Protein AF-A0A9P7GVY6-F1 (afdb_monomer_lite)

Organism: NCBI:txid117069

Radius of gyration: 42.49 Å; chains: 1; bounding box: 105×83×130 Å

pLDDT: mean 76.65, std 16.2, range [25.83, 96.94]

Foldseek 3Di:
DDWAFQFFQDDLPDLDAAGEDDVVQLDDDPPDPQWEWEWEDARGTTTIHIDGAFDFQLCVVDPRHQKYKYFCLHHDDPPDDPVSVVVSVVSCQVNAHHYPNFGWHFQAAAPVCVVRVMGMTGGDPDVVVSVVVLVQFFPLVPVPQPLLSRNVSNNRRAHFDAKDQDDLQQEAEDEFDDDPPDGPQQQEKEFEPVVQLVRQVRRVDDDPNDRDRFQKFWKKFWAWDDDDDDPDDDDDTWIWIFGHMYGYDHVCVVVVRHRIYHYPNRTRGTTHDDGIITTNDGDDPLADDDDDPVNVQVCVLVPDDLVVVVVVLVVVLCLLVCLLPALLSVLQLCLNVPNNVLNLCCLVVNSLPVVSSVVSLVSSLVVLVVLPDDDDCLVVLLQLQLQQDPSRCPDPLNVVSVVQVVVVNVSDDDDRPPVSNDGDDDPPDDDDSVVVSSVSSVVSSVVSVPDDDPDPPDDDDALVNLVVSLLVLLQDPRHSDQLLVSVVSNVVSCVVSVHQCVVNVVSGDLLSDDPVSLVVSCVSNVPDCAVCLVSAQVVPVDPPDDPVNCVVLVVSHRFHKHWQDKCVPPNPLCVLVSVVVCQAPAFWKWKWFDFPPPDIDIDIGGGRQDAQDFDPWAQTWYGYSFKTFGAGPDSVRTAKIKGQDPVVVVARIFIFHPCVVVPPVRCVVPPGRDRGHIPIMIMMGHDPPTPPVVVSVPPPPPDDDIDDDDDPDDPQWDADAQFAPVPDPCVPPVNVVLVCLWFVDDDDDDDDDDDDDDDDDDDDDDDDPPPPPDPDDDDDDDDPDPDDDDDDDPDDDDPPGTDTDDLVRNLVVCVVDDPVVLVVSLVVCQQNVVVVSNLSSLLSQCPDPPRPVVSNLVSCQQPLVCLVVNCVVFPADPLLATDPSCLVVLLSSLLSLLLCCLPPPVVSLVNLLSNLVSLQPDDLVSLLVSLQLLLQRQQAPVRSVSSLVSSLCSNPPSDPDDDDLLRVLLSVLSSVLSNVSSVLLNVQWQAHNNRHGPDDPDFFFKWAWDADPVCRQKIKTFGDLPDDDPDAAQWWKKKWFSHHHPPDHDRIDIWIWTFHADARRMTITGTSHNQRSCRRVTMIGMGTRDRCLQSVVSNVLSSCCSPVPCNSPVCSCVSSVPDPPPDDPDPPDPPPPDDDPPPVPDDPLLSVLLVQLPDPDDDDDDRPPNCPLVSVLVNVVVQLVPDDPVDFAAAEAEAAALVSLLSSVVVNVVVCVVVVSDDLLQQAEEEPDLVRHDPVCSCRYLQVVLVHDLSHDVVSVVVSVVSSVSHRYYGYYPRD

Sequence (1280 aa):
MKPYVLREKPSKNDDSWKFFVPSQVLQLPPNRPNHGKLISFSEERISLQIAKFPENRVLRSDDPSKFILLSFGTLRFPDSTIREGSEYIARLFKAGLFLNGVQYRFYHHSNSQLRGRSCFVREAKSDAELDARIYALGDYGKIMNIAKRAKRIGLLFSEAQLDWQLDPQYIADIPDIKSGDEIFSDGCGLMSRHFAVQLSRAKKIIFRGARYTPCVFQIRYPNLFHVIYDLSNCGSYRYLGYKGVLMLHPDLDVEKKHLVQFRKSMKKFATTADLTFSLVNFSKPYSFGRLNNDVMVLLSSLGVTNEKLIAKQREYFDWIAGATVDPVKAVDFLCAIGQYELAERVLMDGFDNPDVSKQIRRCQLSETAKFRNEKARVASLHAKWVRASPLGALSPECQELNALHSQCVDGARIKIPDRLTDPPERADLEPYILDLLEEDRTKFADEFSKDAPLRDVVTTADAEEGKNLVVALLQSQQSAVSEYELFNLASLVARRNKIDMTPFLNHLDMSALSAQEKHALSATLELSRERHPYVWNSLIRSDILTPRDLFQRALNHPFSMQRLYSSKVHGLTTFFEYLRVATQEYTRKLLILKTEERFAIGIFMRGDIPWDEDPDVCYRLHISDSHFQLYKKHTGDTFIFINRPPRALGAEVAASIALQKISATVQRQIGRIRSTPVVGIELHVVSNRDRVAHQFFDLWFEHVPTEGFLPRFQRRATPYQYNELRDVDWEDERNRRLMPSFFPKAWTTLPRVDSDPPTGKDPKIPASPSQWRRSAVNPNPQSNDAFGPLPGSAVASDEARFERHTAKSMSAHLSMKMAPEINEIMDFAYQHHAEEEMFFIFNHTIAQQPLPREAVTKWMEMFPPLAIALLKHFPPKDDSSLMDEVADMAHDICRNLIRSANSLGIVVLVALEKIAKAIADMDVAQYLDLLMLTALSVRSKQLVQEVLLVLNDCRINIDDGVLTPSMRYGCKFALSIAFDCAEEAADECPCDDSGKPKRQRTPPTQVKLSFIHDDPAHIRAVVRVDAATPVRLHSHIRLQASSKAANRWTETLVLDGLVVVAAKGELKISLFHPAPPEMEQMDWNMYNAGIIATSRAMMDAVQRLLKEGAACCRFHDIITGETPQDDTIENIPVTNAGSLPTSDRLNESQIMAVQSCSAPLSLIWGPPGTGKTTVVVDILRDILKKSTKDEPPKILMTASTHNAVDNVLERFVALNAKEDLLPEQQILRVATDQSKVNDDLKHYTIDARVGGDTNENNRLAKKAQERVKAAVLVFTTCAG

Structure (mmCIF, N/CA/C/O backbone):
data_AF-A0A9P7GVY6-F1
#
_entry.id   AF-A0A9P7GVY6-F1
#
loop_
_atom_site.group_PDB
_atom_site.id
_atom_site.type_symbol
_atom_site.label_atom_id
_atom_site.label_alt_id
_atom_site.label_comp_id
_atom_site.label_asym_id
_atom_site.label_entity_id
_atom_site.label_seq_id
_atom_site.pdbx_PDB_ins_code
_atom_site.Cartn_x
_atom_site.Cartn_y
_atom_site.Cartn_z
_atom_site.occupancy
_atom_site.B_iso_or_equiv
_atom_site.auth_seq_id
_atom_site.auth_comp_id
_atom_site.auth_asym_id
_atom_site.auth_atom_id
_atom_site.pdbx_PDB_model_num
ATOM 1 N N . MET A 1 1 ? -15.440 34.785 36.875 1.00 54.44 1 MET A N 1
ATOM 2 C CA . MET A 1 1 ? -16.073 35.374 38.076 1.00 54.44 1 MET A CA 1
ATOM 3 C C . MET A 1 1 ? -15.236 35.003 39.284 1.00 54.44 1 MET A C 1
ATOM 5 O O . MET A 1 1 ? -14.620 33.943 39.254 1.00 54.44 1 MET A O 1
ATOM 9 N N . LYS A 1 2 ? -15.167 35.865 40.305 1.00 69.06 2 LYS A N 1
ATOM 10 C CA . LYS A 1 2 ? -14.515 35.505 41.572 1.00 69.06 2 LYS A CA 1
ATOM 11 C C . LYS A 1 2 ? -15.312 34.372 42.251 1.00 69.06 2 LYS A C 1
ATOM 13 O O . LYS A 1 2 ? -16.539 34.402 42.156 1.00 69.06 2 LYS A O 1
ATOM 18 N N . PRO A 1 3 ? -14.657 33.391 42.898 1.00 81.19 3 PRO A N 1
ATOM 19 C CA . PRO A 1 3 ? -15.353 32.334 43.629 1.00 81.19 3 PRO A CA 1
ATOM 20 C C . PRO A 1 3 ? -16.156 32.930 44.790 1.00 81.19 3 PRO A C 1
ATOM 22 O O . PRO A 1 3 ? -15.632 33.760 45.534 1.00 81.19 3 PRO A O 1
ATOM 25 N N . TYR A 1 4 ? -17.404 32.502 44.958 1.00 89.81 4 TYR A N 1
ATOM 26 C CA . TYR A 1 4 ? -18.225 32.837 46.118 1.00 89.81 4 TYR A CA 1
ATOM 27 C C . TYR A 1 4 ? -17.847 31.923 47.282 1.00 89.81 4 TYR A C 1
ATOM 29 O O . TYR A 1 4 ? -17.812 30.703 47.130 1.00 89.81 4 TYR A O 1
ATOM 37 N N . VAL A 1 5 ? -17.535 32.488 48.443 1.00 91.62 5 VAL A N 1
ATOM 38 C CA . VAL A 1 5 ? -17.121 31.704 49.610 1.00 91.62 5 VAL A CA 1
ATOM 39 C C . VAL A 1 5 ? -18.364 31.181 50.327 1.00 91.62 5 VAL A C 1
ATOM 41 O O . VAL A 1 5 ? -19.188 31.959 50.788 1.00 91.62 5 VAL A O 1
ATOM 44 N N . LEU A 1 6 ? -18.507 29.858 50.397 1.00 90.69 6 LEU A N 1
ATOM 45 C CA . LEU A 1 6 ? -19.597 29.184 51.107 1.00 90.69 6 LEU A CA 1
ATOM 46 C C . LEU A 1 6 ? -19.301 29.041 52.605 1.00 90.69 6 LEU A C 1
ATOM 48 O O . LEU A 1 6 ? -20.214 29.091 53.424 1.00 90.69 6 LEU A O 1
ATOM 52 N N . ARG A 1 7 ? -18.029 28.826 52.956 1.00 91.56 7 ARG A N 1
ATOM 53 C CA . ARG A 1 7 ? -17.540 28.719 54.337 1.00 91.56 7 ARG A CA 1
ATOM 54 C C . ARG A 1 7 ? -16.052 29.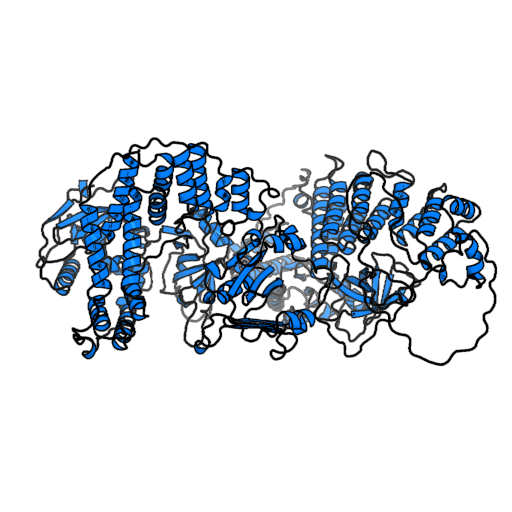039 54.370 1.00 91.56 7 ARG A C 1
ATOM 56 O O . ARG A 1 7 ? -15.314 28.545 53.523 1.00 91.56 7 ARG A O 1
ATOM 63 N N . GLU A 1 8 ? -15.610 29.816 55.345 1.00 89.94 8 GLU A N 1
ATOM 64 C CA . GLU A 1 8 ? -14.185 30.007 55.630 1.00 89.94 8 GLU A CA 1
ATOM 65 C C . GLU A 1 8 ? -13.707 28.970 56.648 1.00 89.94 8 GLU A C 1
ATOM 67 O O . GLU A 1 8 ? -14.469 28.587 57.533 1.00 89.94 8 GLU A O 1
ATOM 72 N N . LYS A 1 9 ? -12.459 28.514 56.503 1.00 85.38 9 LYS A N 1
ATOM 73 C CA . LYS A 1 9 ? -11.755 27.593 57.410 1.00 85.38 9 LYS A CA 1
ATOM 74 C C . LYS A 1 9 ? -12.602 26.380 57.837 1.00 85.38 9 LYS A C 1
ATOM 76 O O . LYS A 1 9 ? -12.964 26.271 59.010 1.00 85.38 9 LYS A O 1
ATOM 81 N N . PRO A 1 10 ? -12.965 25.478 56.904 1.00 85.25 10 PRO A N 1
ATOM 82 C CA . PRO A 1 10 ? -13.673 24.246 57.252 1.00 85.25 10 PRO A CA 1
ATOM 83 C C . PRO A 1 10 ? -12.940 23.469 58.354 1.00 85.25 10 PRO A C 1
ATOM 85 O O . PRO A 1 10 ? -11.719 23.324 58.315 1.00 85.25 10 PRO A O 1
ATOM 88 N N . SER A 1 11 ? -13.686 22.951 59.333 1.00 83.75 11 SER A N 1
ATOM 89 C CA . SER A 1 11 ? -13.123 22.184 60.447 1.00 83.75 11 SER A CA 1
ATOM 90 C C . SER A 1 11 ? -13.236 20.693 60.175 1.00 83.75 11 SER A C 1
ATOM 92 O O . SER A 1 11 ? -14.245 20.223 59.653 1.00 83.75 11 SER A O 1
ATOM 94 N N . LYS A 1 12 ? -12.250 19.902 60.611 1.00 81.44 12 LYS A N 1
ATOM 95 C CA . LYS A 1 12 ? -12.333 18.438 60.512 1.00 81.44 12 LYS A CA 1
ATOM 96 C C . LYS A 1 12 ? -13.558 17.861 61.226 1.00 81.44 12 LYS A C 1
ATOM 98 O O . LYS A 1 12 ? -14.004 16.784 60.852 1.00 81.44 12 LYS A O 1
ATOM 103 N N . ASN A 1 13 ? -14.129 18.575 62.195 1.00 84.19 13 ASN A N 1
ATOM 104 C CA . ASN A 1 13 ? -15.303 18.145 62.954 1.00 84.19 13 ASN A CA 1
ATOM 105 C C . ASN A 1 13 ? -16.643 18.581 62.339 1.00 84.19 13 ASN A C 1
ATOM 107 O O . ASN A 1 13 ? -17.671 18.335 62.963 1.00 84.19 13 ASN A O 1
ATOM 111 N N . ASP A 1 14 ? -16.666 19.198 61.149 1.00 85.69 14 ASP A N 1
ATOM 112 C CA . ASP A 1 14 ? -17.944 19.563 60.528 1.00 85.69 14 ASP A CA 1
ATOM 113 C C . ASP A 1 14 ? -18.823 18.316 60.304 1.00 85.69 14 ASP A C 1
ATOM 115 O O . ASP A 1 14 ? -18.363 17.260 59.842 1.00 85.69 14 ASP A O 1
ATOM 119 N N . ASP A 1 15 ? -20.110 18.475 60.602 1.00 87.12 15 ASP A N 1
ATOM 120 C CA . ASP A 1 15 ? -21.156 17.459 60.485 1.00 87.12 15 ASP A CA 1
ATOM 121 C C . ASP A 1 15 ? -22.293 17.868 59.525 1.00 87.12 15 ASP A C 1
ATOM 123 O O . ASP A 1 15 ? -23.140 17.043 59.176 1.00 87.12 15 ASP A O 1
ATOM 127 N N . SER A 1 16 ? -22.303 19.124 59.058 1.00 89.25 16 SER A N 1
ATOM 128 C CA . SER A 1 16 ? -23.340 19.670 58.181 1.00 89.25 16 SER A CA 1
ATOM 129 C C . SER A 1 16 ? -22.800 20.608 57.088 1.00 89.25 16 SER A C 1
ATOM 131 O O . SER A 1 16 ? -21.948 21.477 57.312 1.00 89.25 16 SER A O 1
ATOM 133 N N . TRP A 1 17 ? -23.356 20.456 55.878 1.00 94.00 17 TRP A N 1
ATOM 134 C CA . TRP A 1 17 ? -22.986 21.199 54.662 1.00 94.00 17 TRP A CA 1
ATOM 135 C C . TRP A 1 17 ? -24.224 21.789 53.987 1.00 94.00 17 TRP A C 1
ATOM 137 O O . TRP A 1 17 ? -24.621 21.392 52.890 1.00 94.00 17 TRP A O 1
ATOM 147 N N . LYS A 1 18 ? -24.869 22.722 54.691 1.00 92.88 18 LYS A N 1
ATOM 148 C CA . LYS A 1 18 ? -26.028 23.474 54.205 1.00 92.88 18 LYS A CA 1
ATOM 149 C C . LYS A 1 18 ? -25.605 24.908 53.923 1.00 92.88 18 LYS A C 1
ATOM 151 O O . LYS A 1 18 ? -25.124 25.583 54.829 1.00 92.88 18 LYS A O 1
ATOM 156 N N . PHE A 1 19 ? -25.789 25.364 52.689 1.00 92.50 19 PHE A N 1
ATOM 157 C CA . PHE A 1 19 ? -25.401 26.708 52.274 1.00 92.50 19 PHE A CA 1
ATOM 158 C C . PHE A 1 19 ? -26.561 27.443 51.604 1.00 92.50 19 PHE A C 1
ATOM 160 O O . PHE A 1 19 ? -27.346 26.857 50.852 1.00 92.50 19 PHE A O 1
ATOM 167 N N . PHE A 1 20 ? -26.631 28.746 51.860 1.00 89.88 20 PHE A N 1
ATOM 168 C CA . PHE A 1 20 ? -27.555 29.664 51.208 1.00 89.88 20 PHE A CA 1
ATOM 169 C C . PHE A 1 20 ? -26.755 30.613 50.325 1.00 89.88 20 PHE A C 1
ATOM 171 O O . PHE A 1 20 ? -25.795 31.230 50.778 1.00 89.88 20 PHE A O 1
ATOM 178 N N . VAL A 1 21 ? -27.123 30.685 49.051 1.00 88.19 21 VAL A N 1
ATOM 179 C CA . VAL A 1 21 ? -26.385 31.405 48.016 1.00 88.19 21 VAL A CA 1
ATOM 180 C C . VAL A 1 21 ? -27.356 32.312 47.254 1.00 88.19 21 VAL A C 1
ATOM 182 O O . VAL A 1 21 ? -28.399 31.825 46.802 1.00 88.19 21 VAL A O 1
ATOM 185 N N . PRO A 1 22 ? -27.031 33.605 47.057 1.00 85.06 22 PRO A N 1
ATOM 186 C CA . PRO A 1 22 ? -27.860 34.513 46.270 1.00 85.06 22 PRO A CA 1
ATOM 187 C C . PRO A 1 22 ? -28.090 34.000 44.843 1.00 85.06 22 PRO A C 1
ATOM 189 O O . PRO A 1 22 ? -27.159 33.531 44.185 1.00 85.06 22 PRO A O 1
ATOM 192 N N . SER A 1 23 ? -29.312 34.151 44.325 1.00 77.56 23 SER A N 1
ATOM 193 C CA . SER A 1 23 ? -29.715 33.647 43.000 1.00 77.56 23 SER A CA 1
ATOM 194 C C . SER A 1 23 ? -28.820 34.146 41.858 1.00 77.56 23 SER A C 1
ATOM 196 O O . SER A 1 23 ? -28.596 33.425 40.893 1.00 77.56 23 SER A O 1
ATOM 198 N N . GLN A 1 24 ? -28.245 35.345 41.997 1.00 78.44 24 GLN A N 1
ATOM 199 C CA . GLN A 1 24 ? -27.314 35.958 41.038 1.00 78.44 24 GLN A CA 1
ATOM 200 C C . GLN A 1 24 ? -26.011 35.157 40.864 1.00 78.44 24 GLN A C 1
ATOM 202 O O . GLN A 1 24 ? -25.447 35.127 39.776 1.00 78.44 24 GLN A O 1
ATOM 207 N N . VAL A 1 25 ? -25.538 34.476 41.914 1.00 79.50 25 VAL A N 1
ATOM 208 C CA . VAL A 1 25 ? -24.313 33.650 41.882 1.00 79.50 25 VAL A CA 1
ATOM 209 C C . VAL A 1 25 ? -24.576 32.291 41.221 1.00 79.50 25 VAL A C 1
ATOM 211 O O . VAL A 1 25 ? -23.660 31.661 40.693 1.00 79.50 25 VAL A O 1
ATOM 214 N N . LEU A 1 26 ? -25.833 31.836 41.242 1.00 76.94 26 LEU A N 1
ATOM 215 C CA . LEU A 1 26 ? -26.273 30.564 40.665 1.00 76.94 26 LEU A CA 1
ATOM 216 C C . LEU A 1 26 ? -26.723 30.686 39.201 1.00 76.94 26 LEU A C 1
ATOM 218 O O . LEU A 1 26 ? -26.938 29.658 38.557 1.00 76.94 26 LEU A O 1
ATOM 222 N N . GLN A 1 27 ? -26.868 31.908 38.675 1.00 69.94 27 GLN A N 1
ATOM 223 C CA . GLN A 1 27 ? -27.241 32.142 37.282 1.00 69.94 27 GLN A CA 1
ATOM 224 C C . GLN A 1 27 ? -26.124 31.696 36.334 1.00 69.94 27 GLN A C 1
ATOM 226 O O . GLN A 1 27 ? -24.981 32.151 36.407 1.00 69.94 27 GLN A O 1
ATOM 231 N N . LEU A 1 28 ? -26.476 30.795 35.418 1.00 67.50 28 LEU A N 1
ATOM 232 C CA . LEU A 1 28 ? -25.593 30.368 34.341 1.00 67.50 28 LEU A CA 1
ATOM 233 C C . LEU A 1 28 ? -25.484 31.487 33.289 1.00 67.50 28 LEU A C 1
ATOM 235 O O . LEU A 1 28 ? -26.493 32.121 32.975 1.00 67.50 28 LEU A O 1
ATOM 239 N N . PRO A 1 29 ? -24.292 31.747 32.721 1.00 64.12 29 PRO A N 1
ATOM 240 C CA . PRO A 1 29 ? -24.145 32.753 31.678 1.00 64.12 29 PRO A CA 1
ATOM 241 C C . PRO A 1 29 ? -24.978 32.369 30.437 1.00 64.12 29 PRO A C 1
ATOM 243 O O . PRO A 1 29 ? -24.757 31.282 29.898 1.00 64.12 29 PRO A O 1
ATOM 246 N N . PRO A 1 30 ? -25.866 33.246 29.925 1.00 56.44 30 PRO A N 1
ATOM 247 C CA . PRO A 1 30 ? -26.791 32.913 28.832 1.00 56.44 30 PRO A CA 1
ATOM 248 C C . PRO A 1 30 ? -26.090 32.563 27.506 1.00 56.44 30 PRO A C 1
ATOM 250 O O . PRO A 1 30 ? -26.646 31.834 26.695 1.00 56.44 30 PRO A O 1
ATOM 253 N N . ASN A 1 31 ? -24.842 33.012 27.313 1.00 56.41 31 ASN A N 1
ATOM 254 C CA . ASN A 1 31 ? -24.052 32.813 26.087 1.00 56.41 31 ASN A CA 1
ATOM 255 C C . ASN A 1 31 ? -22.933 31.759 26.203 1.00 56.41 31 ASN A C 1
ATOM 257 O O . ASN A 1 31 ? -22.030 31.729 25.366 1.00 56.41 31 ASN A O 1
ATOM 261 N N . ARG A 1 32 ? -22.917 30.915 27.246 1.00 60.56 32 ARG A N 1
ATOM 262 C CA . ARG A 1 32 ? -21.867 29.891 27.413 1.00 60.56 32 ARG A CA 1
ATOM 263 C C . ARG A 1 32 ? -22.455 28.503 27.691 1.00 60.56 32 ARG A C 1
ATOM 265 O O . ARG A 1 32 ? -22.557 28.126 28.861 1.00 60.56 32 ARG A O 1
ATOM 272 N N . PRO A 1 33 ? -22.786 27.715 26.649 1.00 59.25 33 PRO A N 1
ATOM 273 C CA . PRO A 1 33 ? -23.156 26.311 26.834 1.00 59.25 33 PRO A CA 1
ATOM 274 C C . PRO A 1 33 ? -22.047 25.542 27.590 1.00 59.25 33 PRO A C 1
ATOM 276 O O . PRO A 1 33 ? -20.875 25.931 27.566 1.00 59.25 33 PRO A O 1
ATOM 279 N N . ASN A 1 34 ? -22.412 24.473 28.307 1.00 73.38 34 ASN A N 1
ATOM 280 C CA . ASN A 1 34 ? -21.514 23.616 29.109 1.00 73.38 34 ASN A CA 1
ATOM 281 C C . ASN A 1 34 ? -20.869 24.216 30.374 1.00 73.38 34 ASN A C 1
ATOM 283 O O . ASN A 1 34 ? -19.879 23.677 30.866 1.00 73.38 34 ASN A O 1
ATOM 287 N N . HIS A 1 35 ? -21.401 25.293 30.954 1.00 82.31 35 HIS A N 1
ATOM 288 C CA . HIS A 1 35 ? -20.965 25.752 32.282 1.00 82.31 35 HIS A CA 1
ATOM 289 C C . HIS A 1 35 ? -21.901 25.248 33.387 1.00 82.31 35 HIS A C 1
ATOM 291 O O . HIS A 1 35 ? -23.102 25.114 33.175 1.00 82.31 35 HIS A O 1
ATOM 297 N N . GLY A 1 36 ? -21.348 24.970 34.568 1.00 87.19 36 GLY A N 1
ATOM 298 C CA . GLY A 1 36 ? -22.076 24.432 35.713 1.00 87.19 36 GLY A CA 1
ATOM 299 C C . GLY A 1 36 ? -21.429 24.779 37.055 1.00 87.19 36 GLY A C 1
ATOM 300 O O . GLY A 1 36 ? -20.403 25.461 37.122 1.00 87.19 36 GLY A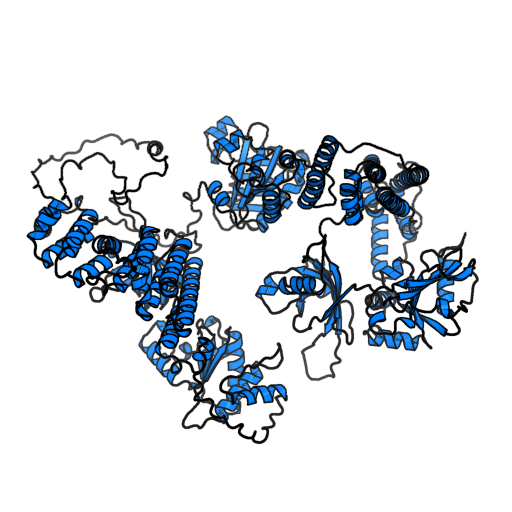 O 1
ATOM 301 N N . LYS A 1 37 ? -22.060 24.334 38.145 1.00 91.50 37 LYS A N 1
ATOM 302 C CA . LYS A 1 37 ? -21.660 24.639 39.528 1.00 91.50 37 LYS A CA 1
ATOM 303 C C . LYS A 1 37 ? -20.452 23.781 39.934 1.00 91.50 37 LYS A C 1
ATOM 305 O O . LYS A 1 37 ? -20.549 22.555 39.953 1.00 91.50 37 LYS A O 1
ATOM 310 N N . LEU A 1 38 ? -19.332 24.402 40.296 1.00 91.94 38 LEU A N 1
ATOM 311 C CA . LEU A 1 38 ? -18.169 23.745 40.901 1.00 91.94 38 LEU A CA 1
ATOM 312 C C . LEU A 1 38 ? -18.023 24.206 42.351 1.00 91.94 38 LEU A C 1
ATOM 314 O O . LEU A 1 38 ? -17.912 25.407 42.599 1.00 91.94 38 LEU A O 1
ATOM 318 N N . ILE A 1 39 ? -17.955 23.257 43.283 1.00 94.00 39 ILE A N 1
ATOM 319 C CA . ILE A 1 39 ? -17.585 23.525 44.673 1.00 94.00 39 ILE A CA 1
ATOM 320 C C . ILE A 1 39 ? -16.207 22.938 44.955 1.00 94.00 39 ILE A C 1
ATOM 322 O O . ILE A 1 39 ? -15.989 21.734 44.817 1.00 94.00 39 ILE A O 1
ATOM 326 N N . SER A 1 40 ? -15.291 23.798 45.383 1.00 91.62 40 SER A N 1
ATOM 327 C CA . SER A 1 40 ? -13.926 23.430 45.747 1.00 91.62 40 SER A CA 1
ATOM 328 C C . SER A 1 40 ? -13.743 23.514 47.256 1.00 91.62 40 SER A C 1
ATOM 330 O O . SER A 1 40 ? -14.041 24.548 47.859 1.00 91.62 40 SER A O 1
ATOM 332 N N . PHE A 1 41 ? -13.231 22.435 47.841 1.00 91.75 41 PHE A N 1
ATOM 333 C CA . PHE A 1 41 ? -12.874 22.321 49.249 1.00 91.75 41 PHE A CA 1
ATOM 334 C C . PHE A 1 41 ? -11.361 22.485 49.395 1.00 91.75 41 PHE A C 1
ATOM 336 O O . PHE A 1 41 ? -10.599 21.688 48.845 1.00 91.75 41 PHE A O 1
ATOM 343 N N . SER A 1 42 ? -10.939 23.494 50.151 1.00 86.44 42 SER A N 1
ATOM 344 C CA . SER A 1 42 ? -9.558 23.673 50.598 1.00 86.44 42 SER A CA 1
ATOM 345 C C . SER A 1 42 ? -9.503 23.845 52.114 1.00 86.44 42 SER A C 1
ATOM 347 O O . SER A 1 42 ? -10.538 23.978 52.763 1.00 86.44 42 SER A O 1
ATOM 349 N N . GLU A 1 43 ? -8.294 23.855 52.672 1.00 81.81 43 GLU A N 1
ATOM 350 C CA . GLU A 1 43 ? -8.060 24.191 54.083 1.00 81.81 43 GLU A CA 1
ATOM 351 C C . GLU A 1 43 ? -8.600 25.585 54.446 1.00 81.81 43 GLU A C 1
ATOM 353 O O . GLU A 1 43 ? -9.215 25.784 55.489 1.00 81.81 43 GLU A O 1
ATOM 358 N N . GLU A 1 44 ? -8.403 26.556 53.555 1.00 84.56 44 GLU A N 1
ATOM 359 C CA . GLU A 1 44 ? -8.756 27.952 53.811 1.00 84.56 44 GLU A CA 1
ATOM 360 C C . GLU A 1 44 ? -10.256 28.229 53.675 1.00 84.56 44 GLU A C 1
ATOM 362 O O . GLU A 1 44 ? -10.785 29.101 54.363 1.00 84.56 44 GLU A O 1
ATOM 367 N N . ARG A 1 45 ? -10.948 27.546 52.751 1.00 89.69 45 ARG A N 1
ATOM 368 C CA . ARG A 1 45 ? -12.356 27.825 52.431 1.00 89.69 45 ARG A CA 1
ATOM 369 C C . ARG A 1 45 ? -13.028 26.731 51.604 1.00 89.69 45 ARG A C 1
ATOM 371 O O . ARG A 1 45 ? -12.406 26.015 50.824 1.00 89.69 45 ARG A O 1
ATOM 378 N N . ILE A 1 46 ? -14.352 26.704 51.681 1.00 92.62 46 ILE A N 1
ATOM 379 C CA . ILE A 1 46 ? -15.234 26.053 50.714 1.00 92.62 46 ILE A CA 1
ATOM 380 C C . ILE A 1 46 ? -15.764 27.148 49.792 1.00 92.62 46 ILE A C 1
ATOM 382 O O . ILE A 1 46 ? -16.335 28.132 50.261 1.00 92.62 46 ILE A O 1
ATOM 386 N N . SER A 1 47 ? -15.576 27.001 48.484 1.00 92.88 47 SER A N 1
ATOM 387 C CA . SER A 1 47 ? -15.967 28.026 47.509 1.00 92.88 47 SER A CA 1
ATOM 388 C C . SER A 1 47 ? -16.796 27.452 46.370 1.00 92.88 47 SER A C 1
ATOM 390 O O . SER A 1 47 ? -16.538 26.344 45.911 1.00 92.88 47 SER A O 1
ATOM 392 N N . LEU A 1 48 ? -17.784 28.221 45.919 1.00 92.44 48 LEU A N 1
ATOM 393 C CA . LEU A 1 48 ? -18.627 27.957 44.764 1.00 92.44 48 LEU A CA 1
ATOM 394 C C . LEU A 1 48 ? -18.203 28.859 43.606 1.00 92.44 48 LEU A C 1
ATOM 396 O O . LEU A 1 48 ? -18.103 30.077 43.749 1.00 92.44 48 LEU A O 1
ATOM 400 N N . GLN A 1 49 ? -18.022 28.274 42.430 1.00 90.69 49 GLN A N 1
ATOM 401 C CA . GLN A 1 49 ? -17.815 29.021 41.197 1.00 90.69 49 GLN A CA 1
ATOM 402 C C . GLN A 1 49 ? -18.530 28.360 40.024 1.00 90.69 49 GLN A C 1
ATOM 404 O O . GLN A 1 49 ? -18.742 27.149 40.010 1.00 90.69 49 GLN A O 1
ATOM 409 N N . ILE A 1 50 ? -18.870 29.156 39.012 1.00 87.56 50 ILE A N 1
ATOM 410 C CA . ILE A 1 50 ? -19.354 28.632 37.736 1.00 87.56 50 ILE A CA 1
ATOM 411 C C . ILE A 1 50 ? -18.145 28.303 36.861 1.00 87.56 50 ILE A C 1
ATOM 413 O O . ILE A 1 50 ? -17.354 29.186 36.523 1.00 87.56 50 ILE A O 1
ATOM 417 N N . ALA A 1 51 ? -17.997 27.028 36.512 1.00 85.06 51 ALA A N 1
ATOM 418 C CA . ALA A 1 51 ? -16.891 26.510 35.714 1.00 85.06 51 ALA A CA 1
ATOM 419 C C . ALA A 1 51 ? -17.417 25.688 34.535 1.00 85.06 51 ALA A C 1
ATOM 421 O O . ALA A 1 51 ? -18.538 25.184 34.568 1.00 85.06 51 ALA A O 1
ATOM 422 N N . LYS A 1 52 ? -16.607 25.540 33.485 1.00 84.19 52 LYS A N 1
ATOM 423 C CA . LYS A 1 52 ? -16.940 24.655 32.366 1.00 84.19 52 LYS A CA 1
ATOM 424 C C . LYS A 1 52 ? -16.954 23.204 32.859 1.00 84.19 52 LYS A C 1
ATOM 426 O O . LYS A 1 52 ? -15.969 22.741 33.433 1.00 84.19 52 LYS A O 1
ATOM 431 N N . PHE A 1 53 ? -18.059 22.499 32.650 1.00 85.94 53 PHE A N 1
ATOM 432 C CA . PHE A 1 53 ? -18.143 21.068 32.911 1.00 85.94 53 PHE A CA 1
ATOM 433 C C . PHE A 1 53 ? -17.431 20.265 31.811 1.00 85.94 53 PHE A C 1
ATOM 435 O O . PHE A 1 53 ? -17.433 20.680 30.650 1.00 85.94 53 PHE A O 1
ATOM 442 N N . PRO A 1 54 ? -16.822 19.115 32.155 1.00 78.75 54 PRO A N 1
ATOM 443 C CA . PRO A 1 54 ? -16.277 18.195 31.164 1.00 78.75 54 PRO A CA 1
ATOM 444 C C . PRO A 1 54 ? -17.409 17.562 30.353 1.00 78.75 54 PRO A C 1
ATOM 446 O O . PRO A 1 54 ? -18.367 17.043 30.925 1.00 78.75 54 PRO A O 1
ATOM 449 N N . GLU A 1 55 ? -17.282 17.547 29.030 1.00 75.81 55 GLU A N 1
ATOM 450 C CA . GLU A 1 55 ? -18.262 16.919 28.141 1.00 75.81 55 GLU A CA 1
ATOM 451 C C . GLU A 1 55 ? -18.243 15.403 28.311 1.00 75.81 55 GLU A C 1
ATOM 453 O O . GLU A 1 55 ? -17.249 14.738 28.028 1.00 75.81 55 GLU A O 1
ATOM 458 N N . ASN A 1 56 ? -19.343 14.839 28.803 1.00 78.50 56 ASN A N 1
ATOM 459 C CA . ASN A 1 56 ? -19.458 13.408 29.053 1.00 78.50 56 ASN A CA 1
ATOM 460 C C . ASN A 1 56 ? -20.885 12.919 28.780 1.00 78.50 56 ASN A C 1
ATOM 462 O O . ASN A 1 56 ? -21.808 13.719 28.622 1.00 78.50 56 ASN A O 1
ATOM 466 N N . ARG A 1 57 ? -21.056 11.597 28.699 1.00 74.19 57 ARG A N 1
ATOM 467 C CA . ARG A 1 57 ? -22.327 10.976 28.300 1.00 74.19 57 ARG A CA 1
ATOM 468 C C . ARG A 1 57 ? -23.452 11.273 29.290 1.00 74.19 57 ARG A C 1
ATOM 470 O O . ARG A 1 57 ? -24.580 11.498 28.874 1.00 74.19 57 ARG A O 1
ATOM 477 N N . VAL A 1 58 ? -23.134 11.328 30.582 1.00 80.88 58 VAL A N 1
ATOM 478 C CA . VAL A 1 58 ? -24.118 11.551 31.648 1.00 80.88 58 VAL A CA 1
ATOM 479 C C . VAL A 1 58 ? -24.712 12.953 31.582 1.00 80.88 58 VAL A C 1
ATOM 481 O O . VAL A 1 58 ? -25.930 13.098 31.618 1.00 80.88 58 VAL A O 1
ATOM 484 N N . LEU A 1 59 ? -23.865 13.974 31.424 1.00 81.44 59 LEU A N 1
ATOM 485 C CA . LEU A 1 59 ? -24.315 15.364 31.283 1.00 81.44 59 LEU A CA 1
ATOM 486 C C . LEU A 1 59 ? -25.053 15.628 29.962 1.00 81.44 59 LEU A C 1
ATOM 488 O O . LEU A 1 59 ? -25.719 16.645 29.842 1.00 81.44 59 LEU A O 1
ATOM 492 N N . ARG A 1 60 ? -24.927 14.742 28.967 1.00 75.81 60 ARG A N 1
ATOM 493 C CA . ARG A 1 60 ? -25.706 14.807 27.720 1.00 75.81 60 ARG A CA 1
ATOM 494 C C . ARG A 1 60 ? -27.080 14.158 27.853 1.00 75.81 60 ARG A C 1
ATOM 496 O O . ARG A 1 60 ? -28.034 14.633 27.252 1.00 75.81 60 ARG A O 1
ATOM 503 N N . SER A 1 61 ? -27.170 13.066 28.612 1.00 73.50 61 SER A N 1
ATOM 504 C CA . SER A 1 61 ? -28.416 12.319 28.823 1.00 73.50 61 SER A CA 1
ATOM 505 C C . SER A 1 61 ? -29.333 12.907 29.902 1.00 73.50 61 SER A C 1
ATOM 507 O O . SER A 1 61 ? -30.463 12.453 30.051 1.00 73.50 61 SER A O 1
ATOM 509 N N . ASP A 1 62 ? -28.848 13.864 30.694 1.00 81.94 62 ASP A N 1
ATOM 510 C CA . ASP A 1 62 ? -29.567 14.461 31.824 1.00 81.94 62 ASP A CA 1
ATOM 511 C C . ASP A 1 62 ? -29.343 15.980 31.850 1.00 81.94 62 ASP A C 1
ATOM 513 O O . ASP A 1 62 ? -28.475 16.498 31.155 1.00 81.94 62 ASP A O 1
ATOM 517 N N . ASP A 1 63 ? -30.118 16.697 32.657 1.00 82.94 63 ASP A N 1
ATOM 518 C CA . ASP A 1 63 ? -30.078 18.156 32.761 1.00 82.94 63 ASP A CA 1
ATOM 519 C C . ASP A 1 63 ? -28.823 18.632 33.526 1.00 82.94 63 ASP A C 1
ATOM 521 O O . ASP A 1 63 ? -28.743 18.424 34.744 1.00 82.94 63 ASP A O 1
ATOM 525 N N . PRO A 1 64 ? -27.857 19.318 32.874 1.00 82.81 64 PRO A N 1
ATOM 526 C CA . PRO A 1 64 ? -26.615 19.764 33.511 1.00 82.81 64 PRO A CA 1
ATOM 527 C C . PRO A 1 64 ? -26.822 20.719 34.693 1.00 82.81 64 PRO A C 1
ATOM 529 O O . PRO A 1 64 ? -25.959 20.804 35.570 1.00 82.81 64 PRO A O 1
ATOM 532 N N . SER A 1 65 ? -27.952 21.433 34.752 1.00 83.69 65 SER A N 1
ATOM 533 C CA . SER A 1 65 ? -28.235 22.413 35.812 1.00 83.69 65 SER A CA 1
ATOM 534 C C . SER A 1 65 ? -28.411 21.771 37.200 1.00 83.69 65 SER A C 1
ATOM 536 O O . SER A 1 65 ? -28.182 22.425 38.232 1.00 83.69 65 SER A O 1
ATOM 538 N N . LYS A 1 66 ? -28.742 20.471 37.216 1.00 89.38 66 LYS A N 1
ATOM 539 C CA . LYS A 1 66 ? -28.947 19.634 38.409 1.00 89.38 66 LYS A CA 1
ATOM 540 C C . LYS A 1 66 ? -27.661 19.048 38.982 1.00 89.38 66 LYS A C 1
ATOM 542 O O . LYS A 1 66 ? -27.702 18.376 40.013 1.00 89.38 66 LYS A O 1
ATOM 547 N N . PHE A 1 67 ? -26.522 19.282 38.333 1.00 91.50 67 PHE A N 1
ATOM 548 C CA . PHE A 1 67 ? -25.234 18.737 38.746 1.00 91.50 67 PHE A CA 1
ATOM 549 C C . PHE A 1 67 ? -24.382 19.778 39.469 1.00 91.50 67 PHE A C 1
ATOM 551 O O . PHE A 1 67 ? -24.403 20.973 39.165 1.00 91.50 67 PHE A O 1
ATOM 558 N N . ILE A 1 68 ? -23.572 19.289 40.406 1.00 92.88 68 ILE A N 1
ATOM 559 C CA . ILE A 1 68 ? -22.455 20.026 40.987 1.00 92.88 68 ILE A CA 1
ATOM 560 C C . ILE A 1 68 ? -21.214 19.144 40.878 1.00 92.88 68 ILE A C 1
ATOM 562 O O . ILE A 1 68 ? -21.236 17.960 41.222 1.00 92.88 68 ILE A O 1
ATOM 566 N N . LEU A 1 69 ? -20.115 19.723 40.409 1.00 92.81 69 LEU A N 1
ATOM 567 C CA . LEU A 1 69 ? -18.805 19.093 40.481 1.00 92.81 69 LEU A CA 1
ATOM 568 C C . LEU A 1 69 ? -18.174 19.449 41.833 1.00 92.81 69 LEU A C 1
ATOM 570 O O . LEU A 1 69 ? -18.031 20.626 42.156 1.00 92.81 69 LEU A O 1
ATOM 574 N N . LEU A 1 70 ? -17.814 18.449 42.632 1.00 94.06 70 LEU A N 1
ATOM 575 C CA . LEU A 1 70 ? -17.079 18.643 43.882 1.00 94.06 70 LEU A CA 1
ATOM 576 C C . LEU A 1 70 ? -15.597 18.367 43.655 1.00 94.06 70 LEU A C 1
ATOM 578 O O . LEU A 1 70 ? -15.243 17.370 43.023 1.00 94.06 70 LEU A O 1
ATOM 582 N N . SER A 1 71 ? -14.737 19.227 44.196 1.00 92.75 71 SER A N 1
ATOM 583 C CA . SER A 1 71 ? -13.283 19.076 44.163 1.00 92.75 71 SER A CA 1
ATOM 584 C C . SER A 1 71 ? -12.703 19.108 45.574 1.00 92.75 71 SER A C 1
ATOM 586 O O . SER A 1 71 ? -12.887 20.080 46.301 1.00 92.75 71 SER A O 1
ATOM 588 N N . PHE A 1 72 ? -11.973 18.055 45.939 1.00 89.00 72 PHE A N 1
ATOM 589 C CA . PHE A 1 72 ? -11.277 17.879 47.221 1.00 89.00 72 PHE A CA 1
ATOM 590 C C . PHE A 1 72 ? -9.755 17.791 47.040 1.00 89.00 72 PHE A C 1
ATOM 592 O O . PHE A 1 72 ? -9.049 17.291 47.922 1.00 89.00 72 PHE A O 1
ATOM 599 N N . GLY A 1 73 ? -9.245 18.194 45.870 1.00 78.12 73 GLY A N 1
ATOM 600 C CA . GLY A 1 73 ? -7.827 18.085 45.518 1.00 78.12 73 GLY A CA 1
ATOM 601 C C . GLY A 1 73 ? -6.911 18.832 46.486 1.00 78.12 73 GLY A C 1
ATOM 602 O O . GLY A 1 73 ? -5.850 18.326 46.833 1.00 78.12 73 GLY A O 1
ATOM 603 N N . THR A 1 74 ? -7.363 19.988 46.971 1.00 79.31 74 THR A N 1
ATOM 604 C CA . THR A 1 74 ? -6.620 20.887 47.866 1.00 79.31 74 THR A CA 1
ATOM 605 C C . THR A 1 74 ? -7.085 20.810 49.321 1.00 79.31 74 THR A C 1
ATOM 607 O O . THR A 1 74 ? -6.653 21.608 50.150 1.00 79.31 74 THR A O 1
ATOM 610 N N . LEU A 1 75 ? -7.967 19.863 49.659 1.00 81.19 75 LEU A N 1
ATOM 611 C CA . LEU A 1 75 ? -8.448 19.690 51.026 1.00 81.19 75 LEU A CA 1
ATOM 612 C C . LEU A 1 75 ? -7.397 18.948 51.862 1.00 81.19 75 LEU A C 1
ATOM 614 O O . LEU A 1 75 ? -7.206 17.733 51.719 1.00 81.19 75 LEU A O 1
ATOM 618 N N . ARG A 1 76 ? -6.749 19.693 52.755 1.00 75.12 76 ARG A N 1
ATOM 619 C CA . ARG A 1 76 ? -5.843 19.214 53.801 1.00 75.12 76 ARG A CA 1
ATOM 620 C C . ARG A 1 76 ? -6.302 19.820 55.126 1.00 75.12 76 ARG A C 1
ATOM 622 O O . ARG A 1 76 ? -6.746 20.961 55.140 1.00 75.12 76 ARG A O 1
ATOM 629 N N . PHE A 1 77 ? -6.221 19.056 56.212 1.00 79.25 77 PHE A N 1
ATOM 630 C CA . PHE A 1 77 ? -6.316 19.623 57.555 1.00 79.25 77 PHE A CA 1
ATOM 631 C C . PHE A 1 77 ? -4.924 19.522 58.198 1.00 79.25 77 PHE A C 1
ATOM 633 O O . PHE A 1 77 ? -4.324 18.440 58.112 1.00 79.25 77 PHE A O 1
ATOM 640 N N . PRO A 1 78 ? -4.406 20.597 58.814 1.00 67.62 78 PRO A N 1
ATOM 641 C CA . PRO A 1 78 ? -3.124 20.581 59.517 1.00 67.62 78 PRO A CA 1
ATOM 642 C C . PRO A 1 78 ? -3.062 19.452 60.547 1.00 67.62 78 PRO A C 1
ATOM 644 O O . PRO A 1 78 ? -4.069 19.154 61.194 1.00 67.62 78 PRO A O 1
ATOM 647 N N . ASP A 1 79 ? -1.903 18.798 60.654 1.00 62.81 79 ASP A N 1
ATOM 648 C CA . ASP A 1 79 ? -1.603 17.755 61.650 1.00 62.81 79 ASP A CA 1
ATOM 649 C C . ASP A 1 79 ? -2.589 16.571 61.696 1.00 62.81 79 ASP A C 1
ATOM 651 O O . ASP A 1 79 ? -2.670 15.837 62.681 1.00 62.81 79 ASP A O 1
ATOM 655 N N . SER A 1 80 ? -3.350 16.360 60.618 1.00 60.84 80 SER A N 1
ATOM 656 C CA . SER A 1 80 ? -4.361 15.306 60.529 1.00 60.84 80 SER A CA 1
ATOM 657 C C . SER A 1 80 ? -3.885 14.118 59.703 1.00 60.84 80 SER A C 1
ATOM 659 O O . SER A 1 80 ? -3.171 14.235 58.699 1.00 60.84 80 SER A O 1
ATOM 661 N N . THR A 1 81 ? -4.325 12.925 60.094 1.00 59.25 81 THR A N 1
ATOM 662 C CA . THR A 1 81 ? -4.088 11.733 59.282 1.00 59.25 81 THR A CA 1
ATOM 663 C C . THR A 1 81 ? -4.935 11.775 58.000 1.00 59.25 81 THR A C 1
ATOM 665 O O . THR A 1 81 ? -6.055 12.280 57.980 1.00 59.25 81 THR A O 1
ATOM 668 N N . ILE A 1 82 ? -4.462 11.165 56.902 1.00 59.91 82 ILE A N 1
ATOM 669 C CA . ILE A 1 82 ? -5.239 11.031 55.640 1.00 59.91 82 ILE A CA 1
ATOM 670 C C . ILE A 1 82 ? -6.619 10.382 55.887 1.00 59.91 82 ILE A C 1
ATOM 672 O O . ILE A 1 82 ? -7.586 10.624 55.154 1.00 59.91 82 ILE A O 1
ATOM 676 N N . ARG A 1 83 ? -6.707 9.562 56.939 1.00 67.25 83 ARG A N 1
ATOM 677 C CA . ARG A 1 83 ? -7.931 8.917 57.402 1.00 67.25 83 ARG A CA 1
ATOM 678 C C . ARG A 1 83 ? -8.977 9.937 57.855 1.00 67.25 83 ARG A C 1
ATOM 680 O O . ARG A 1 83 ? -10.116 9.822 57.420 1.00 67.25 83 ARG A O 1
ATOM 687 N N . GLU A 1 84 ? -8.592 10.970 58.601 1.00 72.94 84 GLU A N 1
ATOM 688 C CA . GLU A 1 84 ? -9.506 12.030 59.058 1.00 72.94 84 GLU A CA 1
ATOM 689 C C . GLU A 1 84 ? -10.114 12.814 57.886 1.00 72.94 84 GLU A C 1
ATOM 691 O O . GLU A 1 84 ? -11.319 13.060 57.862 1.00 72.94 8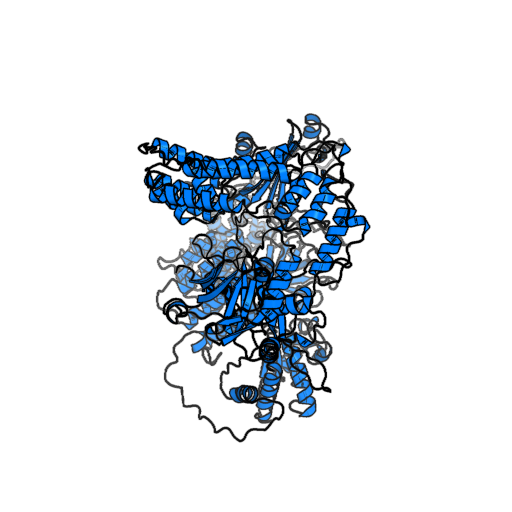4 GLU A O 1
ATOM 696 N N . GLY A 1 85 ? -9.321 13.133 56.857 1.00 76.06 85 GLY A N 1
ATOM 697 C CA . GLY A 1 85 ? -9.840 13.765 55.637 1.00 76.06 85 GLY A CA 1
ATOM 698 C C . GLY A 1 85 ? -10.793 12.857 54.846 1.00 76.06 85 GLY A C 1
ATOM 699 O O . GLY A 1 85 ? -11.769 13.325 54.262 1.00 76.06 85 GLY A O 1
ATOM 700 N N . SER A 1 86 ? -10.547 11.544 54.848 1.00 78.50 86 SER A N 1
ATOM 701 C CA . SER A 1 86 ? -11.439 10.560 54.215 1.00 78.50 86 SER A CA 1
ATOM 702 C C . SER A 1 86 ? -12.747 10.400 54.997 1.00 78.50 86 SER A C 1
ATOM 704 O O . SER A 1 86 ? -13.817 10.303 54.399 1.00 78.50 86 SER A O 1
ATOM 706 N N . GLU A 1 87 ? -12.677 10.429 56.329 1.00 84.00 87 GLU A N 1
ATOM 707 C CA . GLU A 1 87 ? -13.838 10.414 57.220 1.00 84.00 87 GLU A CA 1
ATOM 708 C C . GLU A 1 87 ? -14.681 11.689 57.083 1.00 84.00 87 GLU A C 1
ATOM 710 O O . GLU A 1 87 ? -15.907 11.592 57.056 1.00 84.00 87 GLU A O 1
ATOM 715 N N . TYR A 1 88 ? -14.056 12.860 56.904 1.00 87.75 88 TYR A N 1
ATOM 716 C CA . TYR A 1 88 ? -14.753 14.115 56.595 1.00 87.75 88 TYR A CA 1
ATOM 717 C C . TYR A 1 88 ? -15.579 14.007 55.305 1.00 87.75 88 TYR A C 1
ATOM 719 O O . TYR A 1 88 ? -16.776 14.289 55.300 1.00 87.75 88 TYR A O 1
ATOM 727 N N . ILE A 1 89 ? -14.966 13.526 54.218 1.00 88.50 89 ILE A N 1
ATOM 728 C CA . ILE A 1 89 ? -15.649 13.330 52.928 1.00 88.50 89 ILE A CA 1
ATOM 729 C C . ILE A 1 89 ? -16.761 12.273 53.055 1.00 88.50 89 ILE A C 1
ATOM 731 O O . ILE A 1 89 ? -17.847 12.435 52.497 1.00 88.50 89 ILE A O 1
ATOM 735 N N . ALA A 1 90 ? -16.533 11.202 53.821 1.00 86.50 90 ALA A N 1
ATOM 736 C CA . ALA A 1 90 ? -17.554 10.192 54.080 1.00 86.50 90 ALA A CA 1
ATOM 737 C C . ALA A 1 90 ? -18.745 10.759 54.873 1.00 86.50 90 ALA A C 1
ATOM 739 O O . ALA A 1 90 ? -19.889 10.417 54.567 1.00 86.50 90 ALA A O 1
ATOM 740 N N . ARG A 1 91 ? -18.505 11.639 55.858 1.00 90.88 91 ARG A N 1
ATOM 741 C CA . ARG A 1 91 ? -19.575 12.361 56.567 1.00 90.88 91 ARG A CA 1
ATOM 742 C C . ARG A 1 91 ? -20.344 13.283 55.624 1.00 90.88 91 ARG A C 1
ATOM 744 O O . ARG A 1 91 ? -21.569 13.231 55.643 1.00 90.88 91 ARG A O 1
ATOM 751 N N . LEU A 1 92 ? -19.657 14.025 54.751 1.00 91.81 92 LEU A N 1
ATOM 752 C CA . LEU A 1 92 ? -20.288 14.865 53.725 1.00 91.81 92 LEU A CA 1
ATOM 753 C C . LEU A 1 92 ? -21.257 14.062 52.852 1.00 91.81 92 LEU A C 1
ATOM 755 O O . LEU A 1 92 ? -22.401 14.474 52.675 1.00 91.81 92 LEU A O 1
ATOM 759 N N . PHE A 1 93 ? -20.838 12.906 52.330 1.00 90.12 93 PHE A N 1
ATOM 760 C CA . PHE A 1 93 ? -21.720 12.093 51.487 1.00 90.12 93 PHE A CA 1
ATOM 761 C C . PHE A 1 93 ? -22.854 11.413 52.262 1.00 90.12 93 PHE A C 1
ATOM 763 O O . PHE A 1 93 ? -23.927 11.230 51.694 1.00 90.12 93 PHE A O 1
ATOM 770 N N . LYS A 1 94 ? -22.660 11.084 53.547 1.00 86.25 94 LYS A N 1
ATOM 771 C CA . LYS A 1 94 ? -23.729 10.547 54.410 1.00 86.25 94 LYS A CA 1
ATOM 772 C C . LYS A 1 94 ? -24.766 11.606 54.795 1.00 86.25 94 LYS A C 1
ATOM 774 O O . LYS A 1 94 ? -25.956 11.312 54.784 1.00 86.25 94 LYS A O 1
ATOM 779 N N . ALA A 1 95 ? -24.326 12.816 55.140 1.00 85.69 95 ALA A N 1
ATOM 780 C CA . ALA A 1 95 ? -25.204 13.923 55.524 1.00 85.69 95 ALA A CA 1
ATOM 781 C C . ALA A 1 95 ? -25.887 14.576 54.306 1.00 85.69 95 ALA A C 1
ATOM 783 O O . ALA A 1 95 ? -27.029 15.029 54.389 1.00 85.69 95 ALA A O 1
ATOM 784 N N . GLY A 1 96 ? -25.200 14.590 53.161 1.00 85.06 96 GLY A N 1
ATOM 785 C CA . GLY A 1 96 ? -25.624 15.252 51.933 1.00 85.06 96 GLY A CA 1
ATOM 786 C C . GLY A 1 96 ? -25.238 16.733 51.888 1.00 85.06 96 GLY A C 1
ATOM 787 O O . GLY A 1 96 ? -25.047 17.392 52.911 1.00 85.06 96 GLY A O 1
ATOM 788 N N . LEU A 1 97 ? -25.135 17.262 50.670 1.00 92.94 97 LEU A N 1
ATOM 789 C CA . LEU A 1 97 ? -24.817 18.662 50.403 1.00 92.94 97 LEU A CA 1
ATOM 790 C C . LEU A 1 97 ? -26.101 19.424 50.066 1.00 92.94 97 LEU A C 1
ATOM 792 O O . LEU A 1 97 ? -26.810 19.025 49.145 1.00 92.94 97 LEU A O 1
ATOM 796 N N . PHE A 1 98 ? -26.385 20.532 50.752 1.00 93.62 98 PHE A N 1
ATOM 797 C CA . PHE A 1 98 ? -27.578 21.340 50.489 1.00 93.62 98 PHE A CA 1
ATOM 798 C C . PHE A 1 98 ? -27.211 22.737 49.988 1.00 93.62 98 PHE A C 1
ATOM 800 O O . PHE A 1 98 ? -26.462 23.455 50.651 1.00 93.62 98 PHE A O 1
ATOM 807 N N . LEU A 1 99 ? -27.790 23.144 48.856 1.00 91.69 99 LEU A N 1
ATOM 808 C CA . LEU A 1 99 ? -27.759 24.527 48.366 1.00 91.69 99 LEU A CA 1
ATOM 809 C C . LEU A 1 99 ? -29.186 25.055 48.253 1.00 91.69 99 LEU A C 1
ATOM 811 O O . LEU A 1 99 ? -29.992 24.469 47.533 1.00 91.69 99 LEU A O 1
ATOM 815 N N . ASN A 1 100 ? -29.496 26.161 48.934 1.00 91.12 100 ASN A N 1
ATOM 816 C CA . ASN A 1 100 ? -30.827 26.789 48.924 1.00 91.12 100 ASN A CA 1
ATOM 817 C C . ASN A 1 100 ? -31.968 25.790 49.208 1.00 91.12 100 ASN A C 1
ATOM 819 O O . ASN A 1 100 ? -33.011 25.818 48.563 1.00 91.12 100 ASN A O 1
ATOM 823 N N . GLY A 1 101 ? -31.746 24.864 50.148 1.00 87.31 101 GLY A N 1
ATOM 824 C CA . GLY A 1 101 ? -32.713 23.822 50.518 1.00 87.31 101 GLY A CA 1
ATOM 825 C C . GLY A 1 101 ? -32.756 22.595 49.594 1.00 87.31 101 GLY A C 1
ATOM 826 O O . GLY A 1 101 ? -33.364 21.596 49.966 1.00 87.31 101 GLY A O 1
ATOM 827 N N . VAL A 1 102 ? -32.075 22.613 48.444 1.00 90.94 102 VAL A N 1
ATOM 828 C CA . VAL A 1 102 ? -32.001 21.477 47.508 1.00 90.94 102 VAL A CA 1
ATOM 829 C C . VAL A 1 102 ? -30.858 20.542 47.899 1.00 90.94 102 VAL A C 1
ATOM 831 O O . VAL A 1 102 ? -29.720 20.995 48.040 1.00 90.94 102 VAL A O 1
ATOM 834 N N . GLN A 1 103 ? -31.145 19.245 48.054 1.00 93.00 103 GLN A N 1
ATOM 835 C CA . GLN A 1 103 ? -30.144 18.225 48.383 1.00 93.00 103 GLN A CA 1
ATOM 836 C C . GLN A 1 103 ? -29.469 17.668 47.124 1.00 93.00 103 GLN A C 1
ATOM 838 O O . GLN A 1 103 ? -30.132 17.214 46.194 1.00 93.00 103 GLN A O 1
ATOM 843 N N . TYR A 1 104 ? -28.140 17.624 47.143 1.00 93.19 104 TYR A N 1
ATOM 844 C CA . TYR A 1 104 ? -27.300 16.997 46.131 1.00 93.19 104 TYR A CA 1
ATOM 845 C C . TYR A 1 104 ? -26.606 15.779 46.740 1.00 93.19 104 TYR A C 1
ATOM 847 O O . TYR A 1 104 ? -25.957 15.871 47.788 1.00 93.19 104 TYR A O 1
ATOM 855 N N . ARG A 1 105 ? -26.754 14.629 46.081 1.00 92.06 105 ARG A N 1
ATOM 856 C CA . ARG A 1 105 ? -26.261 13.327 46.552 1.00 92.06 105 ARG A CA 1
ATOM 857 C C . ARG A 1 105 ? -25.157 12.815 45.633 1.00 92.06 105 ARG A C 1
ATOM 859 O O . ARG A 1 105 ? -25.067 13.227 44.473 1.00 92.06 105 ARG A O 1
ATOM 866 N N . PHE A 1 106 ? -24.285 11.958 46.165 1.00 91.69 106 PHE A N 1
ATOM 867 C CA . PHE A 1 106 ? -23.189 11.374 45.390 1.00 91.69 106 PHE A CA 1
ATOM 868 C C . PHE A 1 106 ? -23.735 10.625 44.184 1.00 91.69 106 PHE A C 1
ATOM 870 O O . PHE A 1 106 ? -24.597 9.766 44.336 1.00 91.69 106 PHE A O 1
ATOM 877 N N . TYR A 1 107 ? -23.215 10.950 43.001 1.00 90.38 107 TYR A N 1
ATOM 878 C CA . TYR A 1 107 ? -23.622 10.275 41.784 1.00 90.38 107 TYR A CA 1
ATOM 879 C C . TYR A 1 107 ? -22.521 9.353 41.276 1.00 90.38 107 TYR A C 1
ATOM 881 O O . TYR A 1 107 ? -22.637 8.135 41.386 1.00 90.38 107 TYR A O 1
ATOM 889 N N . HIS A 1 108 ? -21.424 9.916 40.762 1.00 90.81 108 HIS A N 1
ATOM 890 C CA . HIS A 1 108 ? -20.239 9.134 40.421 1.00 90.81 108 HIS A CA 1
ATOM 891 C C . HIS A 1 108 ? -19.025 10.022 40.097 1.00 90.81 108 HIS A C 1
ATOM 893 O O . HIS A 1 108 ? -19.089 11.250 40.084 1.00 90.81 108 HIS A O 1
ATOM 899 N N . HIS A 1 109 ? -17.901 9.382 39.784 1.00 89.19 109 HIS A N 1
ATOM 900 C CA . HIS A 1 109 ? -16.690 9.996 39.241 1.00 89.19 109 HIS A CA 1
ATOM 901 C C . HIS A 1 109 ? -16.116 9.180 38.069 1.00 89.19 109 HIS A C 1
ATOM 903 O O . HIS A 1 109 ? -16.332 7.971 37.963 1.00 89.19 109 HIS A O 1
ATOM 909 N N . SER A 1 110 ? -15.308 9.808 37.221 1.00 83.25 110 SER A N 1
ATOM 910 C CA . SER A 1 110 ? -14.404 9.126 36.292 1.00 83.25 110 SER A CA 1
ATOM 911 C C . SER A 1 110 ? -13.076 8.752 36.967 1.00 83.25 110 SER A C 1
ATOM 913 O O . SER A 1 110 ? -12.804 9.140 38.104 1.00 83.25 110 SER A O 1
ATOM 915 N N . ASN A 1 111 ? -12.210 7.998 36.282 1.00 76.88 111 ASN A N 1
ATOM 916 C CA . ASN A 1 111 ? -10.884 7.664 36.826 1.00 76.88 111 ASN A CA 1
ATOM 917 C C . ASN A 1 111 ? -9.962 8.888 36.937 1.00 76.88 111 ASN A C 1
ATOM 919 O O . ASN A 1 111 ? -9.144 8.951 37.852 1.00 76.88 111 ASN A O 1
ATOM 923 N N . SER A 1 112 ? -10.059 9.846 36.007 1.00 71.12 112 SER A N 1
ATOM 924 C CA . SER A 1 112 ? -9.292 11.095 36.098 1.00 71.12 112 SER A CA 1
ATOM 925 C C . SER A 1 112 ? -9.792 11.949 37.256 1.00 71.12 112 SER A C 1
ATOM 927 O O . SER A 1 112 ? -8.982 12.461 38.022 1.00 71.12 112 SER A O 1
ATOM 929 N N . GLN A 1 113 ? -11.112 12.018 37.436 1.00 81.56 113 GLN A N 1
ATOM 930 C CA . GLN A 1 113 ? -11.724 12.721 38.556 1.00 81.56 113 GLN A CA 1
ATOM 931 C C . GLN A 1 113 ? -11.323 12.110 39.899 1.00 81.56 113 GLN A C 1
ATOM 933 O O . GLN A 1 113 ? -10.921 12.850 40.791 1.00 81.56 113 GLN A O 1
ATOM 938 N N . LEU A 1 114 ? -11.317 10.778 40.013 1.00 81.44 114 LEU A N 1
ATOM 939 C CA . LEU A 1 114 ? -10.868 10.087 41.222 1.00 81.44 114 LEU A CA 1
ATOM 940 C C . LEU A 1 114 ? -9.407 10.414 41.566 1.00 81.44 114 LEU A C 1
ATOM 942 O O . LEU A 1 114 ? -9.111 10.735 42.714 1.00 81.44 114 LEU A O 1
ATOM 946 N N . ARG A 1 115 ? -8.501 10.398 40.572 1.00 71.44 115 ARG A N 1
ATOM 947 C CA . ARG A 1 115 ? -7.096 10.809 40.765 1.00 71.44 115 ARG A CA 1
ATOM 948 C C . ARG A 1 115 ? -6.975 12.268 41.198 1.00 71.44 115 ARG A C 1
ATOM 950 O O . ARG A 1 115 ? -6.171 12.576 42.066 1.00 71.44 115 ARG A O 1
ATOM 957 N N . GLY A 1 116 ? -7.804 13.142 40.631 1.00 73.50 116 GLY A N 1
ATOM 958 C CA . GLY A 1 116 ? -7.907 14.549 41.020 1.00 73.50 116 GLY A CA 1
ATOM 959 C C . GLY A 1 116 ? -8.715 14.804 42.298 1.00 73.50 116 GLY A C 1
ATOM 960 O O . GLY A 1 116 ? -8.968 15.963 42.610 1.00 73.50 116 GLY A O 1
ATOM 961 N N . ARG A 1 117 ? -9.154 13.755 43.018 1.00 84.75 117 ARG A N 1
ATOM 962 C CA . ARG A 1 117 ? -10.028 13.836 44.204 1.00 84.75 117 ARG A CA 1
ATOM 963 C C . ARG A 1 117 ? -11.286 14.676 43.947 1.00 84.75 117 ARG A C 1
ATOM 965 O O . ARG A 1 117 ? -11.625 15.563 44.722 1.00 84.75 117 ARG A O 1
ATOM 972 N N . SER A 1 118 ? -11.974 14.408 42.846 1.00 89.50 118 SER A N 1
ATOM 973 C CA . SER A 1 118 ? -13.199 15.096 42.433 1.00 89.50 118 SER A CA 1
ATOM 974 C C . SER A 1 118 ? -14.290 14.103 42.035 1.00 89.50 118 SER A C 1
ATOM 976 O O . SER A 1 118 ? -14.010 12.944 41.719 1.00 89.50 118 SER A O 1
ATOM 978 N N . CYS A 1 119 ? -15.545 14.544 42.070 1.00 92.38 119 CYS A N 1
ATOM 979 C CA . CYS A 1 119 ? -16.703 13.727 41.704 1.00 92.38 119 CYS A CA 1
ATOM 980 C C . CYS A 1 119 ? -17.929 14.589 41.399 1.00 92.38 119 CYS A C 1
ATOM 982 O O . CYS A 1 119 ? -18.031 15.723 41.869 1.00 92.38 119 CYS A O 1
ATOM 984 N N . PHE A 1 120 ? -18.892 14.026 40.679 1.00 92.75 120 PHE A N 1
ATOM 985 C CA . PHE A 1 120 ? -20.189 14.651 40.471 1.00 92.75 120 PHE A CA 1
ATOM 986 C C . PHE A 1 120 ? -21.187 14.258 41.557 1.00 92.75 120 PHE A C 1
ATOM 988 O O . PHE A 1 120 ? -21.340 13.082 41.903 1.00 92.75 120 PHE A O 1
ATOM 995 N N . VAL A 1 121 ? -21.916 15.264 42.030 1.00 93.19 121 VAL A N 1
ATOM 996 C CA . VAL A 1 121 ? -23.155 15.103 42.788 1.00 93.19 121 VAL A CA 1
ATOM 997 C C . VAL A 1 121 ? -24.319 15.638 41.961 1.00 93.19 121 VAL A C 1
ATOM 999 O O . VAL A 1 121 ? -24.145 16.538 41.133 1.00 93.19 121 VAL A O 1
ATOM 1002 N N . ARG A 1 122 ? -25.505 15.079 42.173 1.00 92.62 122 ARG A N 1
ATOM 1003 C CA . ARG A 1 122 ? -26.721 15.434 41.437 1.00 92.62 122 ARG A CA 1
ATOM 1004 C C . ARG A 1 122 ? -27.876 15.631 42.410 1.00 92.62 122 ARG A C 1
ATOM 1006 O O . ARG A 1 122 ? -27.941 14.954 43.435 1.00 92.62 122 ARG A O 1
ATOM 1013 N N . GLU A 1 123 ? -28.777 16.549 42.086 1.00 93.31 123 GLU A N 1
ATOM 1014 C CA . GLU A 1 123 ? -30.065 16.678 42.768 1.00 93.31 123 GLU A CA 1
ATOM 1015 C C . GLU A 1 123 ? -30.847 15.354 42.695 1.00 93.31 123 GLU A C 1
ATOM 1017 O O . GLU A 1 123 ? -31.041 14.807 41.607 1.00 93.31 123 GLU A O 1
ATOM 1022 N N . ALA A 1 124 ? -31.272 14.827 43.845 1.00 89.94 124 ALA A N 1
ATOM 1023 C CA . ALA A 1 124 ? -32.119 13.635 43.934 1.00 89.94 124 ALA A CA 1
ATOM 1024 C C . ALA A 1 124 ? -32.781 13.522 45.308 1.00 89.94 124 ALA A C 1
ATOM 1026 O O . ALA A 1 124 ? -32.223 13.967 46.315 1.00 89.94 124 ALA A O 1
ATOM 1027 N N . LYS A 1 125 ? -33.946 12.862 45.360 1.00 87.06 125 LYS A N 1
ATOM 1028 C CA . LYS A 1 125 ? -34.665 12.619 46.625 1.00 87.06 125 LYS A CA 1
ATOM 1029 C C . LYS A 1 125 ? -34.128 11.404 47.387 1.00 87.06 125 LYS A C 1
ATOM 1031 O O . LYS A 1 125 ? -34.263 11.337 48.604 1.00 87.06 125 LYS A O 1
ATOM 1036 N N . SER A 1 126 ? -33.532 10.439 46.685 1.00 88.31 126 SER A N 1
ATOM 1037 C CA . SER A 1 126 ? -32.984 9.208 47.270 1.00 88.31 126 SER A CA 1
ATOM 1038 C C . SER A 1 126 ? -31.816 8.661 46.446 1.00 88.31 126 SER A C 1
ATOM 1040 O O . SER A 1 126 ? -31.703 8.963 45.259 1.00 88.31 126 SER A O 1
ATOM 1042 N N . ASP A 1 127 ? -30.972 7.824 47.055 1.00 85.50 127 ASP A N 1
ATOM 1043 C CA . ASP A 1 127 ? -29.876 7.148 46.340 1.00 85.50 127 ASP A CA 1
ATOM 1044 C C . ASP A 1 127 ? -30.408 6.117 45.328 1.00 85.50 127 ASP A C 1
ATOM 1046 O O . ASP A 1 127 ? -29.848 5.967 44.247 1.00 85.50 127 ASP A O 1
ATOM 1050 N N . ALA A 1 128 ? -31.558 5.491 45.614 1.00 86.38 128 ALA A N 1
ATOM 1051 C CA . ALA A 1 128 ? -32.219 4.556 44.701 1.00 86.38 128 ALA A CA 1
ATOM 1052 C C . ALA A 1 128 ? -32.647 5.217 43.376 1.00 86.38 128 ALA A C 1
ATOM 1054 O O . ALA A 1 128 ? -32.585 4.586 42.323 1.00 86.38 128 ALA A O 1
ATOM 1055 N N . GLU A 1 129 ? -33.040 6.498 43.405 1.00 89.75 129 GLU A N 1
ATOM 1056 C CA . GLU A 1 129 ? -33.337 7.274 42.192 1.00 89.75 129 GLU A CA 1
ATOM 1057 C C . GLU A 1 129 ? -32.088 7.420 41.307 1.00 89.75 129 GLU A C 1
ATOM 1059 O O . GLU A 1 129 ? -32.154 7.271 40.085 1.00 89.75 129 GLU A O 1
ATOM 1064 N N . LEU A 1 130 ? -30.940 7.703 41.928 1.00 88.38 130 LEU A N 1
ATOM 1065 C CA . LEU A 1 130 ? -29.667 7.854 41.231 1.00 88.38 130 LEU A CA 1
ATOM 1066 C C . LEU A 1 130 ? -29.174 6.519 40.661 1.00 88.38 130 LEU A C 1
ATOM 1068 O O . LEU A 1 130 ? -28.777 6.467 39.494 1.00 88.38 130 LEU A O 1
ATOM 1072 N N . ASP A 1 131 ? -29.264 5.442 41.442 1.00 86.19 131 ASP A N 1
ATOM 1073 C CA . ASP A 1 131 ? -28.914 4.093 40.993 1.00 86.19 131 ASP A CA 1
ATOM 1074 C C . ASP A 1 131 ? -29.780 3.655 39.808 1.00 86.19 131 ASP A C 1
ATOM 1076 O O . ASP A 1 131 ? -29.242 3.191 38.802 1.00 86.19 131 ASP A O 1
ATOM 1080 N N . ALA A 1 132 ? -31.098 3.876 39.865 1.00 85.00 132 ALA A N 1
ATOM 1081 C CA . ALA A 1 132 ? -32.005 3.559 38.762 1.00 85.00 132 ALA A CA 1
ATOM 1082 C C . ALA A 1 132 ? -31.619 4.296 37.468 1.00 85.00 132 ALA A C 1
ATOM 1084 O O . ALA A 1 132 ? -31.613 3.696 36.392 1.00 85.00 132 ALA A O 1
ATOM 1085 N N . ARG A 1 133 ? -31.219 5.572 37.565 1.00 85.06 133 ARG A N 1
ATOM 1086 C CA . ARG A 1 133 ? -30.736 6.353 36.411 1.00 85.06 133 ARG A CA 1
ATOM 1087 C C . ARG A 1 133 ? -29.434 5.800 35.832 1.00 85.06 133 ARG A C 1
ATOM 1089 O O . ARG A 1 133 ? -29.308 5.716 34.616 1.00 85.06 133 ARG A O 1
ATOM 1096 N N . ILE A 1 134 ? -28.466 5.416 36.669 1.00 83.38 134 ILE A N 1
ATOM 1097 C CA . ILE A 1 134 ? -27.200 4.833 36.188 1.00 83.38 134 ILE A CA 1
ATOM 1098 C C . ILE A 1 134 ? -27.439 3.449 35.581 1.00 83.38 134 ILE A C 1
ATOM 1100 O O . ILE A 1 134 ? -26.868 3.129 34.539 1.00 83.38 134 ILE A O 1
ATOM 1104 N N . TYR A 1 135 ? -28.276 2.623 36.208 1.00 82.62 135 TYR A N 1
ATOM 1105 C CA . TYR A 1 135 ? -28.547 1.259 35.747 1.00 82.62 135 TYR A CA 1
ATOM 1106 C C . TYR A 1 135 ? -29.399 1.245 34.472 1.00 82.62 135 TYR A C 1
ATOM 1108 O O . TYR A 1 135 ? -29.292 0.315 33.677 1.00 82.62 135 TYR A O 1
ATOM 1116 N N . ALA A 1 136 ? -30.141 2.321 34.192 1.00 76.38 136 ALA A N 1
ATOM 1117 C CA . ALA A 1 136 ? -30.757 2.534 32.885 1.00 76.38 136 ALA A CA 1
ATOM 1118 C C . ALA A 1 136 ? -29.731 2.733 31.750 1.00 76.38 136 ALA A C 1
ATOM 1120 O O . ALA A 1 136 ? -30.077 2.509 30.594 1.00 76.38 136 ALA A O 1
ATOM 1121 N N . LEU A 1 137 ? -28.481 3.117 32.053 1.00 73.19 137 LEU A N 1
ATOM 1122 C CA . LEU A 1 137 ? -27.397 3.320 31.075 1.00 73.19 137 LEU A CA 1
ATOM 1123 C C . LEU A 1 137 ? -26.500 2.078 30.892 1.00 73.19 137 LEU A C 1
ATOM 1125 O O . LEU A 1 137 ? -25.638 2.049 30.002 1.00 73.19 137 LEU A O 1
ATOM 1129 N N . GLY A 1 138 ? -26.679 1.044 31.718 1.00 71.06 138 GLY A N 1
ATOM 1130 C CA . GLY A 1 138 ? -26.003 -0.235 31.548 1.00 71.06 138 GLY A CA 1
ATOM 1131 C C . GLY A 1 138 ? -26.187 -1.226 32.693 1.00 71.06 138 GLY A C 1
ATOM 1132 O O . GLY A 1 138 ? -26.621 -0.899 33.793 1.00 71.06 138 GLY A O 1
ATOM 1133 N N . ASP A 1 139 ? -25.800 -2.471 32.430 1.00 71.50 139 ASP A N 1
ATOM 1134 C CA . ASP A 1 139 ? -26.024 -3.624 33.307 1.00 71.50 139 ASP A CA 1
ATOM 1135 C C . ASP A 1 139 ? -24.948 -3.729 34.406 1.00 71.50 139 ASP A C 1
ATOM 1137 O O . ASP A 1 139 ? -24.129 -4.653 34.463 1.00 71.50 139 ASP A O 1
ATOM 1141 N N . TYR A 1 140 ? -24.893 -2.710 35.264 1.00 78.69 140 TYR A N 1
ATOM 1142 C CA . TYR A 1 140 ? -23.902 -2.606 36.339 1.00 78.69 140 TYR A CA 1
ATOM 1143 C C . TYR A 1 140 ? -24.252 -3.464 37.561 1.00 78.69 140 TYR A C 1
ATOM 1145 O O . TYR A 1 140 ? -23.353 -3.819 38.328 1.00 78.69 140 TYR A O 1
ATOM 1153 N N . GLY A 1 141 ? -25.527 -3.839 37.719 1.00 72.00 141 GLY A N 1
ATOM 1154 C CA . GLY A 1 141 ? -26.014 -4.668 38.825 1.00 72.00 141 GLY A CA 1
ATOM 1155 C C . GLY A 1 141 ? -25.362 -6.053 38.882 1.00 72.00 141 GLY A C 1
ATOM 1156 O O . GLY A 1 141 ? -25.112 -6.568 39.968 1.00 72.00 141 GLY A O 1
ATOM 1157 N N . LYS A 1 142 ? -24.976 -6.622 37.730 1.00 73.44 142 LYS A N 1
ATOM 1158 C CA . LYS A 1 142 ? -24.282 -7.923 37.652 1.00 73.44 142 LYS A CA 1
ATOM 1159 C C . LYS A 1 142 ? -22.823 -7.886 38.114 1.00 73.44 142 LYS A C 1
ATOM 1161 O O . LYS A 1 142 ? -22.206 -8.933 38.310 1.00 73.44 142 LYS A O 1
ATOM 1166 N N . ILE A 1 143 ? -22.230 -6.702 38.282 1.00 76.44 143 ILE A N 1
ATOM 1167 C CA . ILE A 1 143 ? -20.831 -6.570 38.699 1.00 76.44 143 ILE A CA 1
ATOM 1168 C C . ILE A 1 143 ? -20.762 -6.565 40.230 1.00 76.44 143 ILE A C 1
ATOM 1170 O O . ILE A 1 143 ? -20.807 -5.516 40.870 1.00 76.44 143 ILE A O 1
ATOM 1174 N N . MET A 1 144 ? -20.593 -7.745 40.829 1.00 76.62 144 MET A N 1
ATOM 1175 C CA . MET A 1 144 ? -20.578 -7.902 42.292 1.00 76.62 144 MET A CA 1
ATOM 1176 C C . MET A 1 144 ? -19.457 -7.107 42.980 1.00 76.62 144 MET A C 1
ATOM 1178 O O . MET A 1 144 ? -19.679 -6.510 44.030 1.00 76.62 144 MET A O 1
ATOM 1182 N N . ASN A 1 145 ? -18.271 -7.015 42.369 1.00 78.38 145 ASN A N 1
ATOM 1183 C CA . ASN A 1 145 ? -17.164 -6.228 42.916 1.00 78.38 145 ASN A CA 1
ATOM 1184 C C . ASN A 1 145 ? -17.433 -4.717 42.759 1.00 78.38 145 ASN A C 1
ATOM 1186 O O . ASN A 1 145 ? -17.458 -4.198 41.642 1.00 78.38 145 ASN A O 1
ATOM 1190 N N . ILE A 1 146 ? -17.588 -4.014 43.886 1.00 78.50 146 ILE A N 1
ATOM 1191 C CA . ILE A 1 146 ? -17.916 -2.579 43.948 1.00 78.50 146 ILE A CA 1
ATOM 1192 C C . ILE A 1 146 ? -16.849 -1.717 43.261 1.00 78.50 146 ILE A C 1
ATOM 1194 O O . ILE A 1 146 ? -17.196 -0.832 42.483 1.00 78.50 146 ILE A O 1
ATOM 1198 N N . ALA A 1 147 ? -15.559 -1.993 43.476 1.00 72.81 147 ALA A N 1
ATOM 1199 C CA . ALA A 1 147 ? -14.475 -1.230 42.854 1.00 72.81 147 ALA A CA 1
ATOM 1200 C C . ALA A 1 147 ? -14.477 -1.403 41.327 1.00 72.81 147 ALA A C 1
ATOM 1202 O O . ALA A 1 147 ? -14.366 -0.431 40.576 1.00 72.81 147 ALA A O 1
ATOM 1203 N N . LYS A 1 148 ? -14.692 -2.637 40.852 1.00 74.75 148 LYS A N 1
ATOM 1204 C CA . LYS A 1 148 ? -14.841 -2.933 39.422 1.00 74.75 148 LYS A CA 1
ATOM 1205 C C . LYS A 1 148 ? -16.084 -2.253 38.845 1.00 74.75 148 LYS A C 1
ATOM 1207 O O . LYS A 1 148 ? -16.000 -1.684 37.759 1.00 74.75 148 LYS A O 1
ATOM 1212 N N . ARG A 1 149 ? -17.208 -2.265 39.570 1.00 82.88 149 ARG A N 1
ATOM 1213 C CA . ARG A 1 149 ? -18.465 -1.606 39.182 1.00 82.88 149 ARG A CA 1
ATOM 1214 C C . ARG A 1 149 ? -18.278 -0.098 39.046 1.00 82.88 149 ARG A C 1
ATOM 1216 O O . ARG A 1 149 ? -18.555 0.438 37.977 1.00 82.88 149 ARG A O 1
ATOM 1223 N N . ALA A 1 150 ? -17.692 0.551 40.050 1.00 81.75 150 ALA A N 1
ATOM 1224 C CA . ALA A 1 150 ? -17.373 1.975 40.015 1.00 81.75 150 ALA A CA 1
ATOM 1225 C C . ALA A 1 150 ? -16.425 2.318 38.850 1.00 81.75 150 ALA A C 1
ATOM 1227 O O . ALA A 1 150 ? -16.681 3.237 38.074 1.00 81.75 150 ALA A O 1
ATOM 1228 N N . LYS A 1 151 ? -15.372 1.518 38.623 1.00 78.19 151 LYS A N 1
ATOM 1229 C CA . LYS A 1 151 ? -14.457 1.682 37.474 1.00 78.19 151 LYS A CA 1
ATOM 1230 C C . LYS A 1 151 ? -15.186 1.584 36.124 1.00 78.19 151 LYS A C 1
ATOM 1232 O O . LYS A 1 151 ? -14.747 2.214 35.162 1.00 78.19 151 LYS A O 1
ATOM 1237 N N . ARG A 1 152 ? -16.269 0.796 36.018 1.00 77.69 152 ARG A N 1
ATOM 1238 C CA . ARG A 1 152 ? -17.094 0.684 34.797 1.00 77.69 152 ARG A CA 1
ATOM 1239 C C . ARG A 1 152 ? -18.088 1.829 34.643 1.00 77.69 152 ARG A C 1
ATOM 1241 O O . ARG A 1 152 ? -18.151 2.384 33.552 1.00 77.69 152 ARG A O 1
ATOM 1248 N N . ILE A 1 153 ? -18.792 2.219 35.704 1.00 82.62 153 ILE A N 1
ATOM 1249 C CA . ILE A 1 153 ? -19.706 3.373 35.678 1.00 82.62 153 ILE A CA 1
ATOM 1250 C C . ILE A 1 153 ? -18.924 4.658 35.373 1.00 82.62 153 ILE A C 1
ATOM 1252 O O . ILE A 1 153 ? -19.341 5.459 34.542 1.00 82.62 153 ILE A O 1
ATOM 1256 N N . GLY A 1 154 ? -17.720 4.814 35.934 1.00 81.44 154 GLY A N 1
ATOM 1257 C CA . GLY A 1 154 ? -16.849 5.965 35.683 1.00 81.44 154 GLY A CA 1
ATOM 1258 C C . GLY A 1 154 ? -16.410 6.152 34.223 1.00 81.44 154 GLY A C 1
ATOM 1259 O O . GLY A 1 154 ? -15.899 7.215 33.865 1.00 81.44 154 GLY A O 1
ATOM 1260 N N . LEU A 1 155 ? -16.632 5.162 33.348 1.00 76.25 155 LEU A N 1
ATOM 1261 C CA . LEU A 1 155 ? -16.446 5.325 31.904 1.00 76.25 155 LEU A CA 1
ATOM 1262 C C . LEU A 1 155 ? -17.499 6.257 31.286 1.00 76.25 155 LEU A C 1
ATOM 1264 O O . LEU A 1 155 ? -17.166 6.948 30.329 1.00 76.25 155 LEU A O 1
ATOM 1268 N N . LEU A 1 156 ? -18.709 6.336 31.854 1.00 77.44 156 LEU A N 1
ATOM 1269 C CA . LEU A 1 156 ? -19.769 7.257 31.415 1.00 77.44 156 LEU A CA 1
ATOM 1270 C C . LEU A 1 156 ? -19.436 8.727 31.727 1.00 77.44 156 LEU A C 1
ATOM 1272 O O . LEU A 1 156 ? -19.866 9.629 31.014 1.00 77.44 156 LEU A O 1
ATOM 1276 N N . PHE A 1 157 ? -18.643 8.949 32.778 1.00 79.25 157 PHE A N 1
ATOM 1277 C CA . PHE A 1 157 ? -18.206 10.263 33.264 1.00 79.25 157 PHE A CA 1
ATOM 1278 C C . PHE A 1 157 ? -16.852 10.698 32.685 1.00 79.25 157 PHE A C 1
ATOM 1280 O O . PHE A 1 157 ? -16.316 11.742 33.055 1.00 79.25 157 PHE A O 1
ATOM 1287 N N . SER A 1 158 ? -16.245 9.874 31.827 1.00 73.31 158 SER A N 1
ATOM 1288 C CA . SER A 1 158 ? -14.995 10.228 31.154 1.00 73.31 158 SER A CA 1
ATOM 1289 C C . SER A 1 158 ? -15.259 11.275 30.075 1.00 73.31 158 SER A C 1
ATOM 1291 O O . SER A 1 158 ? -16.271 11.199 29.382 1.00 73.31 158 SER A O 1
ATOM 1293 N N . GLU A 1 159 ? -14.341 12.229 29.928 1.00 69.19 159 GLU A N 1
ATOM 1294 C CA . GLU A 1 159 ? -14.454 13.271 28.909 1.00 69.19 159 GLU A CA 1
ATOM 1295 C C . GLU A 1 159 ? -14.368 12.665 27.500 1.00 69.19 159 GLU A C 1
ATOM 1297 O O . GLU A 1 159 ? -13.484 11.850 27.214 1.00 69.19 159 GLU A O 1
ATOM 1302 N N . ALA A 1 160 ? -15.306 13.049 26.638 1.00 65.38 160 ALA A N 1
ATOM 1303 C CA . ALA A 1 160 ? -15.385 12.653 25.239 1.00 65.38 160 ALA A CA 1
ATOM 1304 C C . ALA A 1 160 ? -15.706 13.898 24.410 1.00 65.38 160 ALA A C 1
ATOM 1306 O O . ALA A 1 160 ? -16.805 14.436 24.514 1.00 65.38 160 ALA A O 1
ATOM 1307 N N . GLN A 1 161 ? -14.730 14.347 23.620 1.00 59.00 161 GLN A N 1
ATOM 1308 C CA . GLN A 1 161 ? -14.751 15.666 22.981 1.00 59.00 161 GLN A CA 1
ATOM 1309 C C . GLN A 1 161 ? -15.512 15.676 21.649 1.00 59.00 161 GLN A C 1
ATOM 1311 O O . GLN A 1 161 ? -15.898 16.736 21.166 1.00 59.00 161 GLN A O 1
ATOM 1316 N N . LEU A 1 162 ? -15.673 14.516 20.999 1.00 63.03 162 LEU A N 1
ATOM 1317 C CA . LEU A 1 162 ? -16.127 14.444 19.610 1.00 63.03 162 LEU A CA 1
ATOM 1318 C C . LEU A 1 162 ? -16.938 13.160 19.345 1.00 63.03 162 LEU A C 1
ATOM 1320 O O . LEU A 1 162 ? -16.376 12.078 19.214 1.00 63.03 162 LEU A O 1
ATOM 1324 N N . ASP A 1 163 ? -18.257 13.294 19.186 1.00 69.81 163 ASP A N 1
ATOM 1325 C CA . ASP A 1 163 ? -19.195 12.170 19.000 1.00 69.81 163 ASP A CA 1
ATOM 1326 C C . ASP A 1 163 ? -19.683 11.949 17.560 1.00 69.81 163 ASP A C 1
ATOM 1328 O O . ASP A 1 163 ? -20.174 12.874 16.917 1.00 69.81 163 ASP A O 1
ATOM 1332 N N . TRP A 1 164 ? -19.580 10.734 17.043 1.00 77.00 164 TRP A N 1
ATOM 1333 C CA . TRP A 1 164 ? -20.033 10.348 15.709 1.00 77.00 164 TRP A CA 1
ATOM 1334 C C . TRP A 1 164 ? -21.053 9.213 15.811 1.00 77.00 164 TRP A C 1
ATOM 1336 O O . TRP A 1 164 ? -20.937 8.362 16.688 1.00 77.00 164 TRP A O 1
ATOM 1346 N N . GLN A 1 165 ? -22.048 9.176 14.928 1.00 78.06 165 GLN A N 1
ATOM 1347 C CA . GLN A 1 165 ? -22.966 8.038 14.859 1.00 78.06 165 GLN A CA 1
ATOM 1348 C C . GLN A 1 165 ? -22.336 6.968 13.971 1.00 78.06 165 GLN A C 1
ATOM 1350 O O . GLN A 1 165 ? -22.229 7.145 12.758 1.00 78.06 165 GLN A O 1
ATOM 1355 N N . LEU A 1 166 ? -21.854 5.889 14.589 1.00 77.62 166 LEU A N 1
ATOM 1356 C CA . LEU A 1 166 ? -21.331 4.737 13.865 1.00 77.62 166 LEU A CA 1
ATOM 1357 C C . LEU A 1 166 ? -22.363 3.623 13.945 1.00 77.62 166 LEU A C 1
ATOM 1359 O O . LEU A 1 166 ? -22.656 3.122 15.030 1.00 77.62 166 LEU A O 1
ATOM 1363 N N . ASP A 1 167 ? -22.904 3.261 12.790 1.00 77.31 167 ASP A N 1
ATOM 1364 C CA . ASP A 1 167 ? -23.889 2.198 12.686 1.00 77.31 167 ASP A CA 1
ATOM 1365 C C . ASP A 1 167 ? -23.234 0.836 13.005 1.00 77.31 167 ASP A C 1
ATOM 1367 O O . ASP A 1 167 ? -22.217 0.493 12.383 1.00 77.31 167 ASP A O 1
ATOM 1371 N N . PRO A 1 168 ? -23.799 0.053 13.946 1.00 73.62 168 PRO A N 1
ATOM 1372 C CA . PRO A 1 168 ? -23.342 -1.293 14.285 1.00 73.62 168 PRO A CA 1
ATOM 1373 C C . PRO A 1 168 ? -23.110 -2.222 13.091 1.00 73.62 168 PRO A C 1
ATOM 1375 O O . PRO A 1 168 ? -22.264 -3.111 13.182 1.00 73.62 168 PRO A O 1
ATOM 1378 N N . GLN A 1 169 ? -23.812 -2.030 11.967 1.00 77.25 169 GLN A N 1
ATOM 1379 C CA . GLN A 1 169 ? -23.651 -2.877 10.779 1.00 77.25 169 GLN A CA 1
ATOM 1380 C C . GLN A 1 169 ? -22.245 -2.806 10.160 1.00 77.25 169 GLN A C 1
ATOM 1382 O O . GLN A 1 169 ? -21.789 -3.764 9.538 1.00 77.25 169 GLN A O 1
ATOM 1387 N N . TYR A 1 170 ? -21.540 -1.687 10.350 1.00 83.81 170 TYR A N 1
ATOM 1388 C CA . TYR A 1 170 ? -20.194 -1.469 9.816 1.00 83.81 170 TYR A CA 1
ATOM 1389 C C . TYR A 1 170 ? -19.096 -1.864 10.805 1.00 83.81 170 TYR A C 1
ATOM 1391 O O . TYR A 1 170 ? -17.945 -1.447 10.664 1.00 83.81 170 TYR A O 1
ATOM 1399 N N . ILE A 1 171 ? -19.436 -2.659 11.817 1.00 84.62 171 ILE A N 1
ATOM 1400 C CA . ILE A 1 171 ? -18.538 -3.034 12.902 1.00 84.62 171 ILE A CA 1
ATOM 1401 C C . ILE A 1 171 ? -18.431 -4.553 12.970 1.00 84.62 171 ILE A C 1
ATOM 1403 O O . ILE A 1 171 ? -19.418 -5.260 12.784 1.00 84.62 171 ILE A O 1
ATOM 1407 N N . ALA A 1 172 ? -17.242 -5.062 13.280 1.00 85.94 172 ALA A N 1
ATOM 1408 C CA . ALA A 1 172 ? -17.055 -6.464 13.642 1.00 85.94 172 ALA A CA 1
ATOM 1409 C C . ALA A 1 172 ? -16.268 -6.624 14.939 1.00 85.94 172 ALA A C 1
ATOM 1411 O O . ALA A 1 172 ? -15.538 -5.729 15.359 1.00 85.94 172 ALA A O 1
ATOM 1412 N N . ASP A 1 173 ? -16.400 -7.793 15.561 1.00 85.19 173 ASP A N 1
ATOM 1413 C CA . ASP A 1 173 ? -15.476 -8.233 16.595 1.00 85.19 173 ASP A CA 1
ATOM 1414 C C . ASP A 1 173 ? -14.525 -9.290 16.056 1.00 85.19 173 ASP A C 1
ATOM 1416 O O . ASP A 1 173 ? -14.943 -10.266 15.438 1.00 85.19 173 ASP A O 1
ATOM 1420 N N . ILE A 1 174 ? -13.252 -9.117 16.373 1.00 88.69 174 ILE A N 1
ATOM 1421 C CA . ILE A 1 174 ? -12.162 -10.017 16.021 1.00 88.69 174 ILE A CA 1
ATOM 1422 C C . ILE A 1 174 ? -11.508 -10.574 17.299 1.00 88.69 174 ILE A C 1
ATOM 1424 O O . ILE A 1 174 ? -11.592 -9.961 18.375 1.00 88.69 174 ILE A O 1
ATOM 1428 N N . PRO A 1 175 ? -10.881 -11.762 17.236 1.00 88.12 175 PRO A N 1
ATOM 1429 C CA . PRO A 1 175 ? -10.191 -12.338 18.386 1.00 88.12 175 PRO A CA 1
ATOM 1430 C C . PRO A 1 175 ? -8.987 -11.487 18.811 1.00 88.12 175 PRO A C 1
ATOM 1432 O O . PRO A 1 175 ? -8.453 -10.698 18.035 1.00 88.12 175 PRO A O 1
ATOM 1435 N N . ASP A 1 176 ? -8.547 -11.640 20.058 1.00 88.62 176 ASP A N 1
ATOM 1436 C CA . ASP A 1 176 ? -7.268 -11.085 20.507 1.00 88.62 176 ASP A CA 1
ATOM 1437 C C . ASP A 1 176 ? -6.085 -11.880 19.933 1.00 88.62 176 ASP A C 1
ATOM 1439 O O . ASP A 1 176 ? -6.167 -13.103 19.822 1.00 88.62 176 ASP A O 1
ATOM 1443 N N . ILE A 1 177 ? -4.985 -11.192 19.610 1.00 88.81 177 ILE A N 1
ATOM 1444 C CA . ILE A 1 177 ? -3.700 -11.810 19.261 1.00 88.81 177 ILE A CA 1
ATOM 1445 C C . ILE A 1 177 ? -3.042 -12.278 20.557 1.00 88.81 177 ILE A C 1
ATOM 1447 O O . ILE A 1 177 ? -2.899 -11.496 21.503 1.00 88.81 177 ILE A O 1
ATOM 1451 N N . LYS A 1 178 ? -2.650 -13.551 20.600 1.00 86.31 178 LYS A N 1
ATOM 1452 C CA . LYS A 1 178 ? -2.045 -14.187 21.771 1.00 86.31 178 LYS A CA 1
ATOM 1453 C C . LYS A 1 178 ? -0.730 -14.865 21.403 1.00 86.31 178 LYS A C 1
ATOM 1455 O O . LYS A 1 178 ? -0.637 -15.431 20.318 1.00 86.31 178 LYS A O 1
ATOM 1460 N N . SER A 1 179 ? 0.232 -14.853 22.322 1.00 75.12 179 SER A N 1
ATOM 1461 C CA . SER A 1 179 ? 1.400 -15.743 22.304 1.00 75.12 179 SER A CA 1
ATOM 1462 C C . SER A 1 179 ? 1.504 -16.389 23.683 1.00 75.12 179 SER A C 1
ATOM 1464 O O . SER A 1 179 ? 1.631 -15.686 24.685 1.00 75.12 179 SER A O 1
ATOM 1466 N N . GLY A 1 180 ? 1.348 -17.713 23.755 1.00 79.94 180 GLY A N 1
ATOM 1467 C CA . GLY A 1 180 ? 1.154 -18.412 25.029 1.00 79.94 180 GLY A CA 1
ATOM 1468 C C . GLY A 1 180 ? -0.080 -17.902 25.789 1.00 79.94 180 GLY A C 1
ATOM 1469 O O . GLY A 1 180 ? -1.167 -17.788 25.215 1.00 79.94 180 GLY A O 1
ATOM 1470 N N . ASP A 1 181 ? 0.107 -17.569 27.068 1.00 77.69 181 ASP A N 1
ATOM 1471 C CA . ASP A 1 181 ? -0.942 -17.043 27.954 1.00 77.69 181 ASP A CA 1
ATOM 1472 C C . ASP A 1 181 ? -1.108 -15.510 27.883 1.00 77.69 181 ASP A C 1
ATOM 1474 O O . ASP A 1 181 ? -2.035 -14.954 28.481 1.00 77.69 181 ASP A O 1
ATOM 1478 N N . GLU A 1 182 ? -0.255 -14.808 27.130 1.00 74.81 182 GLU A N 1
ATOM 1479 C CA . GLU A 1 182 ? -0.252 -13.345 27.056 1.00 74.81 182 GLU A CA 1
ATOM 1480 C C . GLU A 1 182 ? -1.072 -12.808 25.873 1.00 74.81 182 GLU A C 1
ATOM 1482 O O . GLU A 1 182 ? -1.045 -13.337 24.758 1.00 74.81 182 GLU A O 1
ATOM 1487 N N . ILE A 1 183 ? -1.812 -11.719 26.114 1.00 84.62 183 ILE A N 1
ATOM 1488 C CA . ILE A 1 183 ? -2.615 -11.019 25.103 1.00 84.62 183 ILE A CA 1
ATOM 1489 C C . ILE A 1 183 ? -1.835 -9.799 24.598 1.00 84.62 183 ILE A C 1
ATOM 1491 O O . ILE A 1 183 ? -1.736 -8.791 25.293 1.00 84.62 183 ILE A O 1
ATOM 1495 N N . PHE A 1 184 ? -1.347 -9.857 23.359 1.00 84.88 184 PHE A N 1
ATOM 1496 C CA . PHE A 1 184 ? -0.529 -8.797 22.747 1.00 84.88 184 PHE A CA 1
ATOM 1497 C C . PHE A 1 184 ? -1.361 -7.624 22.229 1.00 84.88 184 PHE A C 1
ATOM 1499 O O . PHE A 1 184 ? -0.863 -6.514 22.067 1.00 84.88 184 PHE A O 1
ATOM 1506 N N . SER A 1 185 ? -2.646 -7.859 21.966 1.00 86.69 185 SER A N 1
ATOM 1507 C CA . SER A 1 185 ? -3.553 -6.866 21.392 1.00 86.69 185 SER A CA 1
ATOM 1508 C C . SER A 1 185 ? -4.547 -6.278 22.401 1.00 86.69 185 SER A C 1
ATOM 1510 O O . SER A 1 185 ? -5.634 -5.859 21.992 1.00 86.69 185 SER A O 1
ATOM 1512 N N . ASP A 1 186 ? -4.232 -6.282 23.705 1.00 86.25 186 ASP A N 1
ATOM 1513 C CA . ASP A 1 186 ? -5.165 -5.817 24.744 1.00 86.25 186 ASP A CA 1
ATOM 1514 C C . ASP A 1 186 ? -5.541 -4.348 24.520 1.00 86.25 186 ASP A C 1
ATOM 1516 O O . ASP A 1 186 ? -4.735 -3.430 24.665 1.00 86.25 186 ASP A O 1
ATOM 1520 N N . GLY A 1 187 ? -6.806 -4.123 24.165 1.00 86.75 187 GLY A N 1
ATOM 1521 C CA . GLY A 1 187 ? -7.331 -2.781 23.964 1.00 86.75 187 GLY A CA 1
ATOM 1522 C C . GLY A 1 187 ? -7.065 -2.184 22.578 1.00 86.75 187 GLY A C 1
ATOM 1523 O O . GLY A 1 187 ? -7.360 -1.001 22.402 1.00 86.75 187 GLY A O 1
ATOM 1524 N N . CYS A 1 188 ? -6.562 -2.955 21.607 1.00 93.38 188 CYS A N 1
ATOM 1525 C CA . CYS A 1 188 ? -6.187 -2.465 20.273 1.00 93.38 188 CYS A CA 1
ATOM 1526 C C . CYS A 1 188 ? -7.078 -3.056 19.167 1.00 93.38 188 CYS A C 1
ATOM 1528 O O . CYS A 1 188 ? -6.985 -4.243 18.861 1.00 93.38 188 CYS A O 1
ATOM 1530 N N . GLY A 1 189 ? -7.916 -2.231 18.539 1.00 93.44 189 GLY A N 1
ATOM 1531 C CA . GLY A 1 189 ? -8.746 -2.597 17.386 1.00 93.44 189 GLY A CA 1
ATOM 1532 C C . GLY A 1 189 ? -8.258 -1.976 16.075 1.00 93.44 189 GLY A C 1
ATOM 1533 O O . GLY A 1 189 ? -7.262 -1.250 16.047 1.00 93.44 189 GLY A O 1
ATOM 1534 N N . LEU A 1 190 ? -8.976 -2.257 14.992 1.00 94.19 190 LEU A N 1
ATOM 1535 C CA . LEU A 1 190 ? -8.635 -1.849 13.629 1.00 94.19 190 LEU A CA 1
ATOM 1536 C C . LEU A 1 190 ? -9.710 -0.928 13.049 1.00 94.19 190 LEU A C 1
ATOM 1538 O O . LEU A 1 190 ? -10.881 -1.009 13.422 1.00 94.19 190 LEU A O 1
ATOM 1542 N N . MET A 1 191 ? -9.314 -0.048 12.140 1.00 93.75 191 MET A N 1
ATOM 1543 C CA . MET A 1 191 ? -10.200 0.901 11.482 1.00 93.75 191 MET A CA 1
ATOM 1544 C C . MET A 1 191 ? -9.765 1.153 10.041 1.00 93.75 191 MET A C 1
ATOM 1546 O O . MET A 1 191 ? -8.578 1.277 9.759 1.00 93.75 191 MET A O 1
ATOM 1550 N N . SER A 1 192 ? -10.731 1.276 9.137 1.00 93.19 192 SER A N 1
ATOM 1551 C CA . SER A 1 192 ? -10.471 1.566 7.730 1.00 93.19 192 SER A CA 1
ATOM 1552 C C . SER A 1 192 ? -9.941 2.998 7.536 1.00 93.19 192 SER A C 1
ATOM 1554 O O . SER A 1 192 ? -10.291 3.929 8.275 1.00 93.19 192 SER A O 1
ATOM 1556 N N . ARG A 1 193 ? -9.101 3.210 6.518 1.00 90.31 193 ARG A N 1
ATOM 1557 C CA . ARG A 1 193 ? -8.595 4.538 6.145 1.00 90.31 193 ARG A CA 1
ATOM 1558 C C . ARG A 1 193 ? -9.725 5.451 5.703 1.00 90.31 193 ARG A C 1
ATOM 1560 O O . ARG A 1 193 ? -9.704 6.636 6.041 1.00 90.31 193 ARG A O 1
ATOM 1567 N N . HIS A 1 194 ? -10.719 4.921 4.994 1.00 87.44 194 HIS A N 1
ATOM 1568 C CA . HIS A 1 194 ? -11.890 5.689 4.591 1.00 87.44 194 HIS A CA 1
ATOM 1569 C C . HIS A 1 194 ? -12.626 6.262 5.807 1.00 87.44 194 HIS A C 1
ATOM 1571 O O . HIS A 1 194 ? -12.872 7.470 5.860 1.00 87.44 194 HIS A O 1
ATOM 1577 N N . PHE A 1 195 ? -12.902 5.433 6.820 1.00 89.88 195 PHE A N 1
ATOM 1578 C CA . PHE A 1 195 ? -13.576 5.893 8.032 1.00 89.88 195 PHE A CA 1
ATOM 1579 C C . PHE A 1 195 ? -12.725 6.886 8.833 1.00 89.88 195 PHE A C 1
ATOM 1581 O O . PHE A 1 195 ? -13.250 7.895 9.299 1.00 89.88 195 PHE A O 1
ATOM 1588 N N . ALA A 1 196 ? -11.407 6.687 8.919 1.00 90.69 196 ALA A N 1
ATOM 1589 C CA . ALA A 1 196 ? -10.510 7.646 9.566 1.00 90.69 196 ALA A CA 1
ATOM 1590 C C . ALA A 1 196 ? -10.535 9.031 8.896 1.00 90.69 196 ALA A C 1
ATOM 1592 O O . ALA A 1 196 ? -10.617 10.051 9.582 1.00 90.69 196 ALA A O 1
ATOM 1593 N N . VAL A 1 197 ? -10.516 9.082 7.558 1.00 88.75 197 VAL A N 1
ATOM 1594 C CA . VAL A 1 197 ? -10.600 10.340 6.795 1.00 88.75 197 VAL A CA 1
ATOM 1595 C C . VAL A 1 197 ? -11.963 11.006 6.989 1.00 88.75 197 VAL A C 1
ATOM 1597 O O . VAL A 1 197 ? -12.025 12.224 7.188 1.00 88.75 197 VAL A O 1
ATOM 1600 N N . GLN A 1 198 ? -13.054 10.233 6.960 1.00 87.81 198 GLN A N 1
ATOM 1601 C CA . GLN A 1 198 ? -14.399 10.745 7.233 1.00 87.81 198 GLN A CA 1
ATOM 1602 C C . GLN A 1 198 ? -14.494 11.334 8.643 1.00 87.81 198 GLN A C 1
ATOM 1604 O O . GLN A 1 198 ? -14.915 12.481 8.802 1.00 87.81 198 GLN A O 1
ATOM 1609 N N . LEU A 1 199 ? -14.032 10.587 9.650 1.00 88.44 199 LEU A N 1
ATOM 1610 C CA . LEU A 1 199 ? -14.032 11.001 11.047 1.00 88.44 199 LEU A CA 1
ATOM 1611 C C . LEU A 1 199 ? -13.200 12.276 11.244 1.00 88.44 199 LEU A C 1
ATOM 1613 O O . LEU A 1 199 ? -13.680 13.228 11.855 1.00 88.44 199 LEU A O 1
ATOM 1617 N N . SER A 1 200 ? -11.996 12.352 10.671 1.00 89.25 200 SER A N 1
ATOM 1618 C CA . SER A 1 200 ? -11.147 13.549 10.740 1.00 89.25 200 SER A CA 1
ATOM 1619 C C . SER A 1 200 ? -11.777 14.781 10.102 1.00 89.25 200 SER A C 1
ATOM 1621 O O . SER A 1 200 ? -11.701 15.873 10.670 1.00 89.25 200 SER A O 1
ATOM 1623 N N . ARG A 1 201 ? -12.430 14.628 8.943 1.00 85.31 201 ARG A N 1
ATOM 1624 C CA . ARG A 1 201 ? -13.127 15.731 8.260 1.00 85.31 201 ARG A CA 1
ATOM 1625 C C . ARG A 1 201 ? -14.331 16.206 9.063 1.00 85.31 201 ARG A C 1
ATOM 1627 O O . ARG A 1 201 ? -14.466 17.400 9.319 1.00 85.31 201 ARG A O 1
ATOM 1634 N N . ALA A 1 202 ? -15.162 15.268 9.502 1.00 80.94 202 ALA A N 1
ATOM 1635 C CA . ALA A 1 202 ? -16.341 15.538 10.308 1.00 80.94 202 ALA A CA 1
ATOM 1636 C C . ALA A 1 202 ? -16.015 16.240 11.625 1.00 80.94 202 ALA A C 1
ATOM 1638 O O . ALA A 1 202 ? -16.705 17.168 12.044 1.00 80.94 202 ALA A O 1
ATOM 1639 N N . LYS A 1 203 ? -14.946 15.786 12.281 1.00 81.19 203 LYS A N 1
ATOM 1640 C CA . LYS A 1 203 ? -14.492 16.321 13.560 1.00 81.19 203 LYS A CA 1
ATOM 1641 C C . LYS A 1 203 ? -13.562 17.519 13.433 1.00 81.19 203 LYS A C 1
ATOM 1643 O O . LYS A 1 203 ? -13.132 18.036 14.458 1.00 81.19 203 LYS A O 1
ATOM 1648 N N . LYS A 1 204 ? -13.288 17.971 12.201 1.00 83.44 204 LYS A N 1
ATOM 1649 C CA . LYS A 1 204 ? -12.384 19.085 11.890 1.00 83.44 204 LYS A CA 1
ATOM 1650 C C . LYS A 1 204 ? -11.060 18.946 12.644 1.00 83.44 204 LYS A C 1
ATOM 1652 O O . LYS A 1 204 ? -10.600 19.889 13.283 1.00 83.44 204 LYS A O 1
ATOM 1657 N N . ILE A 1 205 ? -10.471 17.749 12.598 1.00 82.38 205 ILE A N 1
ATOM 1658 C CA . ILE A 1 205 ? -9.181 17.498 13.238 1.00 82.38 205 ILE A CA 1
ATOM 1659 C C . ILE A 1 205 ? -8.130 18.338 12.514 1.00 82.38 205 ILE A C 1
ATOM 1661 O O . ILE A 1 205 ? -7.816 18.113 11.342 1.00 82.38 205 ILE A O 1
ATOM 1665 N N . ILE A 1 206 ? -7.622 19.329 13.237 1.00 75.44 206 ILE A N 1
ATOM 1666 C CA . ILE A 1 206 ? -6.574 20.236 12.793 1.00 75.44 206 ILE A CA 1
ATOM 1667 C C . ILE A 1 206 ? -5.362 19.991 13.683 1.00 75.44 206 ILE A C 1
ATOM 1669 O O . ILE A 1 206 ? -5.472 19.936 14.910 1.00 75.44 206 ILE A O 1
ATOM 1673 N N . PHE A 1 207 ? -4.205 19.841 13.055 1.00 72.69 207 PHE A N 1
ATOM 1674 C CA . PHE A 1 207 ? -2.921 19.818 13.733 1.00 72.69 207 PHE A CA 1
ATOM 1675 C C . PHE A 1 207 ? -2.036 20.872 13.071 1.00 72.69 207 PHE A C 1
ATOM 1677 O O . PHE A 1 207 ? -1.886 20.854 11.853 1.00 72.69 207 PHE A O 1
ATOM 1684 N N . ARG A 1 208 ? -1.532 21.823 13.872 1.00 66.56 208 ARG A N 1
ATOM 1685 C CA . ARG A 1 208 ? -0.694 22.951 13.418 1.00 66.56 208 ARG A CA 1
ATOM 1686 C C . ARG A 1 208 ? -1.251 23.671 12.177 1.00 66.56 208 ARG A C 1
ATOM 1688 O O . ARG A 1 208 ? -0.575 23.849 11.177 1.00 66.56 208 ARG A O 1
ATOM 1695 N N . GLY A 1 209 ? -2.538 24.028 12.219 1.00 60.91 209 GLY A N 1
ATOM 1696 C CA . GLY A 1 209 ? -3.210 24.781 11.148 1.00 60.91 209 GLY A CA 1
ATOM 1697 C C . GLY A 1 209 ? -3.616 23.968 9.909 1.00 60.91 209 GLY A C 1
ATOM 1698 O O . GLY A 1 209 ? -4.418 24.450 9.112 1.00 60.91 209 GLY A O 1
ATOM 1699 N N . ALA A 1 210 ? -3.167 22.717 9.770 1.00 63.19 210 ALA A N 1
ATOM 1700 C CA . ALA A 1 210 ? -3.514 21.847 8.648 1.00 63.19 210 ALA A CA 1
ATOM 1701 C C . ALA A 1 210 ? -4.554 20.780 9.026 1.00 63.19 210 ALA A C 1
ATOM 1703 O O . ALA A 1 210 ? -4.601 20.285 10.156 1.00 63.19 210 ALA A O 1
ATOM 1704 N N . ARG A 1 211 ? -5.388 20.380 8.052 1.00 74.50 211 ARG A N 1
ATOM 1705 C CA . ARG A 1 211 ? -6.280 19.218 8.202 1.00 74.50 211 ARG A CA 1
ATOM 1706 C C . ARG A 1 211 ? -5.431 17.966 8.388 1.00 74.50 211 ARG A C 1
ATOM 1708 O O . ARG A 1 211 ? -4.600 17.657 7.540 1.00 74.50 211 ARG A O 1
ATOM 1715 N N . TYR A 1 212 ? -5.688 17.223 9.455 1.00 83.38 212 TYR A N 1
ATOM 1716 C CA . TYR A 1 212 ? -4.867 16.082 9.834 1.00 83.38 212 TYR A CA 1
ATOM 1717 C C . TYR A 1 212 ? -5.712 14.813 9.992 1.00 83.38 212 TYR A C 1
ATOM 1719 O O . TYR A 1 212 ? -6.784 14.823 10.602 1.00 83.38 212 TYR A O 1
ATOM 1727 N N . THR A 1 213 ? -5.225 13.706 9.425 1.00 88.38 213 THR A N 1
ATOM 1728 C CA . THR A 1 213 ? -5.815 12.372 9.606 1.00 88.38 213 THR A CA 1
ATOM 1729 C C . THR A 1 213 ? -4.867 11.517 10.449 1.00 88.38 213 THR A C 1
ATOM 1731 O O . THR A 1 213 ? -3.841 11.088 9.926 1.00 88.38 213 THR A O 1
ATOM 1734 N N . PRO A 1 214 ? -5.170 11.302 11.743 1.00 89.56 214 PRO A N 1
ATOM 1735 C CA . PRO A 1 214 ? -4.368 10.464 12.631 1.00 89.56 214 PRO A CA 1
ATOM 1736 C C . PRO A 1 214 ? -4.293 9.003 12.172 1.00 89.56 214 PRO A C 1
ATOM 1738 O O . PRO A 1 214 ? -5.205 8.508 11.511 1.00 89.56 214 PRO A O 1
ATOM 1741 N N . CYS A 1 215 ? -3.247 8.287 12.595 1.00 89.62 215 CYS A N 1
ATOM 1742 C CA . CYS A 1 215 ? -3.140 6.837 12.390 1.00 89.62 215 CYS A CA 1
ATOM 1743 C C . CYS A 1 215 ? -3.768 6.030 13.533 1.00 89.62 215 CYS A C 1
ATOM 1745 O O . CYS A 1 215 ? -4.154 4.878 13.334 1.00 89.62 215 CYS A O 1
ATOM 1747 N N . VAL A 1 216 ? -3.874 6.630 14.726 1.00 93.19 216 VAL A N 1
ATOM 1748 C CA . VAL A 1 216 ? -4.427 5.985 15.919 1.00 93.19 216 VAL A CA 1
ATOM 1749 C C . VAL A 1 216 ? -5.433 6.900 16.608 1.00 93.19 216 VAL A C 1
ATOM 1751 O O . VAL A 1 216 ? -5.163 8.074 16.868 1.00 93.19 216 VAL A O 1
ATOM 1754 N N . PHE A 1 217 ? -6.588 6.339 16.954 1.00 91.38 217 PHE A N 1
ATOM 1755 C CA . PHE A 1 217 ? -7.695 7.045 17.591 1.00 91.38 217 PHE A CA 1
ATOM 1756 C C . PHE A 1 217 ? -8.044 6.357 18.907 1.00 91.38 217 PHE A C 1
ATOM 1758 O O . PHE A 1 217 ? -8.312 5.159 18.945 1.00 91.38 217 PHE A O 1
ATOM 1765 N N . GLN A 1 218 ? -8.064 7.103 20.006 1.00 89.75 218 GLN A N 1
ATOM 1766 C CA . GLN A 1 218 ? -8.512 6.600 21.298 1.00 89.75 218 GLN A CA 1
ATOM 1767 C C . GLN A 1 218 ? -10.024 6.773 21.417 1.00 89.75 218 GLN A C 1
ATOM 1769 O O . GLN A 1 218 ? -10.523 7.896 21.394 1.00 89.75 218 GLN A O 1
ATOM 1774 N N . ILE A 1 219 ? -10.751 5.673 21.606 1.00 87.75 219 ILE A N 1
ATOM 1775 C CA . ILE A 1 219 ? -12.210 5.673 21.447 1.00 87.75 219 ILE A CA 1
ATOM 1776 C C . ILE A 1 219 ? -12.953 5.145 22.667 1.00 87.75 219 ILE A C 1
ATOM 1778 O O . ILE A 1 219 ? -12.415 4.417 23.518 1.00 87.75 219 ILE A O 1
ATOM 1782 N N . ARG A 1 220 ? -14.231 5.510 22.740 1.00 80.75 220 ARG A N 1
ATOM 1783 C CA . ARG A 1 220 ? -15.261 4.861 23.552 1.00 80.75 220 ARG A CA 1
ATOM 1784 C C . ARG A 1 220 ? -16.456 4.609 22.649 1.00 80.75 220 ARG A C 1
ATOM 1786 O O . ARG A 1 220 ? -16.956 5.544 22.035 1.00 80.75 220 ARG A O 1
ATOM 1793 N N . TYR A 1 221 ? -16.913 3.365 22.589 1.00 73.88 221 TYR A N 1
ATOM 1794 C CA . TYR A 1 221 ? -18.048 3.012 21.746 1.00 73.88 221 TYR A CA 1
ATOM 1795 C C . TYR A 1 221 ? -18.996 2.053 22.471 1.00 73.88 221 TYR A C 1
ATOM 1797 O O . TYR A 1 221 ? -18.552 1.015 22.952 1.00 73.88 221 TYR A O 1
ATOM 1805 N N . PRO A 1 222 ? -20.277 2.394 22.615 1.00 63.94 222 PRO A N 1
ATOM 1806 C CA . PRO A 1 222 ? -21.333 1.459 22.959 1.00 63.94 222 PRO A CA 1
ATOM 1807 C C . PRO A 1 222 ? -21.842 0.758 21.678 1.00 63.94 222 PRO A C 1
ATOM 1809 O O . PRO A 1 222 ? -22.255 1.433 20.747 1.00 63.94 222 PRO A O 1
ATOM 1812 N N . ASN A 1 223 ? -21.793 -0.576 21.601 1.00 51.16 223 ASN A N 1
ATOM 1813 C CA . ASN A 1 223 ? -22.302 -1.359 20.464 1.00 51.16 223 ASN A CA 1
ATOM 1814 C C . ASN A 1 223 ? -23.494 -2.239 20.854 1.00 51.16 223 ASN A C 1
ATOM 1816 O O . ASN A 1 223 ? -23.583 -2.697 21.989 1.00 51.16 223 ASN A O 1
ATOM 1820 N N . LEU A 1 224 ? -24.333 -2.587 19.886 1.00 43.66 224 LEU A N 1
ATOM 1821 C CA . LEU A 1 224 ? -25.335 -3.645 19.970 1.00 43.66 224 LEU A CA 1
ATOM 1822 C C . LEU A 1 224 ? -24.676 -5.022 19.742 1.00 43.66 224 LEU A C 1
ATOM 1824 O O . LEU A 1 224 ? -23.895 -5.179 18.807 1.00 43.66 224 LEU A O 1
ATOM 1828 N N . PHE A 1 225 ? -24.993 -6.034 20.559 1.00 40.75 225 PHE A N 1
ATOM 1829 C CA . PHE A 1 225 ? -24.624 -7.425 20.264 1.00 40.75 225 PHE A CA 1
ATOM 1830 C C . PHE A 1 225 ? -25.859 -8.207 19.817 1.00 40.75 225 PHE A C 1
ATOM 1832 O O . PHE A 1 225 ? -26.787 -8.401 20.601 1.00 40.75 225 PHE A O 1
ATOM 1839 N N . HIS A 1 226 ? -25.860 -8.682 18.572 1.00 35.44 226 HIS A N 1
ATOM 1840 C CA . HIS A 1 226 ? -26.817 -9.678 18.096 1.00 35.44 226 HIS A CA 1
ATOM 1841 C C . HIS A 1 226 ? -26.280 -11.069 18.467 1.00 35.44 226 HIS A C 1
ATOM 1843 O O . HIS A 1 226 ? -25.269 -11.508 17.920 1.00 35.44 226 HIS A O 1
ATOM 1849 N N . VAL A 1 227 ? -26.926 -11.766 19.407 1.00 35.75 227 VAL A N 1
ATOM 1850 C CA . VAL A 1 227 ? -26.722 -13.212 19.576 1.00 35.75 227 VAL A CA 1
ATOM 1851 C C . VAL A 1 227 ? -27.703 -13.899 18.638 1.00 35.75 227 VAL A C 1
ATOM 1853 O O . VAL A 1 227 ? -28.905 -13.889 18.880 1.00 35.75 227 VAL A O 1
ATOM 1856 N N . ILE A 1 228 ? -27.196 -14.473 17.553 1.00 35.78 228 ILE A N 1
ATOM 1857 C CA . ILE A 1 228 ? -27.902 -15.532 16.834 1.00 35.78 228 ILE A CA 1
ATOM 1858 C C . ILE A 1 228 ? -27.440 -16.826 17.499 1.00 35.78 228 ILE A C 1
ATOM 1860 O O . ILE A 1 228 ? -26.257 -17.126 17.414 1.00 35.78 228 ILE A O 1
ATOM 1864 N N . TYR A 1 229 ? -28.320 -17.494 18.247 1.00 34.16 229 TYR A N 1
ATOM 1865 C CA . TYR A 1 229 ? -28.616 -18.928 18.125 1.00 34.16 229 TYR A CA 1
ATOM 1866 C C . TYR A 1 229 ? -29.718 -19.336 19.123 1.00 34.16 229 TYR A C 1
ATOM 1868 O O . TYR A 1 229 ? -29.636 -19.053 20.315 1.00 34.16 229 TYR A O 1
ATOM 1876 N N . ASP A 1 230 ? -30.690 -20.055 18.567 1.00 30.83 230 ASP A N 1
ATOM 1877 C CA . ASP A 1 230 ? -31.645 -20.983 19.178 1.00 30.83 230 ASP A CA 1
ATOM 1878 C C . ASP A 1 230 ? -32.964 -20.469 19.804 1.00 30.83 230 ASP A C 1
ATOM 1880 O O . ASP A 1 230 ? -33.021 -19.702 20.767 1.00 30.83 230 ASP A O 1
ATOM 1884 N N . LEU A 1 231 ? -34.057 -20.963 19.216 1.00 36.03 231 LEU A N 1
ATOM 1885 C CA . LEU A 1 231 ? -35.460 -20.723 19.545 1.00 36.03 231 LEU A CA 1
ATOM 1886 C C . LEU A 1 231 ? -35.884 -21.696 20.650 1.00 36.03 231 LEU A C 1
ATOM 1888 O O . LEU A 1 231 ? -36.453 -22.746 20.374 1.00 36.03 231 LEU A O 1
ATOM 1892 N N . SER A 1 232 ? -35.636 -21.350 21.912 1.00 36.88 232 SER A N 1
ATOM 1893 C CA . SER A 1 232 ? -36.417 -21.940 23.017 1.00 36.88 232 SER A CA 1
ATOM 1894 C C . SER A 1 232 ? -36.422 -21.165 24.336 1.00 36.88 232 SER A C 1
ATOM 1896 O O . SER A 1 232 ? -37.148 -21.566 25.237 1.00 36.88 232 SER A O 1
ATOM 1898 N N . ASN A 1 233 ? -35.723 -20.033 24.485 1.00 33.97 233 ASN A N 1
ATOM 1899 C CA . ASN A 1 233 ? -35.840 -19.212 25.698 1.00 33.97 233 ASN A CA 1
ATOM 1900 C C . ASN A 1 233 ? -35.699 -17.709 25.404 1.00 33.97 233 ASN A C 1
ATOM 1902 O O . ASN A 1 233 ? -34.764 -17.289 24.728 1.00 33.97 233 ASN A O 1
ATOM 1906 N N . CYS A 1 234 ? -36.634 -16.905 25.928 1.00 39.50 234 CYS A N 1
ATOM 1907 C CA . CYS A 1 234 ? -36.723 -15.442 25.806 1.00 39.50 234 CYS A CA 1
ATOM 1908 C C . CYS A 1 234 ? -35.357 -14.723 25.856 1.00 39.50 234 CYS A C 1
ATOM 1910 O O . CYS A 1 234 ? -34.732 -14.621 26.913 1.00 39.50 234 CYS A O 1
ATOM 1912 N N . GLY A 1 235 ? -34.908 -14.173 24.723 1.00 31.78 235 GLY A N 1
ATOM 1913 C CA . GLY A 1 235 ? -33.633 -13.462 24.609 1.00 31.78 235 GLY A CA 1
ATOM 1914 C C . GLY A 1 235 ? -33.746 -11.965 24.918 1.00 31.78 235 GLY A C 1
ATOM 1915 O O . GLY A 1 235 ? -34.286 -11.200 24.126 1.00 31.78 235 GLY A O 1
ATOM 1916 N N . SER A 1 236 ? -33.193 -11.524 26.052 1.00 33.47 236 SER A N 1
ATOM 1917 C CA . SER A 1 236 ? -32.959 -10.102 26.350 1.00 33.47 236 SER A CA 1
ATOM 1918 C C . SER A 1 236 ? -31.815 -9.533 25.495 1.00 33.47 236 SER A C 1
ATOM 1920 O O . SER A 1 236 ? -30.694 -10.044 25.558 1.00 33.47 236 SER A O 1
ATOM 1922 N N . TYR A 1 237 ? -32.057 -8.436 24.770 1.00 36.69 237 TYR A N 1
ATOM 1923 C CA . TYR A 1 237 ? -31.016 -7.657 24.088 1.00 36.69 237 TYR A CA 1
ATOM 1924 C C . TYR A 1 237 ? -29.983 -7.126 25.101 1.00 36.69 237 TYR A C 1
ATOM 1926 O O . TYR A 1 237 ? -30.349 -6.549 26.126 1.00 36.69 237 TYR A O 1
ATOM 1934 N N . ARG A 1 238 ? -28.682 -7.319 24.839 1.00 35.72 238 ARG A N 1
ATOM 1935 C CA . ARG A 1 238 ? -27.585 -6.769 25.660 1.00 35.72 238 ARG A CA 1
ATOM 1936 C C . ARG A 1 238 ? -26.668 -5.934 24.769 1.00 35.72 238 ARG A C 1
ATOM 1938 O O . ARG A 1 238 ? -26.108 -6.457 23.810 1.00 35.72 238 ARG A O 1
ATOM 1945 N N . TYR A 1 239 ? -26.482 -4.657 25.084 1.00 43.31 239 TYR A N 1
ATOM 1946 C CA . TYR A 1 239 ? -25.513 -3.805 24.389 1.00 43.31 239 TYR A CA 1
ATOM 1947 C C . TYR A 1 239 ? -24.146 -3.958 25.078 1.00 43.31 239 TYR A C 1
ATOM 1949 O O . TYR A 1 239 ? -24.090 -4.501 26.171 1.00 43.31 239 TYR A O 1
ATOM 1957 N N . LEU A 1 240 ? -23.033 -3.498 24.505 1.00 53.34 240 LEU A N 1
ATOM 1958 C CA . LEU A 1 240 ? -21.654 -3.666 24.989 1.00 53.34 240 LEU A CA 1
ATOM 1959 C C . LEU A 1 240 ? -20.872 -2.345 24.956 1.00 53.34 240 LEU A C 1
ATOM 1961 O O . LEU A 1 240 ? -20.944 -1.611 23.989 1.00 53.34 240 LEU A O 1
ATOM 1965 N N . GLY A 1 241 ? -20.074 -2.042 25.978 1.00 69.56 241 GLY A N 1
ATOM 1966 C CA . GLY A 1 241 ? -19.188 -0.878 26.038 1.00 69.56 241 GLY A CA 1
ATOM 1967 C C . GLY A 1 241 ? -17.733 -1.231 25.716 1.00 69.56 241 GLY A C 1
ATOM 1968 O O . GLY A 1 241 ? -17.082 -1.943 26.488 1.00 69.56 241 GLY A O 1
ATOM 1969 N N . TYR A 1 242 ? -17.212 -0.682 24.620 1.00 80.31 242 TYR A N 1
ATOM 1970 C CA . TYR A 1 242 ? -15.836 -0.807 24.146 1.00 80.31 242 TYR A CA 1
ATOM 1971 C C . TYR A 1 242 ? -14.967 0.364 24.600 1.00 80.31 242 TYR A C 1
ATOM 1973 O O . TYR A 1 242 ? -15.359 1.536 24.561 1.00 80.31 242 TYR A O 1
ATOM 1981 N N . LYS A 1 243 ? -13.741 0.037 25.011 1.00 84.75 243 LYS A N 1
ATOM 1982 C CA . LYS A 1 243 ? -12.687 0.996 25.344 1.00 84.75 243 LYS A CA 1
ATOM 1983 C C . LYS A 1 243 ? -11.358 0.495 24.797 1.00 84.75 243 LYS A C 1
ATOM 1985 O O . LYS A 1 243 ? -10.945 -0.614 25.127 1.00 84.75 243 LYS A O 1
ATOM 1990 N N . GLY A 1 244 ? -10.662 1.368 24.080 1.00 89.19 244 GLY A N 1
ATOM 1991 C CA . GLY A 1 244 ? -9.322 1.088 23.587 1.00 89.19 244 GLY A CA 1
ATOM 1992 C C . GLY A 1 244 ? -8.849 2.128 22.582 1.00 89.19 244 GLY A C 1
ATOM 1993 O O . GLY A 1 244 ? -9.304 3.278 22.615 1.00 89.19 244 GLY A O 1
ATOM 1994 N N . VAL A 1 245 ? -7.945 1.701 21.711 1.00 94.19 245 VAL A N 1
ATOM 1995 C CA . VAL A 1 245 ? -7.463 2.446 20.549 1.00 94.19 245 VAL A CA 1
ATOM 1996 C C . VAL A 1 245 ? -7.855 1.719 19.265 1.00 94.19 245 VAL A C 1
ATOM 1998 O O . VAL A 1 245 ? -7.999 0.499 19.267 1.00 94.19 245 VAL A O 1
ATOM 2001 N N . LEU A 1 246 ? -8.042 2.469 18.185 1.00 93.94 246 LEU A N 1
ATOM 2002 C CA . LEU A 1 246 ? -8.224 1.949 16.835 1.00 93.94 246 LEU A CA 1
ATOM 2003 C C . LEU A 1 246 ? -7.076 2.424 15.962 1.00 93.94 246 LEU A C 1
ATOM 2005 O O . LEU A 1 246 ? -6.788 3.622 15.936 1.00 93.94 246 LEU A O 1
ATOM 2009 N N . MET A 1 247 ? -6.445 1.487 15.268 1.00 94.50 247 MET A N 1
ATOM 2010 C CA . MET A 1 247 ? -5.340 1.746 14.350 1.00 94.50 247 MET A CA 1
ATOM 2011 C C . MET A 1 247 ? -5.814 1.604 12.907 1.00 94.50 247 MET A C 1
ATOM 2013 O O . MET A 1 247 ? -6.666 0.763 12.618 1.00 94.50 247 MET A O 1
ATOM 2017 N N . LEU A 1 248 ? -5.258 2.416 12.010 1.00 91.69 248 LEU A N 1
ATOM 2018 C CA . LEU A 1 248 ? -5.497 2.290 10.575 1.00 91.69 248 LEU A CA 1
ATOM 2019 C C . LEU A 1 248 ? -5.120 0.895 10.058 1.00 91.69 248 LEU A C 1
ATOM 2021 O O . LEU A 1 248 ? -4.031 0.403 10.336 1.00 91.69 248 LEU A O 1
ATOM 2025 N N . HIS A 1 249 ? -6.011 0.296 9.272 1.00 91.69 249 HIS A N 1
ATOM 2026 C CA . HIS A 1 249 ? -5.818 -0.992 8.616 1.00 91.69 249 HIS A CA 1
ATOM 2027 C C . HIS A 1 249 ? -6.357 -0.918 7.176 1.00 91.69 249 HIS A C 1
ATOM 2029 O O . HIS A 1 249 ? -7.566 -1.069 6.975 1.00 91.69 249 HIS A O 1
ATOM 2035 N N . PRO A 1 250 ? -5.494 -0.634 6.180 1.00 78.69 250 PRO A N 1
ATOM 2036 C CA . PRO A 1 250 ? -5.905 -0.390 4.794 1.00 78.69 250 PRO A CA 1
ATOM 2037 C C . PRO A 1 250 ? -6.722 -1.521 4.158 1.00 78.69 250 PRO A C 1
ATOM 2039 O O . PRO A 1 250 ? -7.636 -1.240 3.386 1.00 78.69 250 PRO A O 1
ATOM 2042 N N . ASP A 1 251 ? -6.477 -2.780 4.531 1.00 84.56 251 ASP A N 1
ATOM 2043 C CA . ASP A 1 251 ? -7.204 -3.921 3.954 1.00 84.56 251 ASP A CA 1
ATOM 2044 C C . ASP A 1 251 ? -8.706 -3.897 4.285 1.00 84.56 251 ASP A C 1
ATOM 2046 O O . ASP A 1 251 ? -9.515 -4.431 3.531 1.00 84.56 251 ASP A O 1
ATOM 2050 N N . LEU A 1 252 ? -9.125 -3.187 5.344 1.00 83.81 252 LEU A N 1
ATOM 2051 C CA . LEU A 1 252 ? -10.552 -3.001 5.643 1.00 83.81 252 LEU A CA 1
ATOM 2052 C C . LEU A 1 252 ? -11.273 -2.181 4.564 1.00 83.81 252 LEU A C 1
ATOM 2054 O O . LEU A 1 252 ? -12.467 -2.378 4.333 1.00 83.81 252 LEU A O 1
ATOM 2058 N N . ASP A 1 253 ? -10.560 -1.278 3.883 1.00 78.06 253 ASP A N 1
ATOM 2059 C CA . ASP A 1 253 ? -11.112 -0.531 2.750 1.00 78.06 253 ASP A CA 1
ATOM 2060 C C . ASP A 1 253 ? -11.223 -1.400 1.487 1.00 78.06 253 ASP A C 1
ATOM 2062 O O . ASP A 1 253 ? -12.074 -1.127 0.639 1.00 78.06 253 ASP A O 1
ATOM 2066 N N . VAL A 1 254 ? -10.401 -2.451 1.374 1.00 78.44 254 VAL A N 1
ATOM 2067 C CA . VAL A 1 254 ? -10.465 -3.450 0.293 1.00 78.44 254 VAL A CA 1
ATOM 2068 C C . VAL A 1 254 ? -11.635 -4.404 0.528 1.00 78.44 254 VAL A C 1
ATOM 2070 O O . VAL A 1 254 ? -12.424 -4.654 -0.381 1.00 78.44 254 VAL A O 1
ATOM 2073 N N . GLU A 1 255 ? -11.806 -4.868 1.768 1.00 78.75 255 GLU A N 1
ATOM 2074 C CA . GLU A 1 255 ? -12.901 -5.756 2.171 1.00 78.75 255 GLU A CA 1
ATOM 2075 C C . GLU A 1 255 ? -14.282 -5.083 2.087 1.00 78.75 255 GLU A C 1
ATOM 2077 O O . GLU A 1 255 ? -15.290 -5.772 1.918 1.00 78.75 255 GLU A O 1
ATOM 2082 N N . LYS A 1 256 ? -14.345 -3.747 2.248 1.00 78.00 256 LYS A N 1
ATOM 2083 C CA . LYS A 1 256 ? -15.566 -2.903 2.243 1.00 78.00 256 LYS A CA 1
ATOM 2084 C C . LYS A 1 256 ? -16.701 -3.401 3.151 1.00 78.00 256 LYS A C 1
ATOM 2086 O O . LYS A 1 256 ? -17.854 -3.002 2.995 1.00 78.00 256 LYS A O 1
ATOM 2091 N N . LYS A 1 257 ? -16.384 -4.276 4.107 1.00 79.50 257 LYS A N 1
ATOM 2092 C CA . LYS A 1 257 ? -17.356 -4.991 4.940 1.00 79.50 257 LYS A CA 1
ATOM 2093 C C . LYS A 1 257 ? -17.551 -4.326 6.297 1.00 79.50 257 LYS A C 1
ATOM 2095 O O . LYS A 1 257 ? -18.677 -4.189 6.766 1.00 79.50 257 LYS A O 1
ATOM 2100 N N . HIS A 1 258 ? -16.457 -3.898 6.918 1.00 85.31 258 HIS A N 1
ATOM 2101 C CA . HIS A 1 258 ? -16.464 -3.250 8.223 1.00 85.31 258 HIS A CA 1
ATOM 2102 C C . HIS A 1 258 ? -15.568 -2.013 8.184 1.00 85.31 258 HIS A C 1
ATOM 2104 O O . HIS A 1 258 ? -14.440 -2.067 7.705 1.00 85.31 258 HIS A O 1
ATOM 2110 N N . LEU A 1 259 ? -16.062 -0.901 8.720 1.00 88.50 259 LEU A N 1
ATOM 2111 C CA . LEU A 1 259 ? -15.286 0.321 8.916 1.00 88.50 259 LEU A CA 1
ATOM 2112 C C . LEU A 1 259 ? -14.417 0.235 10.177 1.00 88.50 259 LEU A C 1
ATOM 2114 O O . LEU A 1 259 ? -13.366 0.870 10.247 1.00 88.50 259 LEU A O 1
ATOM 2118 N N . VAL A 1 260 ? -14.853 -0.543 11.175 1.00 91.25 260 VAL A N 1
ATOM 2119 C CA . VAL A 1 260 ? -14.160 -0.729 12.456 1.00 91.25 260 VAL A CA 1
ATOM 2120 C C . VAL A 1 260 ? -14.228 -2.190 12.892 1.00 91.25 260 VAL A C 1
ATOM 2122 O O . VAL A 1 260 ? -15.278 -2.822 12.818 1.00 91.25 260 VAL A O 1
ATOM 2125 N N . GLN A 1 261 ? -13.126 -2.720 13.415 1.00 91.31 261 GLN A N 1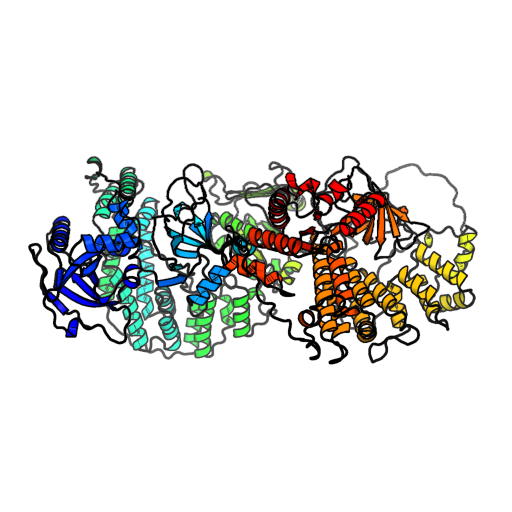
ATOM 2126 C CA . GLN A 1 261 ? -13.084 -4.026 14.065 1.00 91.31 261 GLN A CA 1
ATOM 2127 C C . GLN A 1 261 ? -12.579 -3.894 15.506 1.00 91.31 261 GLN A C 1
ATOM 2129 O O . GLN A 1 261 ? -11.494 -3.365 15.758 1.00 91.31 261 GLN A O 1
ATOM 2134 N N . PHE A 1 262 ? -13.351 -4.384 16.472 1.00 90.88 262 PHE A N 1
ATOM 2135 C CA . PHE A 1 262 ? -12.999 -4.370 17.889 1.00 90.88 262 PHE A CA 1
ATOM 2136 C C . PHE A 1 262 ? -12.477 -5.727 18.361 1.00 90.88 262 PHE A C 1
ATOM 2138 O O . PHE A 1 262 ? -12.871 -6.770 17.856 1.00 90.88 262 PHE A O 1
ATOM 2145 N N . ARG A 1 263 ? -11.615 -5.735 19.381 1.00 90.00 263 ARG A N 1
ATOM 2146 C CA . ARG A 1 263 ? -11.135 -6.975 20.008 1.00 90.00 263 ARG A CA 1
ATOM 2147 C C . ARG A 1 263 ? -11.889 -7.321 21.282 1.00 90.00 263 ARG A C 1
ATOM 2149 O O . ARG A 1 263 ? -12.436 -6.448 21.961 1.00 90.00 263 ARG A O 1
ATOM 2156 N N . LYS A 1 264 ? -11.889 -8.605 21.653 1.00 84.50 264 LYS A N 1
ATOM 2157 C CA . LYS A 1 264 ? -12.564 -9.099 22.868 1.00 84.50 264 LYS A CA 1
ATOM 2158 C C . LYS A 1 264 ? -12.065 -8.390 24.133 1.00 84.50 264 LYS A C 1
ATOM 2160 O O . LYS A 1 264 ? -12.886 -7.998 24.961 1.00 84.50 264 LYS A O 1
ATOM 2165 N N . SER A 1 265 ? -10.763 -8.147 24.249 1.00 85.00 265 SER A N 1
ATOM 2166 C CA . SER A 1 265 ? -10.139 -7.379 25.333 1.00 85.00 265 SER A CA 1
ATOM 2167 C C . SER A 1 265 ? -10.691 -5.953 25.485 1.00 85.00 265 SER A C 1
ATOM 2169 O O . SER A 1 265 ? -10.776 -5.438 26.603 1.00 85.00 265 SER A O 1
ATOM 2171 N N . MET A 1 266 ? -11.169 -5.317 24.409 1.00 85.50 266 MET A N 1
ATOM 2172 C CA . MET A 1 266 ? -11.751 -3.967 24.445 1.00 85.50 266 MET A CA 1
ATOM 2173 C C . MET A 1 266 ? -13.130 -3.925 25.124 1.00 85.50 266 MET A C 1
ATOM 2175 O O . MET A 1 266 ? -13.558 -2.850 25.553 1.00 85.50 266 MET A O 1
ATOM 2179 N N . LYS A 1 267 ? -13.813 -5.069 25.271 1.00 81.31 267 LYS A N 1
ATOM 2180 C CA . LYS A 1 267 ? -15.170 -5.189 25.835 1.00 81.31 267 LYS A CA 1
ATOM 2181 C C . LYS A 1 267 ? -15.142 -5.067 27.359 1.00 81.31 267 LYS A C 1
ATOM 2183 O O . LYS A 1 267 ? -14.548 -5.894 28.050 1.00 81.31 267 LYS A O 1
ATOM 2188 N N . LYS A 1 268 ? -15.773 -4.029 27.923 1.00 76.62 268 LYS A N 1
ATOM 2189 C CA . LYS A 1 268 ? -15.666 -3.714 29.362 1.00 76.62 268 LYS A CA 1
ATOM 2190 C C . LYS A 1 268 ? -16.957 -3.931 30.171 1.00 76.62 268 LYS A C 1
ATOM 2192 O O . LYS A 1 268 ? -16.842 -4.324 31.334 1.00 76.62 268 LYS A O 1
ATOM 2197 N N . PHE A 1 269 ? -18.142 -3.671 29.619 1.00 68.94 269 PHE A N 1
ATOM 2198 C CA . PHE A 1 269 ? -19.449 -3.869 30.282 1.00 68.94 269 PHE A CA 1
ATOM 2199 C C . PHE A 1 269 ? -20.574 -3.975 29.246 1.00 68.94 269 PHE A C 1
ATOM 2201 O O . PHE A 1 269 ? -20.301 -3.785 28.067 1.00 68.94 269 PHE A O 1
ATOM 2208 N N . ALA A 1 270 ? -21.807 -4.264 29.671 1.00 64.69 270 ALA A N 1
ATOM 2209 C CA . ALA A 1 270 ? -22.982 -4.247 28.804 1.00 64.69 270 ALA A CA 1
ATOM 2210 C C . ALA A 1 270 ? -23.818 -2.960 28.996 1.00 64.69 270 ALA A C 1
ATOM 2212 O O . ALA A 1 270 ? -24.006 -2.540 30.135 1.00 64.69 270 ALA A O 1
ATOM 2213 N N . THR A 1 271 ? -24.277 -2.308 27.923 1.00 58.25 271 THR A N 1
ATOM 2214 C CA . THR A 1 271 ? -25.071 -1.051 27.938 1.00 58.25 271 THR A CA 1
ATOM 2215 C C . THR A 1 271 ? -26.490 -1.274 27.380 1.00 58.25 271 THR A C 1
ATOM 2217 O O . THR A 1 271 ? -26.857 -2.432 27.176 1.00 58.25 271 THR A O 1
ATOM 2220 N N . THR A 1 272 ? -27.293 -0.228 27.163 1.00 50.84 272 THR A N 1
ATOM 2221 C CA . THR A 1 272 ? -28.755 -0.339 26.950 1.00 50.84 272 THR A CA 1
ATOM 2222 C C . THR A 1 272 ? -29.376 0.556 25.867 1.00 50.84 272 THR A C 1
ATOM 2224 O O . THR A 1 272 ? -30.546 0.337 25.579 1.00 50.84 272 THR A O 1
ATOM 2227 N N . ALA A 1 273 ? -28.688 1.538 25.254 1.00 54.09 273 ALA A N 1
ATOM 2228 C CA . ALA A 1 273 ? -29.374 2.398 24.261 1.00 54.09 273 ALA A CA 1
ATOM 2229 C C . ALA A 1 273 ? -28.511 3.272 23.327 1.00 54.09 273 ALA A C 1
ATOM 2231 O O . ALA A 1 273 ? -28.949 3.583 22.225 1.00 54.09 273 ALA A O 1
ATOM 2232 N N . ASP A 1 274 ? -27.328 3.724 23.745 1.00 62.75 274 ASP A N 1
ATOM 2233 C CA . ASP A 1 274 ? -26.550 4.716 22.983 1.00 62.75 274 ASP A CA 1
ATOM 2234 C C . ASP A 1 274 ? -25.689 4.031 21.897 1.00 62.75 274 ASP A C 1
ATOM 2236 O O . ASP A 1 274 ? -25.076 3.012 22.201 1.00 62.75 274 ASP A O 1
ATOM 2240 N N . LEU A 1 275 ? -25.628 4.571 20.668 1.00 66.88 275 LEU A N 1
ATOM 2241 C CA . LEU A 1 275 ? -24.761 4.123 19.548 1.00 66.88 275 LEU A CA 1
ATOM 2242 C C . LEU A 1 275 ? -23.632 5.124 19.241 1.00 66.88 275 LEU A C 1
ATOM 2244 O O . LEU A 1 275 ? -22.982 5.085 18.195 1.00 66.88 275 LEU A O 1
ATOM 2248 N N . THR A 1 276 ? -23.396 6.067 20.149 1.00 72.44 276 THR A N 1
ATOM 2249 C CA . THR A 1 276 ? -22.459 7.160 19.911 1.00 72.44 276 THR A CA 1
ATOM 2250 C C . THR A 1 276 ? -20.998 6.706 19.995 1.00 72.44 276 THR A C 1
ATOM 2252 O O . THR A 1 276 ? -20.494 6.333 21.059 1.00 72.44 276 THR A O 1
ATOM 2255 N N . PHE A 1 277 ? -20.280 6.825 18.879 1.00 79.31 277 PHE A N 1
ATOM 2256 C CA . PHE A 1 277 ? -18.830 6.695 18.775 1.00 79.31 277 PHE A CA 1
ATOM 2257 C C . PHE A 1 277 ? -18.131 7.956 19.255 1.00 79.31 277 PHE A C 1
ATOM 2259 O O . PHE A 1 277 ? -18.073 8.973 18.571 1.00 79.31 277 PHE A O 1
ATOM 2266 N N . SER A 1 278 ? -17.575 7.873 20.456 1.00 79.69 278 SER A N 1
ATOM 2267 C CA . SER A 1 278 ? -16.890 8.979 21.103 1.00 79.69 278 SER A CA 1
ATOM 2268 C C . SER A 1 278 ? -15.383 8.882 20.882 1.00 79.69 278 SER A C 1
ATOM 2270 O O . SER A 1 278 ? -14.719 7.963 21.379 1.00 79.69 278 SER A O 1
ATOM 2272 N N . LEU A 1 279 ? -14.825 9.871 20.189 1.00 82.12 279 LEU A N 1
ATOM 2273 C CA . LEU A 1 279 ? -13.388 10.084 20.092 1.00 82.12 279 LEU A CA 1
ATOM 2274 C C . LEU A 1 279 ? -12.901 10.835 21.342 1.00 82.12 279 LEU A C 1
ATOM 2276 O O . LEU A 1 279 ? -13.348 11.943 21.639 1.00 82.12 279 LEU A O 1
ATOM 2280 N N . VAL A 1 280 ? -11.993 10.202 22.086 1.00 80.88 280 VAL A N 1
ATOM 2281 C CA . VAL A 1 280 ? -11.397 10.748 23.316 1.00 80.88 280 VAL A CA 1
ATOM 2282 C C . VAL A 1 280 ? -10.134 11.539 22.997 1.00 80.88 280 VAL A C 1
ATOM 2284 O O . VAL A 1 280 ? -9.950 12.636 23.509 1.00 80.88 280 VAL A O 1
ATOM 2287 N N . ASN A 1 281 ? -9.250 10.968 22.178 1.00 84.12 281 ASN A N 1
ATOM 2288 C CA . ASN A 1 281 ? -7.995 11.588 21.759 1.00 84.12 281 ASN A CA 1
ATOM 2289 C C . ASN A 1 281 ? -7.477 10.903 20.485 1.00 84.12 281 ASN A C 1
ATOM 2291 O O . ASN A 1 281 ? -8.024 9.885 20.062 1.00 84.12 281 ASN A O 1
ATOM 2295 N N . PHE A 1 282 ? -6.411 11.421 19.889 1.00 88.75 282 PHE A N 1
ATOM 2296 C CA . PHE A 1 282 ? -5.797 10.865 18.687 1.00 88.75 282 PHE A CA 1
ATOM 2297 C C . PHE A 1 282 ? -4.276 11.053 18.693 1.00 88.75 282 PHE A C 1
ATOM 2299 O O . PHE A 1 282 ? -3.757 11.922 19.395 1.00 88.75 282 PHE A O 1
ATOM 2306 N N . SER A 1 283 ? -3.560 10.224 17.929 1.00 88.62 283 SER A N 1
ATOM 2307 C CA . SER A 1 283 ? -2.106 10.331 17.760 1.00 88.62 283 SER A CA 1
ATOM 2308 C C . SER A 1 283 ? -1.732 11.679 17.150 1.00 88.62 283 SER A C 1
ATOM 2310 O O . SER A 1 283 ? -2.361 12.081 16.177 1.00 88.62 283 SER A O 1
ATOM 2312 N N . LYS A 1 284 ? -0.705 12.353 17.673 1.00 80.12 284 LYS A N 1
ATOM 2313 C CA . LYS A 1 284 ? -0.166 13.607 17.125 1.00 80.12 284 LYS A CA 1
ATOM 2314 C C . LYS A 1 284 ? 1.351 13.468 16.971 1.00 80.12 284 LYS A C 1
ATOM 2316 O O . LYS A 1 284 ? 1.966 12.891 17.867 1.00 80.12 284 LYS A O 1
ATOM 2321 N N . PRO A 1 285 ? 1.954 13.970 15.886 1.00 71.06 285 PRO A N 1
ATOM 2322 C CA . PRO A 1 285 ? 3.406 14.007 15.773 1.00 71.06 285 PRO A CA 1
ATOM 2323 C C . PRO A 1 285 ? 3.989 15.093 16.700 1.00 71.06 285 PRO A C 1
ATOM 2325 O O . PRO A 1 285 ? 3.269 15.992 17.136 1.00 71.06 285 PRO A O 1
ATOM 2328 N N . TYR A 1 286 ? 5.286 14.999 17.015 1.00 67.31 286 TYR A N 1
ATOM 2329 C CA . TYR A 1 286 ? 6.037 15.995 17.806 1.00 67.31 286 TYR A CA 1
ATOM 2330 C C . TYR A 1 286 ? 5.464 16.293 19.208 1.00 67.31 286 TYR A C 1
ATOM 2332 O O . TYR A 1 286 ? 5.559 17.409 19.719 1.00 67.31 286 TYR A O 1
ATOM 2340 N N . SER A 1 287 ? 4.840 15.303 19.852 1.00 62.69 287 SER A N 1
ATOM 2341 C CA . SER A 1 287 ? 4.385 15.414 21.241 1.00 62.69 287 SER A CA 1
ATOM 2342 C C . SER A 1 287 ? 5.535 15.176 22.224 1.00 62.69 287 SER A C 1
ATOM 2344 O O . SER A 1 287 ? 6.156 14.116 22.201 1.00 62.69 287 SER A O 1
ATOM 2346 N N . PHE A 1 288 ? 5.771 16.125 23.129 1.00 68.38 288 PHE A N 1
ATOM 2347 C CA . PHE A 1 288 ? 6.846 16.043 24.117 1.00 68.38 288 PHE A CA 1
ATOM 2348 C C . PHE A 1 288 ? 6.509 15.125 25.294 1.00 68.38 288 PHE A C 1
ATOM 2350 O O . PHE A 1 288 ? 5.552 15.360 26.038 1.00 68.38 288 PHE A O 1
ATOM 2357 N N . GLY A 1 289 ? 7.335 14.097 25.487 1.00 69.94 289 GLY A N 1
ATOM 2358 C CA . GLY A 1 289 ? 7.354 13.292 26.703 1.00 69.94 289 GLY A CA 1
ATOM 2359 C C . GLY A 1 289 ? 8.151 13.979 27.811 1.00 69.94 289 GLY A C 1
ATOM 2360 O O . GLY A 1 289 ? 9.093 14.720 27.547 1.00 69.94 289 GLY A O 1
ATOM 2361 N N . ARG A 1 290 ? 7.786 13.721 29.068 1.00 73.94 290 ARG A N 1
ATOM 2362 C CA . ARG A 1 290 ? 8.567 14.138 30.240 1.00 73.94 290 ARG A CA 1
ATOM 2363 C C . ARG A 1 290 ? 8.924 12.914 31.060 1.00 73.94 290 ARG A C 1
ATOM 2365 O O . ARG A 1 290 ? 8.103 12.006 31.190 1.00 73.94 290 ARG A O 1
ATOM 2372 N N . LEU A 1 291 ? 10.120 12.911 31.638 1.00 74.44 291 LEU A N 1
ATOM 2373 C CA . LEU A 1 291 ? 10.520 11.876 32.582 1.00 74.44 291 LEU A CA 1
ATOM 2374 C C . LEU A 1 291 ? 9.778 12.113 33.898 1.00 74.44 291 LEU A C 1
ATOM 2376 O O . LEU A 1 291 ? 9.887 13.178 34.504 1.00 74.44 291 LEU A O 1
ATOM 2380 N N . ASN A 1 292 ? 8.972 11.138 34.315 1.00 74.81 292 ASN A N 1
ATOM 2381 C CA . ASN A 1 292 ? 8.365 11.166 35.638 1.00 74.81 292 ASN A CA 1
ATOM 2382 C C . ASN A 1 292 ? 9.368 10.647 36.681 1.00 74.81 292 ASN A C 1
ATOM 2384 O O . ASN A 1 292 ? 10.362 9.995 36.360 1.00 74.81 292 ASN A O 1
ATOM 2388 N N . ASN A 1 293 ? 9.076 10.914 37.952 1.00 74.56 293 ASN A N 1
ATOM 2389 C CA . ASN A 1 293 ? 9.927 10.489 39.062 1.00 74.56 293 ASN A CA 1
ATOM 2390 C C . ASN A 1 293 ? 10.174 8.970 39.074 1.00 74.56 293 ASN A C 1
ATOM 2392 O O . ASN A 1 293 ? 11.278 8.539 39.385 1.00 74.56 293 ASN A O 1
ATOM 2396 N N . ASP A 1 294 ? 9.181 8.165 38.694 1.00 72.12 294 ASP A N 1
ATOM 2397 C CA . ASP A 1 294 ? 9.281 6.702 38.722 1.00 72.12 294 ASP A CA 1
ATOM 2398 C C . ASP A 1 294 ? 10.267 6.169 37.664 1.00 72.12 294 ASP A C 1
ATOM 2400 O O . ASP A 1 294 ? 11.083 5.294 37.952 1.00 72.12 294 ASP A O 1
ATOM 2404 N N . VAL A 1 295 ? 10.252 6.735 36.452 1.00 79.06 295 VAL A N 1
ATOM 2405 C CA . VAL A 1 295 ? 11.206 6.397 35.384 1.00 79.06 295 VAL A CA 1
ATOM 2406 C C . VAL A 1 295 ? 12.612 6.871 35.745 1.00 79.06 295 VAL A C 1
ATOM 2408 O O . VAL A 1 295 ? 13.571 6.146 35.499 1.00 79.06 295 VAL A O 1
ATOM 2411 N N . MET A 1 296 ? 12.753 8.039 36.381 1.00 79.19 296 MET A N 1
ATOM 2412 C CA . MET A 1 296 ? 14.059 8.534 36.845 1.00 79.19 296 MET A CA 1
ATOM 2413 C C . MET A 1 296 ? 14.709 7.576 37.848 1.00 79.19 296 MET A C 1
ATOM 2415 O O . MET A 1 296 ? 15.901 7.287 37.753 1.00 79.19 296 MET A O 1
ATOM 2419 N N . VAL A 1 297 ? 13.914 7.027 38.768 1.00 78.94 297 VAL A N 1
ATOM 2420 C CA . VAL A 1 297 ? 14.375 6.012 39.725 1.00 78.94 297 VAL A CA 1
ATOM 2421 C C . VAL A 1 297 ? 14.805 4.730 39.020 1.00 78.94 297 VAL A C 1
ATOM 2423 O O . VAL A 1 297 ? 15.828 4.146 39.383 1.00 78.94 297 VAL A O 1
ATOM 2426 N N . LEU A 1 298 ? 14.053 4.292 38.008 1.00 80.06 298 LEU A N 1
ATOM 2427 C CA . LEU A 1 298 ? 14.404 3.110 37.225 1.00 80.06 298 LEU A CA 1
ATOM 2428 C C . LEU A 1 298 ? 15.714 3.314 36.452 1.00 80.06 298 LEU A C 1
ATOM 2430 O O . LEU A 1 298 ? 16.570 2.439 36.486 1.00 80.06 298 LEU A O 1
ATOM 2434 N N . LEU A 1 299 ? 15.900 4.470 35.804 1.00 83.31 299 LEU A N 1
ATOM 2435 C CA . LEU A 1 299 ? 17.130 4.805 35.077 1.00 83.31 299 LEU A CA 1
ATOM 2436 C C . LEU A 1 299 ? 18.350 4.829 36.002 1.00 83.31 299 LEU A C 1
ATOM 2438 O O . LEU A 1 299 ? 19.381 4.250 35.667 1.00 83.31 299 LEU A O 1
ATOM 2442 N N . SER A 1 300 ? 18.214 5.437 37.182 1.00 81.81 300 SER A N 1
ATOM 2443 C CA . SER A 1 300 ? 19.255 5.411 38.214 1.00 81.81 300 SER A CA 1
ATOM 2444 C C . SER A 1 300 ? 19.562 3.973 38.659 1.00 81.81 300 SER A C 1
ATOM 2446 O O . SER A 1 300 ? 20.720 3.566 38.667 1.00 81.81 300 SER A O 1
ATOM 2448 N N . SER A 1 301 ? 18.529 3.150 38.889 1.00 80.19 301 SER A N 1
ATOM 2449 C CA . SER A 1 301 ? 18.690 1.728 39.253 1.00 80.19 301 SER A CA 1
ATOM 2450 C C . SER A 1 301 ? 19.330 0.881 38.139 1.00 80.19 301 SER A C 1
ATOM 2452 O O . SER A 1 301 ? 19.946 -0.140 38.423 1.00 80.19 301 SER A O 1
ATOM 2454 N N . LEU A 1 302 ? 19.197 1.291 36.872 1.00 83.12 302 LEU A N 1
ATOM 2455 C CA . LEU A 1 302 ? 19.845 0.666 35.710 1.00 83.12 302 LEU A CA 1
ATOM 2456 C C . LEU A 1 302 ? 21.293 1.151 35.488 1.00 83.12 302 LEU A C 1
ATOM 2458 O O . LEU A 1 302 ? 21.935 0.715 34.533 1.00 83.12 302 LEU A O 1
ATOM 2462 N N . GLY A 1 303 ? 21.816 2.028 36.354 1.00 80.50 303 GLY A N 1
ATOM 2463 C CA . GLY A 1 303 ? 23.208 2.487 36.333 1.00 80.50 303 GLY A CA 1
ATOM 2464 C C . GLY A 1 303 ? 23.438 3.849 35.671 1.00 80.50 303 GLY A C 1
ATOM 2465 O O . GLY A 1 303 ? 24.583 4.200 35.384 1.00 80.50 303 GLY A O 1
ATOM 2466 N N . VAL A 1 304 ? 22.388 4.637 35.408 1.00 85.38 304 VAL A N 1
ATOM 2467 C CA . VAL A 1 304 ? 22.562 6.037 34.986 1.00 85.38 304 VAL A CA 1
ATOM 2468 C C . VAL A 1 304 ? 22.991 6.871 36.191 1.00 85.38 304 VAL A C 1
ATOM 2470 O O . VAL A 1 304 ? 22.285 6.921 37.195 1.00 85.38 304 VAL A O 1
ATOM 2473 N N . THR A 1 305 ? 24.138 7.543 36.085 1.00 85.25 305 THR A N 1
ATOM 2474 C CA . THR A 1 305 ? 24.709 8.287 37.213 1.00 85.25 305 THR A CA 1
ATOM 2475 C C . THR A 1 305 ? 23.892 9.532 37.564 1.00 85.25 305 THR A C 1
ATOM 2477 O O . THR A 1 305 ? 23.265 10.158 36.697 1.00 85.25 305 THR A O 1
ATOM 2480 N N . ASN A 1 306 ? 23.914 9.911 38.842 1.00 82.88 306 ASN A N 1
ATOM 2481 C CA . ASN A 1 306 ? 23.154 11.049 39.355 1.00 82.88 306 ASN A CA 1
ATOM 2482 C C . ASN A 1 306 ? 23.577 12.366 38.688 1.00 82.88 306 ASN A C 1
ATOM 2484 O O . ASN A 1 306 ? 22.729 13.206 38.383 1.00 82.88 306 ASN A O 1
ATOM 2488 N N . GLU A 1 307 ? 24.865 12.513 38.362 1.00 86.62 307 GLU A N 1
ATOM 2489 C CA . GLU A 1 307 ? 25.418 13.696 37.695 1.00 86.62 307 GLU A CA 1
ATOM 2490 C C . GLU A 1 307 ? 24.786 13.900 36.319 1.00 86.62 307 GLU A C 1
ATOM 2492 O O . GLU A 1 307 ? 24.461 15.027 35.955 1.00 86.62 307 GLU A O 1
ATOM 2497 N N . LYS A 1 308 ? 24.560 12.819 35.558 1.00 86.44 308 LYS A N 1
ATOM 2498 C CA . LYS A 1 308 ? 23.931 12.904 34.232 1.00 86.44 308 LYS A CA 1
ATOM 2499 C C . LYS A 1 308 ? 22.476 13.352 34.325 1.00 86.44 308 LYS A C 1
ATOM 2501 O O . LYS A 1 308 ? 22.025 14.142 33.498 1.00 86.44 308 LYS A O 1
ATOM 2506 N N . LEU A 1 309 ? 21.746 12.858 35.323 1.00 85.56 309 LEU A N 1
ATOM 2507 C CA . LEU A 1 309 ? 20.340 13.206 35.536 1.00 85.56 309 LEU A CA 1
ATOM 2508 C C . LEU A 1 309 ? 20.188 14.664 35.997 1.00 85.56 309 LEU A C 1
ATOM 2510 O O . LEU A 1 309 ? 19.332 15.378 35.477 1.00 85.56 309 LEU A O 1
ATOM 2514 N N . ILE A 1 310 ? 21.064 15.130 36.893 1.00 86.62 310 ILE A N 1
ATOM 2515 C CA . ILE A 1 310 ? 21.122 16.536 37.323 1.00 86.62 310 ILE A CA 1
ATOM 2516 C C . ILE A 1 310 ? 21.544 17.441 36.162 1.00 86.62 310 ILE A C 1
ATOM 2518 O O . ILE A 1 310 ? 20.907 18.464 35.929 1.00 86.62 310 ILE A O 1
ATOM 2522 N N . ALA A 1 311 ? 22.560 17.057 35.383 1.00 87.62 311 ALA A N 1
ATOM 2523 C CA . ALA A 1 311 ? 22.986 17.819 34.210 1.00 87.62 311 ALA A CA 1
ATOM 2524 C C . ALA A 1 311 ? 21.838 17.999 33.205 1.00 87.62 311 ALA A C 1
ATOM 2526 O O . ALA A 1 311 ? 21.639 19.098 32.694 1.00 87.62 311 ALA A O 1
ATOM 2527 N N . LYS A 1 312 ? 21.025 16.955 32.981 1.00 86.38 312 LYS A N 1
ATOM 2528 C CA . LYS A 1 312 ? 19.836 17.048 32.121 1.00 86.38 312 LYS A CA 1
ATOM 2529 C C . LYS A 1 312 ? 18.728 17.927 32.694 1.00 86.38 312 LYS A C 1
ATOM 2531 O O . LYS A 1 312 ? 18.065 18.625 31.932 1.00 86.38 312 LYS A O 1
ATOM 2536 N N . GLN A 1 313 ? 18.534 17.936 34.012 1.00 86.00 313 GLN A N 1
ATOM 2537 C CA . GLN A 1 313 ? 17.599 18.864 34.648 1.00 86.00 313 GLN A CA 1
ATOM 2538 C C . GLN A 1 313 ? 18.075 20.322 34.537 1.00 86.00 313 GLN A C 1
ATOM 2540 O O . GLN A 1 313 ? 17.270 21.206 34.253 1.00 86.00 313 GLN A O 1
ATOM 2545 N N . ARG A 1 314 ? 19.376 20.576 34.694 1.00 87.56 314 ARG A N 1
ATOM 2546 C CA . ARG A 1 314 ? 19.950 21.919 34.541 1.00 87.56 314 ARG A CA 1
ATOM 2547 C C . ARG A 1 314 ? 19.871 22.429 33.109 1.00 87.56 314 ARG A C 1
ATOM 2549 O O . ARG A 1 314 ? 19.446 23.556 32.908 1.00 87.56 314 ARG A O 1
ATOM 2556 N N . GLU A 1 315 ? 20.141 21.574 32.121 1.00 85.75 315 GLU A N 1
ATOM 2557 C CA . GLU A 1 315 ? 19.929 21.902 30.703 1.00 85.75 315 GLU A CA 1
ATOM 2558 C C . GLU A 1 315 ? 18.470 22.329 30.442 1.00 85.75 315 GLU A C 1
ATOM 2560 O O . GLU A 1 315 ? 18.210 23.285 29.712 1.00 85.75 315 GLU A O 1
ATOM 2565 N N . TYR A 1 316 ? 17.507 21.679 31.108 1.00 86.12 316 TYR A N 1
ATOM 2566 C CA . TYR A 1 316 ? 16.095 22.059 31.045 1.00 86.12 316 TYR A CA 1
ATOM 2567 C C . TYR A 1 316 ? 15.799 23.414 31.714 1.00 86.12 316 TYR A C 1
ATOM 2569 O O . TYR A 1 316 ? 14.990 24.190 31.201 1.00 86.12 316 TYR A O 1
ATOM 2577 N N . PHE A 1 317 ? 16.451 23.733 32.835 1.00 87.50 317 PHE A N 1
ATOM 2578 C CA . PHE A 1 317 ? 16.331 25.043 33.487 1.00 87.50 317 PHE A CA 1
ATOM 2579 C C . PHE A 1 317 ? 16.928 26.165 32.642 1.00 87.50 317 PHE A C 1
ATOM 2581 O O . PHE A 1 317 ? 16.273 27.191 32.455 1.00 87.50 317 PHE A O 1
ATOM 2588 N N . ASP A 1 318 ? 18.104 25.941 32.060 1.00 85.00 318 ASP A N 1
ATOM 2589 C CA . ASP A 1 318 ? 18.768 26.884 31.157 1.00 85.00 318 ASP A CA 1
ATOM 2590 C C . ASP A 1 318 ? 17.934 27.143 29.897 1.00 85.00 318 ASP A C 1
ATOM 2592 O O . ASP A 1 318 ? 17.900 28.260 29.371 1.00 85.00 318 ASP A O 1
ATOM 2596 N N . TRP A 1 319 ? 17.227 26.119 29.417 1.00 84.88 319 TRP A N 1
ATOM 2597 C CA . TRP A 1 319 ? 16.290 26.240 28.306 1.00 84.88 319 TRP A CA 1
ATOM 2598 C C . TRP A 1 319 ? 15.070 27.098 28.669 1.00 84.88 319 TRP A C 1
ATOM 2600 O O . TRP A 1 319 ? 14.743 28.028 27.931 1.00 84.88 319 TRP A O 1
ATOM 2610 N N . ILE A 1 320 ? 14.451 26.869 29.837 1.00 84.50 320 ILE A N 1
ATOM 2611 C CA . ILE A 1 320 ? 13.341 27.707 30.322 1.00 84.50 320 ILE A CA 1
ATOM 2612 C C . ILE A 1 320 ? 13.809 29.145 30.533 1.00 84.50 320 ILE A C 1
ATOM 2614 O O . ILE A 1 320 ? 13.156 30.061 30.042 1.00 84.50 320 ILE A O 1
ATOM 2618 N N . ALA A 1 321 ? 14.915 29.363 31.245 1.00 83.38 321 ALA A N 1
ATOM 2619 C CA . ALA A 1 321 ? 15.406 30.700 31.566 1.00 83.38 321 ALA A CA 1
ATOM 2620 C C . ALA A 1 321 ? 15.836 31.476 30.311 1.00 83.38 321 ALA A C 1
ATOM 2622 O O . ALA A 1 321 ? 15.559 32.670 30.188 1.00 83.38 321 ALA A O 1
ATOM 2623 N N . GLY A 1 322 ? 16.440 30.782 29.343 1.00 82.19 322 GLY A N 1
ATOM 2624 C CA . GLY A 1 322 ? 16.874 31.361 28.076 1.00 82.19 322 GLY A CA 1
ATOM 2625 C C . GLY A 1 322 ? 15.738 31.840 27.170 1.00 82.19 322 GLY A C 1
ATOM 2626 O O . GLY A 1 322 ? 15.986 32.690 26.323 1.00 82.19 322 GLY A O 1
ATOM 2627 N N . ALA A 1 323 ? 14.495 31.383 27.363 1.00 83.88 323 ALA A N 1
ATOM 2628 C CA . ALA A 1 323 ? 13.363 31.729 26.494 1.00 83.88 323 ALA A CA 1
ATOM 2629 C C . ALA A 1 323 ? 12.981 33.226 26.479 1.00 83.88 323 ALA A C 1
ATOM 2631 O O . ALA A 1 323 ? 12.236 33.658 25.609 1.00 83.88 323 ALA A O 1
ATOM 2632 N N . THR A 1 324 ? 13.458 34.036 27.425 1.00 76.56 324 THR A N 1
ATOM 2633 C CA . THR A 1 324 ? 13.253 35.503 27.437 1.00 76.56 324 THR A CA 1
ATOM 2634 C C . THR A 1 324 ? 14.406 36.298 26.834 1.00 76.56 324 THR A C 1
ATOM 2636 O O . THR A 1 324 ? 14.312 37.516 26.744 1.00 76.56 324 THR A O 1
ATOM 2639 N N . VAL A 1 325 ? 15.503 35.627 26.485 1.00 75.44 325 VAL A N 1
ATOM 2640 C CA . VAL A 1 325 ? 16.752 36.259 26.031 1.00 75.44 325 VAL A CA 1
ATOM 2641 C C . VAL A 1 325 ? 17.106 35.798 24.622 1.00 75.44 325 VAL A C 1
ATOM 2643 O O . VAL A 1 325 ? 17.556 36.586 23.801 1.00 75.44 325 VAL A O 1
ATOM 2646 N N . ASP A 1 326 ? 16.889 34.517 24.343 1.00 78.44 326 ASP A N 1
ATOM 2647 C CA . ASP A 1 326 ? 17.235 33.866 23.092 1.00 78.44 326 ASP A CA 1
ATOM 2648 C C . ASP A 1 326 ? 15.946 33.542 22.314 1.00 78.44 326 ASP A C 1
ATOM 2650 O O . ASP A 1 326 ? 15.132 32.742 22.797 1.00 78.44 326 ASP A O 1
ATOM 2654 N N . PRO A 1 327 ? 15.729 34.137 21.124 1.00 75.75 327 PRO A N 1
ATOM 2655 C CA . PRO A 1 327 ? 14.519 33.906 20.342 1.00 75.75 327 PRO A CA 1
ATOM 2656 C C . PRO A 1 327 ? 14.379 32.451 19.878 1.00 75.75 327 PRO A C 1
ATOM 2658 O O . PRO A 1 327 ? 13.256 31.975 19.724 1.00 75.75 327 PRO A O 1
ATOM 2661 N N . VAL A 1 328 ? 15.484 31.718 19.700 1.00 77.25 328 VAL A N 1
ATOM 2662 C CA . VAL A 1 328 ? 15.459 30.297 19.320 1.00 77.25 328 VAL A CA 1
ATOM 2663 C C . VAL A 1 328 ? 14.931 29.464 20.479 1.00 77.25 328 VAL A C 1
ATOM 2665 O O . VAL A 1 328 ? 13.955 28.732 20.323 1.00 77.25 328 VAL A O 1
ATOM 2668 N N . LYS A 1 329 ? 15.492 29.660 21.681 1.00 80.81 329 LYS A N 1
ATOM 2669 C CA . LYS A 1 329 ? 14.992 29.001 22.899 1.00 80.81 329 LYS A CA 1
ATOM 2670 C C . LYS A 1 329 ? 13.552 29.396 23.204 1.00 80.81 329 LYS A C 1
ATOM 2672 O O . LYS A 1 329 ? 12.792 28.561 23.684 1.00 80.81 329 LYS A O 1
ATOM 2677 N N . ALA A 1 330 ? 13.162 30.637 22.913 1.00 82.50 330 ALA A N 1
ATOM 2678 C CA . ALA A 1 330 ? 11.791 31.111 23.066 1.00 82.50 330 ALA A CA 1
ATOM 2679 C C . ALA A 1 330 ? 10.824 30.361 22.150 1.00 82.50 330 ALA A C 1
ATOM 2681 O O . ALA A 1 330 ? 9.820 29.834 22.622 1.00 82.50 330 ALA A O 1
ATOM 2682 N N . VAL A 1 331 ? 11.138 30.281 20.855 1.00 81.00 331 VAL A N 1
ATOM 2683 C CA . VAL A 1 331 ? 10.332 29.555 19.868 1.00 81.00 331 VAL A CA 1
ATOM 2684 C C . VAL A 1 331 ? 10.250 28.075 20.227 1.00 81.00 331 VAL A C 1
ATOM 2686 O O . VAL A 1 331 ? 9.144 27.538 20.290 1.00 81.00 331 VAL A O 1
ATOM 2689 N N . ASP A 1 332 ? 11.374 27.434 20.554 1.00 79.88 332 ASP A N 1
ATOM 2690 C CA . ASP A 1 332 ? 11.399 26.023 20.947 1.00 79.88 332 ASP A CA 1
ATOM 2691 C C . ASP A 1 332 ? 10.576 25.774 22.221 1.00 79.88 332 ASP A C 1
ATOM 2693 O O . ASP A 1 332 ? 9.731 24.873 22.253 1.00 79.88 332 ASP A O 1
ATOM 2697 N N . PHE A 1 333 ? 10.740 26.614 23.249 1.00 85.00 333 PHE A N 1
ATOM 2698 C CA . PHE A 1 333 ? 9.969 26.547 24.493 1.00 85.00 333 PHE A CA 1
ATOM 2699 C C . PHE A 1 333 ? 8.468 26.708 24.255 1.00 85.00 333 PHE A C 1
ATOM 2701 O O . PHE A 1 333 ? 7.673 25.877 24.705 1.00 85.00 333 PHE A O 1
ATOM 2708 N N . LEU A 1 334 ? 8.070 27.750 23.525 1.00 84.50 334 LEU A N 1
ATOM 2709 C CA . LEU A 1 334 ? 6.673 28.059 23.234 1.00 84.50 334 LEU A CA 1
ATOM 2710 C C . LEU A 1 334 ? 6.016 26.961 22.392 1.00 84.50 334 LEU A C 1
ATOM 2712 O O . LEU A 1 334 ? 4.908 26.522 22.710 1.00 84.50 334 LEU A O 1
ATOM 2716 N N . CYS A 1 335 ? 6.708 26.452 21.373 1.00 79.88 335 CYS A N 1
ATOM 2717 C CA . CYS A 1 335 ? 6.239 25.336 20.556 1.00 79.88 335 CYS A CA 1
ATOM 2718 C C . CYS A 1 335 ? 6.075 24.047 21.379 1.00 79.88 335 CYS A C 1
ATOM 2720 O O . CYS A 1 335 ? 5.086 23.327 21.193 1.00 79.88 335 CYS A O 1
ATOM 2722 N N . ALA A 1 336 ? 6.979 23.782 22.329 1.00 78.00 336 ALA A N 1
ATOM 2723 C CA . ALA A 1 336 ? 6.911 22.614 23.207 1.00 78.00 336 ALA A CA 1
ATOM 2724 C C . ALA A 1 336 ? 5.733 22.658 24.197 1.00 78.00 336 ALA A C 1
ATOM 2726 O O . ALA A 1 336 ? 5.181 21.612 24.549 1.00 78.00 336 ALA A O 1
ATOM 2727 N N . ILE A 1 337 ? 5.303 23.852 24.619 1.00 80.56 337 ILE A N 1
ATOM 2728 C CA . ILE A 1 337 ? 4.103 24.038 25.457 1.00 80.56 337 ILE A CA 1
ATOM 2729 C C . ILE A 1 337 ? 2.822 24.314 24.643 1.00 80.56 337 ILE A C 1
ATOM 2731 O O . ILE A 1 337 ? 1.761 24.532 25.232 1.00 80.56 337 ILE A O 1
ATOM 2735 N N . GLY A 1 338 ? 2.901 24.280 23.306 1.00 76.12 338 GLY A N 1
ATOM 2736 C CA . GLY A 1 338 ? 1.765 24.426 22.389 1.00 76.12 338 GLY A CA 1
ATOM 2737 C C . GLY A 1 338 ? 1.301 25.866 22.124 1.00 76.12 338 GLY A C 1
ATOM 2738 O O . GLY A 1 338 ? 0.159 26.061 21.717 1.00 76.12 338 GLY A O 1
ATOM 2739 N N . GLN A 1 339 ? 2.150 26.867 22.363 1.00 82.81 339 GLN A N 1
ATOM 2740 C CA . GLN A 1 339 ? 1.885 28.298 22.152 1.00 82.81 339 GLN A CA 1
ATOM 2741 C C . GLN A 1 339 ? 2.440 28.783 20.797 1.00 82.81 339 GLN A C 1
ATOM 2743 O O . GLN A 1 339 ? 3.296 29.662 20.744 1.00 82.81 339 GLN A O 1
ATOM 2748 N N . TYR A 1 340 ? 1.962 28.199 19.692 1.00 79.62 340 TYR A N 1
ATOM 2749 C CA . TYR A 1 340 ? 2.491 28.456 18.339 1.00 79.62 340 TYR A CA 1
ATOM 2750 C C . TYR A 1 340 ? 2.291 29.901 17.866 1.00 79.62 340 TYR A C 1
ATOM 2752 O O . TYR A 1 340 ? 3.217 30.507 17.344 1.00 79.62 340 TYR A O 1
ATOM 2760 N N . GLU A 1 341 ? 1.116 30.481 18.119 1.00 79.56 341 GLU A N 1
ATOM 2761 C CA . GLU A 1 341 ? 0.818 31.877 17.762 1.00 79.56 341 GLU A CA 1
ATOM 2762 C C . GLU A 1 341 ? 1.770 32.847 18.473 1.00 79.56 341 GLU A C 1
ATOM 2764 O O . GLU A 1 341 ? 2.240 33.820 17.890 1.00 79.56 341 GLU A O 1
ATOM 2769 N N . LEU A 1 342 ? 2.101 32.565 19.736 1.00 80.94 342 LEU A N 1
ATOM 2770 C CA . LEU A 1 342 ? 3.069 33.366 20.476 1.00 80.94 342 LEU A CA 1
ATOM 2771 C C . LEU A 1 342 ? 4.491 33.153 19.941 1.00 80.94 342 LEU A C 1
ATOM 2773 O O . LEU A 1 342 ? 5.239 34.119 19.872 1.00 80.94 342 LEU A O 1
ATOM 2777 N N . ALA A 1 343 ? 4.851 31.935 19.522 1.00 81.00 343 ALA A N 1
ATOM 2778 C CA . ALA A 1 343 ? 6.149 31.652 18.904 1.00 81.00 343 ALA A CA 1
ATOM 2779 C C . ALA A 1 343 ? 6.334 32.413 17.578 1.00 81.00 343 ALA A C 1
ATOM 2781 O O . ALA A 1 343 ? 7.387 33.003 17.352 1.00 81.00 343 ALA A O 1
ATOM 2782 N N . GLU A 1 344 ? 5.296 32.485 16.740 1.00 78.69 344 GLU A N 1
ATOM 2783 C CA . GLU A 1 344 ? 5.306 33.317 15.529 1.00 78.69 344 GLU A CA 1
ATOM 2784 C C . GLU A 1 344 ? 5.462 34.802 15.872 1.00 78.69 344 GLU A C 1
ATOM 2786 O O . GLU A 1 344 ? 6.267 35.506 15.262 1.00 78.69 344 GLU A O 1
ATOM 2791 N N . ARG A 1 345 ? 4.751 35.281 16.900 1.00 77.69 345 ARG A N 1
ATOM 2792 C CA . ARG A 1 345 ? 4.873 36.666 17.371 1.00 77.69 345 ARG A CA 1
ATOM 2793 C C . ARG A 1 345 ? 6.250 36.997 17.935 1.00 77.69 345 ARG A C 1
ATOM 2795 O O . ARG A 1 345 ? 6.688 38.126 17.760 1.00 77.69 345 ARG A O 1
ATOM 2802 N N . VAL A 1 346 ? 6.965 36.050 18.542 1.00 80.19 346 VAL A N 1
ATOM 2803 C CA . VAL A 1 346 ? 8.367 36.263 18.949 1.00 80.19 346 VAL A CA 1
ATOM 2804 C C . VAL A 1 346 ? 9.243 36.605 17.744 1.00 80.19 346 VAL A C 1
ATOM 2806 O O . VAL A 1 346 ? 10.062 37.516 17.822 1.00 80.19 346 VAL A O 1
ATOM 2809 N N . LEU A 1 347 ? 9.030 35.938 16.609 1.00 74.75 347 LEU A N 1
ATOM 2810 C CA . LEU A 1 347 ? 9.787 36.189 15.379 1.00 74.75 347 LEU A CA 1
ATOM 2811 C C . LEU A 1 347 ? 9.327 37.460 14.640 1.00 74.75 347 LEU A C 1
ATOM 2813 O O . LEU A 1 347 ? 10.139 38.159 14.026 1.00 74.75 347 LEU A O 1
ATOM 2817 N N . MET A 1 348 ? 8.030 37.775 14.700 1.00 72.44 348 MET A N 1
ATOM 2818 C CA . MET A 1 348 ? 7.418 38.894 13.968 1.00 72.44 348 MET A CA 1
ATOM 2819 C C . MET A 1 348 ? 7.466 40.229 14.713 1.00 72.44 348 MET A C 1
ATOM 2821 O O . MET A 1 348 ? 7.728 41.255 14.091 1.00 72.44 348 MET A O 1
ATOM 2825 N N . ASP A 1 349 ? 7.236 40.222 16.022 1.00 74.25 349 ASP A N 1
ATOM 2826 C CA . ASP A 1 349 ? 7.171 41.426 16.853 1.00 74.25 349 ASP A CA 1
ATOM 2827 C C . ASP A 1 349 ? 8.489 41.653 17.619 1.00 74.25 349 ASP A C 1
ATOM 2829 O O . ASP A 1 349 ? 8.772 42.781 18.016 1.00 74.25 349 ASP A O 1
ATOM 2833 N N . GLY A 1 350 ? 9.318 40.610 17.787 1.00 69.25 350 GLY A N 1
ATOM 2834 C CA . GLY A 1 350 ? 10.550 40.660 18.582 1.00 69.25 350 GLY A CA 1
ATOM 2835 C C . GLY A 1 350 ? 10.297 40.729 20.094 1.00 69.25 350 GLY A C 1
ATOM 2836 O O . GLY A 1 350 ? 9.159 40.848 20.556 1.00 69.25 350 GLY A O 1
ATOM 2837 N N . PHE A 1 351 ? 11.370 40.670 20.889 1.00 69.75 351 PHE A N 1
ATOM 2838 C CA . PHE A 1 351 ? 11.287 40.871 22.344 1.00 69.75 351 PHE A CA 1
ATOM 2839 C C . PHE A 1 351 ? 11.026 42.335 22.739 1.00 69.75 351 PHE A C 1
ATOM 2841 O O . PHE A 1 351 ? 10.591 42.585 23.867 1.00 69.75 351 PHE A O 1
ATOM 2848 N N . ASP A 1 352 ? 11.216 43.271 21.802 1.00 65.06 352 ASP A N 1
ATOM 2849 C CA . ASP A 1 352 ? 10.926 44.704 21.952 1.00 65.06 352 ASP A CA 1
ATOM 2850 C C . ASP A 1 352 ? 9.445 44.976 22.230 1.00 65.06 352 ASP A C 1
ATOM 2852 O O . ASP A 1 352 ? 9.091 45.999 22.816 1.00 65.06 352 ASP A O 1
ATOM 2856 N N . ASN A 1 353 ? 8.557 44.060 21.825 1.00 72.44 353 ASN A N 1
ATOM 2857 C CA . ASN A 1 353 ? 7.145 44.158 22.144 1.00 72.44 353 ASN A CA 1
ATOM 2858 C C . ASN A 1 353 ? 6.902 43.729 23.608 1.00 72.44 353 ASN A C 1
ATOM 2860 O O . ASN A 1 353 ? 6.979 42.532 23.926 1.00 72.44 353 ASN A O 1
ATOM 2864 N N . PRO A 1 354 ? 6.533 44.661 24.512 1.00 69.44 354 PRO A N 1
ATOM 2865 C CA . PRO A 1 354 ? 6.369 44.360 25.933 1.00 69.44 354 PRO A CA 1
ATOM 2866 C C . PRO A 1 354 ? 5.259 43.334 26.196 1.00 69.44 354 PRO A C 1
ATOM 2868 O O . PRO A 1 354 ? 5.320 42.606 27.191 1.00 69.44 354 PRO A O 1
ATOM 2871 N N . ASP A 1 355 ? 4.270 43.212 25.304 1.00 73.44 355 ASP A N 1
ATOM 2872 C CA . ASP A 1 355 ? 3.221 42.201 25.425 1.00 73.44 355 ASP A CA 1
ATOM 2873 C C . ASP A 1 355 ? 3.740 40.787 25.147 1.00 73.44 355 ASP A C 1
ATOM 2875 O O . ASP A 1 355 ? 3.313 39.844 25.818 1.00 73.44 355 ASP A O 1
ATOM 2879 N N . VAL A 1 356 ? 4.671 40.627 24.201 1.00 79.69 356 VAL A N 1
ATOM 2880 C CA . VAL A 1 356 ? 5.271 39.330 23.850 1.00 79.69 356 VAL A CA 1
ATOM 2881 C C . VAL A 1 356 ? 6.161 38.850 24.991 1.00 79.69 356 VAL A C 1
ATOM 2883 O O . VAL A 1 356 ? 5.919 37.778 25.549 1.00 79.69 356 VAL A O 1
ATOM 2886 N N . SER A 1 357 ? 7.093 39.687 25.447 1.00 77.94 357 SER A N 1
ATOM 2887 C CA . SER A 1 357 ? 7.991 39.374 26.569 1.00 77.94 357 SER A CA 1
ATOM 2888 C C . SER A 1 357 ? 7.227 39.060 27.864 1.00 77.94 357 SER A C 1
ATOM 2890 O O . SER A 1 357 ? 7.543 38.100 28.576 1.00 77.94 357 SER A O 1
ATOM 2892 N N . LYS A 1 358 ? 6.133 39.783 28.141 1.00 79.75 358 LYS A N 1
ATOM 2893 C CA . LYS A 1 358 ? 5.247 39.506 29.285 1.00 79.75 358 LYS A CA 1
ATOM 2894 C C . LYS A 1 358 ? 4.513 38.169 29.159 1.00 79.75 358 LYS A C 1
ATOM 2896 O O . LYS A 1 358 ? 4.331 37.472 30.162 1.00 79.75 358 LYS A O 1
ATOM 2901 N N . GLN A 1 359 ? 4.080 37.794 27.956 1.00 83.12 359 GLN A N 1
ATOM 2902 C CA . GLN A 1 359 ? 3.417 36.510 27.713 1.00 83.12 359 GLN A CA 1
ATOM 2903 C C . GLN A 1 359 ? 4.388 35.326 27.808 1.00 83.12 359 GLN A C 1
ATOM 2905 O O . GLN A 1 359 ? 4.028 34.307 28.403 1.00 83.12 359 GLN A O 1
ATOM 2910 N N . ILE A 1 360 ? 5.626 35.470 27.325 1.00 83.88 360 ILE A N 1
ATOM 2911 C CA . ILE A 1 360 ? 6.681 34.457 27.495 1.00 83.88 360 ILE A CA 1
ATOM 2912 C C . ILE A 1 360 ? 6.995 34.271 28.974 1.00 83.88 360 ILE A C 1
ATOM 2914 O O . ILE A 1 360 ? 6.970 33.143 29.468 1.00 83.88 360 ILE A O 1
ATOM 2918 N N . ARG A 1 361 ? 7.187 35.371 29.717 1.00 82.94 361 ARG A N 1
ATOM 2919 C CA . ARG A 1 361 ? 7.449 35.301 31.159 1.00 82.94 361 ARG A CA 1
ATOM 2920 C C . ARG A 1 361 ? 6.309 34.626 31.911 1.00 82.94 361 ARG A C 1
ATOM 2922 O O . ARG A 1 361 ? 6.543 33.817 32.806 1.00 82.94 361 ARG A O 1
ATOM 2929 N N . ARG A 1 362 ? 5.060 34.892 31.517 1.00 83.19 362 ARG A N 1
ATOM 2930 C CA . ARG A 1 362 ? 3.887 34.191 32.056 1.00 83.19 362 ARG A CA 1
ATOM 2931 C C . ARG A 1 362 ? 3.939 32.687 31.774 1.00 83.19 362 ARG A C 1
ATOM 2933 O O . ARG A 1 362 ? 3.571 31.906 32.650 1.00 83.19 362 ARG A O 1
ATOM 2940 N N . CYS A 1 363 ? 4.390 32.280 30.589 1.00 85.00 363 CYS A N 1
ATOM 2941 C CA . CYS A 1 363 ? 4.557 30.873 30.232 1.00 85.00 363 CYS A CA 1
ATOM 2942 C C . CYS A 1 363 ? 5.681 30.203 31.037 1.00 85.00 363 CYS A C 1
ATOM 2944 O O . CYS A 1 363 ? 5.446 29.133 31.593 1.00 85.00 363 CYS A O 1
ATOM 2946 N N . GLN A 1 364 ? 6.845 30.848 31.186 1.00 86.00 364 GLN A N 1
ATOM 2947 C CA . GLN A 1 364 ? 7.952 30.358 32.022 1.00 86.00 364 GLN A CA 1
ATOM 2948 C C . GLN A 1 364 ? 7.515 30.194 33.485 1.00 86.00 364 GLN A C 1
ATOM 2950 O O . GLN A 1 364 ? 7.692 29.128 34.062 1.00 86.00 364 GLN A O 1
ATOM 2955 N N . LEU A 1 365 ? 6.867 31.211 34.068 1.00 81.75 365 LEU A N 1
ATOM 2956 C CA . LEU A 1 365 ? 6.353 31.152 35.443 1.00 81.75 365 LEU A CA 1
ATOM 2957 C C . LEU A 1 365 ? 5.268 30.082 35.610 1.00 81.75 365 LEU A C 1
ATOM 2959 O O . LEU A 1 365 ? 5.212 29.396 36.627 1.00 81.75 365 LEU A O 1
ATOM 2963 N N . SER A 1 366 ? 4.401 29.910 34.609 1.00 81.62 366 SER A N 1
ATOM 2964 C CA . SER A 1 366 ? 3.419 28.825 34.617 1.00 81.62 366 SER A CA 1
ATOM 2965 C C . SER A 1 366 ? 4.076 27.449 34.523 1.00 81.62 366 SER A C 1
ATOM 2967 O O . SER A 1 366 ? 3.472 26.476 34.972 1.00 81.62 366 SER A O 1
ATOM 2969 N N . GLU A 1 367 ? 5.247 27.346 33.901 1.00 81.25 367 GLU A N 1
ATOM 2970 C CA . GLU A 1 367 ? 5.993 26.103 33.766 1.00 81.25 367 GLU A CA 1
ATOM 2971 C C . GLU A 1 367 ? 6.735 25.760 35.061 1.00 81.25 367 GLU A C 1
ATOM 2973 O O . GLU A 1 367 ? 6.569 24.655 35.577 1.00 81.25 367 GLU A O 1
ATOM 2978 N N . THR A 1 368 ? 7.437 26.725 35.659 1.00 79.38 368 THR A N 1
ATOM 2979 C CA . THR A 1 368 ? 8.116 26.544 36.950 1.00 79.38 368 THR A CA 1
ATOM 2980 C C . THR A 1 368 ? 7.131 26.328 38.098 1.00 79.38 368 THR A C 1
ATOM 2982 O O . THR A 1 368 ? 7.399 25.541 39.002 1.00 79.38 368 THR A O 1
ATOM 2985 N N . ALA A 1 369 ? 5.932 26.917 38.047 1.00 71.38 369 ALA A N 1
ATOM 2986 C CA . ALA A 1 369 ? 4.888 26.662 39.042 1.00 71.38 369 ALA A CA 1
ATOM 2987 C C . ALA A 1 369 ? 4.436 25.187 39.084 1.00 71.38 369 ALA A C 1
ATOM 2989 O O . ALA A 1 369 ? 4.015 24.705 40.138 1.00 71.38 369 ALA A O 1
ATOM 2990 N N . LYS A 1 370 ? 4.557 24.437 37.975 1.00 70.25 370 LYS A N 1
ATOM 2991 C CA . LYS A 1 370 ? 4.223 22.998 37.928 1.00 70.25 370 LYS A CA 1
ATOM 2992 C C . LYS A 1 370 ? 5.207 22.138 38.721 1.00 70.25 370 LYS A C 1
ATOM 2994 O O . LYS A 1 370 ? 4.906 20.974 38.989 1.00 70.25 370 LYS A O 1
ATOM 2999 N N . PHE A 1 371 ? 6.354 22.694 39.112 1.00 68.38 371 PHE A N 1
ATOM 3000 C CA . PHE A 1 371 ? 7.347 22.009 39.927 1.00 68.38 371 PHE A CA 1
ATOM 3001 C C . PHE A 1 371 ? 6.846 21.738 41.350 1.00 68.38 371 PHE A C 1
ATOM 3003 O O . PHE A 1 371 ? 7.304 20.800 41.970 1.00 68.38 371 PHE A O 1
ATOM 3010 N N . ARG A 1 372 ? 5.853 22.453 41.884 1.00 57.12 372 ARG A N 1
ATOM 3011 C CA . ARG A 1 372 ? 5.471 22.336 43.309 1.00 57.12 372 ARG A CA 1
ATOM 3012 C C . ARG A 1 372 ? 4.472 21.212 43.656 1.00 57.12 372 ARG A C 1
ATOM 3014 O O . ARG A 1 372 ? 3.760 21.318 44.649 1.00 57.12 372 ARG A O 1
ATOM 3021 N N . ASN A 1 373 ? 4.374 20.138 42.869 1.00 51.75 373 ASN A N 1
ATOM 3022 C CA . ASN A 1 373 ? 3.402 19.066 43.145 1.00 51.75 373 ASN A CA 1
ATOM 3023 C C . ASN A 1 373 ? 3.929 18.006 44.135 1.00 51.75 373 ASN A C 1
ATOM 3025 O O . ASN A 1 373 ? 4.820 17.220 43.815 1.00 51.75 373 ASN A O 1
ATOM 3029 N N . GLU A 1 374 ? 3.301 17.946 45.314 1.00 47.09 374 GLU A N 1
ATOM 3030 C CA . GLU A 1 374 ? 3.564 16.992 46.401 1.00 47.09 374 GLU A CA 1
ATOM 3031 C C . GLU A 1 374 ? 3.282 15.526 46.012 1.00 47.09 374 GLU A C 1
ATOM 3033 O O . GLU A 1 374 ? 2.216 15.179 45.490 1.00 47.09 374 GLU A O 1
ATOM 3038 N N . LYS A 1 375 ? 4.225 14.627 46.329 1.00 44.50 375 LYS A N 1
ATOM 3039 C CA . LYS A 1 375 ? 4.098 13.175 46.112 1.00 44.50 375 LYS A CA 1
ATOM 3040 C C . LYS A 1 375 ? 3.075 12.536 47.064 1.00 44.50 375 LYS A C 1
ATOM 3042 O O . LYS A 1 375 ? 3.031 12.816 48.259 1.00 44.50 375 LYS A O 1
ATOM 3047 N N . ALA A 1 376 ? 2.286 11.596 46.541 1.00 42.03 376 ALA A N 1
ATOM 3048 C CA . ALA A 1 376 ? 1.362 10.771 47.319 1.00 42.03 376 ALA A CA 1
ATOM 3049 C C . ALA A 1 376 ? 2.088 9.655 48.105 1.00 42.03 376 ALA A C 1
ATOM 3051 O O . ALA A 1 376 ? 3.005 9.009 47.607 1.00 42.03 376 ALA A O 1
ATOM 3052 N N . ARG A 1 377 ? 1.609 9.373 49.323 1.00 41.00 377 ARG A N 1
ATOM 3053 C CA . ARG A 1 377 ? 2.234 8.517 50.356 1.00 41.00 377 ARG A CA 1
ATOM 3054 C C . ARG A 1 377 ? 2.433 7.032 49.984 1.00 41.00 377 ARG A C 1
ATOM 3056 O O . ARG A 1 377 ? 3.257 6.370 50.594 1.00 41.00 377 ARG A O 1
ATOM 3063 N N . VAL A 1 378 ? 1.749 6.494 48.971 1.00 39.88 378 VAL A N 1
ATOM 3064 C CA . VAL A 1 378 ? 1.982 5.105 48.502 1.00 39.88 378 VAL A CA 1
ATOM 3065 C C . VAL A 1 378 ? 3.326 4.978 47.771 1.00 39.88 378 VAL A C 1
ATOM 3067 O O . VAL A 1 378 ? 4.004 3.964 47.910 1.00 39.88 378 VAL A O 1
ATOM 3070 N N . ALA A 1 379 ? 3.781 6.051 47.116 1.00 51.31 379 ALA A N 1
ATOM 3071 C CA . ALA A 1 379 ? 5.132 6.138 46.571 1.00 51.31 379 ALA A CA 1
ATOM 3072 C C . ALA A 1 379 ? 6.207 6.190 47.673 1.00 51.31 379 ALA A C 1
ATOM 3074 O O . ALA A 1 379 ? 7.367 5.927 47.390 1.00 51.31 379 ALA A O 1
ATOM 3075 N N . SER A 1 380 ? 5.854 6.493 48.933 1.00 56.34 380 SER A N 1
ATOM 3076 C CA . SER A 1 380 ? 6.848 6.639 50.001 1.00 56.34 380 SER A CA 1
ATOM 3077 C C . SER A 1 380 ? 7.367 5.302 50.524 1.00 56.34 380 SER A C 1
ATOM 3079 O O . SER A 1 380 ? 8.514 5.240 50.937 1.00 56.34 380 SER A O 1
ATOM 3081 N N . LEU A 1 381 ? 6.553 4.238 50.542 1.00 61.94 381 LEU A N 1
ATOM 3082 C CA . LEU A 1 381 ? 6.997 2.922 51.026 1.00 61.94 381 LEU A CA 1
ATOM 3083 C C . LEU A 1 381 ? 7.883 2.227 49.984 1.00 61.94 381 LEU A C 1
ATOM 3085 O O . LEU A 1 381 ? 8.944 1.713 50.319 1.00 61.94 381 LEU A O 1
ATOM 3089 N N . HIS A 1 382 ? 7.475 2.302 48.713 1.00 67.56 382 HIS A N 1
ATOM 3090 C CA . HIS A 1 382 ? 8.289 1.880 47.573 1.00 67.56 382 HIS A CA 1
ATOM 3091 C C . HIS A 1 382 ? 9.600 2.673 47.518 1.00 67.56 382 HIS A C 1
ATOM 3093 O O . HIS A 1 382 ? 10.665 2.071 47.530 1.00 67.56 382 HIS A O 1
ATOM 3099 N N . ALA A 1 383 ? 9.553 4.008 47.622 1.00 65.75 383 ALA A N 1
ATOM 3100 C CA . ALA A 1 383 ? 10.760 4.837 47.658 1.00 65.75 383 ALA A CA 1
ATOM 3101 C C . ALA A 1 383 ? 11.690 4.513 48.839 1.00 65.75 383 ALA A C 1
ATOM 3103 O O . ALA A 1 383 ? 12.904 4.580 48.679 1.00 65.75 383 ALA A O 1
ATOM 3104 N N . LYS A 1 384 ? 11.159 4.139 50.012 1.00 72.44 384 LYS A N 1
ATOM 3105 C CA . LYS A 1 384 ? 11.989 3.706 51.147 1.00 72.44 384 LYS A CA 1
ATOM 3106 C C . LYS A 1 384 ? 12.706 2.379 50.870 1.00 72.44 384 LYS A C 1
ATOM 3108 O O . LYS A 1 384 ? 13.893 2.282 51.151 1.00 72.44 384 LYS A O 1
ATOM 3113 N N . TRP A 1 385 ? 12.034 1.395 50.271 1.00 74.81 385 TRP A N 1
ATOM 3114 C CA . TRP A 1 385 ? 12.672 0.133 49.867 1.00 74.81 385 TRP A CA 1
ATOM 3115 C C . TRP A 1 385 ? 13.679 0.307 48.726 1.00 74.81 385 TRP A C 1
ATOM 3117 O O . TRP A 1 385 ? 14.750 -0.296 48.762 1.00 74.81 385 TRP A O 1
ATOM 3127 N N . VAL A 1 386 ? 13.384 1.191 47.766 1.00 74.62 386 VAL A N 1
ATOM 3128 C CA . VAL A 1 386 ? 14.331 1.598 46.716 1.00 74.62 386 VAL A CA 1
ATOM 3129 C C . VAL A 1 386 ? 15.596 2.190 47.335 1.00 74.62 386 VAL A C 1
ATOM 3131 O O . VAL A 1 386 ? 16.689 1.897 46.871 1.00 74.62 386 VAL A O 1
ATOM 3134 N N . ARG A 1 387 ? 15.461 3.014 48.381 1.00 74.00 387 ARG A N 1
ATOM 3135 C CA . ARG A 1 387 ? 16.602 3.607 49.094 1.00 74.00 387 ARG A CA 1
ATOM 3136 C C . ARG A 1 387 ? 17.365 2.589 49.939 1.00 74.00 387 ARG A C 1
ATOM 3138 O O . ARG A 1 387 ? 18.566 2.726 50.088 1.00 74.00 387 ARG A O 1
ATOM 3145 N N . ALA A 1 388 ? 16.688 1.591 50.501 1.00 72.44 388 ALA A N 1
ATOM 3146 C CA . ALA A 1 388 ? 17.309 0.609 51.388 1.00 72.44 388 ALA A CA 1
ATOM 3147 C C . ALA A 1 388 ? 18.132 -0.458 50.637 1.00 72.44 388 ALA A C 1
ATOM 3149 O O . ALA A 1 388 ? 19.082 -1.016 51.192 1.00 72.44 388 ALA A O 1
ATOM 3150 N N . SER A 1 389 ? 17.773 -0.761 49.384 1.00 73.25 389 SER A N 1
ATOM 3151 C CA . SER A 1 389 ? 18.405 -1.826 48.603 1.00 73.25 389 SER A CA 1
ATOM 3152 C C . SER A 1 389 ? 19.476 -1.300 47.637 1.00 73.25 389 SER A C 1
ATOM 3154 O O . SER A 1 389 ? 19.199 -0.376 46.875 1.00 73.25 389 SER A O 1
ATOM 3156 N N . PRO A 1 390 ? 20.665 -1.932 47.552 1.00 67.94 390 PRO A N 1
ATOM 3157 C CA . PRO A 1 390 ? 21.690 -1.572 46.566 1.00 67.94 390 PRO A CA 1
ATOM 3158 C C . PRO A 1 390 ? 21.261 -1.857 45.115 1.00 67.94 390 PRO A C 1
ATOM 3160 O O . PRO A 1 390 ? 21.866 -1.338 44.185 1.00 67.94 390 PRO A O 1
ATOM 3163 N N . LEU A 1 391 ? 20.212 -2.664 44.910 1.00 69.94 391 LEU A N 1
ATOM 3164 C CA . LEU A 1 391 ? 19.599 -2.912 43.599 1.00 69.94 391 LEU A CA 1
ATOM 3165 C C . LEU A 1 391 ? 18.498 -1.887 43.254 1.00 69.94 391 LEU A C 1
ATOM 3167 O O . LEU A 1 391 ? 17.858 -1.991 42.206 1.00 69.94 391 LEU A O 1
ATOM 3171 N N . GLY A 1 392 ? 18.229 -0.919 44.137 1.00 78.00 392 GLY A N 1
ATOM 3172 C CA . GLY A 1 392 ? 17.218 0.112 43.931 1.00 78.00 392 GLY A CA 1
ATOM 3173 C C . GLY A 1 392 ? 15.823 -0.466 43.675 1.00 78.00 392 GLY A C 1
ATOM 3174 O O . GLY A 1 392 ? 15.337 -1.351 44.390 1.00 78.00 392 GLY A O 1
ATOM 3175 N N . ALA A 1 393 ? 15.177 0.013 42.610 1.00 76.19 393 ALA A N 1
ATOM 3176 C CA . ALA A 1 393 ? 13.851 -0.449 42.190 1.00 76.19 393 ALA A CA 1
ATOM 3177 C C . ALA A 1 393 ? 13.824 -1.880 41.626 1.00 76.19 393 ALA A C 1
ATOM 3179 O O . ALA A 1 393 ? 12.738 -2.436 41.461 1.00 76.19 393 ALA A O 1
ATOM 3180 N N . LEU A 1 394 ? 14.987 -2.486 41.356 1.00 78.75 394 LEU A N 1
ATOM 3181 C CA . LEU A 1 394 ? 15.098 -3.874 40.899 1.00 78.75 394 LEU A CA 1
ATOM 3182 C C . LEU A 1 394 ? 15.093 -4.883 42.056 1.00 78.75 394 LEU A C 1
ATOM 3184 O O . LEU A 1 394 ? 15.128 -6.086 41.804 1.00 78.75 394 LEU A O 1
ATOM 3188 N N . SER A 1 395 ? 15.035 -4.418 43.305 1.00 82.44 395 SER A N 1
ATOM 3189 C CA . SER A 1 395 ? 14.953 -5.294 44.473 1.00 82.44 395 SER A CA 1
ATOM 3190 C C . SER A 1 395 ? 13.673 -6.148 44.482 1.00 82.44 395 SER A C 1
ATOM 3192 O O . SER A 1 395 ? 12.608 -5.660 44.080 1.00 82.44 395 SER A O 1
ATOM 3194 N N . PRO A 1 396 ? 13.739 -7.408 44.957 1.00 80.50 396 PRO A N 1
ATOM 3195 C CA . PRO A 1 396 ? 12.575 -8.293 45.052 1.00 80.50 396 PRO A CA 1
ATOM 3196 C C . PRO A 1 396 ? 11.406 -7.669 45.825 1.00 80.50 396 PRO A C 1
ATOM 3198 O O . PRO A 1 396 ? 10.251 -7.787 45.423 1.00 80.50 396 PRO A O 1
ATOM 3201 N N . GLU A 1 397 ? 11.709 -6.934 46.895 1.00 82.12 397 GLU A N 1
ATOM 3202 C CA . GLU A 1 397 ? 10.740 -6.255 47.753 1.00 82.12 397 GLU A CA 1
ATOM 3203 C C . GLU A 1 397 ? 10.010 -5.128 47.006 1.00 82.12 397 GLU A C 1
ATOM 3205 O O . GLU A 1 397 ? 8.792 -4.977 47.131 1.00 82.12 397 GLU A O 1
ATOM 3210 N N . CYS A 1 398 ? 10.725 -4.368 46.166 1.00 76.44 398 CYS A N 1
ATOM 3211 C CA . CYS A 1 398 ? 10.125 -3.340 45.312 1.00 76.44 398 CYS A CA 1
ATOM 3212 C C . CYS A 1 398 ? 9.270 -3.938 44.189 1.00 76.44 398 CYS A C 1
ATOM 3214 O O . CYS A 1 398 ? 8.210 -3.391 43.869 1.00 76.44 398 CYS A O 1
ATOM 3216 N N . GLN A 1 399 ? 9.702 -5.054 43.595 1.00 79.56 399 GLN A N 1
ATOM 3217 C CA . GLN A 1 399 ? 8.935 -5.764 42.566 1.00 79.56 399 GLN A CA 1
ATOM 3218 C C . GLN A 1 399 ? 7.634 -6.339 43.138 1.00 79.56 399 GLN A C 1
ATOM 3220 O O . GLN A 1 399 ? 6.576 -6.223 42.516 1.00 79.56 399 GLN A O 1
ATOM 3225 N N . GLU A 1 400 ? 7.680 -6.877 44.355 1.00 79.69 400 GLU A N 1
ATOM 3226 C CA . GLU A 1 400 ? 6.505 -7.385 45.057 1.00 79.69 400 GLU A CA 1
ATOM 3227 C C . GLU A 1 400 ? 5.536 -6.263 45.449 1.00 79.69 400 GLU A C 1
ATOM 3229 O O . GLU A 1 400 ? 4.337 -6.376 45.193 1.00 79.69 400 GLU A O 1
ATOM 3234 N N . LEU A 1 401 ? 6.030 -5.135 45.978 1.00 74.69 401 LEU A N 1
ATOM 3235 C CA . LEU A 1 401 ? 5.194 -3.955 46.237 1.00 74.69 401 LEU A CA 1
ATOM 3236 C C . LEU A 1 401 ? 4.522 -3.434 44.956 1.00 74.69 401 LEU A C 1
ATOM 3238 O O . LEU A 1 401 ? 3.345 -3.065 44.991 1.00 74.69 401 LEU A O 1
ATOM 3242 N N . ASN A 1 402 ? 5.225 -3.456 43.819 1.00 73.12 402 ASN A N 1
ATOM 3243 C CA . ASN A 1 402 ? 4.661 -3.100 42.515 1.00 73.12 402 ASN A CA 1
ATOM 3244 C C . ASN A 1 402 ? 3.592 -4.100 42.045 1.00 73.12 402 ASN A C 1
ATOM 3246 O O . ASN A 1 402 ? 2.544 -3.682 41.543 1.00 73.12 402 ASN A O 1
ATOM 3250 N N . ALA A 1 403 ? 3.804 -5.404 42.248 1.00 71.50 403 ALA A N 1
ATOM 3251 C CA . ALA A 1 403 ? 2.821 -6.439 41.930 1.00 71.50 403 ALA A CA 1
ATOM 3252 C C . ALA A 1 403 ? 1.547 -6.296 42.783 1.00 71.50 403 ALA A C 1
ATOM 3254 O O . ALA A 1 403 ? 0.435 -6.316 42.248 1.00 71.50 403 ALA A O 1
ATOM 3255 N N . LEU A 1 404 ? 1.702 -6.058 44.091 1.00 69.31 404 LEU A N 1
ATOM 3256 C CA . LEU A 1 404 ? 0.595 -5.777 45.009 1.00 69.31 404 LEU A CA 1
ATOM 3257 C C . LEU A 1 404 ? -0.133 -4.483 44.608 1.00 69.31 404 LEU A C 1
ATOM 3259 O O . LEU A 1 404 ? -1.360 -4.444 44.571 1.00 69.31 404 LEU A O 1
ATOM 3263 N N . HIS A 1 405 ? 0.587 -3.424 44.231 1.00 64.62 405 HIS A N 1
ATOM 3264 C CA . HIS A 1 405 ? -0.038 -2.195 43.738 1.00 64.62 405 HIS A CA 1
ATOM 3265 C C . HIS A 1 405 ? -0.862 -2.438 42.459 1.00 64.62 405 HIS A C 1
ATOM 3267 O O . HIS A 1 405 ? -2.006 -1.985 42.372 1.00 64.62 405 HIS A O 1
ATOM 3273 N N . SER A 1 406 ? -0.330 -3.204 41.501 1.00 62.56 406 SER A N 1
ATOM 3274 C CA . SER A 1 406 ? -1.026 -3.573 40.259 1.00 62.56 406 SER A CA 1
ATOM 3275 C C . SER A 1 406 ? -2.328 -4.338 40.531 1.00 62.56 406 SER A C 1
ATOM 3277 O O . SER A 1 406 ? -3.406 -3.938 40.086 1.00 62.56 406 SER A O 1
ATOM 3279 N N . GLN A 1 407 ? -2.268 -5.364 41.384 1.00 57.72 407 GLN A N 1
ATOM 3280 C CA . GLN A 1 407 ? -3.445 -6.135 41.792 1.00 57.72 407 GLN A CA 1
ATOM 3281 C C . GLN A 1 407 ? -4.506 -5.253 42.492 1.00 57.72 407 GLN A C 1
ATOM 3283 O O . GLN A 1 407 ? -5.711 -5.475 42.334 1.00 57.72 407 GLN A O 1
ATOM 3288 N N . CYS A 1 408 ? -4.087 -4.224 43.245 1.00 54.88 408 CYS A N 1
ATOM 3289 C CA . CYS A 1 408 ? -4.998 -3.309 43.947 1.00 54.88 408 CYS A CA 1
ATOM 3290 C C . CYS A 1 408 ? -5.763 -2.440 42.944 1.00 54.88 408 CYS A C 1
ATOM 3292 O O . CYS A 1 408 ? -6.978 -2.259 43.046 1.00 54.88 408 CYS A O 1
ATOM 3294 N N . VAL A 1 409 ? -5.054 -1.947 41.923 1.00 49.16 409 VAL A N 1
ATOM 3295 C CA . VAL A 1 409 ? -5.618 -1.167 40.809 1.00 49.16 409 VAL A CA 1
ATOM 3296 C C . VAL A 1 409 ? -6.646 -1.979 40.000 1.00 49.16 409 VAL A C 1
ATOM 3298 O O . VAL A 1 409 ? -7.578 -1.411 39.403 1.00 49.16 409 VAL A O 1
ATOM 3301 N N . ASP A 1 410 ? -6.536 -3.306 40.031 1.00 45.00 410 ASP A N 1
ATOM 3302 C CA . ASP A 1 410 ? -7.503 -4.242 39.450 1.00 45.00 410 ASP A CA 1
ATOM 3303 C C . ASP A 1 410 ? -8.628 -4.677 40.399 1.00 45.00 410 ASP A C 1
ATOM 3305 O O . ASP A 1 410 ? -9.558 -5.380 39.993 1.00 45.00 410 ASP A O 1
ATOM 3309 N N . GLY A 1 411 ? -8.642 -4.135 41.619 1.00 40.53 411 GLY A N 1
ATOM 3310 C CA . GLY A 1 411 ? -9.736 -4.275 42.575 1.00 40.53 411 GLY A CA 1
ATOM 3311 C C . GLY A 1 411 ? -9.661 -5.537 43.431 1.00 40.53 411 GLY A C 1
ATOM 3312 O O . GLY A 1 411 ? -10.687 -5.928 44.002 1.00 40.53 411 GLY A O 1
ATOM 3313 N N . ALA A 1 412 ? -8.487 -6.173 43.515 1.00 51.03 412 ALA A N 1
ATOM 3314 C CA . ALA A 1 412 ? -8.212 -7.215 44.496 1.00 51.03 412 ALA A CA 1
ATOM 3315 C C . ALA A 1 412 ? -8.087 -6.598 45.900 1.00 51.03 412 ALA A C 1
ATOM 3317 O O . ALA A 1 412 ? -7.614 -5.473 46.063 1.00 51.03 412 ALA A O 1
ATOM 3318 N N . ARG A 1 413 ? -8.527 -7.327 46.933 1.00 48.16 413 ARG A N 1
ATOM 3319 C CA . ARG A 1 413 ? -8.234 -6.959 48.326 1.00 48.16 413 ARG A CA 1
ATOM 3320 C C . ARG A 1 413 ? -6.837 -7.450 48.658 1.00 48.16 413 ARG A C 1
ATOM 3322 O O . ARG A 1 413 ? -6.574 -8.639 48.520 1.00 48.16 413 ARG A O 1
ATOM 3329 N N . ILE A 1 414 ? -5.974 -6.548 49.107 1.00 60.62 414 ILE A N 1
ATOM 3330 C CA . ILE A 1 414 ? -4.556 -6.845 49.302 1.00 60.62 414 ILE A CA 1
ATOM 3331 C C . ILE A 1 414 ? -4.134 -6.353 50.669 1.00 60.62 414 ILE A C 1
ATOM 3333 O O . ILE A 1 414 ? -4.459 -5.232 51.062 1.00 60.62 414 ILE A O 1
ATOM 3337 N N . LYS A 1 415 ? -3.413 -7.209 51.386 1.00 69.56 415 LYS A N 1
ATOM 3338 C CA . LYS A 1 415 ? -2.728 -6.866 52.624 1.00 69.56 415 LYS A CA 1
ATOM 3339 C C . LYS A 1 415 ? -1.236 -6.859 52.315 1.00 69.56 415 LYS A C 1
ATOM 3341 O O . LYS A 1 415 ? -0.724 -7.859 51.824 1.00 69.56 415 LYS A O 1
ATOM 3346 N N . ILE A 1 416 ? -0.569 -5.733 52.560 1.00 71.75 416 ILE A N 1
ATOM 3347 C CA . ILE A 1 416 ? 0.891 -5.657 52.444 1.00 71.75 416 ILE A CA 1
ATOM 3348 C C . ILE A 1 416 ? 1.472 -6.586 53.525 1.00 71.75 416 ILE A C 1
ATOM 3350 O O . ILE A 1 416 ? 1.083 -6.435 54.685 1.00 71.75 416 ILE A O 1
ATOM 3354 N N . PRO A 1 417 ? 2.329 -7.561 53.173 1.00 77.12 417 PRO A N 1
ATOM 3355 C CA . PRO A 1 417 ? 3.006 -8.415 54.143 1.00 77.12 417 PRO A CA 1
ATOM 3356 C C . PRO A 1 417 ? 3.764 -7.593 55.188 1.00 77.12 417 PRO A C 1
ATOM 3358 O O . PRO A 1 417 ? 4.452 -6.640 54.825 1.00 77.12 417 PRO A O 1
ATOM 3361 N N . ASP A 1 418 ? 3.697 -7.986 56.463 1.00 75.56 418 ASP A N 1
ATOM 3362 C CA . ASP A 1 418 ? 4.290 -7.212 57.565 1.00 75.56 418 ASP A CA 1
ATOM 3363 C C . ASP A 1 418 ? 5.808 -6.993 57.360 1.00 75.56 418 ASP A C 1
ATOM 3365 O O . ASP A 1 418 ? 6.314 -5.901 57.608 1.00 75.56 418 ASP A O 1
ATOM 3369 N N . ARG A 1 419 ? 6.515 -7.953 56.741 1.00 76.88 419 ARG A N 1
ATOM 3370 C CA . ARG A 1 419 ? 7.940 -7.829 56.362 1.00 76.88 419 ARG A CA 1
ATOM 3371 C C . ARG A 1 419 ? 8.273 -6.684 55.393 1.00 76.88 419 ARG A C 1
ATOM 3373 O O . ARG A 1 419 ? 9.426 -6.294 55.309 1.00 76.88 419 ARG A O 1
ATOM 3380 N N . LEU A 1 420 ? 7.297 -6.181 54.632 1.00 72.31 420 LEU A N 1
ATOM 3381 C CA . LEU A 1 420 ? 7.480 -5.077 53.678 1.00 72.31 420 LEU A CA 1
ATOM 3382 C C . LEU A 1 420 ? 7.093 -3.723 54.280 1.00 72.31 420 LEU A C 1
ATOM 3384 O O . LEU A 1 420 ? 7.248 -2.696 53.621 1.00 72.31 420 LEU A O 1
ATOM 3388 N N . THR A 1 421 ? 6.565 -3.701 55.506 1.00 73.31 421 THR A N 1
ATOM 3389 C CA . THR A 1 421 ? 6.092 -2.464 56.139 1.00 73.31 421 THR A CA 1
ATOM 3390 C C . THR A 1 421 ? 7.208 -1.650 56.793 1.00 73.31 421 THR A C 1
ATOM 3392 O O . THR A 1 421 ? 7.044 -0.434 56.907 1.00 73.31 421 THR A O 1
ATOM 3395 N N . ASP A 1 422 ? 8.343 -2.281 57.118 1.00 75.19 422 ASP A N 1
ATOM 3396 C CA . ASP A 1 422 ? 9.486 -1.656 57.793 1.00 75.19 422 ASP A CA 1
ATOM 3397 C C . ASP A 1 422 ? 10.816 -1.916 57.042 1.00 75.19 422 ASP A C 1
ATOM 3399 O O . ASP A 1 422 ? 11.415 -2.983 57.186 1.00 75.19 422 ASP A O 1
ATOM 3403 N N . PRO A 1 423 ? 11.245 -1.000 56.153 1.00 72.62 423 PRO A N 1
ATOM 3404 C CA . PRO A 1 423 ? 12.494 -1.125 55.402 1.00 72.62 423 PRO A CA 1
ATOM 3405 C C . PRO A 1 423 ? 13.726 -0.779 56.264 1.00 72.62 423 PRO A C 1
ATOM 3407 O O . PRO A 1 423 ? 13.666 0.176 57.036 1.00 72.62 423 PRO A O 1
ATOM 3410 N N . PRO A 1 424 ? 14.868 -1.476 56.098 1.00 68.62 424 PRO A N 1
ATOM 3411 C CA . PRO A 1 424 ? 16.076 -1.213 56.880 1.00 68.62 424 PRO A CA 1
ATOM 3412 C C . PRO A 1 424 ? 16.700 0.154 56.551 1.00 68.62 424 PRO A C 1
ATOM 3414 O O . PRO A 1 424 ? 16.891 0.492 55.382 1.00 68.62 424 PRO A O 1
ATOM 3417 N N . GLU A 1 425 ? 17.059 0.929 57.577 1.00 62.16 425 GLU A N 1
ATOM 3418 C CA . GLU A 1 425 ? 17.774 2.202 57.422 1.00 62.16 425 GLU A CA 1
ATOM 3419 C C . GLU A 1 425 ? 19.267 1.951 57.162 1.00 62.16 425 GLU A C 1
ATOM 3421 O O . GLU A 1 425 ? 19.949 1.285 57.941 1.00 62.16 425 GLU A O 1
ATOM 3426 N N . ARG A 1 426 ? 19.791 2.482 56.052 1.00 60.56 426 ARG A N 1
ATOM 3427 C CA . ARG A 1 426 ? 21.226 2.481 55.737 1.00 60.56 426 ARG A CA 1
ATOM 3428 C C . ARG A 1 426 ? 21.719 3.919 55.639 1.00 60.56 426 ARG A C 1
ATOM 3430 O O . ARG A 1 426 ? 21.216 4.675 54.814 1.00 60.56 426 ARG A O 1
ATOM 3437 N N . ALA A 1 427 ? 22.695 4.275 56.470 1.00 54.09 427 ALA A N 1
ATOM 3438 C CA . ALA A 1 427 ? 23.280 5.617 56.531 1.00 54.09 427 ALA A CA 1
ATOM 3439 C C . ALA A 1 427 ? 24.367 5.865 55.462 1.00 54.09 427 ALA A C 1
ATOM 3441 O O . ALA A 1 427 ? 24.759 7.007 55.245 1.00 54.09 427 ALA A O 1
ATOM 3442 N N . ASP A 1 428 ? 24.817 4.812 54.770 1.00 57.38 428 ASP A N 1
ATOM 3443 C CA . ASP A 1 428 ? 26.070 4.817 53.997 1.00 57.38 428 ASP A CA 1
ATOM 3444 C C . ASP A 1 428 ? 25.861 4.947 52.473 1.00 57.38 428 ASP A C 1
ATOM 3446 O O . ASP A 1 428 ? 26.766 4.656 51.692 1.00 57.38 428 ASP A O 1
ATOM 3450 N N . LEU A 1 429 ? 24.655 5.309 52.023 1.00 58.53 429 LEU A N 1
ATOM 3451 C CA . LEU A 1 429 ? 24.295 5.348 50.601 1.00 58.53 429 LEU A CA 1
ATOM 3452 C C . LEU A 1 429 ? 24.366 6.766 50.026 1.00 58.53 429 LEU A C 1
ATOM 3454 O O . LEU A 1 429 ? 24.041 7.746 50.696 1.00 58.53 429 LEU A O 1
ATOM 3458 N N . GLU A 1 430 ? 24.768 6.853 48.756 1.00 62.09 430 GLU A N 1
ATOM 3459 C CA . GLU A 1 430 ? 24.781 8.095 47.981 1.00 62.09 430 GLU A CA 1
ATOM 3460 C C . GLU A 1 430 ? 23.420 8.821 48.032 1.00 62.09 430 GLU A C 1
ATOM 3462 O O . GLU A 1 430 ? 22.368 8.171 48.088 1.00 62.09 430 GLU A O 1
ATOM 3467 N N . PRO A 1 431 ? 23.411 10.169 47.998 1.00 66.94 431 PRO A N 1
ATOM 3468 C CA . PRO A 1 431 ? 22.186 10.949 48.085 1.00 66.94 431 PRO A CA 1
ATOM 3469 C C . PRO A 1 431 ? 21.184 10.544 46.999 1.00 66.94 431 PRO A C 1
ATOM 3471 O O . PRO A 1 431 ? 21.499 10.466 45.811 1.00 66.94 431 PRO A O 1
ATOM 3474 N N . TYR A 1 432 ? 19.950 10.273 47.426 1.00 74.38 432 TYR A N 1
ATOM 3475 C CA . TYR A 1 432 ? 18.910 9.749 46.552 1.00 74.38 432 TYR A CA 1
ATOM 3476 C C . TYR A 1 432 ? 18.558 10.752 45.454 1.00 74.38 432 TYR A C 1
ATOM 3478 O O . TYR A 1 432 ? 18.207 11.901 45.725 1.00 74.38 432 TYR A O 1
ATOM 3486 N N . ILE A 1 433 ? 18.580 10.289 44.205 1.00 77.25 433 ILE A N 1
ATOM 3487 C CA . ILE A 1 433 ? 18.465 11.156 43.032 1.00 77.25 433 ILE A CA 1
ATOM 3488 C C . ILE A 1 433 ? 17.237 12.073 43.043 1.00 77.25 433 ILE A C 1
ATOM 3490 O O . ILE A 1 433 ? 17.336 13.234 42.662 1.00 77.25 433 ILE A O 1
ATOM 3494 N N . LEU A 1 434 ? 16.075 11.600 43.504 1.00 75.62 434 LEU A N 1
ATOM 3495 C CA . LEU A 1 434 ? 14.881 12.448 43.512 1.00 75.62 434 LEU A CA 1
ATOM 3496 C C . LEU A 1 434 ? 14.973 13.589 44.527 1.00 75.62 434 LEU A C 1
ATOM 3498 O O . LEU A 1 434 ? 14.316 14.600 44.313 1.00 75.62 434 LEU A O 1
ATOM 3502 N N . ASP A 1 435 ? 15.738 13.423 45.607 1.00 76.62 435 ASP A N 1
ATOM 3503 C CA . ASP A 1 435 ? 15.921 14.467 46.617 1.00 76.62 435 ASP A CA 1
ATOM 3504 C C . ASP A 1 435 ? 16.887 15.537 46.076 1.00 76.62 435 ASP A C 1
ATOM 3506 O O . ASP A 1 435 ? 16.592 16.726 46.164 1.00 76.62 435 ASP A O 1
ATOM 3510 N N . LEU A 1 436 ? 17.958 15.116 45.387 1.00 81.12 436 LEU A N 1
ATOM 3511 C CA . LEU A 1 436 ? 18.875 16.019 44.678 1.00 81.12 436 LEU A CA 1
ATOM 3512 C C . LEU A 1 436 ? 18.166 16.831 43.583 1.00 81.12 436 LEU A C 1
ATOM 3514 O O . LEU A 1 436 ? 18.362 18.040 43.474 1.00 81.12 436 LEU A O 1
ATOM 3518 N N . LEU A 1 437 ? 17.322 16.176 42.779 1.00 80.62 437 LEU A N 1
ATOM 3519 C CA . LEU A 1 437 ? 16.554 16.839 41.723 1.00 80.62 437 LEU A CA 1
ATOM 3520 C C . LEU A 1 437 ? 15.506 17.801 42.298 1.00 80.62 437 LEU A C 1
ATOM 3522 O O . LEU A 1 437 ? 15.308 18.880 41.744 1.00 80.62 437 LEU A O 1
ATOM 3526 N N . GLU A 1 438 ? 14.851 17.438 43.406 1.00 78.38 438 GLU A N 1
ATOM 3527 C CA . GLU A 1 438 ? 13.885 18.300 44.098 1.00 78.38 438 GLU A CA 1
ATOM 3528 C C . GLU A 1 438 ? 14.546 19.559 44.665 1.00 78.38 438 GLU A C 1
ATOM 3530 O O . GLU A 1 438 ? 14.012 20.660 44.514 1.00 78.38 438 GLU A O 1
ATOM 3535 N N . GLU A 1 439 ? 15.713 19.404 45.292 1.00 80.50 439 GLU A N 1
ATOM 3536 C CA . GLU A 1 439 ? 16.484 20.507 45.857 1.00 80.50 439 GLU A CA 1
ATOM 3537 C C . GLU A 1 439 ? 16.956 21.473 44.760 1.00 80.50 439 GLU A C 1
ATOM 3539 O O . GLU A 1 439 ? 16.718 22.677 44.856 1.00 80.50 439 GLU A O 1
ATOM 3544 N N . ASP A 1 440 ? 17.556 20.948 43.687 1.00 81.12 440 ASP A N 1
ATOM 3545 C CA . ASP A 1 440 ? 18.034 21.719 42.529 1.00 81.12 440 ASP A CA 1
ATOM 3546 C C . ASP A 1 440 ? 16.868 22.452 41.828 1.00 81.12 440 ASP A C 1
ATOM 3548 O O . ASP A 1 440 ? 16.974 23.630 41.483 1.00 81.12 440 ASP A O 1
ATOM 3552 N N . ARG A 1 441 ? 15.694 21.812 41.738 1.00 78.88 441 ARG A N 1
ATOM 3553 C CA . ARG A 1 441 ? 14.465 22.410 41.193 1.00 78.88 441 ARG A CA 1
ATOM 3554 C C . ARG A 1 441 ? 13.870 23.503 42.071 1.00 78.88 441 ARG A C 1
ATOM 3556 O O . ARG A 1 441 ? 13.401 24.511 41.546 1.00 78.88 441 ARG A O 1
ATOM 3563 N N . THR A 1 442 ? 13.839 23.293 43.384 1.00 77.88 442 THR A N 1
ATOM 3564 C CA . THR A 1 442 ? 13.288 24.270 44.334 1.00 77.88 442 THR A CA 1
ATOM 3565 C C . THR A 1 442 ? 14.169 25.512 44.381 1.00 77.88 442 THR A C 1
ATOM 3567 O O . THR A 1 442 ? 13.645 26.621 44.292 1.00 77.88 442 THR A O 1
ATOM 3570 N N . LYS A 1 443 ? 15.499 25.328 44.402 1.00 83.00 443 LYS A N 1
ATOM 3571 C CA . LYS A 1 443 ? 16.478 26.419 44.285 1.00 83.00 443 LYS A CA 1
ATOM 3572 C C . LYS A 1 443 ? 16.243 27.241 43.020 1.00 83.00 443 LYS A C 1
ATOM 3574 O O . LYS A 1 443 ? 15.999 28.439 43.127 1.00 83.00 443 LYS A O 1
ATOM 3579 N N . PHE A 1 444 ? 16.182 26.592 41.854 1.00 83.81 444 PHE A N 1
ATOM 3580 C CA . PHE A 1 444 ? 15.905 27.285 40.595 1.00 83.81 444 PHE A CA 1
ATOM 3581 C C . PHE A 1 444 ? 14.551 28.005 40.606 1.00 83.81 444 PHE A C 1
ATOM 3583 O O . PHE A 1 444 ? 14.472 29.164 40.219 1.00 83.81 444 PHE A O 1
ATOM 3590 N N . ALA A 1 445 ? 13.471 27.361 41.064 1.00 78.31 445 ALA A N 1
ATOM 3591 C CA . ALA A 1 445 ? 12.143 27.977 41.079 1.00 78.31 445 ALA A CA 1
ATOM 3592 C C . ALA A 1 445 ? 12.080 29.220 41.981 1.00 78.31 445 ALA A C 1
ATOM 3594 O O . ALA A 1 445 ? 11.433 30.207 41.619 1.00 78.31 445 ALA A O 1
ATOM 3595 N N . ASP A 1 446 ? 12.740 29.177 43.138 1.00 78.31 446 ASP A N 1
ATOM 3596 C CA . ASP A 1 446 ? 12.771 30.288 44.083 1.00 78.31 446 ASP A CA 1
ATOM 3597 C C . ASP A 1 446 ? 13.691 31.421 43.607 1.00 78.31 446 ASP A C 1
ATOM 3599 O O . ASP A 1 446 ? 13.328 32.585 43.769 1.00 78.31 446 ASP A O 1
ATOM 3603 N N . GLU A 1 447 ? 14.830 31.114 42.980 1.00 80.38 447 GLU A N 1
ATOM 3604 C CA . GLU A 1 447 ? 15.716 32.100 42.338 1.00 80.38 447 GLU A CA 1
ATOM 3605 C C . GLU A 1 447 ? 15.035 32.753 41.125 1.00 80.38 447 GLU A C 1
ATOM 3607 O O . GLU A 1 447 ? 14.906 33.975 41.057 1.00 80.38 447 GLU A O 1
ATOM 3612 N N . PHE A 1 448 ? 14.463 31.949 40.228 1.00 77.81 448 PHE A N 1
ATOM 3613 C CA . PHE A 1 448 ? 13.785 32.405 39.012 1.00 77.81 448 PHE A CA 1
ATOM 3614 C C . PHE A 1 448 ? 12.512 33.224 39.291 1.00 77.81 448 PHE A C 1
ATOM 3616 O O . PHE A 1 448 ? 12.114 34.084 38.497 1.00 77.81 448 PHE A O 1
ATOM 3623 N N . SER A 1 449 ? 11.848 32.969 40.425 1.00 70.44 449 SER A N 1
ATOM 3624 C CA . SER A 1 449 ? 10.702 33.771 40.880 1.00 70.44 449 SER A CA 1
ATOM 3625 C C . SER A 1 449 ? 11.123 35.095 41.530 1.00 70.44 449 SER A C 1
ATOM 3627 O O . SER A 1 449 ? 10.320 36.028 41.545 1.00 70.44 449 SER A O 1
ATOM 3629 N N . LYS A 1 450 ? 12.349 35.181 42.069 1.00 69.88 450 LYS A N 1
ATOM 3630 C CA . LYS A 1 450 ? 12.919 36.391 42.690 1.00 69.88 450 LYS A CA 1
ATOM 3631 C C . LYS A 1 450 ? 13.586 37.318 41.669 1.00 69.88 450 LYS A C 1
ATOM 3633 O O . LYS A 1 450 ? 13.555 38.530 41.867 1.00 69.88 450 LYS A O 1
ATOM 3638 N N . ASP A 1 451 ? 14.125 36.779 40.575 1.00 58.75 451 ASP A N 1
ATOM 3639 C CA . ASP A 1 451 ? 14.741 37.561 39.499 1.00 58.75 451 ASP A CA 1
ATOM 3640 C C . ASP A 1 451 ? 13.696 38.337 38.675 1.00 58.75 451 ASP A C 1
ATOM 3642 O O . ASP A 1 451 ? 13.131 37.846 37.693 1.00 58.75 451 ASP A O 1
ATOM 3646 N N . ALA A 1 452 ? 13.444 39.592 39.050 1.00 55.72 452 ALA A N 1
ATOM 3647 C CA . ALA A 1 452 ? 12.884 40.603 38.156 1.00 55.72 452 ALA A CA 1
ATOM 3648 C C . ALA A 1 452 ? 14.034 41.471 37.629 1.00 55.72 452 ALA A C 1
ATOM 3650 O O . ALA A 1 452 ? 14.691 42.162 38.409 1.00 55.72 452 ALA A O 1
ATOM 3651 N N . PRO A 1 453 ? 14.283 41.444 36.310 1.00 49.53 453 PRO A N 1
ATOM 3652 C CA . PRO A 1 453 ? 13.937 42.639 35.541 1.00 49.53 453 PRO A CA 1
ATOM 3653 C C . PRO A 1 453 ? 13.383 42.340 34.135 1.00 49.53 453 PRO A C 1
ATOM 3655 O O . PRO A 1 453 ? 13.858 41.457 33.423 1.00 49.53 453 PRO A O 1
ATOM 3658 N N . LEU A 1 454 ? 12.417 43.159 33.704 1.00 48.66 454 LEU A N 1
ATOM 3659 C CA . LEU A 1 454 ? 12.333 43.592 32.307 1.00 48.66 454 LEU A CA 1
ATOM 3660 C C . LEU A 1 454 ? 13.641 44.347 32.031 1.00 48.66 454 LEU A C 1
ATOM 3662 O O . LEU A 1 454 ? 13.825 45.442 32.558 1.00 48.66 454 LEU A O 1
ATOM 3666 N N . ARG A 1 455 ? 14.588 43.740 31.312 1.00 39.25 455 ARG A N 1
ATOM 3667 C CA . ARG A 1 455 ? 15.721 44.491 30.763 1.00 39.25 455 ARG A CA 1
ATOM 3668 C C . ARG A 1 455 ? 15.282 45.085 29.435 1.00 39.25 455 ARG A C 1
ATOM 3670 O O . ARG A 1 455 ? 14.904 44.339 28.537 1.00 39.25 455 ARG A O 1
ATOM 3677 N N . ASP A 1 456 ? 15.384 46.406 29.343 1.00 39.97 456 ASP A N 1
ATOM 3678 C CA . ASP A 1 456 ? 15.452 47.150 28.090 1.00 39.97 456 ASP A CA 1
ATOM 3679 C C . ASP A 1 456 ? 16.716 46.700 27.344 1.00 39.97 456 ASP A C 1
ATOM 3681 O O . ASP A 1 456 ? 17.795 47.267 27.512 1.00 39.97 456 ASP A O 1
ATOM 3685 N N . VAL A 1 457 ? 16.620 45.622 26.568 1.00 38.69 457 VAL A N 1
ATOM 3686 C CA . VAL A 1 457 ? 17.613 45.337 25.533 1.00 38.69 457 VAL A CA 1
ATOM 3687 C C . VAL A 1 457 ? 17.075 45.962 24.263 1.00 38.69 457 VAL A C 1
ATOM 3689 O O . VAL A 1 457 ? 16.347 45.342 23.504 1.00 38.69 457 VAL A O 1
ATOM 3692 N N . VAL A 1 458 ? 17.411 47.236 24.092 1.00 43.28 458 VAL A N 1
ATOM 3693 C CA . VAL A 1 458 ? 17.366 47.901 22.797 1.00 43.28 458 VAL A CA 1
ATOM 3694 C C . VAL A 1 458 ? 18.565 47.386 22.008 1.00 43.28 458 VAL A C 1
ATOM 3696 O O . VAL A 1 458 ? 19.696 47.784 22.286 1.00 43.28 458 VAL A O 1
ATOM 3699 N N . THR A 1 459 ? 18.326 46.546 21.008 1.00 39.84 459 THR A N 1
ATOM 3700 C CA . THR A 1 459 ? 19.188 46.503 19.824 1.00 39.84 459 THR A CA 1
ATOM 3701 C C . THR A 1 459 ? 18.307 46.682 18.602 1.00 39.84 459 THR A C 1
ATOM 3703 O O . THR A 1 459 ? 17.281 46.036 18.420 1.00 39.84 459 THR A O 1
ATOM 3706 N N . THR A 1 460 ? 18.658 47.683 17.803 1.00 42.34 460 THR A N 1
ATOM 3707 C CA . THR A 1 460 ? 18.005 47.921 16.523 1.00 42.34 460 THR A CA 1
ATOM 3708 C C . THR A 1 460 ? 18.370 46.750 15.621 1.00 42.34 460 THR A C 1
ATOM 3710 O O . THR A 1 460 ? 19.550 46.496 15.404 1.00 42.34 460 THR A O 1
ATOM 3713 N N . ALA A 1 461 ? 17.359 46.010 15.162 1.00 47.72 461 ALA A N 1
ATOM 3714 C CA . ALA A 1 461 ? 17.543 44.848 14.304 1.00 47.72 461 ALA A CA 1
ATOM 3715 C C . ALA A 1 461 ? 18.158 45.272 12.962 1.00 47.72 461 ALA A C 1
ATOM 3717 O O . ALA A 1 461 ? 17.454 45.620 12.011 1.00 47.72 461 ALA A O 1
ATOM 3718 N N . ASP A 1 462 ? 19.486 45.253 12.894 1.00 59.09 462 ASP A N 1
ATOM 3719 C CA . ASP A 1 462 ? 20.224 45.315 11.644 1.00 59.09 462 ASP A CA 1
ATOM 3720 C C . ASP A 1 462 ? 20.000 44.014 10.860 1.00 59.09 462 ASP A C 1
ATOM 3722 O O . ASP A 1 462 ? 19.786 42.935 11.422 1.00 59.09 462 ASP A O 1
ATOM 3726 N N . ALA A 1 463 ? 20.106 44.087 9.531 1.00 60.94 463 ALA A N 1
ATOM 3727 C CA . ALA A 1 463 ? 19.979 42.928 8.641 1.00 60.94 463 ALA A CA 1
ATOM 3728 C C . ALA A 1 463 ? 20.929 41.761 9.004 1.00 60.94 463 ALA A C 1
ATOM 3730 O O . ALA A 1 463 ? 20.700 40.627 8.586 1.00 60.94 463 ALA A O 1
ATOM 3731 N N . GLU A 1 464 ? 21.979 42.025 9.787 1.00 67.06 464 GLU A N 1
ATOM 3732 C CA . GLU A 1 464 ? 22.933 41.033 10.282 1.00 67.06 464 GLU A CA 1
ATOM 3733 C C . GLU A 1 464 ? 22.407 40.222 11.482 1.00 67.06 464 GLU A C 1
ATOM 3735 O O . GLU A 1 464 ? 22.619 39.011 11.543 1.00 67.06 464 GLU A O 1
ATOM 3740 N N . GLU A 1 465 ? 21.633 40.831 12.389 1.00 68.50 465 GLU A N 1
ATOM 3741 C CA . GLU A 1 465 ? 20.979 40.106 13.492 1.00 68.50 465 GLU A CA 1
ATOM 3742 C C . GLU A 1 465 ? 19.908 39.144 12.964 1.00 68.50 465 GLU A C 1
ATOM 3744 O O . GLU A 1 465 ? 19.813 38.002 13.418 1.00 68.50 465 GLU A O 1
ATOM 3749 N N . GLY A 1 466 ? 19.160 39.559 11.935 1.00 70.81 466 GLY A N 1
ATOM 3750 C CA . GLY A 1 466 ? 18.197 38.690 11.258 1.00 70.81 466 GLY A CA 1
ATOM 3751 C C . GLY A 1 466 ? 18.852 37.456 10.623 1.00 70.81 466 GLY A C 1
ATOM 3752 O O . GLY A 1 466 ? 18.283 36.365 10.687 1.00 70.81 466 GLY A O 1
ATOM 3753 N N . LYS A 1 467 ? 20.064 37.589 10.059 1.00 77.50 467 LYS A N 1
ATOM 3754 C CA . LYS A 1 467 ? 20.820 36.447 9.510 1.00 77.50 467 LYS A CA 1
ATOM 3755 C C . LYS A 1 467 ? 21.291 35.512 10.616 1.00 77.50 467 LYS A C 1
ATOM 3757 O O . LYS A 1 467 ? 21.124 34.301 10.492 1.00 77.50 467 LYS A O 1
ATOM 3762 N N . ASN A 1 468 ? 21.830 36.064 11.703 1.00 78.62 468 ASN A N 1
ATOM 3763 C CA . ASN A 1 468 ? 22.270 35.278 12.856 1.00 78.62 468 ASN A CA 1
ATOM 3764 C C . ASN A 1 468 ? 21.109 34.493 13.475 1.00 78.62 468 ASN A C 1
ATOM 3766 O O . ASN A 1 468 ? 21.279 33.325 13.821 1.00 78.62 468 ASN A O 1
ATOM 3770 N N . LEU A 1 469 ? 19.915 35.089 13.536 1.00 77.12 469 LEU A N 1
ATOM 3771 C CA . LEU A 1 469 ? 18.714 34.412 14.014 1.00 77.12 469 LEU A CA 1
ATOM 3772 C C . LEU A 1 469 ? 18.266 33.276 13.082 1.00 77.12 469 LEU A C 1
ATOM 3774 O O . LEU A 1 469 ? 17.927 32.198 13.561 1.00 77.12 469 LEU A O 1
ATOM 3778 N N . VAL A 1 470 ? 18.299 33.478 11.760 1.00 80.19 470 VAL A N 1
ATOM 3779 C CA . VAL A 1 470 ? 18.008 32.414 10.781 1.00 80.19 470 VAL A CA 1
ATOM 3780 C C . VAL A 1 470 ? 18.978 31.241 10.943 1.00 80.19 470 VAL A C 1
ATOM 3782 O O . VAL A 1 470 ? 18.543 30.093 11.001 1.00 80.19 470 VAL A O 1
ATOM 3785 N N . VAL A 1 471 ? 20.279 31.515 11.069 1.00 82.19 471 VAL A N 1
ATOM 3786 C CA . VAL A 1 471 ? 21.300 30.479 11.296 1.00 82.19 471 VAL A CA 1
ATOM 3787 C C . VAL A 1 471 ? 21.043 29.741 12.605 1.00 82.19 471 VAL A C 1
ATOM 3789 O O . VAL A 1 471 ? 21.054 28.513 12.621 1.00 82.19 471 VAL A O 1
ATOM 3792 N N . ALA A 1 472 ? 20.774 30.471 13.686 1.00 77.12 472 ALA A N 1
ATOM 3793 C CA . ALA A 1 472 ? 20.547 29.887 15.000 1.00 77.12 472 ALA A CA 1
ATOM 3794 C C . ALA A 1 472 ? 19.271 29.026 15.045 1.00 77.12 472 ALA A C 1
ATOM 3796 O O . ALA A 1 472 ? 19.293 27.946 15.632 1.00 77.12 472 ALA A O 1
ATOM 3797 N N . LEU A 1 473 ? 18.190 29.450 14.373 1.00 77.62 473 LEU A N 1
ATOM 3798 C CA . LEU A 1 473 ? 16.970 28.650 14.224 1.00 77.62 473 LEU A CA 1
ATOM 3799 C C . LEU A 1 473 ? 17.262 27.345 13.478 1.00 77.62 473 LEU A C 1
ATOM 3801 O O . LEU A 1 473 ? 16.944 26.273 13.980 1.00 77.62 473 LEU A O 1
ATOM 3805 N N . LEU A 1 474 ? 17.906 27.423 12.309 1.00 79.69 474 LEU A N 1
ATOM 3806 C CA . LEU A 1 474 ? 18.173 26.255 11.463 1.00 79.69 474 LEU A CA 1
ATOM 3807 C C . LEU A 1 474 ? 19.226 25.297 12.046 1.00 79.69 474 LEU A C 1
ATOM 3809 O O . LEU A 1 474 ? 19.256 24.130 11.678 1.00 79.69 474 LEU A O 1
ATOM 3813 N N . GLN A 1 475 ? 20.093 25.768 12.943 1.00 75.75 475 GLN A N 1
ATOM 3814 C CA . GLN A 1 475 ? 21.081 24.937 13.639 1.00 75.75 475 GLN A CA 1
ATOM 3815 C C . GLN A 1 475 ? 20.568 24.353 14.966 1.00 75.75 475 GLN A C 1
ATOM 3817 O O . GLN A 1 475 ? 21.299 23.591 15.609 1.00 75.75 475 GLN A O 1
ATOM 3822 N N . SER A 1 476 ? 19.343 24.685 15.394 1.00 70.56 476 SER A N 1
ATOM 3823 C CA . SER A 1 476 ? 18.774 24.144 16.631 1.00 70.56 476 SER A CA 1
ATOM 3824 C C . SER A 1 476 ? 18.576 22.629 16.510 1.00 70.56 476 SER A C 1
ATOM 3826 O O . SER A 1 476 ? 17.721 22.150 15.773 1.00 70.56 476 SER A O 1
ATOM 3828 N N . GLN A 1 477 ? 19.359 21.850 17.264 1.00 54.28 477 GLN A N 1
ATOM 3829 C CA . GLN A 1 477 ? 19.244 20.384 17.308 1.00 54.28 477 GLN A CA 1
ATOM 3830 C C . GLN A 1 477 ? 18.027 19.887 18.118 1.00 54.28 477 GLN A C 1
ATOM 3832 O O . GLN A 1 477 ? 17.802 18.680 18.202 1.00 54.28 477 GLN A O 1
ATOM 3837 N N . GLN A 1 478 ? 17.260 20.787 18.748 1.00 54.31 478 GLN A N 1
ATOM 3838 C CA . GLN A 1 478 ? 16.156 20.465 19.662 1.00 54.31 478 GLN A CA 1
ATOM 3839 C C . GLN A 1 478 ? 14.830 21.092 19.204 1.00 54.31 478 GLN A C 1
ATOM 3841 O O . GLN A 1 478 ? 14.101 21.677 20.006 1.00 54.31 478 GLN A O 1
ATOM 3846 N N . SER A 1 479 ? 14.486 20.970 17.920 1.00 56.00 479 SER A N 1
ATOM 3847 C CA . SER A 1 479 ? 13.285 21.622 17.404 1.00 56.00 479 SER A CA 1
ATOM 3848 C C . SER A 1 479 ? 12.005 20.943 17.909 1.00 56.00 479 SER A C 1
ATOM 3850 O O . SER A 1 479 ? 11.727 19.762 17.688 1.00 56.00 479 SER A O 1
ATOM 3852 N N . ALA A 1 480 ? 11.149 21.735 18.552 1.00 61.81 480 ALA A N 1
ATOM 3853 C CA . ALA A 1 480 ? 9.778 21.344 18.892 1.00 61.81 480 ALA A CA 1
ATOM 3854 C C . ALA A 1 480 ? 8.844 21.224 17.687 1.00 61.81 480 ALA A C 1
ATOM 3856 O O . ALA A 1 480 ? 7.662 20.895 17.827 1.00 61.81 480 ALA A O 1
ATOM 3857 N N . VAL A 1 481 ? 9.377 21.496 16.505 1.00 66.69 481 VAL A N 1
ATOM 3858 C CA . VAL A 1 481 ? 8.691 21.639 15.231 1.00 66.69 481 VAL A CA 1
ATOM 3859 C C . VAL A 1 481 ? 9.339 20.737 14.187 1.00 66.69 481 VAL A C 1
ATOM 3861 O O . VAL A 1 481 ? 10.480 20.300 14.359 1.00 66.69 481 VAL A O 1
ATOM 3864 N N . SER A 1 482 ? 8.597 20.419 13.125 1.00 71.69 482 SER A N 1
ATOM 3865 C CA . SER A 1 482 ? 9.178 19.674 12.006 1.00 71.69 482 SER A CA 1
ATOM 3866 C C . SER A 1 482 ? 10.240 20.515 11.295 1.00 71.69 482 SER A C 1
ATOM 3868 O O . SER A 1 482 ? 10.202 21.745 11.345 1.00 71.69 482 SER A O 1
ATOM 3870 N N . GLU A 1 483 ? 11.144 19.862 10.566 1.00 77.56 483 GLU A N 1
ATOM 3871 C CA . GLU A 1 483 ? 12.160 20.542 9.752 1.00 77.56 483 GLU A CA 1
ATOM 3872 C C . GLU A 1 483 ? 11.536 21.545 8.759 1.00 77.56 483 GLU A C 1
ATOM 3874 O O . GLU A 1 483 ? 12.067 22.626 8.508 1.00 77.56 483 GLU A O 1
ATOM 3879 N N . TYR A 1 484 ? 10.354 21.220 8.222 1.00 79.00 484 TYR A N 1
ATOM 3880 C CA . TYR A 1 484 ? 9.626 22.095 7.304 1.00 79.00 484 TYR A CA 1
ATOM 3881 C C . TYR A 1 484 ? 9.012 23.317 8.004 1.00 79.00 484 TYR A C 1
ATOM 3883 O O . TYR A 1 484 ? 8.996 24.419 7.458 1.00 79.00 484 TYR A O 1
ATOM 3891 N N . GLU A 1 485 ? 8.516 23.151 9.227 1.00 73.62 485 GLU A N 1
ATOM 3892 C CA . GLU A 1 485 ? 8.012 24.267 10.029 1.00 73.62 485 GLU A CA 1
ATOM 3893 C C . GLU A 1 485 ? 9.145 25.183 10.490 1.00 73.62 485 GLU A C 1
ATOM 3895 O O . GLU A 1 485 ? 8.989 26.402 10.450 1.00 73.62 485 GLU A O 1
ATOM 3900 N N . LEU A 1 486 ? 10.303 24.615 10.837 1.00 78.00 486 LEU A N 1
ATOM 3901 C CA . LEU A 1 486 ? 11.517 25.373 11.128 1.00 78.00 486 LEU A CA 1
ATOM 3902 C C . LEU A 1 486 ? 11.936 26.226 9.920 1.00 78.00 486 LEU A C 1
ATOM 3904 O O . LEU A 1 486 ? 12.214 27.417 10.068 1.00 78.00 486 LEU A O 1
ATOM 3908 N N . PHE A 1 487 ? 11.876 25.654 8.711 1.00 84.50 487 PHE A N 1
ATOM 3909 C CA . PHE A 1 487 ? 12.079 26.391 7.463 1.00 84.50 487 PHE A CA 1
ATOM 3910 C C . PHE A 1 487 ? 11.062 27.527 7.268 1.00 84.50 487 PHE A C 1
ATOM 3912 O O . PHE A 1 487 ? 11.450 28.625 6.864 1.00 84.50 487 PHE A O 1
ATOM 3919 N N . ASN A 1 488 ? 9.777 27.303 7.557 1.00 80.88 488 ASN A N 1
ATOM 3920 C CA . ASN A 1 488 ? 8.749 28.340 7.429 1.00 80.88 488 ASN A CA 1
ATOM 3921 C C . ASN A 1 488 ? 8.974 29.491 8.422 1.00 80.88 488 ASN A C 1
ATOM 3923 O O . ASN A 1 488 ? 8.889 30.655 8.031 1.00 80.88 488 ASN A O 1
ATOM 3927 N N . LEU A 1 489 ? 9.328 29.181 9.674 1.00 75.81 489 LEU A N 1
ATOM 3928 C CA . LEU A 1 489 ? 9.671 30.173 10.698 1.00 75.81 489 LEU A CA 1
ATOM 3929 C C . LEU A 1 489 ? 10.912 30.987 10.297 1.00 75.81 489 LEU A C 1
ATOM 3931 O O . LEU A 1 489 ? 10.881 32.217 10.331 1.00 75.81 489 LEU A O 1
ATOM 3935 N N . ALA A 1 490 ? 11.971 30.324 9.824 1.00 80.50 490 ALA A N 1
ATOM 3936 C CA . ALA A 1 490 ? 13.169 30.992 9.317 1.00 80.50 490 ALA A CA 1
ATOM 3937 C C . ALA A 1 490 ? 12.876 31.845 8.065 1.00 80.50 490 ALA A C 1
ATOM 3939 O O . ALA A 1 490 ? 13.359 32.971 7.946 1.00 80.50 490 ALA A O 1
ATOM 3940 N N . SER A 1 491 ? 12.011 31.364 7.165 1.00 79.50 491 SER A N 1
ATOM 3941 C CA . SER A 1 491 ? 11.580 32.100 5.968 1.00 79.50 491 SER A CA 1
ATOM 3942 C C . SER A 1 491 ? 10.757 33.346 6.302 1.00 79.50 491 SER A C 1
ATOM 3944 O O . SER A 1 491 ? 10.851 34.345 5.589 1.00 79.50 491 SER A O 1
ATOM 3946 N N . LEU A 1 492 ? 9.968 33.327 7.383 1.00 76.19 492 LEU A N 1
ATOM 3947 C CA . LEU A 1 492 ? 9.252 34.510 7.877 1.00 76.19 492 LEU A CA 1
ATOM 3948 C C . LEU A 1 492 ? 10.230 35.584 8.371 1.00 76.19 492 LEU A C 1
ATOM 3950 O O . LEU A 1 492 ? 10.118 36.744 7.964 1.00 76.19 492 LEU A O 1
ATOM 3954 N N . VAL A 1 493 ? 11.229 35.191 9.170 1.00 75.31 493 VAL A N 1
ATOM 3955 C CA . VAL A 1 493 ? 12.301 36.092 9.636 1.00 75.31 493 VAL A CA 1
ATOM 3956 C C . VAL A 1 493 ? 13.078 36.668 8.452 1.00 75.31 493 VAL A C 1
ATOM 3958 O O . VAL A 1 493 ? 13.348 37.870 8.410 1.00 75.31 493 VAL A O 1
ATOM 3961 N N . ALA A 1 494 ? 13.394 35.838 7.459 1.00 79.62 494 ALA A N 1
ATOM 3962 C CA . ALA A 1 494 ? 14.129 36.272 6.282 1.00 79.62 494 ALA A CA 1
ATOM 3963 C C . ALA A 1 494 ? 13.326 37.236 5.398 1.00 79.62 494 ALA A C 1
ATOM 3965 O O . ALA A 1 494 ? 13.860 38.260 4.975 1.00 79.62 494 ALA A O 1
ATOM 3966 N N . ARG A 1 495 ? 12.024 36.993 5.190 1.00 78.44 495 ARG A N 1
ATOM 3967 C CA . ARG A 1 495 ? 11.138 37.919 4.458 1.00 78.44 495 ARG A CA 1
ATOM 3968 C C . ARG A 1 495 ? 11.019 39.275 5.150 1.00 78.44 495 ARG A C 1
ATOM 3970 O O . ARG A 1 495 ? 11.095 40.299 4.474 1.00 78.44 495 ARG A O 1
ATOM 3977 N N . ARG A 1 496 ? 10.874 39.291 6.481 1.00 73.88 496 ARG A N 1
ATOM 3978 C CA . ARG A 1 496 ? 10.813 40.528 7.280 1.00 73.88 496 ARG A CA 1
ATOM 3979 C C . ARG A 1 496 ? 12.078 41.370 7.113 1.00 73.88 496 ARG A C 1
ATOM 3981 O O . ARG A 1 496 ? 11.987 42.578 6.921 1.00 73.88 496 ARG A O 1
ATOM 3988 N N . ASN A 1 497 ? 13.240 40.723 7.147 1.00 75.62 497 ASN A N 1
ATOM 3989 C CA . ASN A 1 497 ? 14.545 41.385 7.109 1.00 75.62 497 ASN A CA 1
ATOM 3990 C C . ASN A 1 497 ? 15.154 41.482 5.694 1.00 75.62 497 ASN A C 1
ATOM 3992 O O . ASN A 1 497 ? 16.299 41.902 5.554 1.00 75.62 497 ASN A O 1
ATOM 3996 N N . LYS A 1 498 ? 14.403 41.109 4.642 1.00 79.00 498 LYS A N 1
ATOM 3997 C CA . LYS A 1 498 ? 14.858 41.057 3.235 1.00 79.00 498 LYS A CA 1
ATOM 3998 C C . LYS A 1 498 ? 16.149 40.243 3.037 1.00 79.00 498 LYS A C 1
ATOM 4000 O O . LYS A 1 498 ? 17.022 40.618 2.257 1.00 79.00 498 LYS A O 1
ATOM 4005 N N . ILE A 1 499 ? 16.269 39.136 3.760 1.00 81.50 499 ILE A N 1
ATOM 4006 C CA . ILE A 1 499 ? 17.411 38.222 3.717 1.00 81.50 499 ILE A CA 1
ATOM 4007 C C . ILE A 1 499 ? 17.135 37.130 2.680 1.00 81.50 499 ILE A C 1
ATOM 4009 O O . ILE A 1 499 ? 16.056 36.538 2.666 1.00 81.50 499 ILE A O 1
ATOM 4013 N N . ASP A 1 500 ? 18.122 36.835 1.834 1.00 80.81 500 ASP A N 1
ATOM 4014 C CA . ASP A 1 500 ? 18.086 35.655 0.970 1.00 80.81 500 ASP A CA 1
ATOM 4015 C C . ASP A 1 500 ? 18.306 34.389 1.811 1.00 80.81 500 ASP A C 1
ATOM 4017 O O . ASP A 1 500 ? 19.294 34.274 2.534 1.00 80.81 500 ASP A O 1
ATOM 4021 N N . MET A 1 501 ? 17.373 33.442 1.721 1.00 81.62 501 MET A N 1
ATOM 4022 C CA . MET A 1 501 ? 17.408 32.174 2.457 1.00 81.62 501 MET A CA 1
ATOM 4023 C C . MET A 1 501 ? 18.312 31.119 1.805 1.00 81.62 501 MET A C 1
ATOM 4025 O O . MET A 1 501 ? 18.697 30.148 2.460 1.00 81.62 501 MET A O 1
ATOM 4029 N N . THR A 1 502 ? 18.670 31.298 0.531 1.00 80.38 502 THR A N 1
ATOM 4030 C CA . THR A 1 502 ? 19.454 30.337 -0.262 1.00 80.38 502 THR A CA 1
ATOM 4031 C C . THR A 1 502 ? 20.795 29.945 0.386 1.00 80.38 502 THR A C 1
ATOM 4033 O O . THR A 1 502 ? 21.104 28.750 0.420 1.00 80.38 502 THR A O 1
ATOM 4036 N N . PRO A 1 503 ? 21.581 30.868 0.983 1.00 81.25 503 PRO A N 1
ATOM 4037 C CA . PRO A 1 503 ? 22.842 30.533 1.653 1.00 81.25 503 PRO A CA 1
ATOM 4038 C C . PRO A 1 503 ? 22.678 29.626 2.882 1.00 81.25 503 PRO A C 1
ATOM 4040 O O . PRO A 1 503 ? 23.620 28.934 3.266 1.00 81.25 503 PRO A O 1
ATOM 4043 N N . PHE A 1 504 ? 21.488 29.598 3.490 1.00 81.38 504 PHE A N 1
ATOM 4044 C CA . PHE A 1 504 ? 21.227 28.880 4.739 1.00 81.38 504 PHE A CA 1
ATOM 4045 C C . PHE A 1 504 ? 20.672 27.460 4.531 1.00 81.38 504 PHE A C 1
ATOM 4047 O O . PHE A 1 504 ? 20.515 26.710 5.493 1.00 81.38 504 PHE A O 1
ATOM 4054 N N . LEU A 1 505 ? 20.449 27.039 3.280 1.00 76.56 505 LEU A N 1
ATOM 4055 C CA . LEU A 1 505 ? 19.943 25.705 2.914 1.00 76.56 505 LEU A CA 1
ATOM 4056 C C . LEU A 1 505 ? 20.804 24.537 3.418 1.00 76.56 505 LEU A C 1
ATOM 4058 O O . LEU A 1 505 ? 20.312 23.420 3.590 1.00 76.56 505 LEU A O 1
ATOM 4062 N N . ASN A 1 506 ? 22.092 24.777 3.658 1.00 74.69 506 ASN A N 1
ATOM 4063 C CA . ASN A 1 506 ? 23.008 23.763 4.180 1.00 74.69 506 ASN A CA 1
ATOM 4064 C C . ASN A 1 506 ? 22.755 23.423 5.654 1.00 74.69 506 ASN A C 1
ATOM 4066 O O . ASN A 1 506 ? 23.205 22.372 6.104 1.00 74.69 506 ASN A O 1
ATOM 4070 N N . HIS A 1 507 ? 22.029 24.275 6.381 1.00 77.12 507 HIS A N 1
ATOM 4071 C CA . HIS A 1 507 ? 21.668 24.038 7.776 1.00 77.12 507 HIS A CA 1
ATOM 4072 C C . HIS A 1 507 ? 20.405 23.180 7.930 1.00 77.12 507 HIS A C 1
ATOM 4074 O O . HIS A 1 507 ? 20.216 22.604 8.989 1.00 77.12 507 HIS A O 1
ATOM 4080 N N . LEU A 1 508 ? 19.597 23.029 6.874 1.00 76.38 508 LEU A N 1
ATOM 4081 C CA . LEU A 1 508 ? 18.394 22.193 6.889 1.00 76.38 508 LEU A CA 1
ATOM 4082 C C . LEU A 1 508 ? 18.711 20.715 6.648 1.00 76.38 508 LEU A C 1
ATOM 4084 O O . LEU A 1 508 ? 19.423 20.358 5.693 1.00 76.38 508 LEU A O 1
ATOM 4088 N N . ASP A 1 509 ? 18.092 19.836 7.432 1.00 73.56 509 ASP A N 1
ATOM 4089 C CA . ASP A 1 509 ? 18.061 18.403 7.176 1.00 73.56 509 ASP A CA 1
ATOM 4090 C C . ASP A 1 509 ? 17.079 18.061 6.047 1.00 73.56 509 ASP A C 1
ATOM 4092 O O . ASP A 1 509 ? 15.922 17.684 6.230 1.00 73.56 509 ASP A O 1
ATOM 4096 N N . MET A 1 510 ? 17.592 18.104 4.820 1.00 74.62 510 MET A N 1
ATOM 4097 C CA . MET A 1 510 ? 16.849 17.706 3.626 1.00 74.62 510 MET A CA 1
ATOM 4098 C C . MET A 1 510 ? 16.369 16.249 3.676 1.00 74.62 510 MET A C 1
ATOM 4100 O O . MET A 1 510 ? 15.517 15.873 2.877 1.00 74.62 510 MET A O 1
ATOM 4104 N N . SER A 1 511 ? 16.901 15.393 4.554 1.00 62.75 511 SER A N 1
ATOM 4105 C CA . SER A 1 511 ? 16.401 14.025 4.709 1.00 62.75 511 SER A CA 1
ATOM 4106 C C . SER A 1 511 ? 15.158 13.936 5.596 1.00 62.75 511 SER A C 1
ATOM 4108 O O . SER A 1 511 ? 14.403 12.983 5.440 1.00 62.75 511 SER A O 1
ATOM 4110 N N . ALA A 1 512 ? 14.884 14.936 6.437 1.00 67.50 512 ALA A N 1
ATOM 4111 C CA . ALA A 1 512 ? 13.681 14.995 7.266 1.00 67.50 512 ALA A CA 1
ATOM 4112 C C . ALA A 1 512 ? 12.442 15.512 6.506 1.00 67.50 512 ALA A C 1
ATOM 4114 O O . ALA A 1 512 ? 11.313 15.299 6.943 1.00 67.50 512 ALA A O 1
ATOM 4115 N N . LEU A 1 513 ? 12.642 16.163 5.353 1.00 71.88 513 LEU A N 1
ATOM 4116 C CA . LEU A 1 513 ? 11.571 16.706 4.515 1.00 71.88 513 LEU A CA 1
ATOM 4117 C C . LEU A 1 513 ? 10.966 15.642 3.588 1.00 71.88 513 LEU A C 1
ATOM 4119 O O . LEU A 1 513 ? 11.678 14.927 2.875 1.00 71.88 513 LEU A O 1
ATOM 4123 N N . SER A 1 514 ? 9.637 15.602 3.507 1.00 64.75 514 SER A N 1
ATOM 4124 C CA . SER A 1 514 ? 8.917 14.828 2.494 1.00 64.75 514 SER A CA 1
ATOM 4125 C C . SER A 1 514 ? 9.125 15.403 1.088 1.00 64.75 514 SER A C 1
ATOM 4127 O O . SER A 1 514 ? 9.508 16.559 0.901 1.00 64.75 514 SER A O 1
ATOM 4129 N N . ALA A 1 515 ? 8.814 14.615 0.054 1.00 63.53 515 ALA A N 1
ATOM 4130 C CA . ALA A 1 515 ? 8.903 15.089 -1.329 1.00 63.53 515 ALA A CA 1
ATOM 4131 C C . ALA A 1 515 ? 8.045 16.348 -1.578 1.00 63.53 515 ALA A C 1
ATOM 4133 O O . ALA A 1 515 ? 8.490 17.256 -2.276 1.00 63.53 515 ALA A O 1
ATOM 4134 N N . GLN A 1 516 ? 6.847 16.432 -0.984 1.00 65.31 516 GLN A N 1
ATOM 4135 C CA . GLN A 1 516 ? 5.958 17.594 -1.117 1.00 65.31 516 GLN A CA 1
ATOM 4136 C C . GLN A 1 516 ? 6.530 18.838 -0.428 1.00 65.31 516 GLN A C 1
ATOM 4138 O O . GLN A 1 516 ? 6.501 19.921 -1.006 1.00 65.31 516 GLN A O 1
ATOM 4143 N N . GLU A 1 517 ? 7.113 18.683 0.760 1.00 75.69 517 GLU A N 1
ATOM 4144 C CA . GLU A 1 517 ? 7.756 19.782 1.493 1.00 75.69 517 GLU A CA 1
ATOM 4145 C C . GLU A 1 517 ? 9.013 20.278 0.772 1.00 75.69 517 GLU A C 1
ATOM 4147 O O . GLU A 1 517 ? 9.209 21.484 0.650 1.00 75.69 517 GLU A O 1
ATOM 4152 N N . LYS A 1 518 ? 9.813 19.374 0.185 1.00 78.25 518 LYS A N 1
ATOM 4153 C CA . LYS A 1 518 ? 10.938 19.744 -0.694 1.00 78.25 518 LYS A CA 1
ATOM 4154 C C . LYS A 1 518 ? 10.480 20.536 -1.913 1.00 78.25 518 LYS A C 1
ATOM 4156 O O . LYS A 1 518 ? 11.151 21.491 -2.301 1.00 78.25 518 LYS A O 1
ATOM 4161 N N . HIS A 1 519 ? 9.344 20.167 -2.510 1.00 74.12 519 HIS A N 1
ATOM 4162 C CA . HIS A 1 519 ? 8.747 20.927 -3.610 1.00 74.12 519 HIS A CA 1
ATOM 4163 C C . HIS A 1 519 ? 8.288 22.317 -3.159 1.00 74.12 519 HIS A C 1
ATOM 4165 O O . HIS A 1 519 ? 8.591 23.294 -3.838 1.00 74.12 519 HIS A O 1
ATOM 4171 N N . ALA A 1 520 ? 7.621 22.424 -2.009 1.00 76.31 520 ALA A N 1
ATOM 4172 C CA . ALA A 1 520 ? 7.158 23.700 -1.470 1.00 76.31 520 ALA A CA 1
ATOM 4173 C C . ALA A 1 520 ? 8.321 24.626 -1.069 1.00 76.31 520 ALA A C 1
ATOM 4175 O O . ALA A 1 520 ? 8.286 25.818 -1.370 1.00 76.31 520 ALA A O 1
ATOM 4176 N N . LEU A 1 521 ? 9.379 24.078 -0.461 1.00 84.00 521 LEU A N 1
ATOM 4177 C CA . LEU A 1 521 ? 10.627 24.791 -0.176 1.00 84.00 521 LEU A CA 1
ATOM 4178 C C . LEU A 1 521 ? 11.295 25.268 -1.472 1.00 84.00 521 LEU A C 1
ATOM 4180 O O . LEU A 1 521 ? 11.630 26.444 -1.586 1.00 84.00 521 LEU A O 1
ATOM 4184 N N . SER A 1 522 ? 11.427 24.385 -2.471 1.00 82.69 522 SER A N 1
ATOM 4185 C CA . SER A 1 522 ? 12.035 24.738 -3.765 1.00 82.69 522 SER A CA 1
ATOM 4186 C C . SER A 1 522 ? 11.239 25.821 -4.496 1.00 82.69 522 SER A C 1
ATOM 4188 O O . SER A 1 522 ? 11.839 26.692 -5.107 1.00 82.69 522 SER A O 1
ATOM 4190 N N . ALA A 1 523 ? 9.905 25.802 -4.407 1.00 80.81 523 ALA A N 1
ATOM 4191 C CA . ALA A 1 523 ? 9.046 26.838 -4.978 1.00 80.81 523 ALA A CA 1
ATOM 4192 C C . ALA A 1 523 ? 9.149 28.167 -4.213 1.00 80.81 523 ALA A C 1
ATOM 4194 O O . ALA A 1 523 ? 9.150 29.228 -4.824 1.00 80.81 523 ALA A O 1
ATOM 4195 N N . THR A 1 524 ? 9.267 28.111 -2.883 1.00 79.38 524 THR A N 1
ATOM 4196 C CA . THR A 1 524 ? 9.379 29.302 -2.024 1.00 79.38 524 THR A CA 1
ATOM 4197 C C . THR A 1 524 ? 10.693 30.054 -2.234 1.00 79.38 524 THR A C 1
ATOM 4199 O O . THR A 1 524 ? 10.726 31.270 -2.064 1.00 79.38 524 THR A O 1
ATOM 4202 N N . LEU A 1 525 ? 11.760 29.332 -2.578 1.00 82.31 525 LEU A N 1
ATOM 4203 C CA . LEU A 1 525 ? 13.113 29.859 -2.769 1.00 82.31 525 LEU A CA 1
ATOM 4204 C C . LEU A 1 525 ? 13.574 29.854 -4.234 1.00 82.31 525 LEU A C 1
ATOM 4206 O O . LEU A 1 525 ? 14.748 30.082 -4.500 1.00 82.31 525 LEU A O 1
ATOM 4210 N N . GLU A 1 526 ? 12.676 29.540 -5.173 1.00 81.62 526 GLU A N 1
ATOM 4211 C CA . GLU A 1 526 ? 12.962 29.472 -6.616 1.00 81.62 526 GLU A CA 1
ATOM 4212 C C . GLU A 1 526 ? 14.182 28.587 -6.976 1.00 81.62 526 GLU A C 1
ATOM 4214 O O . GLU A 1 526 ? 14.950 28.857 -7.902 1.00 81.62 526 GLU A O 1
ATOM 4219 N N . LEU A 1 527 ? 14.373 27.482 -6.245 1.00 82.19 527 LEU A N 1
ATOM 4220 C CA . LEU A 1 527 ? 15.524 26.593 -6.414 1.00 82.19 527 LEU A CA 1
ATOM 4221 C C . LEU A 1 527 ? 15.322 25.643 -7.594 1.00 82.19 527 LEU A C 1
ATOM 4223 O O . LEU A 1 527 ? 14.422 24.800 -7.599 1.00 82.19 527 LEU A O 1
ATOM 4227 N N . SER A 1 528 ? 16.236 25.691 -8.563 1.00 77.81 528 SER A N 1
ATOM 4228 C CA . SER A 1 528 ? 16.296 24.686 -9.628 1.00 77.81 528 SER A CA 1
ATOM 4229 C C . SER A 1 528 ? 16.924 23.380 -9.137 1.00 77.81 528 SER A C 1
ATOM 4231 O O . SER A 1 528 ? 17.920 23.377 -8.404 1.00 77.81 528 SER A O 1
ATOM 4233 N N . ARG A 1 529 ? 16.361 22.248 -9.585 1.00 73.56 529 ARG A N 1
ATOM 4234 C CA . ARG A 1 529 ? 16.840 20.893 -9.249 1.00 73.56 529 ARG A CA 1
ATOM 4235 C C . ARG A 1 529 ? 18.283 20.649 -9.686 1.00 73.56 529 ARG A C 1
ATOM 4237 O O . ARG A 1 529 ? 19.028 19.978 -8.982 1.00 73.56 529 ARG A O 1
ATOM 4244 N N . GLU A 1 530 ? 18.672 21.215 -10.821 1.00 73.38 530 GLU A N 1
ATOM 4245 C CA . GLU A 1 530 ? 19.996 21.049 -11.427 1.00 73.38 530 GLU A CA 1
ATOM 4246 C C . GLU A 1 530 ? 21.094 21.775 -10.647 1.00 73.38 530 GLU A C 1
ATOM 4248 O O . GLU A 1 530 ? 22.187 21.238 -10.483 1.00 73.38 530 GLU A O 1
ATOM 4253 N N . ARG A 1 531 ? 20.801 22.975 -10.127 1.00 74.94 531 ARG A N 1
ATOM 4254 C CA . ARG A 1 531 ? 21.768 23.765 -9.348 1.00 74.94 531 ARG A CA 1
ATOM 4255 C C . ARG A 1 531 ? 21.837 23.337 -7.881 1.00 74.94 531 ARG A C 1
ATOM 4257 O O . ARG A 1 531 ? 22.850 23.580 -7.232 1.00 74.94 531 ARG A O 1
ATOM 4264 N N . HIS A 1 532 ? 20.801 22.666 -7.368 1.00 79.94 532 HIS A N 1
ATOM 4265 C CA . HIS A 1 532 ? 20.699 22.260 -5.959 1.00 79.94 532 HIS A CA 1
ATOM 4266 C C . HIS A 1 532 ? 20.422 20.752 -5.795 1.00 79.94 532 HIS A C 1
ATOM 4268 O O . HIS A 1 532 ? 19.434 20.356 -5.165 1.00 79.94 532 HIS A O 1
ATOM 4274 N N . PRO A 1 533 ? 21.291 19.868 -6.329 1.00 74.62 533 PRO A N 1
ATOM 4275 C CA . PRO A 1 533 ? 21.048 18.428 -6.320 1.00 74.62 533 PRO A CA 1
ATOM 4276 C C . PRO A 1 533 ? 21.038 17.812 -4.918 1.00 74.62 533 PRO A C 1
ATOM 4278 O O . PRO A 1 533 ? 20.376 16.798 -4.703 1.00 74.62 533 PRO A O 1
ATOM 4281 N N . TYR A 1 534 ? 21.687 18.451 -3.942 1.00 75.81 534 TYR A N 1
ATOM 4282 C CA . TYR A 1 534 ? 21.743 18.009 -2.544 1.00 75.81 534 TYR A CA 1
ATOM 4283 C C . TYR A 1 534 ? 20.383 18.022 -1.822 1.00 75.81 534 TYR A C 1
ATOM 4285 O O . TYR A 1 534 ? 20.233 17.354 -0.801 1.00 75.81 534 TYR A O 1
ATOM 4293 N N . VAL A 1 535 ? 19.386 18.759 -2.332 1.00 78.25 535 VAL A N 1
ATOM 4294 C CA . VAL A 1 535 ? 18.007 18.746 -1.800 1.00 78.25 535 VAL A CA 1
ATOM 4295 C C . VAL A 1 535 ? 17.335 17.396 -2.083 1.00 78.25 535 VAL A C 1
ATOM 4297 O O . VAL A 1 535 ? 16.538 16.880 -1.289 1.00 78.25 535 VAL A O 1
ATOM 4300 N N . TRP A 1 536 ? 17.684 16.798 -3.220 1.00 77.06 536 TRP A N 1
ATOM 4301 C CA . TRP A 1 536 ? 17.037 15.607 -3.756 1.00 77.06 536 TRP A CA 1
ATOM 4302 C C . TRP A 1 536 ? 17.869 14.348 -3.505 1.00 77.06 536 TRP A C 1
ATOM 4304 O O . TRP A 1 536 ? 17.293 13.328 -3.134 1.00 77.06 536 TRP A O 1
ATOM 4314 N N . ASN A 1 537 ? 19.199 14.441 -3.605 1.00 83.94 537 ASN A N 1
ATOM 4315 C CA . ASN A 1 537 ? 20.133 13.325 -3.498 1.00 83.94 537 ASN A CA 1
ATOM 4316 C C . ASN A 1 537 ? 20.912 13.335 -2.170 1.00 83.94 537 ASN A C 1
ATOM 4318 O O . ASN A 1 537 ? 21.903 14.051 -2.005 1.00 83.94 537 ASN A O 1
ATOM 4322 N N . SER A 1 538 ? 20.485 12.484 -1.232 1.00 82.56 538 SER A N 1
ATOM 4323 C CA . SER A 1 538 ? 21.136 12.339 0.079 1.00 82.56 538 SER A CA 1
ATOM 4324 C C . SER A 1 538 ? 22.563 11.767 0.052 1.00 82.56 538 SER A C 1
ATOM 4326 O O . SER A 1 538 ? 23.276 11.946 1.039 1.00 82.56 538 SER A O 1
ATOM 4328 N N . LEU A 1 539 ? 23.026 11.140 -1.042 1.00 83.62 539 LEU A N 1
ATOM 4329 C CA . LEU A 1 539 ? 24.403 10.621 -1.124 1.00 83.62 539 LEU A CA 1
ATOM 4330 C C . LEU A 1 539 ? 25.454 11.723 -1.105 1.00 83.62 539 LEU A C 1
ATOM 4332 O O . LEU A 1 539 ? 26.554 11.502 -0.613 1.00 83.62 539 LEU A O 1
ATOM 4336 N N . ILE A 1 540 ? 25.098 12.923 -1.572 1.00 81.94 540 ILE A N 1
ATOM 4337 C CA . ILE A 1 540 ? 25.970 14.106 -1.544 1.00 81.94 540 ILE A CA 1
ATOM 4338 C C . ILE A 1 540 ? 26.357 14.477 -0.098 1.00 81.94 540 ILE A C 1
ATOM 4340 O O . ILE A 1 540 ? 27.375 15.127 0.119 1.00 81.94 540 ILE A O 1
ATOM 4344 N N . ARG A 1 541 ? 25.574 14.026 0.894 1.00 75.94 541 ARG A N 1
ATOM 4345 C CA . ARG A 1 541 ? 25.803 14.220 2.334 1.00 75.94 541 ARG A CA 1
ATOM 4346 C C . ARG A 1 541 ? 26.214 12.926 3.063 1.00 75.94 541 ARG A C 1
ATOM 4348 O O . ARG A 1 541 ? 26.048 12.845 4.279 1.00 75.94 541 ARG A O 1
ATOM 4355 N N . SER A 1 542 ? 26.685 11.906 2.342 1.00 83.94 542 SER A N 1
ATOM 4356 C CA . SER A 1 542 ? 27.217 10.676 2.946 1.00 83.94 542 SER A CA 1
ATOM 4357 C C . SER A 1 542 ? 28.433 10.999 3.826 1.00 83.94 542 SER A C 1
ATOM 4359 O O . SER A 1 542 ? 29.295 11.787 3.445 1.00 83.94 542 SER A O 1
ATOM 4361 N N . ASP A 1 543 ? 28.493 10.397 5.012 1.00 81.62 543 ASP A N 1
ATOM 4362 C CA . ASP A 1 543 ? 29.643 10.429 5.916 1.00 81.62 543 ASP A CA 1
ATOM 4363 C C . ASP A 1 543 ? 30.722 9.406 5.492 1.00 81.62 543 ASP A C 1
ATOM 4365 O O . ASP A 1 543 ? 31.871 9.493 5.933 1.00 81.62 543 ASP A O 1
ATOM 4369 N N . ILE A 1 544 ? 30.364 8.428 4.646 1.00 86.12 544 ILE A N 1
ATOM 4370 C CA . ILE A 1 544 ? 31.258 7.371 4.149 1.00 86.12 544 ILE A CA 1
ATOM 4371 C C . ILE A 1 544 ? 31.806 7.678 2.746 1.00 86.12 544 ILE A C 1
ATOM 4373 O O . ILE A 1 544 ? 33.000 7.479 2.514 1.00 86.12 544 ILE A O 1
ATOM 4377 N N . LEU A 1 545 ? 30.960 8.116 1.808 1.00 86.25 545 LEU A N 1
ATOM 4378 C CA . LEU A 1 545 ? 31.349 8.377 0.417 1.00 86.25 545 LEU A CA 1
ATOM 4379 C C . LEU A 1 545 ? 31.885 9.798 0.248 1.00 86.25 545 LEU A C 1
ATOM 4381 O O . LEU A 1 545 ? 31.273 10.766 0.690 1.00 86.25 545 LEU A O 1
ATOM 4385 N N . THR A 1 546 ? 33.002 9.942 -0.465 1.00 83.94 546 THR A N 1
ATOM 4386 C CA . THR A 1 546 ? 33.547 11.263 -0.794 1.00 83.94 546 THR A CA 1
ATOM 4387 C C . THR A 1 546 ? 32.896 11.832 -2.063 1.00 83.94 546 THR A C 1
ATOM 4389 O O . THR A 1 546 ? 32.463 11.072 -2.934 1.00 83.94 546 THR A O 1
ATOM 4392 N N . PRO A 1 547 ? 32.890 13.166 -2.265 1.00 77.19 547 PRO A N 1
ATOM 4393 C CA . PRO A 1 547 ? 32.412 13.769 -3.514 1.00 77.19 547 PRO A CA 1
ATOM 4394 C C . PRO A 1 547 ? 33.112 13.217 -4.765 1.00 77.19 547 PRO A C 1
ATOM 4396 O O . PRO A 1 547 ? 32.497 13.101 -5.825 1.00 77.19 547 PRO A O 1
ATOM 4399 N N . ARG A 1 548 ? 34.386 12.820 -4.635 1.00 79.44 548 ARG A N 1
ATOM 4400 C CA . ARG A 1 548 ? 35.145 12.157 -5.700 1.00 79.44 548 ARG A CA 1
ATOM 4401 C C . ARG A 1 548 ? 34.562 10.785 -6.042 1.00 79.44 548 ARG A C 1
ATOM 4403 O O . ARG A 1 548 ? 34.464 10.470 -7.224 1.00 79.44 548 ARG A O 1
ATOM 4410 N N . ASP A 1 549 ? 34.149 10.003 -5.044 1.00 80.31 549 ASP A N 1
ATOM 4411 C CA . ASP A 1 549 ? 33.527 8.686 -5.249 1.00 80.31 549 ASP A CA 1
ATOM 4412 C C . ASP A 1 549 ? 32.181 8.810 -5.970 1.00 80.31 549 ASP A C 1
ATOM 4414 O O . ASP A 1 549 ? 31.876 8.019 -6.865 1.00 80.31 549 ASP A O 1
ATOM 4418 N N . LEU A 1 550 ? 31.398 9.838 -5.620 1.00 82.06 550 LEU A N 1
ATOM 4419 C CA . LEU A 1 550 ? 30.123 10.134 -6.274 1.00 82.06 550 LEU A CA 1
ATOM 4420 C C . LEU A 1 550 ? 30.329 10.577 -7.721 1.00 82.06 550 LEU A C 1
ATOM 4422 O O . LEU A 1 550 ? 29.649 10.072 -8.610 1.00 82.06 550 LEU A O 1
ATOM 4426 N N . PHE A 1 551 ? 31.292 11.467 -7.972 1.00 78.12 551 PHE A N 1
ATOM 4427 C CA . PHE A 1 551 ? 31.607 11.940 -9.319 1.00 78.12 551 PHE A CA 1
ATOM 4428 C C . PHE A 1 551 ? 32.119 10.809 -10.221 1.00 78.12 551 PHE A C 1
ATOM 4430 O O . PHE A 1 551 ? 31.648 10.650 -11.343 1.00 78.12 551 PHE A O 1
ATOM 4437 N N . GLN A 1 552 ? 33.028 9.963 -9.719 1.00 74.38 552 GLN A N 1
ATOM 4438 C CA . GLN A 1 552 ? 33.563 8.821 -10.473 1.00 74.38 552 GLN A CA 1
ATOM 4439 C C . GLN A 1 552 ? 32.495 7.790 -10.859 1.00 74.38 552 GLN A C 1
ATOM 4441 O O . GLN A 1 552 ? 32.692 7.040 -11.813 1.00 74.38 552 GLN A O 1
ATOM 4446 N N . ARG A 1 553 ? 31.380 7.739 -10.121 1.00 71.19 553 ARG A N 1
ATOM 4447 C CA . ARG A 1 553 ? 30.270 6.806 -10.356 1.00 71.19 553 ARG A CA 1
ATOM 4448 C C . ARG A 1 553 ? 29.014 7.472 -10.924 1.00 71.19 553 ARG A C 1
ATOM 4450 O O . ARG A 1 553 ? 27.987 6.807 -10.991 1.00 71.19 553 ARG A O 1
ATOM 4457 N N . ALA A 1 554 ? 29.086 8.750 -11.313 1.00 72.69 554 ALA A N 1
ATOM 4458 C CA . ALA A 1 554 ? 27.943 9.545 -11.776 1.00 72.69 554 ALA A CA 1
ATOM 4459 C C . ALA A 1 554 ? 26.748 9.547 -10.793 1.00 72.69 554 ALA A C 1
ATOM 4461 O O . ALA A 1 554 ? 25.586 9.560 -11.187 1.00 72.69 554 ALA A O 1
ATOM 4462 N N . LEU A 1 555 ? 27.025 9.534 -9.486 1.00 76.25 555 LEU A N 1
ATOM 4463 C CA . LEU A 1 555 ? 26.020 9.566 -8.414 1.00 76.25 555 LEU A CA 1
ATOM 4464 C C . LEU A 1 555 ? 25.830 10.968 -7.816 1.00 76.25 555 LEU A C 1
ATOM 4466 O O . LEU A 1 555 ? 25.222 11.111 -6.759 1.00 76.25 555 LEU A O 1
ATOM 4470 N N . ASN A 1 556 ? 26.347 12.008 -8.472 1.00 74.19 556 ASN A N 1
ATOM 4471 C CA . ASN A 1 556 ? 26.253 13.412 -8.057 1.00 74.19 556 ASN A CA 1
ATOM 4472 C C . ASN A 1 556 ? 25.062 14.174 -8.685 1.00 74.19 556 ASN A C 1
ATOM 4474 O O . ASN A 1 556 ? 24.951 15.385 -8.505 1.00 74.19 556 ASN A O 1
ATOM 4478 N N . HIS A 1 557 ? 24.171 13.486 -9.408 1.00 72.94 557 HIS A N 1
ATOM 4479 C CA . HIS A 1 557 ? 22.985 14.064 -10.057 1.00 72.94 557 HIS A CA 1
ATOM 4480 C C . HIS A 1 557 ? 21.782 14.233 -9.097 1.00 72.94 557 HIS A C 1
ATOM 4482 O O . HIS A 1 557 ? 21.722 13.559 -8.064 1.00 72.94 557 HIS A O 1
ATOM 4488 N N . PRO A 1 558 ? 20.810 15.121 -9.404 1.00 69.50 558 PRO A N 1
ATOM 4489 C CA . PRO A 1 558 ? 19.612 15.332 -8.588 1.00 69.50 558 PRO A CA 1
ATOM 4490 C C . PRO A 1 558 ? 18.583 14.209 -8.783 1.00 69.50 558 PRO A C 1
ATOM 4492 O O . PRO A 1 558 ? 17.723 14.291 -9.655 1.00 69.50 558 PRO A O 1
ATOM 4495 N N . PHE A 1 559 ? 18.634 13.177 -7.947 1.00 76.44 559 PHE A N 1
ATOM 4496 C CA . PHE A 1 559 ? 17.619 12.121 -7.907 1.00 76.44 559 PHE A CA 1
ATOM 4497 C C . PHE A 1 559 ? 17.125 11.891 -6.472 1.00 76.44 559 PHE A C 1
ATOM 4499 O O . PHE A 1 559 ? 17.897 12.030 -5.527 1.00 76.44 559 PHE A O 1
ATOM 4506 N N . SER A 1 560 ? 15.838 11.581 -6.292 1.00 73.81 560 SER A N 1
ATOM 4507 C CA . SER A 1 560 ? 15.145 11.542 -4.996 1.00 73.81 560 SER A CA 1
ATOM 4508 C C . SER A 1 560 ? 15.534 10.318 -4.167 1.00 73.81 560 SER A C 1
ATOM 4510 O O . SER A 1 560 ? 14.950 9.233 -4.271 1.00 73.81 560 SER A O 1
ATOM 4512 N N . MET A 1 561 ? 16.518 10.524 -3.296 1.00 79.25 561 MET A N 1
ATOM 4513 C CA . MET A 1 561 ? 16.974 9.553 -2.312 1.00 79.25 561 MET A CA 1
ATOM 4514 C C . MET A 1 561 ? 16.991 10.173 -0.919 1.00 79.25 561 MET A C 1
ATOM 4516 O O . MET A 1 561 ? 17.512 11.272 -0.719 1.00 79.25 561 MET A O 1
ATOM 4520 N N . GLN A 1 562 ? 16.509 9.419 0.061 1.00 81.25 562 GLN A N 1
ATOM 4521 C CA . GLN A 1 562 ? 16.480 9.807 1.465 1.00 81.25 562 GLN A CA 1
ATOM 4522 C C . GLN A 1 562 ? 17.425 8.916 2.275 1.00 81.25 562 GLN A C 1
ATOM 4524 O O . GLN A 1 562 ? 17.474 7.704 2.074 1.00 81.25 562 GLN A O 1
ATOM 4529 N N . ARG A 1 563 ? 18.185 9.512 3.195 1.00 85.50 563 ARG A N 1
ATOM 4530 C CA . ARG A 1 563 ? 18.994 8.766 4.161 1.00 85.50 563 ARG A CA 1
ATOM 4531 C C . ARG A 1 563 ? 18.086 8.364 5.318 1.00 85.50 563 ARG A C 1
ATOM 4533 O O . ARG A 1 563 ? 17.518 9.236 5.961 1.00 85.50 563 ARG A O 1
ATOM 4540 N N . LEU A 1 564 ? 17.934 7.064 5.544 1.00 83.31 564 LEU A N 1
ATOM 4541 C CA . LEU A 1 564 ? 17.095 6.510 6.607 1.00 83.31 564 LEU A CA 1
ATOM 4542 C C . LEU A 1 564 ? 17.900 6.240 7.887 1.00 83.31 564 LEU A C 1
ATOM 4544 O O . LEU A 1 564 ? 17.346 6.292 8.977 1.00 83.31 564 LEU A O 1
ATOM 4548 N N . TYR A 1 565 ? 19.201 5.950 7.763 1.00 86.69 565 TYR A N 1
ATOM 4549 C CA . TYR A 1 565 ? 20.072 5.679 8.908 1.00 86.69 565 TYR A CA 1
ATOM 4550 C C . TYR A 1 565 ? 21.532 6.074 8.635 1.00 86.69 565 TYR A C 1
ATOM 4552 O O . TYR A 1 565 ? 22.035 5.880 7.527 1.00 86.69 565 TYR A O 1
ATOM 4560 N N . SER A 1 566 ? 22.217 6.588 9.662 1.00 86.88 566 SER A N 1
ATOM 4561 C CA . SER A 1 566 ? 23.676 6.773 9.714 1.00 86.88 566 SER A CA 1
ATOM 4562 C C . SER A 1 566 ? 24.185 6.386 11.102 1.00 86.88 566 SER A C 1
ATOM 4564 O O . SER A 1 566 ? 23.678 6.867 12.121 1.00 86.88 566 SER A O 1
ATOM 4566 N N . SER A 1 567 ? 25.224 5.553 11.154 1.00 86.19 567 SER A N 1
ATOM 4567 C CA . SER A 1 567 ? 25.854 5.115 12.403 1.00 86.19 567 SER A CA 1
ATOM 4568 C C . SER A 1 567 ? 26.489 6.265 13.188 1.00 86.19 567 SER A C 1
ATOM 4570 O O . SER A 1 567 ? 26.678 6.142 14.395 1.00 86.19 567 SER A O 1
ATOM 4572 N N . LYS A 1 568 ? 26.785 7.392 12.526 1.00 81.88 568 LYS A N 1
ATOM 4573 C CA . LYS A 1 568 ? 27.275 8.622 13.163 1.00 81.88 568 LYS A CA 1
ATOM 4574 C C . LYS A 1 568 ? 26.198 9.317 14.001 1.00 81.88 568 LYS A C 1
ATOM 4576 O O . LYS A 1 568 ? 26.533 10.008 14.956 1.00 81.88 568 LYS A O 1
ATOM 4581 N N . VAL A 1 569 ? 24.923 9.134 13.643 1.00 76.06 569 VAL A N 1
ATOM 4582 C CA . VAL A 1 569 ? 23.779 9.818 14.270 1.00 76.06 569 VAL A CA 1
ATOM 4583 C C . VAL A 1 569 ? 23.036 8.905 15.250 1.00 76.06 569 VAL A C 1
ATOM 4585 O O . VAL A 1 569 ? 22.682 9.344 16.339 1.00 76.06 569 VAL A O 1
ATOM 4588 N N . HIS A 1 570 ? 22.794 7.639 14.893 1.00 75.50 570 HIS A N 1
ATOM 4589 C CA . HIS A 1 570 ? 21.867 6.759 15.631 1.00 75.50 570 HIS A CA 1
ATOM 4590 C C . HIS A 1 570 ? 22.541 5.636 16.443 1.00 75.50 570 HIS A C 1
ATOM 4592 O O . HIS A 1 570 ? 21.847 4.870 17.115 1.00 75.50 570 HIS A O 1
ATOM 4598 N N . GLY A 1 571 ? 23.877 5.536 16.406 1.00 76.81 571 GLY A N 1
ATOM 4599 C CA . GLY A 1 571 ? 24.642 4.449 17.033 1.00 76.81 571 GLY A CA 1
ATOM 4600 C C . GLY A 1 571 ? 24.480 3.106 16.306 1.00 76.81 571 GLY A C 1
ATOM 4601 O O . GLY A 1 571 ? 23.474 2.865 15.638 1.00 76.81 571 GLY A O 1
ATOM 4602 N N . LEU A 1 572 ? 25.468 2.207 16.398 1.00 80.50 572 LEU A N 1
ATOM 4603 C CA . LEU A 1 572 ? 25.468 0.944 15.634 1.00 80.50 572 LEU A CA 1
ATOM 4604 C C . LEU A 1 572 ? 24.448 -0.081 16.159 1.00 80.50 572 LEU A C 1
ATOM 4606 O O . LEU A 1 572 ? 24.005 -0.955 15.414 1.00 80.50 572 LEU A O 1
ATOM 4610 N N . THR A 1 573 ? 24.022 0.039 17.416 1.00 75.44 573 THR A N 1
ATOM 4611 C CA . THR A 1 573 ? 23.059 -0.875 18.052 1.00 75.44 573 THR A CA 1
ATOM 4612 C C . THR A 1 573 ? 21.672 -0.853 17.409 1.00 75.44 573 THR A C 1
ATOM 4614 O O . THR A 1 573 ? 21.058 -1.912 17.272 1.00 75.44 573 THR A O 1
ATOM 4617 N N . THR A 1 574 ? 21.197 0.310 16.960 1.00 80.38 574 THR A N 1
ATOM 4618 C CA . THR A 1 574 ? 19.852 0.503 16.380 1.00 80.38 574 THR A CA 1
ATOM 4619 C C . THR A 1 574 ? 19.762 0.093 14.908 1.00 80.38 574 THR A C 1
ATOM 4621 O O . THR A 1 574 ? 18.672 0.038 14.345 1.00 80.38 574 THR A O 1
ATOM 4624 N N . PHE A 1 575 ? 20.888 -0.260 14.276 1.00 86.75 575 PHE A N 1
ATOM 4625 C CA . PHE A 1 575 ? 20.962 -0.567 12.845 1.00 86.75 575 PHE A CA 1
ATOM 4626 C C . PHE A 1 575 ? 19.905 -1.580 12.368 1.00 86.75 575 PHE A C 1
ATOM 4628 O O . PHE A 1 575 ? 19.221 -1.330 11.377 1.00 86.75 575 PHE A O 1
ATOM 4635 N N . PHE A 1 576 ? 19.738 -2.705 13.074 1.00 86.38 576 PHE A N 1
ATOM 4636 C CA . PHE A 1 576 ? 18.801 -3.761 12.665 1.00 86.38 576 PHE A CA 1
ATOM 4637 C C . PHE A 1 576 ? 17.330 -3.319 12.718 1.00 86.38 576 PHE A C 1
ATOM 4639 O O . PHE A 1 576 ? 16.533 -3.780 11.907 1.00 86.38 576 PHE A O 1
ATOM 4646 N N . GLU A 1 577 ? 16.977 -2.375 13.592 1.00 83.75 577 GLU A N 1
ATOM 4647 C CA . GLU A 1 577 ? 15.618 -1.821 13.665 1.00 83.75 577 GLU A CA 1
ATOM 4648 C C . GLU A 1 577 ? 15.318 -0.962 12.431 1.00 83.75 577 GLU A C 1
ATOM 4650 O O . GLU A 1 577 ? 14.291 -1.134 11.776 1.00 83.75 577 GLU A O 1
ATOM 4655 N N . TYR A 1 578 ? 16.256 -0.096 12.040 1.00 85.50 578 TYR A N 1
ATOM 4656 C CA . TYR A 1 578 ? 16.120 0.709 10.823 1.00 85.50 578 TYR A CA 1
ATOM 4657 C C . TYR A 1 578 ? 16.178 -0.140 9.552 1.00 85.50 578 TYR A C 1
ATOM 4659 O O . TYR A 1 578 ? 15.486 0.156 8.578 1.00 85.50 578 TYR A O 1
ATOM 4667 N N . LEU A 1 579 ? 16.958 -1.225 9.557 1.00 86.88 579 LEU A N 1
ATOM 4668 C CA . LEU A 1 579 ? 16.977 -2.191 8.463 1.00 86.88 579 LEU A CA 1
ATOM 4669 C C . LEU A 1 579 ? 15.618 -2.892 8.301 1.00 86.88 579 LEU A C 1
ATOM 4671 O O . LEU A 1 579 ? 15.189 -3.124 7.169 1.00 86.88 579 LEU A O 1
ATOM 4675 N N . ARG A 1 580 ? 14.907 -3.167 9.402 1.00 83.50 580 ARG A N 1
ATOM 4676 C CA . ARG A 1 580 ? 13.534 -3.697 9.389 1.00 83.50 580 ARG A CA 1
ATOM 4677 C C . ARG A 1 580 ? 12.548 -2.738 8.748 1.00 83.50 580 ARG A C 1
ATOM 4679 O O . ARG A 1 580 ? 11.844 -3.115 7.817 1.00 83.50 580 ARG A O 1
ATOM 4686 N N . VAL A 1 581 ? 12.561 -1.479 9.175 1.00 80.06 581 VAL A N 1
ATOM 4687 C CA . VAL A 1 581 ? 11.709 -0.437 8.582 1.00 80.06 581 VAL A CA 1
ATOM 4688 C C . VAL A 1 581 ? 12.011 -0.288 7.089 1.00 80.06 581 VAL A C 1
ATOM 4690 O O . VAL A 1 581 ? 11.106 -0.321 6.257 1.00 80.06 581 VAL A O 1
ATOM 4693 N N . ALA A 1 582 ? 13.294 -0.224 6.721 1.00 83.38 582 ALA A N 1
ATOM 4694 C CA . ALA A 1 582 ? 13.702 -0.105 5.326 1.00 83.38 582 ALA A CA 1
ATOM 4695 C C . ALA A 1 582 ? 13.216 -1.276 4.466 1.00 83.38 582 ALA A C 1
ATOM 4697 O O . ALA A 1 582 ? 12.805 -1.068 3.328 1.00 83.38 582 ALA A O 1
ATOM 4698 N N . THR A 1 583 ? 13.307 -2.505 4.982 1.00 80.31 583 THR A N 1
ATOM 4699 C CA . THR A 1 583 ? 12.949 -3.728 4.248 1.00 80.31 583 THR A CA 1
ATOM 4700 C C . THR A 1 583 ? 11.446 -3.890 4.067 1.00 80.31 583 THR A C 1
ATOM 4702 O O . THR A 1 583 ? 11.055 -4.341 2.992 1.00 80.31 583 THR A O 1
ATOM 4705 N N . GLN A 1 584 ? 10.641 -3.463 5.047 1.00 77.50 584 GLN A N 1
ATOM 4706 C CA . GLN A 1 584 ? 9.178 -3.564 5.033 1.00 77.50 584 GLN A CA 1
ATOM 4707 C C . GLN A 1 584 ? 8.484 -2.425 4.269 1.00 77.50 584 GLN A C 1
ATOM 4709 O O . GLN A 1 584 ? 7.486 -2.667 3.598 1.00 77.50 584 GLN A O 1
ATOM 4714 N N . GLU A 1 585 ? 8.986 -1.190 4.359 1.00 76.12 585 GLU A N 1
ATOM 4715 C CA . GLU A 1 585 ? 8.272 -0.011 3.833 1.00 76.12 585 GLU A CA 1
ATOM 4716 C C . GLU A 1 585 ? 8.770 0.466 2.463 1.00 76.12 585 GLU A C 1
ATOM 4718 O O . GLU A 1 585 ? 8.064 1.175 1.741 1.00 76.12 585 GLU A O 1
ATOM 4723 N N . TYR A 1 586 ? 9.988 0.083 2.078 1.00 78.31 586 TYR A N 1
ATOM 4724 C CA . TYR A 1 586 ? 10.610 0.523 0.833 1.00 78.31 586 TYR A CA 1
ATOM 4725 C C . TYR A 1 586 ? 10.941 -0.676 -0.042 1.00 78.31 586 TYR A C 1
ATOM 4727 O O . TYR A 1 586 ? 11.181 -1.770 0.448 1.00 78.31 586 TYR A O 1
ATOM 4735 N N . THR A 1 587 ? 11.022 -0.482 -1.357 1.00 76.06 587 THR A N 1
ATOM 4736 C CA . THR A 1 587 ? 11.365 -1.569 -2.298 1.00 76.06 587 THR A CA 1
ATOM 4737 C C . THR A 1 587 ? 12.795 -1.461 -2.835 1.00 76.06 587 THR A C 1
ATOM 4739 O O . THR A 1 587 ? 13.270 -2.361 -3.533 1.00 76.06 587 THR A O 1
ATOM 4742 N N . ARG A 1 588 ? 13.500 -0.359 -2.546 1.00 80.19 588 ARG A N 1
ATOM 4743 C CA . ARG A 1 588 ? 14.863 -0.068 -3.016 1.00 80.19 588 ARG A CA 1
ATOM 4744 C C . ARG A 1 588 ? 15.672 0.570 -1.899 1.00 80.19 588 ARG A C 1
ATOM 4746 O O . ARG A 1 588 ? 15.276 1.607 -1.366 1.00 80.19 588 ARG A O 1
ATOM 4753 N N . LYS A 1 589 ? 16.791 -0.064 -1.554 1.00 87.56 589 LYS A N 1
ATOM 4754 C CA . LYS A 1 589 ? 17.631 0.317 -0.419 1.00 87.56 589 LYS A CA 1
ATOM 4755 C C . LYS A 1 589 ? 19.101 0.242 -0.808 1.00 87.56 589 LYS A C 1
ATOM 4757 O O . LYS A 1 589 ? 19.506 -0.699 -1.483 1.00 87.56 589 LYS A O 1
ATOM 4762 N N . LEU A 1 590 ? 19.906 1.188 -0.356 1.00 88.25 590 LEU A N 1
ATOM 4763 C CA . LEU A 1 590 ? 21.354 1.172 -0.505 1.00 88.25 590 LEU A CA 1
ATOM 4764 C C . LEU A 1 590 ? 21.983 1.179 0.887 1.00 88.25 590 LEU A C 1
ATOM 4766 O O . LEU A 1 590 ? 21.859 2.156 1.619 1.00 88.25 590 LEU A O 1
ATOM 4770 N N . LEU A 1 591 ? 22.637 0.077 1.240 1.00 89.62 591 LEU A N 1
ATOM 4771 C CA . LEU A 1 591 ? 23.399 -0.085 2.473 1.00 89.62 591 LEU A CA 1
ATOM 4772 C C . LEU A 1 591 ? 24.876 0.173 2.176 1.00 89.62 591 LEU A C 1
ATOM 4774 O O . LEU A 1 591 ? 25.467 -0.533 1.366 1.00 89.62 591 LEU A O 1
ATOM 4778 N N . ILE A 1 592 ? 25.487 1.154 2.825 1.00 90.25 592 ILE A N 1
ATOM 4779 C CA . ILE A 1 592 ? 26.913 1.458 2.692 1.00 90.25 592 ILE A CA 1
ATOM 4780 C C . ILE A 1 592 ? 27.590 1.077 4.003 1.00 90.25 592 ILE A C 1
ATOM 4782 O O . ILE A 1 592 ? 27.142 1.472 5.073 1.00 90.25 592 ILE A O 1
ATOM 4786 N N . LEU A 1 593 ? 28.658 0.292 3.923 1.00 88.94 593 LEU A N 1
ATOM 4787 C CA . LEU A 1 593 ? 29.373 -0.249 5.072 1.00 88.94 593 LEU A CA 1
ATOM 4788 C C . LEU A 1 593 ? 30.869 0.023 4.930 1.00 88.94 593 LEU A C 1
ATOM 4790 O O . LEU A 1 593 ? 31.464 -0.272 3.895 1.00 88.94 593 LEU A O 1
ATOM 4794 N N . LYS A 1 594 ? 31.486 0.551 5.987 1.00 88.31 594 LYS A N 1
ATOM 4795 C CA . LYS A 1 594 ? 32.922 0.819 6.075 1.00 88.31 594 LYS A CA 1
ATOM 4796 C C . LYS A 1 594 ? 33.552 -0.027 7.179 1.00 88.31 594 LYS A C 1
ATOM 4798 O O . LYS A 1 594 ? 33.168 0.065 8.347 1.00 88.31 594 LYS A O 1
ATOM 4803 N N . THR A 1 595 ? 34.530 -0.845 6.800 1.00 79.94 595 THR A N 1
ATOM 4804 C CA . THR A 1 595 ? 35.340 -1.666 7.711 1.00 79.94 595 THR A CA 1
ATOM 4805 C C . THR A 1 595 ? 36.750 -1.091 7.754 1.00 79.94 595 THR A C 1
ATOM 4807 O O . THR A 1 595 ? 37.397 -1.014 6.709 1.00 79.94 595 THR A O 1
ATOM 4810 N N . GLU A 1 596 ? 37.235 -0.707 8.935 1.00 72.75 596 GLU A N 1
ATOM 4811 C CA . GLU A 1 596 ? 38.527 -0.014 9.108 1.00 72.75 596 GLU A CA 1
ATOM 4812 C C . GLU A 1 596 ? 38.727 1.175 8.123 1.00 72.75 596 GLU A C 1
ATOM 4814 O O . GLU A 1 596 ? 37.792 1.645 7.470 1.00 72.75 596 GLU A O 1
ATOM 4819 N N . GLU A 1 597 ? 39.936 1.739 8.028 1.00 63.28 597 GLU A N 1
ATOM 4820 C CA . GLU A 1 597 ? 40.192 2.900 7.152 1.00 63.28 597 GLU A CA 1
ATOM 4821 C C . GLU A 1 597 ? 40.341 2.547 5.663 1.00 63.28 597 GLU A C 1
ATOM 4823 O O . GLU A 1 597 ? 40.293 3.436 4.815 1.00 63.28 597 GLU A O 1
ATOM 4828 N N . ARG A 1 598 ? 40.513 1.264 5.315 1.00 65.38 598 ARG A N 1
ATOM 4829 C CA . ARG A 1 598 ? 40.976 0.855 3.974 1.00 65.38 598 ARG A CA 1
ATOM 4830 C C . ARG A 1 598 ? 39.895 0.291 3.052 1.00 65.38 598 ARG A C 1
ATOM 4832 O O . ARG A 1 598 ? 40.180 0.102 1.871 1.00 65.38 598 ARG A O 1
ATOM 4839 N N . PHE A 1 599 ? 38.688 -0.007 3.545 1.00 80.62 599 PHE A N 1
ATOM 4840 C CA . PHE A 1 599 ? 37.664 -0.674 2.733 1.00 80.62 599 PHE A CA 1
ATOM 4841 C C . PHE A 1 599 ? 36.235 -0.212 3.047 1.00 80.62 599 PHE A C 1
ATOM 4843 O O . PHE A 1 599 ? 35.784 -0.241 4.192 1.00 80.62 599 PHE A O 1
ATOM 4850 N N . ALA A 1 600 ? 35.501 0.160 1.997 1.00 83.88 600 ALA A N 1
ATOM 4851 C CA . ALA A 1 600 ? 34.070 0.432 2.045 1.00 83.88 600 ALA A CA 1
ATOM 4852 C C . ALA A 1 600 ? 33.348 -0.334 0.929 1.00 83.88 600 ALA A C 1
ATOM 4854 O O . ALA A 1 600 ? 33.875 -0.496 -0.174 1.00 83.88 600 ALA A O 1
ATOM 4855 N N . ILE A 1 601 ? 32.135 -0.798 1.218 1.00 84.75 601 ILE A N 1
ATOM 4856 C CA . ILE A 1 601 ? 31.287 -1.552 0.299 1.00 84.75 601 ILE A CA 1
ATOM 4857 C C . ILE A 1 601 ? 29.863 -0.997 0.314 1.00 84.75 601 ILE A C 1
ATOM 4859 O O . ILE A 1 601 ? 29.303 -0.725 1.371 1.00 84.75 601 ILE A O 1
ATOM 4863 N N . GLY A 1 602 ? 29.277 -0.837 -0.872 1.00 85.69 602 GLY A N 1
ATOM 4864 C CA . GLY A 1 602 ? 27.859 -0.531 -1.051 1.00 85.69 602 GLY A CA 1
ATOM 4865 C C . GLY A 1 602 ? 27.096 -1.781 -1.486 1.00 85.69 602 GLY A C 1
ATOM 4866 O O . GLY A 1 602 ? 27.513 -2.464 -2.420 1.00 85.69 602 GLY A O 1
ATOM 4867 N N . ILE A 1 603 ? 25.988 -2.076 -0.816 1.00 85.88 603 ILE A N 1
ATOM 4868 C CA . ILE A 1 603 ? 25.086 -3.195 -1.074 1.00 85.88 603 ILE A CA 1
ATOM 4869 C C . ILE A 1 603 ? 23.731 -2.601 -1.455 1.00 85.88 603 ILE A C 1
ATOM 4871 O O . ILE A 1 603 ? 23.027 -2.032 -0.622 1.00 85.88 603 ILE A O 1
ATOM 4875 N N . PHE A 1 604 ? 23.362 -2.725 -2.726 1.00 84.56 604 PHE A N 1
ATOM 4876 C CA . PHE A 1 604 ? 22.050 -2.312 -3.210 1.00 84.56 604 PHE A CA 1
ATOM 4877 C C . PHE A 1 604 ? 21.068 -3.484 -3.124 1.00 84.56 604 PHE A C 1
ATOM 4879 O O . PHE A 1 604 ? 21.331 -4.564 -3.649 1.00 84.56 604 PHE A O 1
ATOM 4886 N N . MET A 1 605 ? 19.947 -3.271 -2.440 1.00 82.69 605 MET A N 1
ATOM 4887 C CA . MET A 1 605 ? 18.908 -4.262 -2.177 1.00 82.69 605 MET A CA 1
ATOM 4888 C C . MET A 1 605 ? 17.613 -3.865 -2.884 1.00 82.69 605 MET A C 1
ATOM 4890 O O . MET A 1 605 ? 17.142 -2.728 -2.771 1.00 82.69 605 MET A O 1
ATOM 4894 N N . ARG A 1 606 ? 17.023 -4.827 -3.596 1.00 76.00 606 ARG A N 1
ATOM 4895 C CA . ARG A 1 606 ? 15.862 -4.639 -4.467 1.00 76.00 606 ARG A CA 1
ATOM 4896 C C . ARG A 1 606 ? 14.732 -5.600 -4.101 1.00 76.00 606 ARG A C 1
ATOM 4898 O O . ARG A 1 606 ? 14.980 -6.777 -3.878 1.00 76.00 606 ARG A O 1
ATOM 4905 N N . GLY A 1 607 ? 13.505 -5.090 -4.169 1.00 71.38 607 GLY A N 1
ATOM 4906 C CA . GLY A 1 607 ? 12.275 -5.848 -3.974 1.00 71.38 607 GLY A CA 1
ATOM 4907 C C . GLY A 1 607 ? 11.888 -5.984 -2.508 1.00 71.38 607 GLY A C 1
ATOM 4908 O O . GLY A 1 607 ? 12.526 -5.397 -1.621 1.00 71.38 607 GLY A O 1
ATOM 4909 N N . ASP A 1 608 ? 10.825 -6.747 -2.296 1.00 68.56 608 ASP A N 1
ATOM 4910 C CA . ASP A 1 608 ? 10.355 -7.136 -0.975 1.00 68.56 608 ASP A CA 1
ATOM 4911 C C . ASP A 1 608 ? 11.275 -8.240 -0.450 1.00 68.56 608 ASP A C 1
ATOM 4913 O O . ASP A 1 608 ? 11.578 -9.205 -1.154 1.00 68.56 608 ASP A O 1
ATOM 4917 N N . ILE A 1 609 ? 11.788 -8.052 0.764 1.00 71.44 609 ILE A N 1
ATOM 4918 C CA . ILE A 1 609 ? 12.678 -9.006 1.428 1.00 71.44 609 ILE A CA 1
ATOM 4919 C C . ILE A 1 609 ? 11.920 -9.476 2.667 1.00 71.44 609 ILE A C 1
ATOM 4921 O O . ILE A 1 609 ? 11.666 -8.639 3.539 1.00 71.44 609 ILE A O 1
ATOM 4925 N N . PRO A 1 610 ? 11.513 -10.754 2.740 1.00 67.62 610 PRO A N 1
ATOM 4926 C CA . PRO A 1 610 ? 10.790 -11.253 3.896 1.00 67.62 610 PRO A CA 1
ATOM 4927 C C . PRO A 1 610 ? 11.705 -11.227 5.128 1.00 67.62 610 PRO A C 1
ATOM 4929 O O . PRO A 1 610 ? 12.909 -11.479 5.044 1.00 67.62 610 PRO A O 1
ATOM 4932 N N . TRP A 1 611 ? 11.132 -10.835 6.262 1.00 77.62 611 TRP A N 1
ATOM 4933 C CA . TRP A 1 611 ? 11.833 -10.713 7.539 1.00 77.62 611 TRP A CA 1
ATOM 4934 C C . TRP A 1 611 ? 11.742 -12.044 8.286 1.00 77.62 611 TRP A C 1
ATOM 4936 O O . TRP A 1 611 ? 10.646 -12.587 8.380 1.00 77.62 611 TRP A O 1
ATOM 4946 N N . ASP A 1 612 ? 12.857 -12.557 8.811 1.00 70.38 612 ASP A N 1
ATOM 4947 C CA . ASP A 1 612 ? 12.930 -13.863 9.494 1.00 70.38 612 ASP A CA 1
ATOM 4948 C C . ASP A 1 612 ? 12.489 -15.081 8.646 1.00 70.38 612 ASP A C 1
ATOM 4950 O O . ASP A 1 612 ? 12.192 -16.148 9.185 1.00 70.38 612 ASP A O 1
ATOM 4954 N N . GLU A 1 613 ? 12.483 -14.963 7.315 1.00 65.94 613 GLU A N 1
ATOM 4955 C CA . GLU A 1 613 ? 12.255 -16.090 6.405 1.00 65.94 613 GLU A CA 1
ATOM 4956 C C . GLU A 1 613 ? 13.421 -16.227 5.428 1.00 65.94 613 GLU A C 1
ATOM 4958 O O . GLU A 1 613 ? 13.949 -15.243 4.904 1.00 65.94 613 GLU A O 1
ATOM 4963 N N . ASP A 1 614 ? 13.819 -17.468 5.154 1.00 59.84 614 ASP A N 1
ATOM 4964 C CA . ASP A 1 614 ? 14.800 -17.746 4.115 1.00 59.84 614 ASP A CA 1
ATOM 4965 C C . ASP A 1 614 ? 14.129 -17.628 2.739 1.00 59.84 614 ASP A C 1
ATOM 4967 O O . ASP A 1 614 ? 13.198 -18.381 2.446 1.00 59.84 614 ASP A O 1
ATOM 4971 N N . PRO A 1 615 ? 14.586 -16.725 1.854 1.00 55.88 615 PRO A N 1
ATOM 4972 C CA . PRO A 1 615 ? 13.993 -16.601 0.534 1.00 55.88 615 PRO A CA 1
ATOM 4973 C C . PRO A 1 615 ? 14.284 -17.852 -0.305 1.00 55.88 615 PRO A C 1
ATOM 4975 O O . PRO A 1 615 ? 15.406 -18.365 -0.329 1.00 55.88 615 PRO A O 1
ATOM 4978 N N . ASP A 1 616 ? 13.289 -18.287 -1.078 1.00 48.97 616 ASP A N 1
ATOM 4979 C CA . ASP A 1 616 ? 13.365 -19.480 -1.934 1.00 48.97 616 ASP A CA 1
ATOM 4980 C C . ASP A 1 616 ? 14.346 -19.352 -3.121 1.00 48.97 616 ASP A C 1
ATOM 4982 O O . ASP A 1 616 ? 14.466 -20.304 -3.886 1.00 48.97 616 ASP A O 1
ATOM 4986 N N . VAL A 1 617 ? 15.068 -18.222 -3.268 1.00 49.56 617 VAL A N 1
ATOM 4987 C CA . VAL A 1 617 ? 15.764 -17.826 -4.509 1.00 49.56 617 VAL A CA 1
ATOM 4988 C C . VAL A 1 617 ? 17.305 -17.664 -4.378 1.00 49.56 617 VAL A C 1
ATOM 4990 O O . VAL A 1 617 ? 17.799 -17.168 -3.371 1.00 49.56 617 VAL A O 1
ATOM 4993 N N . CYS A 1 618 ? 18.107 -18.063 -5.380 1.00 55.31 618 CYS A N 1
ATOM 4994 C CA . CYS A 1 618 ? 19.586 -18.027 -5.424 1.00 55.31 618 CYS A CA 1
ATOM 4995 C C . CYS A 1 618 ? 20.207 -16.636 -5.141 1.00 55.31 618 CYS A C 1
ATOM 4997 O O . CYS A 1 618 ? 19.709 -15.617 -5.620 1.00 55.31 618 CYS A O 1
ATOM 4999 N N . TYR A 1 619 ? 21.352 -16.643 -4.425 1.00 59.47 619 TYR A N 1
ATOM 5000 C CA . TYR A 1 619 ? 21.820 -15.597 -3.492 1.00 59.47 619 TYR A CA 1
ATOM 5001 C C . TYR A 1 619 ? 20.719 -15.226 -2.495 1.00 59.47 619 TYR A C 1
ATOM 5003 O O . TYR A 1 619 ? 19.970 -14.275 -2.683 1.00 59.47 619 TYR A O 1
ATOM 5011 N N . ARG A 1 620 ? 20.646 -16.012 -1.425 1.00 71.69 620 ARG A N 1
ATOM 5012 C CA . ARG A 1 620 ? 19.701 -15.860 -0.331 1.00 71.69 620 ARG A CA 1
ATOM 5013 C C . ARG A 1 620 ? 20.181 -14.789 0.628 1.00 71.69 620 ARG A C 1
ATOM 5015 O O . ARG A 1 620 ? 21.365 -14.723 0.976 1.00 71.69 620 ARG A O 1
ATOM 5022 N N . LEU A 1 621 ? 19.243 -13.956 1.038 1.00 76.62 621 LEU A N 1
ATOM 5023 C CA . LEU A 1 621 ? 19.456 -12.907 2.007 1.00 76.62 621 LEU A CA 1
ATOM 5024 C C . LEU A 1 621 ? 18.575 -13.204 3.213 1.00 76.62 621 LEU A C 1
ATOM 5026 O O . LEU A 1 621 ? 17.359 -13.147 3.097 1.00 76.62 621 LEU A O 1
ATOM 5030 N N . HIS A 1 622 ? 19.197 -13.530 4.338 1.00 81.38 622 HIS A N 1
ATOM 5031 C CA . HIS A 1 622 ? 18.513 -13.688 5.612 1.00 81.38 622 HIS A CA 1
ATOM 5032 C C . HIS A 1 622 ? 18.753 -12.436 6.451 1.00 81.38 622 HIS A C 1
ATOM 5034 O O . HIS A 1 622 ? 19.903 -12.035 6.666 1.00 81.38 622 HIS A O 1
ATOM 5040 N N . ILE A 1 623 ? 17.672 -11.805 6.899 1.00 83.12 623 ILE A N 1
ATOM 5041 C CA . ILE A 1 623 ? 17.718 -10.635 7.771 1.00 83.12 623 ILE A CA 1
ATOM 5042 C C . ILE A 1 623 ? 16.848 -10.928 8.984 1.00 83.12 623 ILE A C 1
ATOM 5044 O O . ILE A 1 623 ? 15.690 -11.307 8.841 1.00 83.12 623 ILE A O 1
ATOM 5048 N N . SER A 1 624 ? 17.433 -10.728 10.159 1.00 82.75 624 SER A N 1
ATOM 5049 C CA . SER A 1 624 ? 16.764 -10.843 11.450 1.00 82.75 624 SER A CA 1
ATOM 5050 C C . SER A 1 624 ? 17.157 -9.680 12.355 1.00 82.75 624 SER A C 1
ATOM 5052 O O . SER A 1 624 ? 18.050 -8.891 12.032 1.00 82.75 624 SER A O 1
ATOM 5054 N N . ASP A 1 625 ? 16.581 -9.638 13.555 1.00 78.75 625 ASP A N 1
ATOM 5055 C CA . ASP A 1 625 ? 16.905 -8.639 14.582 1.00 78.75 625 ASP A CA 1
ATOM 5056 C C . ASP A 1 625 ? 18.370 -8.711 15.092 1.00 78.75 625 ASP A C 1
ATOM 5058 O O . ASP A 1 625 ? 18.817 -7.845 15.851 1.00 78.75 625 ASP A O 1
ATOM 5062 N N . SER A 1 626 ? 19.134 -9.748 14.722 1.00 77.31 626 SER A N 1
ATOM 5063 C CA . SER A 1 626 ? 20.480 -10.014 15.265 1.00 77.31 626 SER A CA 1
ATOM 5064 C C . SER A 1 626 ? 21.589 -10.149 14.222 1.00 77.31 626 SER A C 1
ATOM 5066 O O . SER A 1 626 ? 22.766 -9.947 14.550 1.00 77.31 626 SER A O 1
ATOM 5068 N N . HIS A 1 627 ? 21.243 -10.507 12.986 1.00 84.06 627 HIS A N 1
ATOM 5069 C CA . HIS A 1 627 ? 22.212 -10.717 11.922 1.00 84.06 627 HIS A CA 1
ATOM 5070 C C . HIS A 1 627 ? 21.600 -10.538 10.529 1.00 84.06 627 HIS A C 1
ATOM 5072 O O . HIS A 1 627 ? 20.427 -10.819 10.290 1.00 84.06 627 HIS A O 1
ATOM 5078 N N . PHE A 1 628 ? 22.448 -10.087 9.610 1.00 89.31 628 PHE A N 1
ATOM 5079 C CA . PHE A 1 628 ? 22.220 -9.964 8.179 1.00 89.31 628 PHE A CA 1
ATOM 5080 C C . PHE A 1 628 ? 23.206 -10.898 7.480 1.00 89.31 628 PHE A C 1
ATOM 5082 O O . PHE A 1 628 ? 24.417 -10.833 7.709 1.00 89.31 628 PHE A O 1
ATOM 5089 N N . GLN A 1 629 ? 22.702 -11.786 6.635 1.00 87.06 629 GLN A N 1
ATOM 5090 C CA . GLN A 1 629 ? 23.502 -12.829 6.014 1.00 87.06 629 GLN A CA 1
ATOM 5091 C C . GLN A 1 629 ? 23.144 -12.971 4.541 1.00 87.06 629 GLN A C 1
ATOM 5093 O O . GLN A 1 629 ? 22.040 -13.369 4.189 1.00 87.06 629 GLN A O 1
ATOM 5098 N N . LEU A 1 630 ? 24.116 -12.695 3.674 1.00 83.94 630 LEU A N 1
ATOM 5099 C CA . LEU A 1 630 ? 24.034 -12.928 2.237 1.00 83.94 630 LEU A CA 1
ATOM 5100 C C . LEU A 1 630 ? 24.817 -14.199 1.895 1.00 83.94 630 LEU A C 1
ATOM 5102 O O . LEU A 1 630 ? 26.035 -14.241 2.084 1.00 83.94 630 LEU A O 1
ATOM 5106 N N . TYR A 1 631 ? 24.148 -15.231 1.386 1.00 81.44 631 TYR A N 1
ATOM 5107 C CA . TYR A 1 631 ? 24.726 -16.555 1.128 1.00 81.44 631 TYR A CA 1
ATOM 5108 C C . TYR A 1 631 ? 24.168 -17.181 -0.160 1.00 81.44 631 TYR A C 1
ATOM 5110 O O . TYR A 1 631 ? 23.098 -16.817 -0.618 1.00 81.44 631 TYR A O 1
ATOM 5118 N N . LYS A 1 632 ? 24.890 -18.098 -0.821 1.00 70.00 632 LYS A N 1
ATOM 5119 C CA . LYS A 1 632 ? 24.505 -18.546 -2.182 1.00 70.00 632 LYS A CA 1
ATOM 5120 C C . LYS A 1 632 ? 23.558 -19.756 -2.229 1.00 70.00 632 LYS A C 1
ATOM 5122 O O . LYS A 1 632 ? 22.720 -19.813 -3.123 1.00 70.00 632 LYS A O 1
ATOM 5127 N N . LYS A 1 633 ? 23.714 -20.726 -1.316 1.00 67.62 633 LYS A N 1
ATOM 5128 C CA . LYS A 1 633 ? 22.949 -21.996 -1.296 1.00 67.62 633 LYS A CA 1
ATOM 5129 C C . LYS A 1 633 ? 22.455 -22.384 0.099 1.00 67.62 633 LYS A C 1
ATOM 5131 O O . LYS A 1 633 ? 21.265 -22.531 0.315 1.00 67.62 633 LYS A O 1
ATOM 5136 N N . HIS A 1 634 ? 23.384 -22.534 1.036 1.00 66.19 634 HIS A N 1
ATOM 5137 C CA . HIS A 1 634 ? 23.137 -22.808 2.455 1.00 66.19 634 HIS A CA 1
ATOM 5138 C C . HIS A 1 634 ? 23.946 -21.830 3.312 1.00 66.19 634 HIS A C 1
ATOM 5140 O O . HIS A 1 634 ? 24.927 -21.261 2.817 1.00 66.19 634 HIS A O 1
ATOM 5146 N N . THR A 1 635 ? 23.591 -21.676 4.585 1.00 60.12 635 THR A N 1
ATOM 5147 C CA . THR A 1 635 ? 24.235 -20.753 5.539 1.00 60.12 635 THR A CA 1
ATOM 5148 C C . THR A 1 635 ? 25.755 -20.954 5.661 1.00 60.12 635 THR A C 1
ATOM 5150 O O . THR A 1 635 ? 26.493 -19.996 5.885 1.00 60.12 635 THR A O 1
ATOM 5153 N N . GLY A 1 636 ? 26.274 -22.158 5.389 1.00 62.47 636 GLY A N 1
ATOM 5154 C CA . GLY A 1 636 ? 27.718 -22.429 5.319 1.00 62.47 636 GLY A CA 1
ATOM 5155 C C . GLY A 1 636 ? 28.467 -21.753 4.154 1.00 62.47 636 GLY A C 1
ATOM 5156 O O . GLY A 1 636 ? 29.686 -21.625 4.210 1.00 62.47 636 GLY A O 1
ATOM 5157 N N . ASP A 1 637 ? 27.769 -21.273 3.116 1.00 75.06 637 ASP A N 1
ATOM 5158 C CA . ASP A 1 637 ? 28.349 -20.630 1.918 1.00 75.06 637 ASP A CA 1
ATOM 5159 C C . ASP A 1 637 ? 28.127 -19.106 1.919 1.00 75.06 637 ASP A C 1
ATOM 5161 O O . ASP A 1 637 ? 27.701 -18.492 0.931 1.00 75.06 637 ASP A O 1
ATOM 5165 N N . THR A 1 638 ? 28.392 -18.490 3.070 1.00 80.75 638 THR A N 1
ATOM 5166 C CA . THR A 1 638 ? 28.178 -17.058 3.291 1.00 80.75 638 THR A CA 1
ATOM 5167 C C . THR A 1 638 ? 29.158 -16.209 2.487 1.00 80.75 638 THR A C 1
ATOM 5169 O O . THR A 1 638 ? 30.329 -16.554 2.292 1.00 80.75 638 THR A O 1
ATOM 5172 N N . PHE A 1 639 ? 28.653 -15.103 1.956 1.00 83.69 639 PHE A N 1
ATOM 5173 C CA . PHE A 1 639 ? 29.410 -14.106 1.217 1.00 83.69 639 PHE A CA 1
ATOM 5174 C C . PHE A 1 639 ? 29.626 -12.844 2.053 1.00 83.69 639 PHE A C 1
ATOM 5176 O O . PHE A 1 639 ? 30.765 -12.395 2.176 1.00 83.69 639 PHE A O 1
ATOM 5183 N N . ILE A 1 640 ? 28.555 -12.334 2.666 1.00 87.81 640 ILE A N 1
ATOM 5184 C CA . ILE A 1 640 ? 28.593 -11.220 3.618 1.00 87.81 640 ILE A CA 1
ATOM 5185 C C . ILE A 1 640 ? 27.814 -11.650 4.856 1.00 87.81 640 ILE A C 1
ATOM 5187 O O . ILE A 1 640 ? 26.660 -12.057 4.747 1.00 87.81 640 ILE A O 1
ATOM 5191 N N . PHE A 1 641 ? 28.448 -11.571 6.019 1.00 89.00 641 PHE A N 1
ATOM 5192 C CA . PHE A 1 641 ? 27.814 -11.800 7.311 1.00 89.00 641 PHE A CA 1
ATOM 5193 C C . PHE A 1 641 ? 27.991 -10.559 8.167 1.00 89.00 641 PHE A C 1
ATOM 5195 O O . PHE A 1 641 ? 29.127 -10.145 8.381 1.00 89.00 641 PHE A O 1
ATOM 5202 N N . ILE A 1 642 ? 26.898 -9.986 8.650 1.00 89.31 642 ILE A N 1
ATOM 5203 C CA . ILE A 1 642 ? 26.891 -8.883 9.604 1.00 89.31 642 ILE A CA 1
ATOM 5204 C C . ILE A 1 642 ? 26.119 -9.365 10.823 1.00 89.31 642 ILE A C 1
ATOM 5206 O O . ILE A 1 642 ? 25.000 -9.849 10.684 1.00 89.31 642 ILE A O 1
ATOM 5210 N N . ASN A 1 643 ? 26.686 -9.248 12.014 1.00 88.62 643 ASN A N 1
ATOM 5211 C CA . ASN A 1 643 ? 26.030 -9.703 13.234 1.00 88.62 643 ASN A CA 1
ATOM 5212 C C . ASN A 1 643 ? 26.343 -8.802 14.426 1.00 88.62 643 ASN A C 1
ATOM 5214 O O . ASN A 1 643 ? 27.312 -8.042 14.411 1.00 88.62 643 ASN A O 1
ATOM 5218 N N . ARG A 1 644 ? 25.532 -8.937 15.479 1.00 84.31 644 ARG A N 1
ATOM 5219 C CA . ARG A 1 644 ? 25.863 -8.452 16.825 1.00 84.31 644 ARG A CA 1
ATOM 5220 C C . ARG A 1 644 ? 26.767 -9.490 17.512 1.00 84.31 644 ARG A C 1
ATOM 5222 O O . ARG A 1 644 ? 26.276 -10.573 17.843 1.00 84.31 644 ARG A O 1
ATOM 5229 N N . PRO A 1 645 ? 28.080 -9.246 17.682 1.00 75.69 645 PRO A N 1
ATOM 5230 C CA . PRO A 1 645 ? 28.957 -10.224 18.310 1.00 75.69 645 PRO A CA 1
ATOM 5231 C C . PRO A 1 645 ? 28.732 -10.267 19.839 1.00 75.69 645 PRO A C 1
ATOM 5233 O O . PRO A 1 645 ? 28.203 -9.320 20.424 1.00 75.69 645 PRO A O 1
ATOM 5236 N N . PRO A 1 646 ? 29.124 -11.361 20.520 1.00 69.19 646 PRO A N 1
ATOM 5237 C CA . PRO A 1 646 ? 29.054 -11.456 21.978 1.00 69.19 646 PRO A CA 1
ATOM 5238 C C . PRO A 1 646 ? 29.792 -10.302 22.675 1.00 69.19 646 PRO A C 1
ATOM 5240 O O . PRO A 1 646 ? 30.878 -9.918 22.240 1.00 69.19 646 PRO A O 1
ATOM 5243 N N . ARG A 1 647 ? 29.258 -9.812 23.808 1.00 58.44 647 ARG A N 1
ATOM 5244 C CA . ARG A 1 647 ? 29.783 -8.643 24.559 1.00 58.44 647 ARG A CA 1
ATOM 5245 C C . ARG A 1 647 ? 31.291 -8.695 24.867 1.00 58.44 647 ARG A C 1
ATOM 5247 O O . ARG A 1 647 ? 31.910 -7.649 25.010 1.00 58.44 647 ARG A O 1
ATOM 5254 N N . ALA A 1 648 ? 31.889 -9.885 24.932 1.00 54.09 648 ALA A N 1
ATOM 5255 C CA . ALA A 1 648 ? 33.318 -10.090 25.182 1.00 54.09 648 ALA A CA 1
ATOM 5256 C C . ALA A 1 648 ? 34.254 -9.597 24.053 1.00 54.09 648 ALA A C 1
ATOM 5258 O O . ALA A 1 648 ? 35.443 -9.424 24.296 1.00 54.09 648 ALA A O 1
ATOM 5259 N N . LEU A 1 649 ? 33.746 -9.379 22.831 1.00 58.56 649 LEU A N 1
ATOM 5260 C CA . LEU A 1 649 ? 34.539 -8.959 21.662 1.00 58.56 649 LEU A CA 1
ATOM 5261 C C . LEU A 1 649 ? 34.656 -7.433 21.495 1.00 58.56 649 LEU A C 1
ATOM 5263 O O . LEU A 1 649 ? 35.351 -6.982 20.589 1.00 58.56 649 LEU A O 1
ATOM 5267 N N . GLY A 1 650 ? 33.981 -6.635 22.331 1.00 60.81 650 GLY A N 1
ATOM 5268 C CA . GLY A 1 650 ? 34.108 -5.170 22.361 1.00 60.81 650 GLY A CA 1
ATOM 5269 C C . GLY A 1 650 ? 33.550 -4.399 21.151 1.00 60.81 650 GLY A C 1
ATOM 5270 O O . GLY A 1 650 ? 33.530 -3.174 21.192 1.00 60.81 650 GLY A O 1
ATOM 5271 N N . ALA A 1 651 ? 33.078 -5.074 20.098 1.00 65.00 651 ALA A N 1
ATOM 5272 C CA . ALA A 1 651 ? 32.466 -4.459 18.915 1.00 65.00 651 ALA A CA 1
ATOM 5273 C C . ALA A 1 651 ? 30.927 -4.549 18.957 1.00 65.00 651 ALA A C 1
ATOM 5275 O O . ALA A 1 651 ? 30.385 -5.593 19.305 1.00 65.00 651 ALA A O 1
ATOM 5276 N N . GLU A 1 652 ? 30.210 -3.488 18.572 1.00 77.50 652 GLU A N 1
ATOM 5277 C CA . GLU A 1 652 ? 28.732 -3.480 18.552 1.00 77.50 652 GLU A CA 1
ATOM 5278 C C . GLU A 1 652 ? 28.153 -4.228 17.342 1.00 77.50 652 GLU A C 1
ATOM 5280 O O . GLU A 1 652 ? 27.147 -4.931 17.450 1.00 77.50 652 GLU A O 1
ATOM 5285 N N . VAL A 1 653 ? 28.818 -4.102 16.190 1.00 84.12 653 VAL A N 1
ATOM 5286 C CA . VAL A 1 653 ? 28.486 -4.783 14.935 1.00 84.12 653 VAL A CA 1
ATOM 5287 C C . VAL A 1 653 ? 29.785 -5.244 14.276 1.00 84.12 653 VAL A C 1
ATOM 5289 O O . VAL A 1 653 ? 30.743 -4.476 14.161 1.00 84.12 653 VAL A O 1
ATOM 5292 N N . ALA A 1 654 ? 29.823 -6.499 13.832 1.00 86.38 654 ALA A N 1
ATOM 5293 C CA . ALA A 1 654 ? 30.963 -7.076 13.127 1.00 86.38 654 ALA A CA 1
ATOM 5294 C C . ALA A 1 654 ? 30.554 -7.568 11.736 1.00 86.38 654 ALA A C 1
ATOM 5296 O O . ALA A 1 654 ? 29.427 -8.023 11.540 1.00 86.38 654 ALA A O 1
ATOM 5297 N N . ALA A 1 655 ? 31.484 -7.495 10.781 1.00 88.69 655 ALA A N 1
ATOM 5298 C CA . ALA A 1 655 ? 31.303 -7.962 9.415 1.00 88.69 655 ALA A CA 1
ATOM 5299 C C . ALA A 1 655 ? 32.349 -9.023 9.030 1.00 88.69 655 ALA A C 1
ATOM 5301 O O . ALA A 1 655 ? 33.539 -8.909 9.326 1.00 88.69 655 ALA A O 1
ATOM 5302 N N . SER A 1 656 ? 31.911 -10.060 8.321 1.00 88.88 656 SER A N 1
ATOM 5303 C CA . SER A 1 656 ? 32.774 -11.030 7.641 1.00 88.88 656 SER A CA 1
ATOM 5304 C C . SER A 1 656 ? 32.461 -11.016 6.153 1.00 88.88 656 SER A C 1
ATOM 5306 O O . SER A 1 656 ? 31.311 -11.226 5.768 1.00 88.88 656 SER A O 1
ATOM 5308 N N . ILE A 1 657 ? 33.474 -10.781 5.316 1.00 88.00 657 ILE A N 1
ATOM 5309 C CA . ILE A 1 657 ? 33.304 -10.629 3.867 1.00 88.00 657 ILE A CA 1
ATOM 5310 C C . ILE A 1 657 ? 34.270 -11.561 3.137 1.00 88.00 657 ILE A C 1
ATOM 5312 O O . ILE A 1 657 ? 35.493 -11.461 3.255 1.00 88.00 657 ILE A O 1
ATOM 5316 N N . ALA A 1 658 ? 33.713 -12.456 2.326 1.00 86.00 658 ALA A N 1
ATOM 5317 C CA . ALA A 1 658 ? 34.468 -13.375 1.482 1.00 86.00 658 ALA A CA 1
ATOM 5318 C C . ALA A 1 658 ? 34.986 -12.669 0.210 1.00 86.00 658 ALA A C 1
ATOM 5320 O O . ALA A 1 658 ? 34.488 -12.907 -0.891 1.00 86.00 658 ALA A O 1
ATOM 5321 N N . LEU A 1 659 ? 36.000 -11.804 0.351 1.00 81.94 659 LEU A N 1
ATOM 5322 C CA . LEU A 1 659 ? 36.560 -10.973 -0.732 1.00 81.94 659 LEU A CA 1
ATOM 5323 C C . LEU A 1 659 ? 37.025 -11.761 -1.972 1.00 81.94 659 LEU A C 1
ATOM 5325 O O . LEU A 1 659 ? 36.968 -11.241 -3.085 1.00 81.94 659 LEU A O 1
ATOM 5329 N N . GLN A 1 660 ? 37.415 -13.029 -1.815 1.00 79.75 660 GLN A N 1
ATOM 5330 C CA . GLN A 1 660 ? 37.769 -13.923 -2.927 1.00 79.75 660 GLN A CA 1
ATOM 5331 C C . GLN A 1 660 ? 36.624 -14.138 -3.924 1.00 79.75 660 GLN A C 1
ATOM 5333 O O . GLN A 1 660 ? 36.872 -14.424 -5.091 1.00 79.75 660 GLN A O 1
ATOM 5338 N N . LYS A 1 661 ? 35.373 -13.999 -3.468 1.00 74.94 661 LYS A N 1
ATOM 5339 C CA . LYS A 1 661 ? 34.178 -14.097 -4.312 1.00 74.94 661 LYS A CA 1
ATOM 5340 C C . LYS A 1 661 ? 33.870 -12.776 -5.046 1.00 74.94 661 LYS A C 1
ATOM 5342 O O . LYS A 1 661 ? 33.020 -12.789 -5.926 1.00 74.94 661 LYS A O 1
ATOM 5347 N N . ILE A 1 662 ? 34.554 -11.669 -4.709 1.00 72.19 662 ILE A N 1
ATOM 5348 C CA . ILE A 1 662 ? 34.510 -10.387 -5.444 1.00 72.19 662 ILE A CA 1
ATOM 5349 C C . ILE A 1 662 ? 35.615 -10.358 -6.503 1.00 72.19 662 ILE A C 1
ATOM 5351 O O . ILE A 1 662 ? 35.344 -10.184 -7.686 1.00 72.19 662 ILE A O 1
ATOM 5355 N N . SER A 1 663 ? 36.875 -10.510 -6.083 1.00 76.88 663 SER A N 1
ATOM 5356 C CA . SER A 1 663 ? 38.038 -10.553 -6.975 1.00 76.88 663 SER A CA 1
ATOM 5357 C C . SER A 1 663 ? 39.276 -11.029 -6.215 1.00 76.88 663 SER A C 1
ATOM 5359 O O . SER A 1 663 ? 39.567 -10.551 -5.116 1.00 76.88 663 SER A O 1
ATOM 5361 N N . ALA A 1 664 ? 40.057 -11.922 -6.830 1.00 74.25 664 ALA A N 1
ATOM 5362 C CA . ALA A 1 664 ? 41.331 -12.380 -6.273 1.00 74.25 664 ALA A CA 1
ATOM 5363 C C . ALA A 1 664 ? 42.334 -11.226 -6.077 1.00 74.25 664 ALA A C 1
ATOM 5365 O O . ALA A 1 664 ? 43.137 -11.255 -5.145 1.00 74.25 664 ALA A O 1
ATOM 5366 N N . THR A 1 665 ? 42.268 -10.186 -6.913 1.00 76.50 665 THR A N 1
ATOM 5367 C CA . THR A 1 665 ? 43.108 -8.985 -6.791 1.00 76.50 665 THR A CA 1
ATOM 5368 C C . THR A 1 665 ? 42.734 -8.169 -5.554 1.00 76.50 665 THR A C 1
ATOM 5370 O O . THR A 1 665 ? 43.618 -7.772 -4.799 1.00 76.50 665 THR A O 1
ATOM 5373 N N . VAL A 1 666 ? 41.433 -7.990 -5.292 1.00 77.38 666 VAL A N 1
ATOM 5374 C CA . VAL A 1 666 ? 40.934 -7.258 -4.113 1.00 77.38 666 VAL A CA 1
ATOM 5375 C C . VAL A 1 666 ? 41.309 -7.986 -2.824 1.00 77.38 666 VAL A C 1
ATOM 5377 O O . VAL A 1 666 ? 41.781 -7.358 -1.882 1.00 77.38 666 VAL A O 1
ATOM 5380 N N . GLN A 1 667 ? 41.189 -9.318 -2.790 1.00 81.88 667 GLN A N 1
ATOM 5381 C CA . GLN A 1 667 ? 41.611 -10.108 -1.630 1.00 81.88 667 GLN A CA 1
ATOM 5382 C C . GLN A 1 667 ? 43.116 -9.970 -1.343 1.00 81.88 667 GLN A C 1
ATOM 5384 O O . GLN A 1 667 ? 43.507 -9.899 -0.181 1.00 81.88 667 GLN A O 1
ATOM 5389 N N . ARG A 1 668 ? 43.970 -9.912 -2.376 1.00 81.81 668 ARG A N 1
ATOM 5390 C CA . ARG A 1 668 ? 45.419 -9.698 -2.193 1.00 81.81 668 ARG A CA 1
ATOM 5391 C C . ARG A 1 668 ? 45.744 -8.297 -1.671 1.00 81.81 668 ARG A C 1
ATOM 5393 O O . ARG A 1 668 ? 46.692 -8.162 -0.910 1.00 81.81 668 ARG A O 1
ATOM 5400 N N . GLN A 1 669 ? 44.980 -7.280 -2.075 1.00 80.06 669 GLN A N 1
ATOM 5401 C CA . GLN A 1 669 ? 45.201 -5.887 -1.667 1.00 80.06 669 GLN A CA 1
ATOM 5402 C C . GLN A 1 669 ? 44.659 -5.576 -0.264 1.00 80.06 669 GLN A C 1
ATOM 5404 O O . GLN A 1 669 ? 45.312 -4.868 0.495 1.00 80.06 669 GLN A O 1
ATOM 5409 N N . ILE A 1 670 ? 43.477 -6.097 0.079 1.00 79.56 670 ILE A N 1
ATOM 5410 C CA . ILE A 1 670 ? 42.773 -5.785 1.335 1.00 79.56 670 ILE A CA 1
ATOM 5411 C C . ILE A 1 670 ? 43.041 -6.831 2.432 1.00 79.56 670 ILE A C 1
ATOM 5413 O O . ILE A 1 670 ? 43.007 -6.502 3.613 1.00 79.56 670 ILE A O 1
ATOM 5417 N N . GLY A 1 671 ? 43.344 -8.084 2.075 1.00 81.25 671 GLY A N 1
ATOM 5418 C CA . GLY A 1 671 ? 43.543 -9.181 3.028 1.00 81.25 671 GLY A CA 1
ATOM 5419 C C . GLY A 1 671 ? 42.266 -9.982 3.314 1.00 81.25 671 GLY A C 1
ATOM 5420 O O . GLY A 1 671 ? 41.390 -10.113 2.460 1.00 81.25 671 GLY A O 1
ATOM 5421 N N . ARG A 1 672 ? 42.166 -10.595 4.504 1.00 80.94 672 ARG A N 1
ATOM 5422 C CA . ARG A 1 672 ? 40.984 -11.369 4.938 1.00 80.94 672 ARG A CA 1
ATOM 5423 C C . ARG A 1 672 ? 40.124 -10.530 5.889 1.00 80.94 672 ARG A C 1
ATOM 5425 O O . ARG A 1 672 ? 40.633 -10.084 6.906 1.00 80.94 672 ARG A O 1
ATOM 5432 N N . ILE A 1 673 ? 38.824 -10.407 5.603 1.00 84.12 673 ILE A N 1
ATOM 5433 C CA . ILE A 1 673 ? 37.838 -9.735 6.469 1.00 84.12 673 ILE A CA 1
ATOM 5434 C C . ILE A 1 673 ? 36.980 -10.805 7.155 1.00 84.12 673 ILE A C 1
ATOM 5436 O O . ILE A 1 673 ? 36.097 -11.399 6.528 1.00 84.12 673 ILE A O 1
ATOM 5440 N N . ARG A 1 674 ? 37.251 -11.088 8.433 1.00 84.12 674 ARG A N 1
ATOM 5441 C CA . ARG A 1 674 ? 36.531 -12.095 9.229 1.00 84.12 674 ARG A CA 1
ATOM 5442 C C . ARG A 1 674 ? 36.290 -11.556 10.633 1.00 84.12 674 ARG A C 1
ATOM 5444 O O . ARG A 1 674 ? 37.245 -11.330 11.366 1.00 84.12 674 ARG A O 1
ATOM 5451 N N . SER A 1 675 ? 35.019 -11.406 10.993 1.00 82.00 675 SER A N 1
ATOM 5452 C CA . SER A 1 675 ? 34.562 -10.821 12.259 1.00 82.00 675 SER A CA 1
ATOM 5453 C C . SER A 1 675 ? 35.196 -9.457 12.548 1.00 82.00 675 SER A C 1
ATOM 5455 O O . SER A 1 675 ? 35.501 -9.135 13.693 1.00 82.00 675 SER A O 1
ATOM 5457 N N . THR A 1 676 ? 35.421 -8.669 11.499 1.00 85.50 676 THR A N 1
ATOM 5458 C CA . THR A 1 676 ? 36.065 -7.361 11.588 1.00 85.50 676 THR A CA 1
ATOM 5459 C C . THR A 1 676 ? 35.052 -6.330 12.099 1.00 85.50 676 THR A C 1
ATOM 5461 O O . THR A 1 676 ? 33.925 -6.308 11.595 1.00 85.50 676 THR A O 1
ATOM 5464 N N . PRO A 1 677 ? 35.408 -5.475 13.073 1.00 84.56 677 PRO A N 1
ATOM 5465 C CA . PRO A 1 677 ? 34.524 -4.419 13.556 1.00 84.56 677 PRO A CA 1
ATOM 5466 C C . PRO A 1 677 ? 34.103 -3.461 12.438 1.00 84.56 677 PRO A C 1
ATOM 5468 O O . PRO A 1 677 ? 34.920 -3.046 11.609 1.00 84.56 677 PRO A O 1
ATOM 5471 N N . VAL A 1 678 ? 32.823 -3.098 12.418 1.00 85.25 678 VAL A N 1
ATOM 5472 C CA . VAL A 1 678 ? 32.305 -2.106 11.473 1.00 85.25 678 VAL A CA 1
ATOM 5473 C C . VAL A 1 678 ? 32.462 -0.711 12.069 1.00 85.25 678 VAL A C 1
ATOM 5475 O O . VAL A 1 678 ? 32.049 -0.473 13.199 1.00 85.25 678 VAL A O 1
ATOM 5478 N N . VAL A 1 679 ? 33.062 0.205 11.306 1.00 85.88 679 VAL A N 1
ATOM 5479 C CA . VAL A 1 679 ? 33.371 1.574 11.762 1.00 85.88 679 VAL A CA 1
ATOM 5480 C C . VAL A 1 679 ? 32.301 2.568 11.304 1.00 85.88 679 VAL A C 1
ATOM 5482 O O . VAL A 1 679 ? 32.059 3.567 11.974 1.00 85.88 679 VAL A O 1
ATOM 5485 N N . GLY A 1 680 ? 31.626 2.291 10.183 1.00 86.56 680 GLY A N 1
ATOM 5486 C CA . GLY A 1 680 ? 30.534 3.127 9.685 1.00 86.56 680 GLY A CA 1
ATOM 5487 C C . GLY A 1 680 ? 29.499 2.343 8.886 1.00 86.56 680 GLY A C 1
ATOM 5488 O O . GLY A 1 680 ? 29.864 1.456 8.112 1.00 86.56 680 GLY A O 1
ATOM 5489 N N . ILE A 1 681 ? 28.220 2.677 9.069 1.00 90.31 681 ILE A N 1
ATOM 5490 C CA . ILE A 1 681 ? 27.092 2.123 8.311 1.00 90.31 681 ILE A CA 1
ATOM 5491 C C . ILE A 1 681 ? 26.104 3.236 7.958 1.00 90.31 681 ILE A C 1
ATOM 5493 O O . ILE A 1 681 ? 25.696 4.003 8.828 1.00 90.31 681 ILE A O 1
ATOM 5497 N N . GLU A 1 682 ? 25.664 3.274 6.706 1.00 90.56 682 GLU A N 1
ATOM 5498 C CA . GLU A 1 682 ? 24.585 4.141 6.228 1.00 90.56 682 GLU A CA 1
ATOM 5499 C C . GLU A 1 682 ? 23.533 3.333 5.476 1.00 90.56 682 GLU A C 1
ATOM 5501 O O . GLU A 1 682 ? 23.859 2.393 4.752 1.00 90.56 682 GLU A O 1
ATOM 5506 N N . LEU A 1 683 ? 22.266 3.721 5.612 1.00 88.56 683 LEU A N 1
ATOM 5507 C CA . LEU A 1 683 ? 21.155 3.134 4.873 1.00 88.56 683 LEU A CA 1
ATOM 5508 C C . LEU A 1 683 ? 20.367 4.242 4.189 1.00 88.56 683 LEU A C 1
ATOM 5510 O O . LEU A 1 683 ? 19.844 5.145 4.842 1.00 88.56 683 LEU A O 1
ATOM 5514 N N . HIS A 1 684 ? 20.261 4.148 2.872 1.00 88.25 684 HIS A N 1
ATOM 5515 C CA . HIS A 1 684 ? 19.498 5.073 2.052 1.00 88.25 684 HIS A CA 1
ATOM 5516 C C . HIS A 1 684 ? 18.351 4.351 1.351 1.00 88.25 684 HIS A C 1
ATOM 5518 O O . HIS A 1 684 ? 18.479 3.190 0.962 1.00 88.25 684 HIS A O 1
ATOM 5524 N N . VAL A 1 685 ? 17.235 5.047 1.160 1.00 85.44 685 VAL A N 1
ATOM 5525 C CA . VAL A 1 685 ? 16.040 4.551 0.475 1.00 85.44 685 VAL A CA 1
ATOM 5526 C C . VAL A 1 685 ? 15.692 5.456 -0.697 1.00 85.44 685 VAL A C 1
ATOM 5528 O O . VAL A 1 685 ? 15.847 6.679 -0.643 1.00 85.44 685 VAL A O 1
ATOM 5531 N N . VAL A 1 686 ? 15.238 4.840 -1.783 1.00 77.38 686 VAL A N 1
ATOM 5532 C CA . VAL A 1 686 ? 14.853 5.552 -3.005 1.00 77.38 686 VAL A CA 1
ATOM 5533 C C . VAL A 1 686 ? 13.336 5.659 -3.059 1.00 77.38 686 VAL A C 1
ATOM 5535 O O . VAL A 1 686 ? 12.632 4.679 -2.812 1.00 77.38 686 VAL A O 1
ATOM 5538 N N . SER A 1 687 ? 12.825 6.843 -3.401 1.00 66.00 687 SER A N 1
ATOM 5539 C CA . SER A 1 687 ? 11.390 7.030 -3.621 1.00 66.00 687 SER A CA 1
ATOM 5540 C C . SER A 1 687 ? 10.910 6.147 -4.774 1.00 66.00 687 SER A C 1
ATOM 5542 O O . SER A 1 687 ? 11.466 6.187 -5.872 1.00 66.00 687 SER A O 1
ATOM 5544 N N . ASN A 1 688 ? 9.824 5.394 -4.572 1.00 57.41 688 ASN A N 1
ATOM 5545 C CA . ASN A 1 688 ? 9.227 4.552 -5.620 1.00 57.41 688 ASN A CA 1
ATOM 5546 C C . ASN A 1 688 ? 8.708 5.364 -6.829 1.00 57.41 688 ASN A C 1
ATOM 5548 O O . ASN A 1 688 ? 8.393 4.779 -7.857 1.00 57.41 688 ASN A O 1
ATOM 5552 N N . ARG A 1 689 ? 8.608 6.698 -6.713 1.00 52.62 689 ARG A N 1
ATOM 5553 C CA . ARG A 1 689 ? 8.115 7.601 -7.768 1.00 52.62 689 ARG A CA 1
ATOM 5554 C C . ARG A 1 689 ? 9.224 8.239 -8.611 1.00 52.62 689 ARG A C 1
ATOM 5556 O O . ARG A 1 689 ? 8.912 8.906 -9.592 1.00 52.62 689 ARG A O 1
ATOM 5563 N N . ASP A 1 690 ? 10.493 8.086 -8.229 1.00 57.44 690 ASP A N 1
ATOM 5564 C CA . ASP A 1 690 ? 11.605 8.745 -8.920 1.00 57.44 690 ASP A CA 1
ATOM 5565 C C . ASP A 1 690 ? 12.263 7.828 -9.960 1.00 57.44 690 ASP A C 1
ATOM 5567 O O . ASP A 1 690 ? 13.208 7.092 -9.673 1.00 57.44 690 ASP A O 1
ATOM 5571 N N . ARG A 1 691 ? 11.749 7.904 -11.194 1.00 56.84 691 ARG A N 1
ATOM 5572 C CA . ARG A 1 691 ? 12.223 7.136 -12.359 1.00 56.84 691 ARG A CA 1
ATOM 5573 C C . ARG A 1 691 ? 13.704 7.391 -12.674 1.00 56.84 691 ARG A C 1
ATOM 5575 O O . ARG A 1 691 ? 14.385 6.473 -13.122 1.00 56.84 691 ARG A O 1
ATOM 5582 N N . VAL A 1 692 ? 14.211 8.597 -12.407 1.00 58.38 692 VAL A N 1
ATOM 5583 C CA . VAL A 1 692 ? 15.609 8.979 -12.671 1.00 58.38 692 VAL A CA 1
ATOM 5584 C C . VAL A 1 692 ? 16.532 8.292 -11.666 1.00 58.38 692 VAL A C 1
ATOM 5586 O O . VAL A 1 692 ? 17.517 7.668 -12.054 1.00 58.38 692 VAL A O 1
ATOM 5589 N N . ALA A 1 693 ? 16.173 8.307 -10.378 1.00 58.53 693 ALA A N 1
ATOM 5590 C CA . ALA A 1 693 ? 16.895 7.569 -9.340 1.00 58.53 693 ALA A CA 1
ATOM 5591 C C . ALA A 1 693 ? 16.952 6.065 -9.642 1.00 58.53 693 ALA A C 1
ATOM 5593 O O . ALA A 1 693 ? 17.977 5.421 -9.423 1.00 58.53 693 ALA A O 1
ATOM 5594 N N . HIS A 1 694 ? 15.850 5.507 -10.156 1.00 61.81 694 HIS A N 1
ATOM 5595 C CA . HIS A 1 694 ? 15.766 4.085 -10.498 1.00 61.81 694 HIS A CA 1
ATOM 5596 C C . HIS A 1 694 ? 16.750 3.741 -11.616 1.00 61.81 694 HIS A C 1
ATOM 5598 O O . HIS A 1 694 ? 17.498 2.782 -11.474 1.00 61.81 694 HIS A O 1
ATOM 5604 N N . GLN A 1 695 ? 16.839 4.575 -12.655 1.00 62.16 695 GLN A N 1
ATOM 5605 C CA . GLN A 1 695 ? 17.784 4.394 -13.762 1.00 62.16 695 GLN A CA 1
ATOM 5606 C C . GLN A 1 695 ? 19.259 4.467 -13.322 1.00 62.16 695 GLN A C 1
ATOM 5608 O O . GLN A 1 695 ? 20.072 3.687 -13.810 1.00 62.16 695 GLN A O 1
ATOM 5613 N N . PHE A 1 696 ? 19.613 5.350 -12.378 1.00 62.12 696 PHE A N 1
ATOM 5614 C CA . PHE A 1 696 ? 21.001 5.509 -11.912 1.00 62.12 696 PHE A CA 1
ATOM 5615 C C . PHE A 1 696 ? 21.511 4.357 -11.028 1.00 62.12 696 PHE A C 1
ATOM 5617 O O . PHE A 1 696 ? 22.682 3.994 -11.132 1.00 62.12 696 PHE A O 1
ATOM 5624 N N . PHE A 1 697 ? 20.681 3.773 -10.151 1.00 61.41 697 PHE A N 1
ATOM 5625 C CA . PHE A 1 697 ? 21.096 2.604 -9.348 1.00 61.41 697 PHE A CA 1
ATOM 5626 C C . PHE A 1 697 ? 20.946 1.281 -10.090 1.00 61.41 697 PHE A C 1
ATOM 5628 O O . PHE A 1 697 ? 21.675 0.333 -9.795 1.00 61.41 697 PHE A O 1
ATOM 5635 N N . ASP A 1 698 ? 20.068 1.226 -11.089 1.00 57.09 698 ASP A N 1
ATOM 5636 C CA . ASP A 1 698 ? 19.913 0.076 -11.973 1.00 57.09 698 ASP A CA 1
ATOM 5637 C C . ASP A 1 698 ? 20.948 0.088 -13.124 1.00 57.09 698 ASP A C 1
ATOM 5639 O O . ASP A 1 698 ? 20.639 -0.279 -14.256 1.00 57.09 698 ASP A O 1
ATOM 5643 N N . LEU A 1 699 ? 22.228 0.374 -12.824 1.00 45.94 699 LEU A N 1
ATOM 5644 C CA . LEU A 1 699 ? 23.371 0.194 -13.751 1.00 45.94 699 LEU A CA 1
ATOM 5645 C C . LEU A 1 699 ? 23.578 -1.273 -14.206 1.00 45.94 699 LEU A C 1
ATOM 5647 O O . LEU A 1 699 ? 24.550 -1.591 -14.888 1.00 45.94 699 LEU A O 1
ATOM 5651 N N . TRP A 1 700 ? 22.687 -2.180 -13.802 1.00 41.25 700 TRP A N 1
ATOM 5652 C CA . TRP A 1 700 ? 22.693 -3.615 -14.081 1.00 41.25 700 TRP A CA 1
ATOM 5653 C C . TRP A 1 700 ? 21.326 -4.142 -14.550 1.00 41.25 700 TRP A C 1
ATOM 5655 O O . TRP A 1 700 ? 21.114 -5.355 -14.540 1.00 41.25 700 TRP A O 1
ATOM 5665 N N . PHE A 1 701 ? 20.402 -3.282 -15.007 1.00 34.84 701 PHE A N 1
ATOM 5666 C CA . PHE A 1 701 ? 19.139 -3.762 -15.598 1.00 34.84 701 PHE A CA 1
ATOM 5667 C C . PHE A 1 701 ? 19.370 -4.665 -16.830 1.00 34.84 701 PHE A C 1
ATOM 5669 O O . PHE A 1 701 ? 18.510 -5.463 -17.186 1.00 34.84 701 PHE A O 1
ATOM 5676 N N . GLU A 1 702 ? 20.563 -4.618 -17.431 1.00 33.69 702 GLU A N 1
ATOM 5677 C CA . GLU A 1 702 ? 20.910 -5.424 -18.603 1.00 33.69 702 GLU A CA 1
ATOM 5678 C C . GLU A 1 702 ? 21.519 -6.809 -18.300 1.00 33.69 702 GLU A C 1
ATOM 5680 O O . GLU A 1 702 ? 21.605 -7.627 -19.213 1.00 33.69 702 GLU A O 1
ATOM 5685 N N . HIS A 1 703 ? 21.950 -7.131 -17.068 1.00 38.41 703 HIS A N 1
ATOM 5686 C CA . HIS A 1 703 ? 22.711 -8.371 -16.825 1.00 38.41 703 HIS A CA 1
ATOM 5687 C C . HIS A 1 703 ? 22.416 -9.030 -15.453 1.00 38.41 703 HIS A C 1
ATOM 5689 O O . HIS A 1 703 ? 22.979 -8.631 -14.447 1.00 38.41 703 HIS A O 1
ATOM 5695 N N . VAL A 1 704 ? 21.618 -10.117 -15.436 1.00 32.81 704 VAL A N 1
ATOM 5696 C CA . VAL A 1 704 ? 21.724 -11.358 -14.600 1.00 32.81 704 VAL A CA 1
ATOM 5697 C C . VAL A 1 704 ? 20.376 -11.850 -13.988 1.00 32.81 704 VAL A C 1
ATOM 5699 O O . VAL A 1 704 ? 19.845 -11.260 -13.042 1.00 32.81 704 VAL A O 1
ATOM 5702 N N . PRO A 1 705 ? 19.858 -13.019 -14.428 1.00 36.66 705 PRO A N 1
ATOM 5703 C CA . PRO A 1 705 ? 18.725 -13.734 -13.825 1.00 36.66 705 PRO A CA 1
ATOM 5704 C C . PRO A 1 705 ? 19.186 -14.782 -12.777 1.00 36.66 705 PRO A C 1
ATOM 5706 O O . PRO A 1 705 ? 20.169 -15.484 -12.990 1.00 36.66 705 PRO A O 1
ATOM 5709 N N . THR A 1 706 ? 18.479 -14.942 -11.650 1.00 35.00 706 THR A N 1
ATOM 5710 C CA . THR A 1 706 ? 18.702 -15.990 -10.627 1.00 35.00 706 THR A CA 1
ATOM 5711 C C . THR A 1 706 ? 17.388 -16.697 -10.290 1.00 35.00 706 THR A C 1
ATOM 5713 O O . THR A 1 706 ? 16.622 -16.242 -9.455 1.00 35.00 706 THR A O 1
ATOM 5716 N N . GLU A 1 707 ? 17.084 -17.741 -11.062 1.00 36.44 707 GLU A N 1
ATOM 5717 C CA . GLU A 1 707 ? 16.699 -19.111 -10.670 1.00 36.44 707 GLU A CA 1
ATOM 5718 C C . GLU A 1 707 ? 16.002 -19.823 -11.827 1.00 36.44 707 GLU A C 1
ATOM 5720 O O . GLU A 1 707 ? 15.190 -19.232 -12.532 1.00 36.44 707 GLU A O 1
ATOM 5725 N N . GLY A 1 708 ? 16.371 -21.086 -12.047 1.00 37.12 708 GLY A N 1
ATOM 5726 C CA . GLY A 1 708 ? 15.878 -21.907 -13.146 1.00 37.12 708 GLY A CA 1
ATOM 5727 C C . GLY A 1 708 ? 15.398 -23.261 -12.641 1.00 37.12 708 GLY A C 1
ATOM 5728 O O . GLY A 1 708 ? 16.113 -23.951 -11.915 1.00 37.12 708 GLY A O 1
ATOM 5729 N N . PHE A 1 709 ? 14.197 -23.640 -13.065 1.00 39.09 709 PHE A N 1
ATOM 5730 C CA . PHE A 1 709 ? 13.620 -24.965 -12.865 1.00 39.09 709 PHE A CA 1
ATOM 5731 C C . PHE A 1 709 ? 14.228 -25.926 -13.887 1.00 39.09 709 PHE A C 1
ATOM 5733 O O . PHE A 1 709 ? 14.233 -25.630 -15.081 1.00 39.09 709 PHE A O 1
ATOM 5740 N N . LEU A 1 710 ? 14.745 -27.075 -13.437 1.00 36.66 710 LEU A N 1
ATOM 5741 C CA . LEU A 1 710 ? 15.249 -28.112 -14.340 1.00 36.66 710 LEU A CA 1
ATOM 5742 C C . LEU A 1 710 ? 14.176 -29.193 -14.558 1.00 36.66 710 LEU A C 1
ATOM 5744 O O . LEU A 1 710 ? 13.857 -29.926 -13.620 1.00 36.66 710 LEU A O 1
ATOM 5748 N N . PRO A 1 711 ? 13.619 -29.318 -15.776 1.00 39.44 711 PRO A N 1
ATOM 5749 C CA . PRO A 1 711 ? 12.638 -30.352 -16.089 1.00 39.44 711 PRO A CA 1
ATOM 5750 C C . PRO A 1 711 ? 13.284 -31.749 -16.116 1.00 39.44 711 PRO A C 1
ATOM 5752 O O . PRO A 1 711 ? 14.421 -31.909 -16.562 1.00 39.44 711 PRO A O 1
ATOM 5755 N N . ARG A 1 712 ? 12.532 -32.784 -15.695 1.00 38.38 712 ARG A N 1
ATOM 5756 C CA . ARG A 1 712 ? 12.948 -34.211 -15.738 1.00 38.38 712 ARG A CA 1
ATOM 5757 C C . ARG A 1 712 ? 13.321 -34.703 -17.145 1.00 38.38 712 ARG A C 1
ATOM 5759 O O . ARG A 1 712 ? 14.030 -35.694 -17.269 1.00 38.38 712 ARG A O 1
ATOM 5766 N N . PHE A 1 713 ? 12.882 -33.990 -18.181 1.00 47.78 713 PHE A N 1
ATOM 5767 C CA . PHE A 1 713 ? 13.333 -34.144 -19.559 1.00 47.78 713 PHE A CA 1
ATOM 5768 C C . PHE A 1 713 ? 13.904 -32.802 -20.022 1.00 47.78 713 PHE A C 1
ATOM 5770 O O . PHE A 1 713 ? 13.152 -31.868 -20.294 1.00 47.78 713 PHE A O 1
ATOM 5777 N N . GLN A 1 714 ? 15.231 -32.681 -20.092 1.00 45.38 714 GLN A N 1
ATOM 5778 C CA . GLN A 1 714 ? 15.869 -31.520 -20.713 1.00 45.38 714 GLN A CA 1
ATOM 5779 C C . GLN A 1 714 ? 15.727 -31.638 -22.233 1.00 45.38 714 GLN A C 1
ATOM 5781 O O . GLN A 1 714 ? 16.575 -32.235 -22.893 1.00 45.38 714 GLN A O 1
ATOM 5786 N N . ARG A 1 715 ? 14.669 -31.061 -22.812 1.00 53.03 715 ARG A N 1
ATOM 5787 C CA . ARG A 1 715 ? 14.708 -30.709 -24.234 1.00 53.03 715 ARG A CA 1
ATOM 5788 C C . ARG A 1 715 ? 15.657 -29.521 -24.374 1.00 53.03 715 ARG A C 1
ATOM 5790 O O . ARG A 1 715 ? 15.348 -28.412 -23.944 1.00 53.03 715 ARG A O 1
ATOM 5797 N N . ARG A 1 716 ? 16.858 -29.771 -24.897 1.00 57.84 716 ARG A N 1
ATOM 5798 C CA . ARG A 1 716 ? 17.729 -28.695 -25.379 1.00 57.84 716 ARG A CA 1
ATOM 5799 C C . ARG A 1 716 ? 17.058 -28.130 -26.625 1.00 57.84 716 ARG A C 1
ATOM 5801 O O . ARG A 1 716 ? 16.766 -28.907 -27.526 1.00 57.84 716 ARG A O 1
ATOM 5808 N N . ALA A 1 717 ? 16.788 -26.826 -26.636 1.00 62.97 717 ALA A N 1
ATOM 5809 C CA . ALA A 1 717 ? 16.237 -26.167 -27.812 1.00 62.97 717 ALA A CA 1
ATOM 5810 C C . ALA A 1 717 ? 17.166 -26.423 -29.001 1.00 62.97 717 ALA A C 1
ATOM 5812 O O . ALA A 1 717 ? 18.383 -26.226 -28.901 1.00 62.97 717 ALA A O 1
ATOM 5813 N N . THR A 1 718 ? 16.593 -26.914 -30.091 1.00 76.38 718 THR A N 1
ATOM 5814 C CA . THR A 1 718 ? 17.340 -27.264 -31.294 1.00 76.38 718 THR A CA 1
ATOM 5815 C C . THR A 1 718 ? 17.772 -25.957 -31.951 1.00 76.38 718 THR A C 1
ATOM 5817 O O . THR A 1 718 ? 16.904 -25.123 -32.221 1.00 76.38 718 THR A O 1
ATOM 5820 N N . PRO A 1 719 ? 19.075 -25.694 -32.154 1.00 79.25 719 PRO A N 1
ATOM 5821 C CA . PRO A 1 719 ? 19.476 -24.536 -32.940 1.00 79.25 719 PRO A CA 1
ATOM 5822 C C . PRO A 1 719 ? 18.908 -24.681 -34.357 1.00 79.25 719 PRO A C 1
ATOM 5824 O O . PRO A 1 719 ? 18.827 -25.793 -34.875 1.00 79.25 719 PRO A O 1
ATOM 5827 N N . TYR A 1 720 ? 18.505 -23.567 -34.956 1.00 84.31 720 TYR A N 1
ATOM 5828 C CA . TYR A 1 720 ? 18.018 -23.527 -36.336 1.00 84.31 720 TYR A CA 1
ATOM 5829 C C . TYR A 1 720 ? 19.025 -22.774 -37.208 1.00 84.31 720 TYR A C 1
ATOM 5831 O O . TYR A 1 720 ? 19.879 -22.051 -36.688 1.00 84.31 720 TYR A O 1
ATOM 5839 N N . GLN A 1 721 ? 18.955 -22.955 -38.521 1.00 81.62 721 GLN A N 1
ATOM 5840 C CA . GLN A 1 721 ? 19.738 -22.166 -39.465 1.00 81.62 721 GLN A CA 1
ATOM 5841 C C . GLN A 1 721 ? 18.871 -20.999 -39.935 1.00 81.62 721 GLN A C 1
ATOM 5843 O O . GLN A 1 721 ? 17.753 -21.218 -40.383 1.00 81.62 721 GLN A O 1
ATOM 5848 N N . TYR A 1 722 ? 19.357 -19.771 -39.768 1.00 82.06 722 TYR A N 1
ATOM 5849 C CA . TYR A 1 722 ? 18.676 -18.579 -40.264 1.00 82.06 722 TYR A CA 1
ATOM 5850 C C . TYR A 1 722 ? 18.887 -18.497 -41.772 1.00 82.06 722 TYR A C 1
ATOM 5852 O O . TYR A 1 722 ? 20.025 -18.614 -42.226 1.00 82.06 722 TYR A O 1
ATOM 5860 N N . ASN A 1 723 ? 17.830 -18.338 -42.557 1.00 84.38 723 ASN A N 1
ATOM 5861 C CA . ASN A 1 723 ? 17.979 -18.345 -44.003 1.00 84.38 723 ASN A CA 1
ATOM 5862 C C . ASN A 1 723 ? 18.673 -17.056 -44.462 1.00 84.38 723 ASN A C 1
ATOM 5864 O O . ASN A 1 723 ? 18.170 -15.959 -44.244 1.00 84.38 723 ASN A O 1
ATOM 5868 N N . GLU A 1 724 ? 19.821 -17.172 -45.129 1.00 81.12 724 GLU A N 1
ATOM 5869 C CA . GLU A 1 724 ? 20.530 -16.022 -45.694 1.00 81.12 724 GLU A CA 1
ATOM 5870 C C . GLU A 1 724 ? 20.835 -16.242 -47.173 1.00 81.12 724 GLU A C 1
ATOM 5872 O O . GLU A 1 724 ? 21.120 -17.360 -47.596 1.00 81.12 724 GLU A O 1
ATOM 5877 N N . LEU A 1 725 ? 20.869 -15.159 -47.955 1.00 80.88 725 LEU A N 1
ATOM 5878 C CA . LEU A 1 725 ? 21.212 -15.214 -49.383 1.00 80.88 725 LEU A CA 1
ATOM 5879 C C . LEU A 1 725 ? 22.595 -15.834 -49.665 1.00 80.88 725 LEU A C 1
ATOM 5881 O O . LEU A 1 725 ? 22.811 -16.383 -50.744 1.00 80.88 725 LEU A O 1
ATOM 5885 N N . ARG A 1 726 ? 23.536 -15.755 -48.714 1.00 75.44 726 ARG A N 1
ATOM 5886 C CA . ARG A 1 726 ? 24.874 -16.365 -48.839 1.00 75.44 726 ARG A CA 1
ATOM 5887 C C . ARG A 1 726 ? 24.871 -17.889 -48.693 1.00 75.44 726 ARG A C 1
ATOM 5889 O O . ARG A 1 726 ? 25.786 -18.532 -49.192 1.00 75.44 726 ARG A O 1
ATOM 5896 N N . ASP A 1 727 ? 23.860 -18.434 -48.020 1.00 74.12 727 ASP A N 1
ATOM 5897 C CA . ASP A 1 727 ? 23.728 -19.866 -47.733 1.00 74.12 727 ASP A CA 1
ATOM 5898 C C . ASP A 1 727 ? 22.870 -20.578 -48.799 1.00 74.12 727 ASP A C 1
ATOM 5900 O O . ASP A 1 727 ? 22.672 -21.791 -48.739 1.00 74.12 727 ASP A O 1
ATOM 5904 N N . VAL A 1 728 ? 22.359 -19.827 -49.783 1.00 81.06 728 VAL A N 1
ATOM 5905 C CA . VAL A 1 728 ? 21.610 -20.359 -50.923 1.00 81.06 728 VAL A CA 1
ATOM 5906 C C . VAL A 1 728 ? 22.556 -21.102 -51.858 1.00 81.06 728 VAL A C 1
ATOM 5908 O O . VAL A 1 728 ? 23.541 -20.545 -52.345 1.00 81.06 728 VAL A O 1
ATOM 5911 N N . ASP A 1 729 ? 22.205 -22.345 -52.179 1.00 80.69 729 ASP A N 1
ATOM 5912 C CA . ASP A 1 729 ? 22.821 -23.057 -53.291 1.00 80.69 729 ASP A CA 1
ATOM 5913 C C . ASP A 1 729 ? 22.281 -22.503 -54.617 1.00 80.69 729 ASP A C 1
ATOM 5915 O O . ASP A 1 729 ? 21.186 -22.856 -55.067 1.00 80.69 729 ASP A O 1
ATOM 5919 N N . TRP A 1 730 ? 23.036 -21.586 -55.221 1.00 81.06 730 TRP A N 1
ATOM 5920 C CA . TRP A 1 730 ? 22.695 -20.995 -56.517 1.00 81.06 730 TRP A CA 1
ATOM 5921 C C . TRP A 1 730 ? 22.998 -21.920 -57.705 1.00 81.06 730 TRP A C 1
ATOM 5923 O O . TRP A 1 730 ? 22.675 -21.558 -58.838 1.00 81.06 730 TRP A O 1
ATOM 5933 N N . GLU A 1 731 ? 23.598 -23.094 -57.474 1.00 74.75 731 GLU A N 1
ATOM 5934 C CA . GLU A 1 731 ? 23.758 -24.123 -58.506 1.00 74.75 731 GLU A CA 1
ATOM 5935 C C . GLU A 1 731 ? 22.482 -24.974 -58.673 1.00 74.75 731 GLU A C 1
ATOM 5937 O O . GLU A 1 731 ? 22.311 -25.581 -59.733 1.00 74.75 731 GLU A O 1
ATOM 5942 N N . ASP A 1 732 ? 21.542 -24.966 -57.706 1.00 79.69 732 ASP A N 1
ATOM 5943 C CA . ASP A 1 732 ? 20.185 -25.516 -57.902 1.00 79.69 732 ASP A CA 1
ATOM 5944 C C . ASP A 1 732 ? 19.485 -24.736 -59.029 1.00 79.69 732 ASP A C 1
ATOM 5946 O O . ASP A 1 732 ? 19.350 -23.508 -58.984 1.00 79.69 732 ASP A O 1
ATOM 5950 N N . GLU A 1 733 ? 19.002 -25.464 -60.039 1.00 73.31 733 GLU A N 1
ATOM 5951 C CA . GLU A 1 733 ? 18.318 -24.937 -61.223 1.00 73.31 733 GLU A CA 1
ATOM 5952 C C . GLU A 1 733 ? 17.161 -23.982 -60.864 1.00 73.31 733 GLU A C 1
ATOM 5954 O O . GLU A 1 733 ? 16.930 -22.985 -61.556 1.00 73.31 733 GLU A O 1
ATOM 5959 N N . ARG A 1 734 ? 16.481 -24.222 -59.732 1.00 75.06 734 ARG A N 1
ATOM 5960 C CA . ARG A 1 734 ? 15.371 -23.386 -59.242 1.00 75.06 734 ARG A CA 1
ATOM 5961 C C . ARG A 1 734 ? 15.812 -22.065 -58.615 1.00 75.06 734 ARG A C 1
ATOM 5963 O O . ARG A 1 734 ? 15.063 -21.097 -58.721 1.00 75.06 734 ARG A O 1
ATOM 5970 N N . ASN A 1 735 ? 16.997 -22.007 -58.008 1.00 81.56 735 ASN A N 1
ATOM 5971 C CA . ASN A 1 735 ? 17.548 -20.792 -57.391 1.00 81.56 735 ASN A CA 1
ATOM 5972 C C . ASN A 1 735 ? 18.358 -19.978 -58.404 1.00 81.56 735 ASN A C 1
ATOM 5974 O O . ASN A 1 735 ? 18.324 -18.746 -58.404 1.00 81.56 735 ASN A O 1
ATOM 5978 N N . ARG A 1 736 ? 19.030 -20.660 -59.339 1.00 79.31 736 ARG A N 1
ATOM 5979 C CA . ARG A 1 736 ? 19.848 -20.050 -60.393 1.00 79.31 736 ARG A CA 1
ATOM 5980 C C . ARG A 1 736 ? 19.075 -19.042 -61.245 1.00 79.31 736 ARG A C 1
ATOM 5982 O O . ARG A 1 736 ? 19.630 -18.016 -61.630 1.00 79.31 736 ARG A O 1
ATOM 5989 N N . ARG A 1 737 ? 17.785 -19.292 -61.505 1.00 82.50 737 ARG A N 1
ATOM 5990 C CA . ARG A 1 737 ? 16.901 -18.355 -62.232 1.00 82.50 737 ARG A CA 1
ATOM 5991 C C . ARG A 1 737 ? 16.603 -17.062 -61.460 1.00 82.50 737 ARG A C 1
ATOM 5993 O O . ARG A 1 737 ? 16.307 -16.048 -62.087 1.00 82.50 737 ARG A O 1
ATOM 6000 N N . LEU A 1 738 ? 16.667 -17.104 -60.126 1.00 83.56 738 LEU A N 1
ATOM 6001 C CA . LEU A 1 738 ? 16.421 -15.966 -59.233 1.00 83.56 738 LEU A CA 1
ATOM 6002 C C . LEU A 1 738 ? 17.710 -15.199 -58.916 1.00 83.56 738 LEU A C 1
ATOM 6004 O O . LEU A 1 738 ? 17.640 -14.026 -58.566 1.00 83.56 738 LEU A O 1
ATOM 6008 N N . MET A 1 739 ? 18.879 -15.820 -59.103 1.00 80.44 739 MET A N 1
ATOM 6009 C CA . MET A 1 739 ? 20.194 -15.218 -58.850 1.00 80.44 739 MET A CA 1
ATOM 6010 C C . MET A 1 739 ? 20.372 -13.814 -59.462 1.00 80.44 739 MET A C 1
ATOM 6012 O O . MET A 1 739 ? 20.820 -12.921 -58.738 1.00 80.44 739 MET A O 1
ATOM 6016 N N . PRO A 1 740 ? 19.977 -13.552 -60.730 1.00 82.38 740 PRO A N 1
ATOM 6017 C CA . PRO A 1 740 ? 20.125 -12.225 -61.328 1.00 82.38 740 PRO A CA 1
ATOM 6018 C C . PRO A 1 740 ? 19.275 -11.144 -60.656 1.00 82.38 740 PRO A C 1
ATOM 6020 O O . PRO A 1 740 ? 19.542 -9.974 -60.881 1.00 82.38 740 PRO A O 1
ATOM 6023 N N . SER A 1 741 ? 18.259 -11.520 -59.869 1.00 84.12 741 SER A N 1
ATOM 6024 C CA . SER A 1 741 ? 17.402 -10.590 -59.120 1.00 84.12 741 SER A CA 1
ATOM 6025 C C . SER A 1 741 ? 18.017 -10.114 -57.809 1.00 84.12 741 SER A C 1
ATOM 6027 O O . SER A 1 741 ? 17.531 -9.144 -57.241 1.00 84.12 741 SER A O 1
ATOM 6029 N N . PHE A 1 742 ? 19.072 -10.771 -57.327 1.00 84.19 742 PHE A N 1
ATOM 6030 C CA . PHE A 1 742 ? 19.788 -10.385 -56.107 1.00 84.19 742 PHE A CA 1
ATOM 6031 C C . PHE A 1 742 ? 21.220 -9.920 -56.419 1.00 84.19 742 PHE A C 1
ATOM 6033 O O . PHE A 1 742 ? 21.743 -9.028 -55.748 1.00 84.19 742 PHE A O 1
ATOM 6040 N N . PHE A 1 743 ? 21.828 -10.456 -57.486 1.00 83.25 743 PHE A N 1
ATOM 6041 C CA . PHE A 1 743 ? 23.207 -10.173 -57.888 1.00 83.25 743 PHE A CA 1
ATOM 6042 C C . PHE A 1 743 ? 23.308 -9.786 -59.381 1.00 83.25 743 PHE A C 1
ATOM 6044 O O . PHE A 1 743 ? 23.314 -10.666 -60.244 1.00 83.25 743 PHE A O 1
ATOM 6051 N N . PRO A 1 744 ? 23.447 -8.487 -59.720 1.00 70.44 744 PRO A N 1
ATOM 6052 C CA . PRO A 1 744 ? 23.523 -8.003 -61.106 1.00 70.44 744 PRO A CA 1
ATOM 6053 C C . PRO A 1 744 ? 24.765 -8.430 -61.912 1.00 70.44 744 PRO A C 1
ATOM 6055 O O . PRO A 1 744 ? 24.741 -8.330 -63.140 1.00 70.44 744 PRO A O 1
ATOM 6058 N N . LYS A 1 745 ? 25.863 -8.878 -61.279 1.00 64.62 745 LYS A N 1
ATOM 6059 C CA . LYS A 1 745 ? 27.081 -9.358 -61.971 1.00 64.62 745 LYS A CA 1
ATOM 6060 C C . LYS A 1 745 ? 27.322 -10.848 -61.715 1.00 64.62 745 LYS A C 1
ATOM 6062 O O . LYS A 1 745 ? 27.271 -11.303 -60.578 1.00 64.62 745 LYS A O 1
ATOM 6067 N N . ALA A 1 746 ? 27.609 -11.594 -62.785 1.00 50.78 746 ALA A N 1
ATOM 6068 C CA . ALA A 1 746 ? 27.719 -13.052 -62.760 1.00 50.78 746 ALA A CA 1
ATOM 6069 C C . ALA A 1 746 ? 28.982 -13.584 -62.050 1.00 50.78 746 ALA A C 1
ATOM 6071 O O . ALA A 1 746 ? 30.086 -13.056 -62.198 1.00 50.78 746 ALA A O 1
ATOM 6072 N N . TRP A 1 747 ? 28.781 -14.698 -61.343 1.00 43.75 747 TRP A N 1
ATOM 6073 C CA . TRP A 1 747 ? 29.768 -15.599 -60.741 1.00 43.75 747 TRP A CA 1
ATOM 6074 C C . TRP A 1 747 ? 30.912 -15.936 -61.718 1.00 43.75 747 TRP A C 1
ATOM 6076 O O . TRP A 1 747 ? 30.668 -16.457 -62.804 1.00 43.75 747 TRP A O 1
ATOM 6086 N N . THR A 1 748 ? 32.173 -15.704 -61.333 1.00 39.50 748 THR A N 1
ATOM 6087 C CA . THR A 1 748 ? 33.343 -16.309 -62.005 1.00 39.50 748 THR A CA 1
ATOM 6088 C C . THR A 1 748 ? 34.046 -17.277 -61.048 1.00 39.50 748 THR A C 1
ATOM 6090 O O . THR A 1 748 ? 34.346 -16.949 -59.904 1.00 39.50 748 THR A O 1
ATOM 6093 N N . THR A 1 749 ? 34.206 -18.520 -61.507 1.00 40.34 749 THR A N 1
ATOM 6094 C CA . THR A 1 749 ? 34.658 -19.729 -60.790 1.00 40.34 749 THR A CA 1
ATOM 6095 C C . THR A 1 749 ? 36.007 -19.594 -60.070 1.00 40.34 749 THR A C 1
ATOM 6097 O O . THR A 1 749 ? 36.938 -19.012 -60.624 1.00 40.34 749 THR A O 1
ATOM 6100 N N . LEU A 1 750 ? 36.160 -20.232 -58.899 1.00 32.94 750 LEU A N 1
ATOM 6101 C CA . LEU A 1 750 ? 37.446 -20.402 -58.194 1.00 32.94 750 LEU A CA 1
ATOM 6102 C C . LEU A 1 750 ? 37.867 -21.881 -58.081 1.00 32.94 750 LEU A C 1
ATOM 6104 O O . LEU A 1 750 ? 37.006 -22.760 -58.134 1.00 32.94 750 LEU A O 1
ATOM 6108 N N . PRO A 1 751 ? 39.181 -22.167 -57.953 1.00 32.81 751 PRO A N 1
ATOM 6109 C CA . PRO A 1 751 ? 39.753 -23.495 -58.137 1.00 32.81 751 PRO A CA 1
ATOM 6110 C C . PRO A 1 751 ? 39.596 -24.395 -56.908 1.00 32.81 751 PRO A C 1
ATOM 6112 O O . PRO A 1 751 ? 39.606 -23.935 -55.767 1.00 32.81 751 PRO A O 1
ATOM 6115 N N . ARG A 1 752 ? 39.512 -25.703 -57.182 1.00 34.31 752 ARG A N 1
ATOM 6116 C CA . ARG A 1 752 ? 39.530 -26.805 -56.210 1.00 34.31 752 ARG A CA 1
ATOM 6117 C C . ARG A 1 752 ? 40.748 -26.717 -55.286 1.00 34.31 752 ARG A C 1
ATOM 6119 O O . ARG A 1 752 ? 41.866 -26.561 -55.769 1.00 34.31 752 ARG A O 1
ATOM 6126 N N . VAL A 1 753 ? 40.527 -26.892 -53.985 1.00 33.75 753 VAL A N 1
ATOM 6127 C CA . VAL A 1 753 ? 41.589 -27.173 -53.012 1.00 33.75 753 VAL A CA 1
ATOM 6128 C C . VAL A 1 753 ? 41.509 -28.653 -52.656 1.00 33.75 753 VAL A C 1
ATOM 6130 O O . VAL A 1 753 ? 40.483 -29.119 -52.162 1.00 33.75 753 VAL A O 1
ATOM 6133 N N . ASP A 1 754 ? 42.585 -29.370 -52.972 1.00 31.30 754 ASP A N 1
ATOM 6134 C CA . ASP A 1 754 ? 42.780 -30.783 -52.672 1.00 31.30 754 ASP A CA 1
ATOM 6135 C C . ASP A 1 754 ? 42.850 -31.047 -51.161 1.00 31.30 754 ASP A C 1
ATOM 6137 O O . ASP A 1 754 ? 43.364 -30.257 -50.366 1.00 31.30 754 ASP A O 1
ATOM 6141 N N . SER A 1 755 ? 42.313 -32.203 -50.794 1.00 38.38 755 SER A N 1
ATOM 6142 C CA . SER A 1 755 ? 42.308 -32.820 -49.475 1.00 38.38 755 SER A CA 1
ATOM 6143 C C . SER A 1 755 ? 43.691 -33.341 -49.067 1.00 38.38 755 SER A C 1
ATOM 6145 O O . SER A 1 755 ? 44.238 -34.171 -49.785 1.00 38.38 755 SER A O 1
ATOM 6147 N N . ASP A 1 756 ? 44.202 -32.927 -47.900 1.00 29.67 756 ASP A N 1
ATOM 6148 C CA . ASP A 1 756 ? 44.756 -33.831 -46.870 1.00 29.67 756 ASP A CA 1
ATOM 6149 C C . ASP A 1 756 ? 45.109 -33.084 -45.554 1.00 29.67 756 ASP A C 1
ATOM 6151 O O . ASP A 1 756 ? 45.398 -31.883 -45.582 1.00 29.67 756 ASP A O 1
ATOM 6155 N N . PRO A 1 757 ? 45.055 -33.746 -44.374 1.00 40.94 757 PRO A N 1
ATOM 6156 C CA . PRO A 1 757 ? 45.045 -33.081 -43.066 1.00 40.94 757 PRO A CA 1
ATOM 6157 C C . PRO A 1 757 ? 46.439 -32.995 -42.409 1.00 40.94 757 PRO A C 1
ATOM 6159 O O . PRO A 1 757 ? 47.184 -33.977 -42.437 1.00 40.94 757 PRO A O 1
ATOM 6162 N N . PRO A 1 758 ? 46.797 -31.901 -41.699 1.00 35.00 758 PRO A N 1
ATOM 6163 C CA . PRO A 1 758 ? 47.975 -31.897 -40.849 1.00 35.00 758 PRO A CA 1
ATOM 6164 C C . PRO A 1 758 ? 47.621 -32.248 -39.399 1.00 35.00 758 PRO A C 1
ATOM 6166 O O . PRO A 1 758 ? 46.797 -31.630 -38.726 1.00 35.00 758 PRO A O 1
ATOM 6169 N N . THR A 1 759 ? 48.326 -33.258 -38.916 1.00 37.44 759 THR A N 1
ATOM 6170 C CA . THR A 1 759 ? 48.477 -33.663 -37.524 1.00 37.44 759 THR A CA 1
ATOM 6171 C C . THR A 1 759 ? 49.137 -32.579 -36.660 1.00 37.44 759 THR A C 1
ATOM 6173 O O . THR A 1 759 ? 50.202 -32.077 -37.014 1.00 37.44 759 THR A O 1
ATOM 6176 N N . GLY A 1 760 ? 48.609 -32.363 -35.451 1.00 32.75 760 GLY A N 1
ATOM 6177 C CA . GLY A 1 760 ? 49.416 -32.019 -34.274 1.00 32.75 760 GLY A CA 1
ATOM 6178 C C . GLY A 1 760 ? 49.357 -30.575 -33.753 1.00 32.75 760 GLY A C 1
ATOM 6179 O O . GLY A 1 760 ? 49.858 -29.652 -34.385 1.00 32.75 760 GLY A O 1
ATOM 6180 N N . LYS A 1 761 ? 48.934 -30.487 -32.480 1.00 33.12 761 LYS A N 1
ATOM 6181 C CA . LYS A 1 761 ? 49.030 -29.396 -31.484 1.00 33.12 761 LYS A CA 1
ATOM 6182 C C . LYS A 1 761 ? 47.816 -28.464 -31.361 1.00 33.12 761 LYS A C 1
ATOM 6184 O O . LYS A 1 761 ? 47.413 -27.781 -32.292 1.00 33.12 761 LYS A O 1
ATOM 6189 N N . ASP A 1 762 ? 47.291 -28.465 -30.135 1.00 33.59 762 ASP A N 1
ATOM 6190 C CA . ASP A 1 762 ? 46.128 -27.744 -29.615 1.00 33.59 762 ASP A CA 1
ATOM 6191 C C . ASP A 1 762 ? 45.998 -26.288 -30.098 1.00 33.59 762 ASP A C 1
ATOM 6193 O O . ASP A 1 762 ? 46.948 -25.505 -29.956 1.00 33.59 762 ASP A O 1
ATOM 6197 N N . PRO A 1 763 ? 44.807 -25.854 -30.555 1.00 33.75 763 PRO A N 1
ATOM 6198 C CA . PRO A 1 763 ? 44.539 -24.445 -30.755 1.00 33.75 763 PRO A CA 1
ATOM 6199 C C . PRO A 1 763 ? 44.197 -23.790 -29.412 1.00 33.75 763 PRO A C 1
ATOM 6201 O O . PRO A 1 763 ? 43.200 -24.085 -28.752 1.00 33.75 763 PRO A O 1
ATOM 6204 N N . LYS A 1 764 ? 45.059 -22.853 -29.020 1.00 31.23 764 LYS A N 1
ATOM 6205 C CA . LYS A 1 764 ? 44.817 -21.887 -27.950 1.00 31.23 764 LYS A CA 1
ATOM 6206 C C . LYS A 1 764 ? 43.511 -21.131 -28.210 1.00 31.23 764 LYS A C 1
ATOM 6208 O O . LYS A 1 764 ? 43.375 -20.426 -29.204 1.00 31.23 764 LYS A O 1
ATOM 6213 N N . ILE A 1 765 ? 42.598 -21.234 -27.254 1.00 33.91 765 ILE A N 1
ATOM 6214 C CA . ILE A 1 765 ? 41.418 -20.382 -27.097 1.00 33.91 765 ILE A CA 1
ATOM 6215 C C . ILE A 1 765 ? 41.891 -18.917 -26.958 1.00 33.91 765 ILE A C 1
ATOM 6217 O O . ILE A 1 765 ? 42.726 -18.653 -26.085 1.00 33.91 765 ILE A O 1
ATOM 6221 N N . PRO A 1 766 ? 41.398 -17.947 -27.756 1.00 33.38 766 PRO A N 1
ATOM 6222 C CA . PRO A 1 766 ? 41.700 -16.542 -27.524 1.00 33.38 766 PRO A CA 1
ATOM 6223 C C . PRO A 1 766 ? 41.058 -16.069 -26.218 1.00 33.38 766 PRO A C 1
ATOM 6225 O O . PRO A 1 766 ? 39.885 -16.320 -25.936 1.00 33.38 766 PRO A O 1
ATOM 6228 N N . ALA A 1 767 ? 41.851 -15.373 -25.414 1.00 32.22 767 ALA A N 1
ATOM 6229 C CA . ALA A 1 767 ? 41.446 -14.826 -24.136 1.00 32.22 767 ALA A CA 1
ATOM 6230 C C . ALA A 1 767 ? 40.731 -13.467 -24.286 1.00 32.22 767 ALA A C 1
ATOM 6232 O O . ALA A 1 767 ? 41.211 -12.564 -24.963 1.00 32.22 767 ALA A O 1
ATOM 6233 N N . SER A 1 768 ? 39.669 -13.304 -23.493 1.00 34.03 768 SER A N 1
ATOM 6234 C CA . SER A 1 768 ? 39.061 -12.049 -23.013 1.00 34.03 768 SER A CA 1
ATOM 6235 C C . SER A 1 768 ? 38.096 -11.263 -23.947 1.00 34.03 768 SER A C 1
ATOM 6237 O O . SER A 1 768 ? 38.492 -10.779 -25.003 1.00 34.03 768 SER A O 1
ATOM 6239 N N . PRO A 1 769 ? 36.840 -11.015 -23.507 1.00 33.56 769 PRO A N 1
ATOM 6240 C CA . PRO A 1 769 ? 35.841 -10.160 -24.182 1.00 33.56 769 PRO A CA 1
ATOM 6241 C C . PRO A 1 769 ? 36.080 -8.633 -24.118 1.00 33.56 769 PRO A C 1
ATOM 6243 O O . PRO A 1 769 ? 35.161 -7.849 -24.355 1.00 33.56 769 PRO A O 1
ATOM 6246 N N . SER A 1 770 ? 37.271 -8.163 -23.743 1.00 32.62 770 SER A N 1
ATOM 6247 C CA . SER A 1 770 ? 37.486 -6.773 -23.295 1.00 32.62 770 SER A CA 1
ATOM 6248 C C . SER A 1 770 ? 37.971 -5.771 -24.356 1.00 32.62 770 SER A C 1
ATOM 6250 O O . SER A 1 770 ? 38.303 -4.644 -23.999 1.00 32.62 770 SER A O 1
ATOM 6252 N N . GLN A 1 771 ? 37.981 -6.114 -25.648 1.00 32.03 771 GLN A N 1
ATOM 6253 C CA . GLN A 1 771 ? 38.432 -5.195 -26.714 1.00 32.03 771 GLN A CA 1
ATOM 6254 C C . GLN A 1 771 ? 37.332 -4.638 -27.635 1.00 32.03 771 GLN A C 1
ATOM 6256 O O . GLN A 1 771 ? 37.624 -3.757 -28.433 1.00 32.03 771 GLN A O 1
ATOM 6261 N N . TRP A 1 772 ? 36.064 -5.034 -27.473 1.00 28.73 772 TRP A N 1
ATOM 6262 C CA . TRP A 1 772 ? 34.954 -4.537 -28.312 1.00 28.73 772 TRP A CA 1
ATOM 6263 C C . TRP A 1 772 ? 34.189 -3.327 -27.727 1.00 28.73 772 TRP A C 1
ATOM 6265 O O . TRP A 1 772 ? 33.335 -2.752 -28.392 1.00 28.73 772 TRP A O 1
ATOM 6275 N N . ARG A 1 773 ? 34.489 -2.886 -26.494 1.00 27.67 773 ARG A N 1
ATOM 6276 C CA . ARG A 1 773 ? 33.749 -1.812 -25.784 1.00 27.67 773 ARG A CA 1
ATOM 6277 C C . ARG A 1 773 ? 34.407 -0.422 -25.849 1.00 27.67 773 ARG A C 1
ATOM 6279 O O . ARG A 1 773 ? 34.456 0.278 -24.840 1.00 27.67 773 ARG A O 1
ATOM 6286 N N . ARG A 1 774 ? 34.951 -0.005 -26.997 1.00 28.05 774 ARG A N 1
ATOM 6287 C CA . ARG A 1 774 ? 35.543 1.347 -27.147 1.00 28.05 774 ARG A CA 1
ATOM 6288 C C . ARG A 1 774 ? 35.017 2.197 -28.310 1.00 28.05 774 ARG A C 1
ATOM 6290 O O . ARG A 1 774 ? 35.614 3.231 -28.581 1.00 28.05 774 ARG A O 1
ATOM 6297 N N . SER A 1 775 ? 33.883 1.850 -28.924 1.00 28.17 775 SER A N 1
ATOM 6298 C CA . SER A 1 775 ? 33.373 2.607 -30.087 1.00 28.17 775 SER A CA 1
ATOM 6299 C C . SER A 1 775 ? 31.906 3.048 -30.026 1.00 28.17 775 SER A C 1
ATOM 6301 O O . SER A 1 775 ? 31.354 3.387 -31.063 1.00 28.17 775 SER A O 1
ATOM 6303 N N . ALA A 1 776 ? 31.260 3.103 -28.857 1.00 29.62 776 ALA A N 1
ATOM 6304 C CA . ALA A 1 776 ? 29.865 3.559 -28.788 1.00 29.62 776 ALA A CA 1
ATOM 6305 C C . ALA A 1 776 ? 29.552 4.362 -27.517 1.00 29.62 776 ALA A C 1
ATOM 6307 O O . ALA A 1 776 ? 28.832 3.887 -26.647 1.00 29.62 776 ALA A O 1
ATOM 6308 N N . VAL A 1 777 ? 30.097 5.579 -27.404 1.00 30.67 777 VAL A N 1
ATOM 6309 C CA . VAL A 1 777 ? 29.521 6.646 -26.564 1.00 30.67 777 VAL A CA 1
ATOM 6310 C C . VAL A 1 777 ? 29.788 7.997 -27.233 1.00 30.67 777 VAL A C 1
ATOM 6312 O O . VAL A 1 777 ? 30.887 8.532 -27.116 1.00 30.67 777 VAL A O 1
ATOM 6315 N N . ASN A 1 778 ? 28.786 8.537 -27.930 1.00 25.95 778 ASN A N 1
ATOM 6316 C CA . ASN A 1 778 ? 28.538 9.981 -28.005 1.00 25.95 778 ASN A CA 1
ATOM 6317 C C . ASN A 1 778 ? 27.136 10.242 -28.592 1.00 25.95 778 ASN A C 1
ATOM 6319 O O . ASN A 1 778 ? 26.928 9.954 -29.770 1.00 25.95 778 ASN A O 1
ATOM 6323 N N . PRO A 1 779 ? 26.178 10.796 -27.829 1.00 32.06 779 PRO A N 1
ATOM 6324 C CA . PRO A 1 779 ? 24.992 11.421 -28.388 1.00 32.06 779 PRO A CA 1
ATOM 6325 C C . PRO A 1 779 ? 25.114 12.944 -28.242 1.00 32.06 779 PRO A C 1
ATOM 6327 O O . PRO A 1 779 ? 25.175 13.464 -27.130 1.00 32.06 779 PRO A O 1
ATOM 6330 N N . ASN A 1 780 ? 25.123 13.670 -29.358 1.00 26.80 780 ASN A N 1
ATOM 6331 C CA . ASN A 1 780 ? 24.721 15.074 -29.363 1.00 26.80 780 ASN A CA 1
ATOM 6332 C C . ASN A 1 780 ? 23.665 15.259 -30.468 1.00 26.80 780 ASN A C 1
ATOM 6334 O O . ASN A 1 780 ? 23.881 14.753 -31.573 1.00 26.80 780 ASN A O 1
ATOM 6338 N N . PRO A 1 781 ? 22.526 15.919 -30.197 1.00 42.31 781 PRO A N 1
ATOM 6339 C CA . PRO A 1 781 ? 21.410 16.011 -31.122 1.00 42.31 781 PRO A CA 1
ATOM 6340 C C . PRO A 1 781 ? 21.523 17.304 -31.927 1.00 42.31 781 PRO A C 1
ATOM 6342 O O . PRO A 1 781 ? 21.421 18.383 -31.354 1.00 42.31 781 PRO A O 1
ATOM 6345 N N . GLN A 1 782 ? 21.734 17.204 -33.239 1.00 30.94 782 GLN A N 1
ATOM 6346 C CA . GLN A 1 782 ? 21.419 18.262 -34.208 1.00 30.94 782 GLN A CA 1
ATOM 6347 C C . GLN A 1 782 ? 21.667 17.743 -35.630 1.00 30.94 782 GLN A C 1
ATOM 6349 O O . GLN A 1 782 ? 22.788 17.763 -36.130 1.00 30.94 782 GLN A O 1
ATOM 6354 N N . SER A 1 783 ? 20.619 17.233 -36.272 1.00 26.16 783 SER A N 1
ATOM 6355 C CA . SER A 1 783 ? 20.398 17.313 -37.726 1.00 26.16 783 SER A CA 1
ATOM 6356 C C . SER A 1 783 ? 19.065 16.649 -38.068 1.00 26.16 783 SER A C 1
ATOM 6358 O O . SER A 1 783 ? 18.805 15.504 -37.706 1.00 26.16 783 SER A O 1
ATOM 6360 N N . ASN A 1 784 ? 18.206 17.413 -38.739 1.00 33.22 784 ASN A N 1
ATOM 6361 C CA . ASN A 1 784 ? 17.069 16.899 -39.485 1.00 33.22 784 ASN A CA 1
ATOM 6362 C C . ASN A 1 784 ? 17.623 16.181 -40.714 1.00 33.22 784 ASN A C 1
ATOM 6364 O O . ASN A 1 784 ? 18.104 16.871 -41.600 1.00 33.22 784 ASN A O 1
ATOM 6368 N N . ASP A 1 785 ? 17.583 14.850 -40.736 1.00 27.67 785 ASP A N 1
ATOM 6369 C CA . ASP A 1 785 ? 17.512 14.029 -41.953 1.00 27.67 785 ASP A CA 1
ATOM 6370 C C . ASP A 1 785 ? 17.218 12.578 -41.536 1.00 27.67 785 ASP A C 1
ATOM 6372 O O . ASP A 1 785 ? 18.088 11.831 -41.088 1.00 27.67 785 ASP A O 1
ATOM 6376 N N . ALA A 1 786 ? 15.943 12.191 -41.606 1.00 32.75 786 ALA A N 1
ATOM 6377 C CA . ALA A 1 786 ? 15.487 10.839 -41.308 1.00 32.75 786 ALA A CA 1
ATOM 6378 C C . ALA A 1 786 ? 15.544 9.972 -42.577 1.00 32.75 786 ALA A C 1
ATOM 6380 O O . ALA A 1 786 ? 15.140 10.422 -43.647 1.00 32.75 786 ALA A O 1
ATOM 6381 N N . PHE A 1 787 ? 15.962 8.712 -42.408 1.00 32.34 787 PHE A N 1
ATOM 6382 C CA . PHE A 1 787 ? 16.146 7.637 -43.403 1.00 32.34 787 PHE A CA 1
ATOM 6383 C C . PHE A 1 787 ? 17.549 7.524 -44.034 1.00 32.34 787 PHE A C 1
ATOM 6385 O O . PHE A 1 787 ? 17.743 7.768 -45.222 1.00 32.34 787 PHE A O 1
ATOM 6392 N N . GLY A 1 788 ? 18.500 7.032 -43.231 1.00 26.06 788 GLY A N 1
ATOM 6393 C CA . GLY A 1 788 ? 19.710 6.324 -43.675 1.00 26.06 788 GLY A CA 1
ATOM 6394 C C . GLY A 1 788 ? 19.802 4.939 -42.999 1.00 26.06 788 GLY A C 1
ATOM 6395 O O . GLY A 1 788 ? 19.141 4.741 -41.975 1.00 26.06 788 GLY A O 1
ATOM 6396 N N . PRO A 1 789 ? 20.556 3.971 -43.560 1.00 28.20 789 PRO A N 1
ATOM 6397 C CA . PRO A 1 789 ? 20.571 2.585 -43.087 1.00 28.20 789 PRO A CA 1
ATOM 6398 C C . PRO A 1 789 ? 21.243 2.443 -41.709 1.00 28.20 789 PRO A C 1
ATOM 6400 O O . PRO A 1 789 ? 22.183 3.166 -41.374 1.00 28.20 789 PRO A O 1
ATOM 6403 N N . LEU A 1 790 ? 20.723 1.510 -40.905 1.00 27.64 790 LEU A N 1
ATOM 6404 C CA . LEU A 1 790 ? 21.132 1.212 -39.525 1.00 27.64 790 LEU A CA 1
ATOM 6405 C C . LEU A 1 790 ? 22.630 0.822 -39.426 1.00 27.64 790 LEU A C 1
ATOM 6407 O O . LEU A 1 790 ? 23.124 0.090 -40.284 1.00 27.64 790 LEU A O 1
ATOM 6411 N N . PRO A 1 791 ? 23.375 1.248 -38.384 1.00 28.88 791 PRO A N 1
ATOM 6412 C CA . PRO A 1 791 ? 24.809 0.987 -38.284 1.00 28.88 791 PRO A CA 1
ATOM 6413 C C . PRO A 1 791 ? 25.116 -0.344 -37.576 1.00 28.88 791 PRO A C 1
ATOM 6415 O O . PRO A 1 791 ? 24.754 -0.524 -36.414 1.00 28.88 791 PRO A O 1
ATOM 6418 N N . GLY A 1 792 ? 25.879 -1.238 -38.225 1.00 25.83 792 GLY A N 1
ATOM 6419 C CA . GLY A 1 792 ? 26.599 -2.306 -37.515 1.00 25.83 792 GLY A CA 1
ATOM 6420 C C . GLY A 1 792 ? 26.826 -3.639 -38.237 1.00 25.83 792 GLY A C 1
ATOM 6421 O O . GLY A 1 792 ? 26.423 -4.671 -37.713 1.00 25.83 792 GLY A O 1
ATOM 6422 N N . SER A 1 793 ? 27.565 -3.669 -39.350 1.00 26.47 793 SER A N 1
ATOM 6423 C CA . SER A 1 793 ? 28.265 -4.890 -39.794 1.00 26.47 793 SER A CA 1
ATOM 6424 C C . SER A 1 793 ? 29.677 -4.559 -40.279 1.00 26.47 793 SER A C 1
ATOM 6426 O O . SER A 1 793 ? 29.958 -4.457 -41.466 1.00 26.47 793 SER A O 1
ATOM 6428 N N . ALA A 1 794 ? 30.597 -4.379 -39.334 1.00 29.27 794 ALA A N 1
ATOM 6429 C CA . ALA A 1 794 ? 32.025 -4.425 -39.624 1.00 29.27 794 ALA A CA 1
ATOM 6430 C C . ALA A 1 794 ? 32.578 -5.771 -39.140 1.00 29.27 794 ALA A C 1
ATOM 6432 O O . ALA A 1 794 ? 33.168 -5.869 -38.066 1.00 29.27 794 ALA A O 1
ATOM 6433 N N . VAL A 1 795 ? 32.371 -6.814 -39.946 1.00 30.84 795 VAL A N 1
ATOM 6434 C CA . VAL A 1 795 ? 33.245 -7.991 -39.965 1.00 30.84 795 VAL A CA 1
ATOM 6435 C C . VAL A 1 795 ? 33.897 -7.997 -41.338 1.00 30.84 795 VAL A C 1
ATOM 6437 O O . VAL A 1 795 ? 33.305 -8.401 -42.328 1.00 30.84 795 VAL A O 1
ATOM 6440 N N . ALA A 1 796 ? 35.122 -7.486 -41.406 1.00 35.78 796 ALA A N 1
ATOM 6441 C CA . ALA A 1 796 ? 35.938 -7.619 -42.597 1.00 35.78 796 ALA A CA 1
ATOM 6442 C C . ALA A 1 796 ? 36.426 -9.073 -42.710 1.00 35.78 796 ALA A C 1
ATOM 6444 O O . ALA A 1 796 ? 37.332 -9.476 -41.982 1.00 35.78 796 ALA A O 1
ATOM 6445 N N . SER A 1 797 ? 35.803 -9.868 -43.582 1.00 36.56 797 SER A N 1
ATOM 6446 C CA . SER A 1 797 ? 36.431 -10.893 -44.441 1.00 36.56 797 SER A CA 1
ATOM 6447 C C . SER A 1 797 ? 35.360 -11.541 -45.339 1.00 36.56 797 SER A C 1
ATOM 6449 O O . SER A 1 797 ? 34.301 -11.918 -44.860 1.00 36.56 797 SER A O 1
ATOM 6451 N N . ASP A 1 798 ? 35.658 -11.633 -46.640 1.00 35.28 798 ASP A N 1
ATOM 6452 C CA . ASP A 1 798 ? 34.922 -12.294 -47.743 1.00 35.28 798 ASP A CA 1
ATOM 6453 C C . ASP A 1 798 ? 33.761 -11.585 -48.481 1.00 35.28 798 ASP A C 1
ATOM 6455 O O . ASP A 1 798 ? 33.447 -11.994 -49.599 1.00 35.28 798 ASP A O 1
ATOM 6459 N N . GLU A 1 799 ? 33.208 -10.460 -48.014 1.00 38.44 799 GLU A N 1
ATOM 6460 C CA . GLU A 1 799 ? 32.122 -9.751 -48.744 1.00 38.44 799 GLU A CA 1
ATOM 6461 C C . GLU A 1 799 ? 32.550 -9.005 -50.029 1.00 38.44 799 GLU A C 1
ATOM 6463 O O . GLU A 1 799 ? 31.712 -8.503 -50.774 1.00 38.44 799 GLU A O 1
ATOM 6468 N N . ALA A 1 800 ? 33.839 -8.971 -50.372 1.00 36.75 800 ALA A N 1
ATOM 6469 C CA . ALA A 1 800 ? 34.341 -8.249 -51.548 1.00 36.75 800 ALA A CA 1
ATOM 6470 C C . ALA A 1 800 ? 34.024 -8.914 -52.914 1.00 36.75 800 ALA A C 1
ATOM 6472 O O . ALA A 1 800 ? 34.640 -8.554 -53.917 1.00 36.75 800 ALA A O 1
ATOM 6473 N N . ARG A 1 801 ? 33.110 -9.897 -52.982 1.00 49.72 801 ARG A N 1
ATOM 6474 C CA . ARG A 1 801 ? 32.859 -10.711 -54.192 1.00 49.72 801 ARG A CA 1
ATOM 6475 C C . ARG A 1 801 ? 31.451 -10.645 -54.796 1.00 49.72 801 ARG A C 1
ATOM 6477 O O . ARG A 1 801 ? 31.276 -11.199 -55.877 1.00 49.72 801 ARG A O 1
ATOM 6484 N N . PHE A 1 802 ? 30.486 -9.946 -54.191 1.00 58.34 802 PHE A N 1
ATOM 6485 C CA . PHE A 1 802 ? 29.103 -9.910 -54.692 1.00 58.34 802 PHE A CA 1
ATOM 6486 C C . PHE A 1 802 ? 28.531 -8.485 -54.698 1.00 58.34 802 PHE A C 1
ATOM 6488 O O . PHE A 1 802 ? 28.229 -7.918 -53.652 1.00 58.34 802 PHE A O 1
ATOM 6495 N N . GLU A 1 803 ? 28.389 -7.890 -55.884 1.00 68.25 803 GLU A N 1
ATOM 6496 C CA . GLU A 1 803 ? 27.744 -6.581 -56.061 1.00 68.25 803 GLU A CA 1
ATOM 6497 C C . GLU A 1 803 ? 26.222 -6.772 -56.041 1.00 68.25 803 GLU A C 1
ATOM 6499 O O . GLU A 1 803 ? 25.709 -7.552 -56.839 1.00 68.25 803 GLU A O 1
ATOM 6504 N N . ARG A 1 804 ? 25.517 -6.102 -55.119 1.00 80.62 804 ARG A N 1
ATOM 6505 C CA . ARG A 1 804 ? 24.051 -6.162 -54.962 1.00 80.62 804 ARG A CA 1
ATOM 6506 C C . ARG A 1 804 ? 23.347 -5.054 -55.746 1.00 80.62 804 ARG A C 1
ATOM 6508 O O . ARG A 1 804 ? 23.961 -4.053 -56.120 1.00 80.62 804 ARG A O 1
ATOM 6515 N N . HIS A 1 805 ? 22.045 -5.209 -55.980 1.00 81.38 805 HIS A N 1
ATOM 6516 C CA . HIS A 1 805 ? 21.248 -4.168 -56.624 1.00 81.38 805 HIS A CA 1
ATOM 6517 C C . HIS A 1 805 ? 21.126 -2.901 -55.760 1.00 81.38 805 HIS A C 1
ATOM 6519 O O . HIS A 1 805 ? 20.749 -2.942 -54.597 1.00 81.38 805 HIS A O 1
ATOM 6525 N N . THR A 1 806 ? 21.337 -1.740 -56.378 1.00 85.12 806 THR A N 1
ATOM 6526 C CA . THR A 1 806 ? 20.822 -0.454 -55.876 1.00 85.12 806 THR A CA 1
ATOM 6527 C C . THR A 1 806 ? 19.338 -0.303 -56.221 1.00 85.12 806 THR A C 1
ATOM 6529 O O . THR A 1 806 ? 18.894 -0.876 -57.218 1.00 85.12 806 THR A O 1
ATOM 6532 N N . ALA A 1 807 ? 18.593 0.552 -55.507 1.00 80.12 807 ALA A N 1
ATOM 6533 C CA . ALA A 1 807 ? 17.175 0.834 -55.784 1.00 80.12 807 ALA A CA 1
ATOM 6534 C C . ALA A 1 807 ? 16.873 1.120 -57.274 1.00 80.12 807 ALA A C 1
ATOM 6536 O O . ALA A 1 807 ? 15.900 0.613 -57.830 1.00 80.12 807 ALA A O 1
ATOM 6537 N N . LYS A 1 808 ? 17.743 1.888 -57.953 1.00 82.88 808 LYS A N 1
ATOM 6538 C CA . LYS A 1 808 ? 17.608 2.190 -59.391 1.00 82.88 808 LYS A CA 1
ATOM 6539 C C . LYS A 1 808 ? 17.819 0.952 -60.264 1.00 82.88 808 LYS A C 1
ATOM 6541 O O . LYS A 1 808 ? 17.045 0.719 -61.186 1.00 82.88 808 LYS A O 1
ATOM 6546 N N . SER A 1 809 ? 18.849 0.158 -59.970 1.00 85.19 809 SER A N 1
ATOM 6547 C CA . SER A 1 809 ? 19.138 -1.065 -60.730 1.00 85.19 809 SER A CA 1
ATOM 6548 C C . SER A 1 809 ? 18.120 -2.181 -60.478 1.00 85.19 809 SER A C 1
ATOM 6550 O O . SER A 1 809 ? 17.809 -2.911 -61.410 1.00 85.19 809 SER A O 1
ATOM 6552 N N . MET A 1 810 ? 17.566 -2.283 -59.262 1.00 84.75 810 MET A N 1
ATOM 6553 C CA . MET A 1 810 ? 16.500 -3.233 -58.936 1.00 84.75 810 MET A CA 1
ATOM 6554 C C . MET A 1 810 ? 15.233 -2.889 -59.719 1.00 84.75 810 MET A C 1
ATOM 6556 O O . MET A 1 810 ? 14.658 -3.747 -60.373 1.00 84.75 810 MET A O 1
ATOM 6560 N N . SER A 1 811 ? 14.835 -1.613 -59.732 1.00 84.56 811 SER A N 1
ATOM 6561 C CA . SER A 1 811 ? 13.658 -1.176 -60.492 1.00 84.56 811 SER A CA 1
ATOM 6562 C C . SER A 1 811 ? 13.808 -1.420 -62.003 1.00 84.56 811 SER A C 1
ATOM 6564 O O . SER A 1 811 ? 12.858 -1.843 -62.656 1.00 84.56 811 SER A O 1
ATOM 6566 N N . ALA A 1 812 ? 15.013 -1.226 -62.557 1.00 84.50 812 ALA A N 1
ATOM 6567 C CA . ALA A 1 812 ? 15.308 -1.531 -63.960 1.00 84.50 812 ALA A CA 1
ATOM 6568 C C . ALA A 1 812 ? 15.296 -3.038 -64.281 1.00 84.50 812 ALA A C 1
ATOM 6570 O O . ALA A 1 812 ? 15.021 -3.414 -65.415 1.00 84.50 812 ALA A O 1
ATOM 6571 N N . HIS A 1 813 ? 15.600 -3.893 -63.301 1.00 85.62 813 HIS A N 1
ATOM 6572 C CA . HIS A 1 813 ? 15.509 -5.349 -63.435 1.00 85.62 813 HIS A CA 1
ATOM 6573 C C . HIS A 1 813 ? 14.058 -5.839 -63.341 1.00 85.62 813 HIS A C 1
ATOM 6575 O O . HIS A 1 813 ? 13.613 -6.636 -64.165 1.00 85.62 813 HIS A O 1
ATOM 6581 N N . LEU A 1 814 ? 13.295 -5.317 -62.374 1.00 87.25 814 LEU A N 1
ATOM 6582 C CA . LEU A 1 814 ? 11.891 -5.679 -62.152 1.00 87.25 814 LEU A CA 1
ATOM 6583 C C . LEU A 1 814 ? 10.961 -5.198 -63.274 1.00 87.25 814 LEU A C 1
ATOM 6585 O O . LEU A 1 814 ? 9.969 -5.862 -63.553 1.00 87.25 814 LEU A O 1
ATOM 6589 N N . SER A 1 815 ? 11.293 -4.109 -63.977 1.00 85.62 815 SER A N 1
ATOM 6590 C CA . SER A 1 815 ? 10.497 -3.622 -65.118 1.00 85.62 815 SER A CA 1
ATOM 6591 C C . SER A 1 815 ? 10.451 -4.591 -66.308 1.00 85.62 815 SER A C 1
ATOM 6593 O O . SER A 1 815 ? 9.598 -4.447 -67.181 1.00 85.62 815 SER A O 1
ATOM 6595 N N . MET A 1 816 ? 11.349 -5.581 -66.343 1.00 83.75 816 MET A N 1
ATOM 6596 C CA . MET A 1 816 ? 11.389 -6.643 -67.352 1.00 83.75 816 MET A CA 1
ATOM 6597 C C . MET A 1 816 ? 10.711 -7.945 -66.883 1.00 83.75 816 MET A C 1
ATOM 6599 O O . MET A 1 816 ? 10.795 -8.953 -67.584 1.00 83.75 816 MET A O 1
ATOM 6603 N N . LYS A 1 817 ? 10.076 -7.948 -65.701 1.00 85.06 817 LYS A N 1
ATOM 6604 C CA . LYS A 1 817 ? 9.475 -9.123 -65.050 1.00 85.06 817 LYS A CA 1
ATOM 6605 C C . LYS A 1 817 ? 7.955 -9.005 -64.955 1.00 85.06 817 LYS A C 1
ATOM 6607 O O . LYS A 1 817 ? 7.409 -7.915 -64.807 1.00 85.06 817 LYS A O 1
ATOM 6612 N N . MET A 1 818 ? 7.262 -10.140 -65.014 1.00 85.88 818 MET A N 1
ATOM 6613 C CA . MET A 1 818 ? 5.800 -10.200 -64.860 1.00 85.88 818 MET A CA 1
ATOM 6614 C C . MET A 1 818 ? 5.398 -10.274 -63.378 1.00 85.88 818 MET A C 1
ATOM 6616 O O . MET A 1 818 ? 6.158 -10.766 -62.548 1.00 85.88 818 MET A O 1
ATOM 6620 N N . ALA A 1 819 ? 4.175 -9.862 -63.026 1.00 81.94 819 ALA A N 1
ATOM 6621 C CA . ALA A 1 819 ? 3.704 -9.833 -61.631 1.00 81.94 819 ALA A CA 1
ATOM 6622 C C . ALA A 1 819 ? 3.872 -11.158 -60.836 1.00 81.94 819 ALA A C 1
ATOM 6624 O O . ALA A 1 819 ? 4.263 -11.094 -59.669 1.00 81.94 819 ALA A O 1
ATOM 6625 N N . PRO A 1 820 ? 3.651 -12.362 -61.408 1.00 85.62 820 PRO A N 1
ATOM 6626 C CA . PRO A 1 820 ? 3.928 -13.623 -60.709 1.00 85.62 820 PRO A CA 1
ATOM 6627 C C . PRO A 1 820 ? 5.417 -13.836 -60.419 1.00 85.62 820 PRO A C 1
ATOM 6629 O O . PRO A 1 820 ? 5.765 -14.366 -59.371 1.00 85.62 820 PRO A O 1
ATOM 6632 N N . GLU A 1 821 ? 6.294 -13.385 -61.319 1.00 86.00 821 GLU A N 1
ATOM 6633 C CA . GLU A 1 821 ? 7.745 -13.463 -61.133 1.00 86.00 821 GLU A CA 1
ATOM 6634 C C . GLU A 1 821 ? 8.207 -12.479 -60.054 1.00 86.00 821 GLU A C 1
ATOM 6636 O O . GLU A 1 821 ? 9.075 -12.810 -59.255 1.00 86.00 821 GLU A O 1
ATOM 6641 N N . ILE A 1 822 ? 7.603 -11.288 -59.983 1.00 88.06 822 ILE A N 1
ATOM 6642 C CA . ILE A 1 822 ? 7.872 -10.316 -58.913 1.00 88.06 822 ILE A CA 1
ATOM 6643 C C . ILE A 1 822 ? 7.433 -10.884 -57.556 1.00 88.06 822 ILE A C 1
ATOM 6645 O O . ILE A 1 822 ? 8.185 -10.788 -56.590 1.00 88.06 822 ILE A O 1
ATOM 6649 N N . ASN A 1 823 ? 6.258 -11.520 -57.488 1.00 87.31 823 ASN A N 1
ATOM 6650 C CA . ASN A 1 823 ? 5.798 -12.224 -56.288 1.00 87.31 823 ASN A CA 1
ATOM 6651 C C . ASN A 1 823 ? 6.749 -13.348 -55.880 1.00 87.31 823 ASN A C 1
ATOM 6653 O O . ASN A 1 823 ? 7.053 -13.479 -54.702 1.00 87.31 823 ASN A O 1
ATOM 6657 N N . GLU A 1 824 ? 7.251 -14.122 -56.841 1.00 89.12 824 GLU A N 1
ATOM 6658 C CA . GLU A 1 824 ? 8.225 -15.177 -56.573 1.00 89.12 824 GLU A CA 1
ATOM 6659 C C . GLU A 1 824 ? 9.543 -14.615 -56.018 1.00 89.12 824 GLU A C 1
ATOM 6661 O O . GLU A 1 824 ? 10.086 -15.151 -55.053 1.00 89.12 824 GLU A O 1
ATOM 6666 N N . ILE A 1 825 ? 10.036 -13.504 -56.576 1.00 89.50 825 ILE A N 1
ATOM 6667 C CA . ILE A 1 825 ? 11.237 -12.822 -56.075 1.00 89.50 825 ILE A CA 1
ATOM 6668 C C . ILE A 1 825 ? 10.986 -12.250 -54.670 1.00 89.50 825 ILE A C 1
ATOM 6670 O O . ILE A 1 825 ? 11.866 -12.354 -53.820 1.00 89.50 825 ILE A O 1
ATOM 6674 N N . MET A 1 826 ? 9.806 -11.679 -54.408 1.00 90.56 826 MET A N 1
ATOM 6675 C CA . MET A 1 826 ? 9.431 -11.142 -53.094 1.00 90.56 826 MET A CA 1
ATOM 6676 C C . MET A 1 826 ? 9.292 -12.249 -52.040 1.00 90.56 826 MET A C 1
ATOM 6678 O O . MET A 1 826 ? 9.823 -12.113 -50.941 1.00 90.56 826 MET A O 1
ATOM 6682 N N . ASP A 1 827 ? 8.634 -13.360 -52.379 1.00 89.19 827 ASP A N 1
ATOM 6683 C CA . ASP A 1 827 ? 8.497 -14.523 -51.498 1.00 89.19 827 ASP A CA 1
ATOM 6684 C C . ASP A 1 827 ? 9.883 -15.133 -51.205 1.00 89.19 827 ASP A C 1
ATOM 6686 O O . ASP A 1 827 ? 10.173 -15.477 -50.060 1.00 89.19 827 ASP A O 1
ATOM 6690 N N . PHE A 1 828 ? 10.780 -15.190 -52.198 1.00 89.94 828 PHE A N 1
ATOM 6691 C CA . PHE A 1 828 ? 12.170 -15.615 -52.002 1.00 89.94 828 PHE A CA 1
ATOM 6692 C C . PHE A 1 828 ? 12.958 -14.630 -51.123 1.00 89.94 828 PHE A C 1
ATOM 6694 O O . PHE A 1 828 ? 13.667 -15.041 -50.205 1.00 89.94 828 PHE A O 1
ATOM 6701 N N . ALA A 1 829 ? 12.808 -13.323 -51.353 1.00 89.25 829 ALA A N 1
ATOM 6702 C CA . ALA A 1 829 ? 13.433 -12.288 -50.534 1.00 89.25 829 ALA A CA 1
ATOM 6703 C C . ALA A 1 829 ? 12.974 -12.383 -49.069 1.00 89.25 829 ALA A C 1
ATOM 6705 O O . ALA A 1 829 ? 13.799 -12.294 -48.162 1.00 89.25 829 ALA A O 1
ATOM 6706 N N . TYR A 1 830 ? 11.686 -12.646 -48.838 1.00 89.56 830 TYR A N 1
ATOM 6707 C CA . TYR A 1 830 ? 11.122 -12.892 -47.513 1.00 89.56 830 TYR A CA 1
ATOM 6708 C C . TYR A 1 830 ? 11.673 -14.173 -46.873 1.00 89.56 830 TYR A C 1
ATOM 6710 O O . TYR A 1 830 ? 12.105 -14.149 -45.722 1.00 89.56 830 TYR A O 1
ATOM 6718 N N . GLN A 1 831 ? 11.723 -15.281 -47.623 1.00 88.19 831 GLN A N 1
ATOM 6719 C CA . GLN A 1 831 ? 12.254 -16.561 -47.139 1.00 88.19 831 GLN A CA 1
ATOM 6720 C C . GLN A 1 831 ? 13.725 -16.491 -46.719 1.00 88.19 831 GLN A C 1
ATOM 6722 O O . GLN A 1 831 ? 14.125 -17.268 -45.856 1.00 88.19 831 GLN A O 1
ATOM 6727 N N . HIS A 1 832 ? 14.504 -15.579 -47.310 1.00 88.69 832 HIS A N 1
ATOM 6728 C CA . HIS A 1 832 ? 15.939 -15.395 -47.067 1.00 88.69 832 HIS A CA 1
ATOM 6729 C C . HIS A 1 832 ? 16.291 -14.074 -46.357 1.00 88.69 832 HIS A C 1
ATOM 6731 O O . HIS A 1 832 ? 17.455 -13.662 -46.379 1.00 88.69 832 HIS A O 1
ATOM 6737 N N . HIS A 1 833 ? 15.302 -13.409 -45.743 1.00 86.50 833 HIS A N 1
ATOM 6738 C CA . HIS A 1 833 ? 15.456 -12.172 -44.957 1.00 86.50 833 HIS A CA 1
ATOM 6739 C C . HIS A 1 833 ? 16.225 -11.047 -45.684 1.00 86.50 833 HIS A C 1
ATOM 6741 O O . HIS A 1 833 ? 17.028 -10.320 -45.096 1.00 86.50 833 HIS A O 1
ATOM 6747 N N . ALA A 1 834 ? 15.982 -10.895 -46.986 1.00 86.88 834 ALA A N 1
ATOM 6748 C CA . ALA A 1 834 ? 16.581 -9.877 -47.847 1.00 86.88 834 ALA A CA 1
ATOM 6749 C C . ALA A 1 834 ? 15.796 -8.551 -47.761 1.00 86.88 834 ALA A C 1
ATOM 6751 O O . ALA A 1 834 ? 15.069 -8.172 -48.679 1.00 86.88 834 ALA A O 1
ATOM 6752 N N . GLU A 1 835 ? 15.870 -7.877 -46.607 1.00 88.44 835 GLU A N 1
ATOM 6753 C CA . GLU A 1 835 ? 15.024 -6.714 -46.284 1.00 88.44 835 GLU A CA 1
ATOM 6754 C C . GLU A 1 835 ? 15.199 -5.524 -47.235 1.00 88.44 835 GLU A C 1
ATOM 6756 O O . GLU A 1 835 ? 14.205 -4.922 -47.643 1.00 88.44 835 GLU A O 1
ATOM 6761 N N . GLU A 1 836 ? 16.432 -5.189 -47.627 1.00 86.12 836 GLU A N 1
ATOM 6762 C CA . GLU A 1 836 ? 16.682 -4.085 -48.565 1.00 86.12 836 GLU A CA 1
ATOM 6763 C C . GLU A 1 836 ? 16.029 -4.358 -49.923 1.00 86.12 836 GLU A C 1
ATOM 6765 O O . GLU A 1 836 ? 15.338 -3.499 -50.480 1.00 86.12 836 GLU A O 1
ATOM 6770 N N . GLU A 1 837 ? 16.184 -5.583 -50.424 1.00 89.75 837 GLU A N 1
ATOM 6771 C CA . GLU A 1 837 ? 15.567 -6.045 -51.656 1.00 89.75 837 GLU A CA 1
ATOM 6772 C C . GLU A 1 837 ? 14.037 -6.068 -51.537 1.00 89.75 837 GLU A C 1
ATOM 6774 O O . GLU A 1 837 ? 13.369 -5.594 -52.455 1.00 89.75 837 GLU A O 1
ATOM 6779 N N . MET A 1 838 ? 13.472 -6.493 -50.396 1.00 90.62 838 MET A N 1
ATOM 6780 C CA . MET A 1 838 ? 12.028 -6.408 -50.127 1.00 90.62 838 MET A CA 1
ATOM 6781 C C . MET A 1 838 ? 11.512 -4.967 -50.226 1.00 90.62 838 MET A C 1
ATOM 6783 O O . MET A 1 838 ? 10.509 -4.721 -50.897 1.00 90.62 838 MET A O 1
ATOM 6787 N N . PHE A 1 839 ? 12.205 -3.989 -49.628 1.00 91.62 839 PHE A N 1
ATOM 6788 C CA . PHE A 1 839 ? 11.829 -2.576 -49.760 1.00 91.62 839 PHE A CA 1
ATOM 6789 C C . PHE A 1 839 ? 11.962 -2.073 -51.203 1.00 91.62 839 PHE A C 1
ATOM 6791 O O . PHE A 1 839 ? 11.125 -1.289 -51.651 1.00 91.62 839 PHE A O 1
ATOM 6798 N N . PHE A 1 840 ? 12.979 -2.496 -51.961 1.00 91.25 840 PHE A N 1
ATOM 6799 C CA . PHE A 1 840 ? 13.117 -2.107 -53.370 1.00 91.25 840 PHE A CA 1
ATOM 6800 C C . PHE A 1 840 ? 12.012 -2.701 -54.252 1.00 91.25 840 PHE A C 1
ATOM 6802 O O . PHE A 1 840 ? 11.442 -1.978 -55.071 1.00 91.25 840 PHE A O 1
ATOM 6809 N N . ILE A 1 841 ? 11.678 -3.980 -54.058 1.00 91.38 841 ILE A N 1
ATOM 6810 C CA . ILE A 1 841 ? 10.604 -4.676 -54.777 1.00 91.38 841 ILE A CA 1
ATOM 6811 C C . ILE A 1 841 ? 9.245 -4.056 -54.437 1.00 91.38 841 ILE A C 1
ATOM 6813 O O . ILE A 1 841 ? 8.456 -3.750 -55.337 1.00 91.38 841 ILE A O 1
ATOM 6817 N N . PHE A 1 842 ? 8.996 -3.788 -53.153 1.00 93.06 842 PHE A N 1
ATOM 6818 C CA . PHE A 1 842 ? 7.774 -3.130 -52.699 1.00 93.06 842 PHE A CA 1
ATOM 6819 C C . PHE A 1 842 ? 7.638 -1.724 -53.294 1.00 93.06 842 PHE A C 1
ATOM 6821 O O . PHE A 1 842 ? 6.601 -1.408 -53.870 1.00 93.06 842 PHE A O 1
ATOM 6828 N N . ASN A 1 843 ? 8.703 -0.911 -53.257 1.00 91.69 843 ASN A N 1
ATOM 6829 C CA . ASN A 1 843 ? 8.715 0.433 -53.847 1.00 91.69 843 ASN A CA 1
ATOM 6830 C C . ASN A 1 843 ? 8.474 0.425 -55.366 1.00 91.69 843 ASN A C 1
ATOM 6832 O O . ASN A 1 843 ? 7.824 1.329 -55.885 1.00 91.69 843 ASN A O 1
ATOM 6836 N N . HIS A 1 844 ? 8.983 -0.581 -56.085 1.00 90.25 844 HIS A N 1
ATOM 6837 C CA . HIS A 1 844 ? 8.684 -0.750 -57.509 1.00 90.25 844 HIS A CA 1
ATOM 6838 C C . HIS A 1 844 ? 7.205 -1.093 -57.733 1.00 90.25 844 HIS A C 1
ATOM 6840 O O . HIS A 1 844 ? 6.582 -0.573 -58.652 1.00 90.25 844 HIS A O 1
ATOM 6846 N N . THR A 1 845 ? 6.634 -1.934 -56.875 1.00 89.31 845 THR A N 1
ATOM 6847 C CA . THR A 1 845 ? 5.260 -2.427 -57.021 1.00 89.31 845 THR A CA 1
ATOM 6848 C C . THR A 1 845 ? 4.216 -1.369 -56.683 1.00 89.31 845 THR A C 1
ATOM 6850 O O . THR A 1 845 ? 3.239 -1.229 -57.412 1.00 89.31 845 THR A O 1
ATOM 6853 N N . ILE A 1 846 ? 4.436 -0.566 -55.638 1.00 92.00 846 ILE A N 1
ATOM 6854 C CA . ILE A 1 846 ? 3.537 0.549 -55.297 1.00 92.00 846 ILE A CA 1
ATOM 6855 C C . ILE A 1 846 ? 3.593 1.693 -56.320 1.00 92.00 846 ILE A C 1
ATOM 6857 O O . ILE A 1 846 ? 2.660 2.484 -56.393 1.00 92.00 846 ILE A O 1
ATOM 6861 N N . ALA A 1 847 ? 4.656 1.760 -57.131 1.00 89.25 847 ALA A N 1
ATOM 6862 C CA . ALA A 1 847 ? 4.787 2.715 -58.230 1.00 89.25 847 ALA A CA 1
ATOM 6863 C C . ALA A 1 847 ? 4.056 2.274 -59.517 1.00 89.25 847 ALA A C 1
ATOM 6865 O O . ALA A 1 847 ? 3.992 3.046 -60.476 1.00 89.25 847 ALA A O 1
ATOM 6866 N N . GLN A 1 848 ? 3.524 1.046 -59.571 1.00 86.69 848 GLN A N 1
ATOM 6867 C CA . GLN A 1 848 ? 2.736 0.567 -60.708 1.00 86.69 848 GLN A CA 1
ATOM 6868 C C . GLN A 1 848 ? 1.333 1.187 -60.693 1.00 86.69 848 GLN A C 1
ATOM 6870 O O . GLN A 1 848 ? 0.727 1.368 -59.638 1.00 86.69 848 GLN A O 1
ATOM 6875 N N . GLN A 1 849 ? 0.798 1.486 -61.879 1.00 82.06 849 GLN A N 1
ATOM 6876 C CA . GLN A 1 849 ? -0.580 1.945 -62.048 1.00 82.06 849 GLN A CA 1
ATOM 6877 C C . GLN A 1 849 ? -1.344 1.001 -62.993 1.00 82.06 849 GLN A C 1
ATOM 6879 O O . GLN A 1 849 ? -0.875 0.779 -64.112 1.00 82.06 849 GLN A O 1
ATOM 6884 N N . PRO A 1 850 ? -2.515 0.465 -62.590 1.00 85.25 850 PRO A N 1
ATOM 6885 C CA . PRO A 1 850 ? -3.172 0.633 -61.285 1.00 85.25 850 PRO A CA 1
ATOM 6886 C C . PRO A 1 850 ? -2.415 -0.069 -60.143 1.00 85.25 850 PRO A C 1
ATOM 6888 O O . PRO A 1 850 ? -1.710 -1.048 -60.378 1.00 85.25 850 PRO A O 1
ATOM 6891 N N . LEU A 1 851 ? -2.583 0.427 -58.911 1.00 87.56 851 LEU A N 1
ATOM 6892 C CA . LEU A 1 851 ? -1.947 -0.139 -57.719 1.00 87.56 851 LEU A CA 1
ATOM 6893 C C . LEU A 1 851 ? -2.394 -1.602 -57.529 1.00 87.56 851 LEU A C 1
ATOM 6895 O O . LEU A 1 851 ? -3.597 -1.847 -57.382 1.00 87.56 851 LEU A O 1
ATOM 6899 N N . PRO A 1 852 ? -1.477 -2.585 -57.494 1.00 88.56 852 PRO A N 1
ATOM 6900 C CA . PRO A 1 852 ? -1.833 -3.987 -57.290 1.00 88.56 852 PRO A CA 1
ATOM 6901 C C . PRO A 1 852 ? -2.169 -4.261 -55.811 1.00 88.56 852 PRO A C 1
ATOM 6903 O O . PRO A 1 852 ? -1.367 -4.822 -55.066 1.00 88.56 852 PRO A O 1
ATOM 6906 N N . ARG A 1 853 ? -3.374 -3.853 -55.385 1.00 87.31 853 ARG A N 1
ATOM 6907 C CA . ARG A 1 853 ? -3.833 -3.844 -53.981 1.00 87.31 853 ARG A CA 1
ATOM 6908 C C . ARG A 1 853 ? -3.683 -5.186 -53.269 1.00 87.31 853 ARG A C 1
ATOM 6910 O O . ARG A 1 853 ? -3.126 -5.221 -52.181 1.00 87.31 853 ARG A O 1
ATOM 6917 N N . GLU A 1 854 ? -4.098 -6.287 -53.895 1.00 87.75 854 GLU A N 1
ATOM 6918 C CA . GLU A 1 854 ? -3.992 -7.627 -53.293 1.00 87.75 854 GLU A CA 1
ATOM 6919 C C . GLU A 1 854 ? -2.540 -8.008 -52.969 1.00 87.75 854 GLU A C 1
ATOM 6921 O O . GLU A 1 854 ? -2.260 -8.534 -51.893 1.00 87.75 854 GLU A O 1
ATOM 6926 N N . ALA A 1 855 ? -1.600 -7.698 -53.870 1.00 87.50 855 ALA A N 1
ATOM 6927 C CA . ALA A 1 855 ? -0.179 -7.957 -53.649 1.00 87.50 855 ALA A CA 1
ATOM 6928 C C . ALA A 1 855 ? 0.390 -7.046 -52.551 1.00 87.50 855 ALA A C 1
ATOM 6930 O O . ALA A 1 855 ? 1.123 -7.512 -51.681 1.00 87.50 855 ALA A O 1
ATOM 6931 N N . VAL A 1 856 ? 0.003 -5.765 -52.548 1.00 91.31 856 VAL A N 1
ATOM 6932 C CA . VAL A 1 856 ? 0.419 -4.790 -51.528 1.00 91.31 856 VAL A CA 1
ATOM 6933 C C . VAL A 1 856 ? -0.073 -5.206 -50.139 1.00 91.31 856 VAL A C 1
ATOM 6935 O O . VAL A 1 856 ? 0.733 -5.248 -49.210 1.00 91.31 856 VAL A O 1
ATOM 6938 N N . THR A 1 857 ? -1.349 -5.579 -49.990 1.00 91.12 857 THR A N 1
ATOM 6939 C CA . THR A 1 857 ? -1.903 -6.075 -48.721 1.00 91.12 857 THR A CA 1
ATOM 6940 C C . THR A 1 857 ? -1.211 -7.361 -48.285 1.00 91.12 857 THR A C 1
ATOM 6942 O O . THR A 1 857 ? -0.710 -7.409 -47.163 1.00 91.12 857 THR A O 1
ATOM 6945 N N . LYS A 1 858 ? -1.074 -8.356 -49.179 1.00 89.94 858 LYS A N 1
ATOM 6946 C CA . LYS A 1 858 ? -0.367 -9.617 -48.886 1.00 89.94 858 LYS A CA 1
ATOM 6947 C C . LYS A 1 858 ? 1.039 -9.351 -48.340 1.00 89.94 858 LYS A C 1
ATOM 6949 O O . LYS A 1 858 ? 1.436 -9.921 -47.326 1.00 89.94 858 LYS A O 1
ATOM 6954 N N . TRP A 1 859 ? 1.805 -8.479 -48.992 1.00 90.88 859 TRP A N 1
ATOM 6955 C CA . TRP A 1 859 ? 3.181 -8.211 -48.583 1.00 90.88 859 TRP A CA 1
ATOM 6956 C C . TRP A 1 859 ? 3.277 -7.391 -47.298 1.00 90.88 859 TRP A C 1
ATOM 6958 O O . TRP A 1 859 ? 4.155 -7.674 -46.489 1.00 90.88 859 TRP A O 1
ATOM 6968 N N . MET A 1 860 ? 2.372 -6.434 -47.057 1.00 92.69 860 MET A N 1
ATOM 6969 C CA . MET A 1 860 ? 2.285 -5.763 -45.753 1.00 92.69 860 MET A CA 1
ATOM 6970 C C . MET A 1 860 ? 1.918 -6.753 -44.643 1.00 92.69 860 MET A C 1
ATOM 6972 O O . MET A 1 860 ? 2.463 -6.678 -43.546 1.00 92.69 860 MET A O 1
ATOM 6976 N N . GLU A 1 861 ? 1.040 -7.720 -44.915 1.00 89.31 861 GLU A N 1
ATOM 6977 C CA . GLU A 1 861 ? 0.681 -8.735 -43.929 1.00 89.31 861 GLU A CA 1
ATOM 6978 C C . GLU A 1 861 ? 1.853 -9.661 -43.574 1.00 89.31 861 GLU A C 1
ATOM 6980 O O . GLU A 1 861 ? 2.007 -10.013 -42.396 1.00 89.31 861 GLU A O 1
ATOM 6985 N N . MET A 1 862 ? 2.678 -10.010 -44.568 1.00 88.25 862 MET A N 1
ATOM 6986 C CA . MET A 1 862 ? 3.903 -10.804 -44.414 1.00 88.25 862 MET A CA 1
ATOM 6987 C C . MET A 1 862 ? 5.042 -10.010 -43.758 1.00 88.25 862 MET A C 1
ATOM 6989 O O . MET A 1 862 ? 5.752 -10.548 -42.906 1.00 88.25 862 MET A O 1
ATOM 6993 N N . PHE A 1 863 ? 5.198 -8.731 -44.113 1.00 91.56 863 PHE A N 1
ATOM 6994 C CA . PHE A 1 863 ? 6.219 -7.825 -43.586 1.00 91.56 863 PHE A CA 1
ATOM 6995 C C . PHE A 1 863 ? 5.613 -6.440 -43.243 1.00 91.56 863 PHE A C 1
ATOM 6997 O O . PHE A 1 863 ? 5.667 -5.503 -44.046 1.00 91.56 863 PHE A O 1
ATOM 7004 N N . PRO A 1 864 ? 5.060 -6.273 -42.021 1.00 92.75 864 PRO A N 1
ATOM 7005 C CA . PRO A 1 864 ? 4.339 -5.067 -41.589 1.00 92.75 864 PRO A CA 1
ATOM 7006 C C . PRO A 1 864 ? 5.054 -3.713 -41.758 1.00 92.75 864 PRO A C 1
ATOM 7008 O O . PRO A 1 864 ? 4.368 -2.734 -42.062 1.00 92.75 864 PRO A O 1
ATOM 7011 N N . PRO A 1 865 ? 6.397 -3.600 -41.629 1.00 93.00 865 PRO A N 1
ATOM 7012 C CA . PRO A 1 865 ? 7.106 -2.333 -41.851 1.00 93.00 865 PRO A CA 1
ATOM 7013 C C . PRO A 1 865 ? 6.889 -1.696 -43.235 1.00 93.00 865 PRO A C 1
ATOM 7015 O O . PRO A 1 865 ? 7.079 -0.487 -43.384 1.00 93.00 865 PRO A O 1
ATOM 7018 N N . LEU A 1 866 ? 6.450 -2.465 -44.241 1.00 93.69 866 LEU A N 1
ATOM 7019 C CA . LEU A 1 866 ? 6.136 -1.945 -45.579 1.00 93.69 866 LEU A CA 1
ATOM 7020 C C . LEU A 1 866 ? 4.983 -0.932 -45.576 1.00 93.69 866 LEU A C 1
ATOM 7022 O O . LEU A 1 866 ? 4.934 -0.079 -46.461 1.00 93.69 866 LEU A O 1
ATOM 7026 N N . ALA A 1 867 ? 4.119 -0.936 -44.555 1.00 93.56 867 ALA A N 1
ATOM 7027 C CA . ALA A 1 867 ? 3.076 0.081 -44.395 1.00 93.56 867 ALA A CA 1
ATOM 7028 C C . ALA A 1 867 ? 3.656 1.509 -44.329 1.00 93.56 867 ALA A C 1
ATOM 7030 O O . ALA A 1 867 ? 3.072 2.450 -44.863 1.00 93.56 867 ALA A O 1
ATOM 7031 N N . ILE A 1 868 ? 4.852 1.681 -43.752 1.00 91.62 868 ILE A N 1
ATOM 7032 C CA . ILE A 1 868 ? 5.539 2.983 -43.711 1.00 91.62 868 ILE A CA 1
ATOM 7033 C C . ILE A 1 868 ? 6.081 3.361 -45.089 1.00 91.62 868 ILE A C 1
ATOM 7035 O O . ILE A 1 868 ? 6.042 4.532 -45.460 1.00 91.62 868 ILE A O 1
ATOM 7039 N N . ALA A 1 869 ? 6.573 2.389 -45.863 1.00 90.88 869 ALA A N 1
ATOM 7040 C CA . ALA A 1 869 ? 6.996 2.635 -47.240 1.00 90.88 869 ALA A CA 1
ATOM 7041 C C . ALA A 1 869 ? 5.805 3.061 -48.114 1.00 90.88 869 ALA A C 1
ATOM 7043 O O . ALA A 1 869 ? 5.938 4.002 -48.897 1.00 90.88 869 ALA A O 1
ATOM 7044 N N . LEU A 1 870 ? 4.632 2.449 -47.908 1.00 93.56 870 LEU A N 1
ATOM 7045 C CA . LEU A 1 870 ? 3.391 2.838 -48.577 1.00 93.56 870 LEU A CA 1
ATOM 7046 C C . LEU A 1 870 ? 2.994 4.279 -48.224 1.00 93.56 870 LEU A C 1
ATOM 7048 O O . LEU A 1 870 ? 2.786 5.079 -49.130 1.00 93.56 870 LEU A O 1
ATOM 7052 N N . LEU A 1 871 ? 2.990 4.644 -46.935 1.00 92.38 871 LEU A N 1
ATOM 7053 C CA . LEU A 1 871 ? 2.703 6.016 -46.484 1.00 92.38 871 LEU A CA 1
ATOM 7054 C C . LEU A 1 871 ? 3.758 7.040 -46.919 1.00 92.38 871 LEU A C 1
ATOM 7056 O O . LEU A 1 871 ? 3.472 8.228 -47.012 1.00 92.38 871 LEU A O 1
ATOM 7060 N N . LYS A 1 872 ? 4.996 6.612 -47.175 1.00 91.12 872 LYS A N 1
ATOM 7061 C CA . LYS A 1 872 ? 6.040 7.490 -47.715 1.00 91.12 872 LYS A CA 1
ATOM 7062 C C . LYS A 1 872 ? 5.835 7.763 -49.207 1.00 91.12 872 LYS A C 1
ATOM 7064 O O . LYS A 1 872 ? 6.164 8.856 -49.661 1.00 91.12 872 LYS A O 1
ATOM 7069 N N . HIS A 1 873 ? 5.331 6.783 -49.957 1.00 90.81 873 HIS A N 1
ATOM 7070 C CA . HIS A 1 873 ? 5.029 6.926 -51.382 1.00 90.81 873 HIS A CA 1
ATOM 7071 C C . HIS A 1 873 ? 3.709 7.669 -51.619 1.00 90.81 873 HIS A C 1
ATOM 7073 O O . HIS A 1 873 ? 3.647 8.549 -52.472 1.00 90.81 873 HIS A O 1
ATOM 7079 N N . PHE A 1 874 ? 2.691 7.355 -50.815 1.00 91.00 874 PHE A N 1
ATOM 7080 C CA . PHE A 1 874 ? 1.393 8.022 -50.773 1.00 91.00 874 PHE A CA 1
ATOM 7081 C C . PHE A 1 874 ? 1.261 8.787 -49.446 1.00 91.00 874 PHE A C 1
ATOM 7083 O O . PHE A 1 874 ? 0.624 8.289 -48.512 1.00 91.00 874 PHE A O 1
ATOM 7090 N N . PRO A 1 875 ? 1.900 9.966 -49.316 1.00 90.12 875 PRO A N 1
ATOM 7091 C CA . PRO A 1 875 ? 1.803 10.765 -48.101 1.00 90.12 875 PRO A CA 1
ATOM 7092 C C . PRO A 1 875 ? 0.341 11.147 -47.819 1.00 90.12 875 PRO A C 1
ATOM 7094 O O . PRO A 1 875 ? -0.397 11.414 -48.767 1.00 90.12 875 PRO A O 1
ATOM 7097 N N . PRO A 1 876 ? -0.089 11.199 -46.545 1.00 90.69 876 PRO A N 1
ATOM 7098 C CA . PRO A 1 876 ? -1.427 11.673 -46.189 1.00 90.69 876 PRO A CA 1
ATOM 7099 C C . PRO A 1 876 ? -1.681 13.100 -46.694 1.00 90.69 876 PRO A C 1
ATOM 7101 O O . PRO A 1 876 ? -0.747 13.898 -46.808 1.00 90.69 876 PRO A O 1
ATOM 7104 N N . LYS A 1 877 ? -2.945 13.417 -46.997 1.00 90.62 877 LYS A N 1
ATOM 7105 C CA . LYS A 1 877 ? -3.404 14.761 -47.382 1.00 90.62 877 LYS A CA 1
ATOM 7106 C C . LYS A 1 877 ? -3.234 15.733 -46.201 1.00 90.62 877 LYS A C 1
ATOM 7108 O O . LYS A 1 877 ? -3.106 15.310 -45.053 1.00 90.62 877 LYS A O 1
ATOM 7113 N N . ASP A 1 878 ? -3.276 17.040 -46.467 1.00 86.56 878 ASP A N 1
ATOM 7114 C CA . ASP A 1 878 ? -3.133 18.080 -45.428 1.00 86.56 878 ASP A CA 1
ATOM 7115 C C . ASP A 1 878 ? -4.192 17.970 -44.314 1.00 86.56 878 ASP A C 1
ATOM 7117 O O . ASP A 1 878 ? -3.955 18.369 -43.176 1.00 86.56 878 ASP A O 1
ATOM 7121 N N . ASP A 1 879 ? -5.355 17.391 -44.622 1.00 83.75 879 ASP A N 1
ATOM 7122 C CA . ASP A 1 879 ? -6.428 17.115 -43.664 1.00 83.75 879 ASP A CA 1
ATOM 7123 C C . ASP A 1 879 ? -6.252 15.782 -42.911 1.00 83.75 879 ASP A C 1
ATOM 7125 O O . ASP A 1 879 ? -7.179 15.320 -42.252 1.00 83.75 879 ASP A O 1
ATOM 7129 N N . SER A 1 880 ? -5.073 15.157 -43.001 1.00 86.81 880 SER A N 1
ATOM 7130 C CA . SER A 1 880 ? -4.743 13.853 -42.406 1.00 86.81 880 SER A CA 1
ATOM 7131 C C . SER A 1 880 ? -5.576 12.675 -42.934 1.00 86.81 880 SER A C 1
ATOM 7133 O O . SER A 1 880 ? -5.638 11.625 -42.287 1.00 86.81 880 SER A O 1
ATOM 7135 N N . SER A 1 881 ? -6.235 12.818 -44.092 1.00 88.31 881 SER A N 1
ATOM 7136 C CA . SER A 1 881 ? -6.864 11.696 -44.802 1.00 88.31 881 SER A CA 1
ATOM 7137 C C . SER A 1 881 ? -5.862 10.978 -45.714 1.00 88.31 881 SER A C 1
ATOM 7139 O O . SER A 1 881 ? -4.821 11.519 -46.091 1.00 88.31 881 SER A O 1
ATOM 7141 N N . LEU A 1 882 ? -6.151 9.724 -46.055 1.00 92.19 882 LEU A N 1
ATOM 7142 C CA . LEU A 1 882 ? -5.336 8.956 -46.995 1.00 92.19 882 LEU A CA 1
ATOM 7143 C C . LEU A 1 882 ? -5.576 9.417 -48.444 1.00 92.19 882 LEU A C 1
ATOM 7145 O O . LEU A 1 882 ? -6.633 9.954 -48.778 1.00 92.19 882 LEU A O 1
ATOM 7149 N N . MET A 1 883 ? -4.589 9.194 -49.315 1.00 91.31 883 MET A N 1
ATOM 7150 C CA . MET A 1 883 ? -4.751 9.403 -50.759 1.00 91.31 883 MET A CA 1
ATOM 7151 C C . MET A 1 883 ? -5.788 8.435 -51.333 1.00 91.31 883 MET A C 1
ATOM 7153 O O . MET A 1 883 ? -5.920 7.313 -50.843 1.00 91.31 883 MET A O 1
ATOM 7157 N N . ASP A 1 884 ? -6.522 8.855 -52.365 1.00 88.19 884 ASP A N 1
ATOM 7158 C CA . ASP A 1 884 ? -7.690 8.116 -52.876 1.00 88.19 884 ASP A CA 1
ATOM 7159 C C . ASP A 1 884 ? -7.309 6.719 -53.406 1.00 88.19 884 ASP A C 1
ATOM 7161 O O . ASP A 1 884 ? -8.110 5.785 -53.379 1.00 88.19 884 ASP A O 1
ATOM 7165 N N . GLU A 1 885 ? -6.053 6.544 -53.824 1.00 87.31 885 GLU A N 1
ATOM 7166 C CA . GLU A 1 885 ? -5.477 5.282 -54.279 1.00 87.31 885 GLU A CA 1
ATOM 7167 C C . GLU A 1 885 ? -5.366 4.221 -53.170 1.00 87.31 885 GLU A C 1
ATOM 7169 O O . GLU A 1 885 ? -5.465 3.028 -53.482 1.00 87.31 885 GLU A O 1
ATOM 7174 N N . VAL A 1 886 ? -5.181 4.649 -51.911 1.00 91.06 886 VAL A N 1
ATOM 7175 C CA . VAL A 1 886 ? -4.946 3.799 -50.722 1.00 91.06 886 VAL A CA 1
ATOM 7176 C C . VAL A 1 886 ? -5.980 4.001 -49.603 1.00 91.06 886 VAL A C 1
ATOM 7178 O O . VAL A 1 886 ? -5.869 3.384 -48.544 1.00 91.06 886 VAL A O 1
ATOM 7181 N N . ALA A 1 887 ? -6.981 4.862 -49.799 1.00 88.69 887 ALA A N 1
ATOM 7182 C CA . ALA A 1 887 ? -7.971 5.210 -48.779 1.00 88.69 887 ALA A CA 1
ATOM 7183 C C . ALA A 1 887 ? -8.821 4.013 -48.319 1.00 88.69 887 ALA A C 1
ATOM 7185 O O . ALA A 1 887 ? -9.166 3.912 -47.144 1.00 88.69 887 ALA A O 1
ATOM 7186 N N . ASP A 1 888 ? -9.110 3.071 -49.217 1.00 88.88 888 ASP A N 1
ATOM 7187 C CA . ASP A 1 888 ? -9.828 1.830 -48.907 1.00 88.88 888 ASP A CA 1
ATOM 7188 C C . ASP A 1 888 ? -8.992 0.833 -48.089 1.00 88.88 888 ASP A C 1
ATOM 7190 O O . ASP A 1 888 ? -9.545 -0.065 -47.460 1.00 88.88 888 ASP A O 1
ATOM 7194 N N . MET A 1 889 ? -7.673 1.030 -48.037 1.00 92.62 889 MET A N 1
ATOM 7195 C CA . MET A 1 889 ? -6.722 0.206 -47.289 1.00 92.62 889 MET A CA 1
ATOM 7196 C C . MET A 1 889 ? -6.442 0.763 -45.880 1.00 92.62 889 MET A C 1
ATOM 7198 O O . MET A 1 889 ? -5.493 0.339 -45.222 1.00 92.62 889 MET A O 1
ATOM 7202 N N . ALA A 1 890 ? -7.242 1.721 -45.390 1.00 92.75 890 ALA A N 1
ATOM 7203 C CA . ALA A 1 890 ? -7.008 2.407 -44.114 1.00 92.75 890 ALA A CA 1
ATOM 7204 C C . ALA A 1 890 ? -6.864 1.450 -42.917 1.00 92.75 890 ALA A C 1
ATOM 7206 O O . ALA A 1 890 ? -5.946 1.596 -42.107 1.00 92.75 890 ALA A O 1
ATOM 7207 N N . HIS A 1 891 ? -7.748 0.452 -42.811 1.00 94.69 891 HIS A N 1
ATOM 7208 C CA . HIS A 1 891 ? -7.692 -0.546 -41.735 1.00 94.69 891 HIS A CA 1
ATOM 7209 C C . HIS A 1 891 ? -6.439 -1.423 -41.846 1.00 94.69 891 HIS A C 1
ATOM 7211 O O . HIS A 1 891 ? -5.744 -1.593 -40.845 1.00 94.69 891 HIS A O 1
ATOM 7217 N N . ASP A 1 892 ? -6.084 -1.878 -43.052 1.00 94.00 892 ASP A N 1
ATOM 7218 C CA . ASP A 1 892 ? -4.883 -2.688 -43.300 1.00 94.00 892 ASP A CA 1
ATOM 7219 C C . ASP A 1 892 ? -3.591 -1.925 -42.979 1.00 94.00 892 ASP A C 1
ATOM 7221 O O . ASP A 1 892 ? -2.660 -2.482 -42.387 1.00 94.00 892 ASP A O 1
ATOM 7225 N N . ILE A 1 893 ? -3.532 -0.635 -43.326 1.00 95.38 893 ILE A N 1
ATOM 7226 C CA . ILE A 1 893 ? -2.399 0.243 -43.016 1.00 95.38 893 ILE A CA 1
ATOM 7227 C C . ILE A 1 893 ? -2.258 0.386 -41.498 1.00 95.38 893 ILE A C 1
ATOM 7229 O O . ILE A 1 893 ? -1.193 0.087 -40.957 1.00 95.38 893 ILE A O 1
ATOM 7233 N N . CYS A 1 894 ? -3.326 0.771 -40.790 1.00 95.81 894 CYS A N 1
ATOM 7234 C CA . CYS A 1 894 ? -3.305 0.917 -39.331 1.00 95.81 894 CYS A CA 1
ATOM 7235 C C . CYS A 1 894 ? -2.949 -0.395 -38.624 1.00 95.81 894 CYS A C 1
ATOM 7237 O O . CYS A 1 894 ? -2.116 -0.410 -37.716 1.00 95.81 894 CYS A O 1
ATOM 7239 N N . ARG A 1 895 ? -3.530 -1.512 -39.070 1.00 95.38 895 ARG A N 1
ATOM 7240 C CA . ARG A 1 895 ? -3.247 -2.852 -38.551 1.00 95.38 895 ARG A CA 1
ATOM 7241 C C . ARG A 1 895 ? -1.763 -3.185 -38.672 1.00 95.38 895 ARG A C 1
ATOM 7243 O O . ARG A 1 895 ? -1.151 -3.600 -37.690 1.00 95.38 895 ARG A O 1
ATOM 7250 N N . ASN A 1 896 ? -1.158 -2.977 -39.839 1.00 95.19 896 ASN A N 1
ATOM 7251 C CA . ASN A 1 896 ? 0.258 -3.286 -40.052 1.00 95.19 896 ASN A CA 1
ATOM 7252 C C . ASN A 1 896 ? 1.203 -2.296 -39.349 1.00 95.19 896 ASN A C 1
ATOM 7254 O O . ASN A 1 896 ? 2.238 -2.713 -38.825 1.00 95.19 896 ASN A O 1
ATOM 7258 N N . LEU A 1 897 ? 0.812 -1.027 -39.209 1.00 95.19 897 LEU A N 1
ATOM 7259 C CA . LEU A 1 897 ? 1.514 -0.072 -38.350 1.00 95.19 897 LEU A CA 1
ATOM 7260 C C . LEU A 1 897 ? 1.554 -0.559 -36.892 1.00 95.19 897 LEU A C 1
ATOM 7262 O O . LEU A 1 897 ? 2.640 -0.661 -36.322 1.00 95.19 897 LEU A O 1
ATOM 7266 N N . ILE A 1 898 ? 0.416 -0.960 -36.317 1.00 95.88 898 ILE A N 1
ATOM 7267 C CA . ILE A 1 898 ? 0.334 -1.483 -34.940 1.00 95.88 898 ILE A CA 1
ATOM 7268 C C . ILE A 1 898 ? 1.161 -2.768 -34.783 1.00 95.88 898 ILE A C 1
ATOM 7270 O O . ILE A 1 898 ? 1.917 -2.903 -33.820 1.00 95.88 898 ILE A O 1
ATOM 7274 N N . ARG A 1 899 ? 1.109 -3.684 -35.761 1.00 92.94 899 ARG A N 1
ATOM 7275 C CA . ARG A 1 899 ? 1.936 -4.912 -35.776 1.00 92.94 899 ARG A CA 1
ATOM 7276 C C . ARG A 1 899 ? 3.441 -4.620 -35.826 1.00 92.94 899 ARG A C 1
ATOM 7278 O O . ARG A 1 899 ? 4.234 -5.441 -35.373 1.00 92.94 899 ARG A O 1
ATOM 7285 N N . SER A 1 900 ? 3.839 -3.452 -36.337 1.00 92.31 900 SER A N 1
ATOM 7286 C CA . SER A 1 900 ? 5.232 -2.978 -36.369 1.00 92.31 900 SER A CA 1
ATOM 7287 C C . SER A 1 900 ? 5.635 -2.118 -35.157 1.00 92.31 900 SER A C 1
ATOM 7289 O O . SER A 1 900 ? 6.809 -1.762 -35.014 1.00 92.31 900 SER A O 1
ATOM 7291 N N . ALA A 1 901 ? 4.699 -1.803 -34.251 1.00 91.69 901 ALA A N 1
ATOM 7292 C CA . ALA A 1 901 ? 4.931 -0.899 -33.121 1.00 91.69 901 ALA A CA 1
ATOM 7293 C C . ALA A 1 901 ? 6.052 -1.388 -32.199 1.00 91.69 901 ALA A C 1
ATOM 7295 O O . ALA A 1 901 ? 6.886 -0.595 -31.768 1.00 91.69 901 ALA A O 1
ATOM 7296 N N . ASN A 1 902 ? 6.138 -2.699 -31.961 1.00 88.94 902 ASN A N 1
ATOM 7297 C CA . ASN A 1 902 ? 7.167 -3.275 -31.093 1.00 88.94 902 ASN A CA 1
ATOM 7298 C C . ASN A 1 902 ? 8.604 -3.053 -31.606 1.00 88.94 902 ASN A C 1
ATOM 7300 O O . ASN A 1 902 ? 9.520 -3.004 -30.791 1.00 88.94 902 ASN A O 1
ATOM 7304 N N . SER A 1 903 ? 8.813 -2.938 -32.923 1.00 86.12 903 SER A N 1
ATOM 7305 C CA . SER A 1 903 ? 10.135 -2.711 -33.529 1.00 86.12 903 SER A CA 1
ATOM 7306 C C . SER A 1 903 ? 10.404 -1.241 -33.854 1.00 86.12 903 SER A C 1
ATOM 7308 O O . SER A 1 903 ? 11.551 -0.807 -33.814 1.00 86.12 903 SER A O 1
ATOM 7310 N N . LEU A 1 904 ? 9.365 -0.471 -34.188 1.00 87.50 904 LEU A N 1
ATOM 7311 C CA . LEU A 1 904 ? 9.508 0.885 -34.735 1.00 87.50 904 LEU A CA 1
ATOM 7312 C C . LEU A 1 904 ? 9.093 1.999 -33.761 1.00 87.50 904 LEU A C 1
ATOM 7314 O O . LEU A 1 904 ? 9.408 3.167 -34.000 1.00 87.50 904 LEU A O 1
ATOM 7318 N N . GLY A 1 905 ? 8.428 1.652 -32.653 1.00 86.62 905 GLY A N 1
ATOM 7319 C CA . GLY A 1 905 ? 8.103 2.548 -31.543 1.00 86.62 905 GLY A CA 1
ATOM 7320 C C . GLY A 1 905 ? 7.478 3.869 -31.994 1.00 86.62 905 GLY A C 1
ATOM 7321 O O . GLY A 1 905 ? 6.381 3.895 -32.546 1.00 86.62 905 GLY A O 1
ATOM 7322 N N . ILE A 1 906 ? 8.214 4.966 -31.790 1.00 85.25 906 ILE A N 1
ATOM 7323 C CA . ILE A 1 906 ? 7.784 6.350 -32.064 1.00 85.25 906 ILE A CA 1
ATOM 7324 C C . ILE A 1 906 ? 7.343 6.554 -33.520 1.00 85.25 906 ILE A C 1
ATOM 7326 O O . ILE A 1 906 ? 6.421 7.324 -33.775 1.00 85.25 906 ILE A O 1
ATOM 7330 N N . VAL A 1 907 ? 7.959 5.857 -34.482 1.00 88.94 907 VAL A N 1
ATOM 7331 C CA . VAL A 1 907 ? 7.609 6.012 -35.905 1.00 88.94 907 VAL A CA 1
ATOM 7332 C C . VAL A 1 907 ? 6.148 5.635 -36.157 1.00 88.94 907 VAL A C 1
ATOM 7334 O O . VAL A 1 907 ? 5.486 6.277 -36.968 1.00 88.94 907 VAL A O 1
ATOM 7337 N N . VAL A 1 908 ? 5.628 4.642 -35.429 1.00 90.88 908 VAL A N 1
ATOM 7338 C CA . VAL A 1 908 ? 4.227 4.218 -35.538 1.00 90.88 908 VAL A CA 1
ATOM 7339 C C . VAL A 1 908 ? 3.282 5.264 -34.961 1.00 90.88 908 VAL A C 1
ATOM 7341 O O . VAL A 1 908 ? 2.274 5.555 -35.593 1.00 90.88 908 VAL A O 1
ATOM 7344 N N . LEU A 1 909 ? 3.621 5.877 -33.823 1.00 91.00 909 LEU A N 1
ATOM 7345 C CA . LEU A 1 909 ? 2.813 6.953 -33.231 1.00 91.00 909 LEU A CA 1
ATOM 7346 C C . LEU A 1 909 ? 2.667 8.125 -34.208 1.00 91.00 909 LEU A C 1
ATOM 7348 O O . LEU A 1 909 ? 1.554 8.533 -34.520 1.00 91.00 909 LEU A O 1
ATOM 7352 N N . VAL A 1 910 ? 3.787 8.578 -34.783 1.00 91.19 910 VAL A N 1
ATOM 7353 C CA . VAL A 1 910 ? 3.792 9.665 -35.775 1.00 91.19 910 VAL A CA 1
ATOM 7354 C C . VAL A 1 910 ? 3.022 9.273 -37.039 1.00 91.19 910 VAL A C 1
ATOM 7356 O O . VAL A 1 910 ? 2.344 10.108 -37.633 1.00 91.19 910 VAL A O 1
ATOM 7359 N N . ALA A 1 911 ? 3.127 8.018 -37.483 1.00 91.88 911 ALA A N 1
ATOM 7360 C CA . ALA A 1 911 ? 2.387 7.544 -38.647 1.00 91.88 911 ALA A CA 1
ATOM 7361 C C . ALA A 1 911 ? 0.871 7.536 -38.397 1.00 91.88 911 ALA A C 1
ATOM 7363 O O . ALA A 1 911 ? 0.137 7.999 -39.264 1.00 91.88 911 ALA A O 1
ATOM 7364 N N . LEU A 1 912 ? 0.419 7.071 -37.223 1.00 94.62 912 LEU A N 1
ATOM 7365 C CA . LEU A 1 912 ? -0.995 7.056 -36.827 1.00 94.62 912 LEU A CA 1
ATOM 7366 C C . LEU A 1 912 ? -1.563 8.476 -36.684 1.00 94.62 912 LEU A C 1
ATOM 7368 O O . LEU A 1 912 ? -2.632 8.752 -37.220 1.00 94.62 912 LEU A O 1
ATOM 7372 N N . GLU A 1 913 ? -0.823 9.394 -36.053 1.00 91.81 913 GLU A N 1
ATOM 7373 C CA . GLU A 1 913 ? -1.211 10.811 -35.945 1.00 91.81 913 GLU A CA 1
ATOM 7374 C C . GLU A 1 913 ? -1.345 11.486 -37.320 1.00 91.81 913 GLU A C 1
ATOM 7376 O O . GLU A 1 913 ? -2.234 12.305 -37.533 1.00 91.81 913 GLU A O 1
ATOM 7381 N N . LYS A 1 914 ? -0.496 11.131 -38.292 1.00 91.12 914 LYS A N 1
ATOM 7382 C CA . LYS A 1 914 ? -0.563 11.695 -39.652 1.00 91.12 914 LYS A CA 1
ATOM 7383 C C . LYS A 1 914 ? -1.750 11.205 -40.481 1.00 91.12 914 LYS A C 1
ATOM 7385 O O . LYS A 1 914 ? -2.086 11.848 -41.470 1.00 91.12 914 LYS A O 1
ATOM 7390 N N . ILE A 1 915 ? -2.362 10.081 -40.111 1.00 92.69 915 ILE A N 1
ATOM 7391 C CA . ILE A 1 915 ? -3.557 9.526 -40.772 1.00 92.69 915 ILE A CA 1
ATOM 7392 C C . ILE A 1 915 ? -4.795 9.633 -39.880 1.00 92.69 915 ILE A C 1
ATOM 7394 O O . ILE A 1 915 ? -5.747 8.865 -40.029 1.00 92.69 915 ILE A O 1
ATOM 7398 N N . ALA A 1 916 ? -4.785 10.580 -38.939 1.00 91.62 916 ALA A N 1
ATOM 7399 C CA . ALA A 1 916 ? -5.800 10.700 -37.907 1.00 91.62 916 ALA A CA 1
ATOM 7400 C C . ALA A 1 916 ? -7.227 10.754 -38.487 1.00 91.62 916 ALA A C 1
ATOM 7402 O O . ALA A 1 916 ? -8.117 10.089 -37.959 1.00 91.62 916 ALA A O 1
ATOM 7403 N N . LYS A 1 917 ? -7.449 11.449 -39.616 1.00 89.19 917 LYS A N 1
ATOM 7404 C CA . LYS A 1 917 ? -8.776 11.540 -40.250 1.00 89.19 917 LYS A CA 1
ATOM 7405 C C . LYS A 1 917 ? -9.237 10.210 -40.845 1.00 89.19 917 LYS A C 1
ATOM 7407 O O . LYS A 1 917 ? -10.390 9.835 -40.676 1.00 89.19 917 LYS A O 1
ATOM 7412 N N . ALA A 1 918 ? -8.329 9.430 -41.432 1.00 90.12 918 ALA A N 1
ATOM 7413 C CA . ALA A 1 918 ? -8.657 8.074 -41.879 1.00 90.12 918 ALA A CA 1
ATOM 7414 C C . ALA A 1 918 ? -9.058 7.152 -40.706 1.00 90.12 918 ALA A C 1
ATOM 7416 O O . ALA A 1 918 ? -9.920 6.288 -40.859 1.00 90.12 918 ALA A O 1
ATOM 7417 N N . ILE A 1 919 ? -8.474 7.356 -39.518 1.00 91.69 919 ILE A N 1
ATOM 7418 C CA . ILE A 1 919 ? -8.874 6.657 -38.284 1.00 91.69 919 ILE A CA 1
ATOM 7419 C C . ILE A 1 919 ? -10.229 7.177 -37.784 1.00 91.69 919 ILE A C 1
ATOM 7421 O O . ILE A 1 919 ? -11.046 6.384 -37.311 1.00 91.69 919 ILE A O 1
ATOM 7425 N N . ALA A 1 920 ? -10.501 8.478 -37.911 1.00 89.00 920 ALA A N 1
ATOM 7426 C CA . ALA A 1 920 ? -11.780 9.086 -37.545 1.00 89.00 920 ALA A CA 1
ATOM 7427 C C . ALA A 1 920 ? -12.961 8.608 -38.405 1.00 89.00 920 ALA A C 1
ATOM 7429 O O . ALA A 1 920 ? -14.056 8.428 -37.875 1.00 89.00 920 ALA A O 1
ATOM 7430 N N . ASP A 1 921 ? -12.717 8.316 -39.684 1.00 87.31 921 ASP A N 1
ATOM 7431 C CA . ASP A 1 921 ? -13.742 7.900 -40.653 1.00 87.31 921 ASP A CA 1
ATOM 7432 C C . ASP A 1 921 ? -13.959 6.372 -40.717 1.00 87.31 921 ASP A C 1
ATOM 7434 O O . ASP A 1 921 ? -14.911 5.891 -41.328 1.00 87.31 921 ASP A O 1
ATOM 7438 N N . MET A 1 922 ? -13.098 5.585 -40.065 1.00 89.62 922 MET A N 1
ATOM 7439 C CA . MET A 1 922 ? -13.127 4.113 -40.061 1.00 89.62 922 MET A CA 1
ATOM 7440 C C . MET A 1 922 ? -14.457 3.516 -39.534 1.00 89.62 922 MET A C 1
ATOM 7442 O O . MET A 1 922 ? -15.132 4.141 -38.713 1.00 89.62 922 MET A O 1
ATOM 7446 N N . ASP A 1 923 ? -14.848 2.293 -39.926 1.00 90.06 923 ASP A N 1
ATOM 7447 C CA . ASP A 1 923 ? -16.011 1.636 -39.295 1.00 90.06 923 ASP A CA 1
ATOM 7448 C C . ASP A 1 923 ? -15.747 1.372 -37.805 1.00 90.06 923 ASP A C 1
ATOM 7450 O O . ASP A 1 923 ? -14.624 1.079 -37.390 1.00 90.06 923 ASP A O 1
ATOM 7454 N N . VAL A 1 924 ? -16.803 1.405 -36.990 1.00 88.50 924 VAL A N 1
ATOM 7455 C CA . VAL A 1 924 ? -16.698 1.135 -35.550 1.00 88.50 924 VAL A CA 1
ATOM 7456 C C . VAL A 1 924 ? -16.107 -0.252 -35.290 1.00 88.50 924 VAL A C 1
ATOM 7458 O O . VAL A 1 924 ? -15.257 -0.382 -34.419 1.00 88.50 924 VAL A O 1
ATOM 7461 N N . ALA A 1 925 ? -16.485 -1.289 -36.049 1.00 91.19 925 ALA A N 1
ATOM 7462 C CA . ALA A 1 925 ? -15.936 -2.630 -35.826 1.00 91.19 925 ALA A CA 1
ATOM 7463 C C . ALA A 1 925 ? -14.440 -2.702 -36.163 1.00 91.19 925 ALA A C 1
ATOM 7465 O O . ALA A 1 925 ? -13.679 -3.337 -35.438 1.00 91.19 925 ALA A O 1
ATOM 7466 N N . GLN A 1 926 ? -14.012 -2.012 -37.223 1.00 93.88 926 GLN A N 1
ATOM 7467 C CA . GLN A 1 926 ? -12.599 -1.898 -37.590 1.00 93.88 926 GLN A CA 1
ATOM 7468 C C . GLN A 1 926 ? -11.806 -1.144 -36.512 1.00 93.88 926 GLN A C 1
ATOM 7470 O O . GLN A 1 926 ? -10.732 -1.589 -36.120 1.00 93.88 926 GLN A O 1
ATOM 7475 N N . TYR A 1 927 ? -12.353 -0.055 -35.968 1.00 92.88 927 TYR A N 1
ATOM 7476 C CA . TYR A 1 927 ? -11.733 0.692 -34.872 1.00 92.88 927 TYR A CA 1
ATOM 7477 C C . TYR A 1 927 ? -11.590 -0.149 -33.589 1.00 92.88 927 TYR A C 1
ATOM 7479 O O . TYR A 1 927 ? -10.519 -0.177 -32.981 1.00 92.88 927 TYR A O 1
ATOM 7487 N N . LEU A 1 928 ? -12.642 -0.880 -33.200 1.00 94.38 928 LEU A N 1
ATOM 7488 C CA . LEU A 1 928 ? -12.606 -1.787 -32.047 1.00 94.38 928 LEU A CA 1
ATOM 7489 C C . LEU A 1 928 ? -11.583 -2.920 -32.238 1.00 94.38 928 LEU A C 1
ATOM 7491 O O . LEU A 1 928 ? -10.876 -3.266 -31.289 1.00 94.38 928 LEU A O 1
ATOM 7495 N N . ASP A 1 929 ? -11.458 -3.455 -33.459 1.00 93.94 929 ASP A N 1
ATOM 7496 C CA . ASP A 1 929 ? -10.420 -4.434 -33.811 1.00 93.94 929 ASP A CA 1
ATOM 7497 C C . ASP A 1 929 ? -9.012 -3.855 -33.615 1.00 93.94 929 ASP A C 1
ATOM 7499 O O . ASP A 1 929 ? -8.168 -4.517 -33.019 1.00 93.94 929 ASP A O 1
ATOM 7503 N N . LEU A 1 930 ? -8.758 -2.601 -34.015 1.00 96.31 930 LEU A N 1
ATOM 7504 C CA . LEU A 1 930 ? -7.456 -1.954 -33.805 1.00 96.31 930 LEU A CA 1
ATOM 7505 C C . LEU A 1 930 ? -7.133 -1.715 -32.322 1.00 96.31 930 LEU A C 1
ATOM 7507 O O . LEU A 1 930 ? -5.980 -1.890 -31.919 1.00 96.31 930 LEU A O 1
ATOM 7511 N N . LEU A 1 931 ? -8.122 -1.350 -31.497 1.00 96.25 931 LEU A N 1
ATOM 7512 C CA . LEU A 1 931 ? -7.929 -1.209 -30.047 1.00 96.25 931 LEU A CA 1
ATOM 7513 C C . LEU A 1 931 ? -7.566 -2.551 -29.401 1.00 96.25 931 LEU A C 1
ATOM 7515 O O . LEU A 1 931 ? -6.602 -2.630 -28.637 1.00 96.25 931 LEU A O 1
ATOM 7519 N N . MET A 1 932 ? -8.297 -3.616 -29.741 1.00 95.00 932 MET A N 1
ATOM 7520 C CA . MET A 1 932 ? -8.005 -4.959 -29.233 1.00 95.00 932 MET A CA 1
ATOM 7521 C C . MET A 1 932 ? -6.673 -5.486 -29.759 1.00 95.00 932 MET A C 1
ATOM 7523 O O . MET A 1 932 ? -5.893 -6.035 -28.986 1.00 95.00 932 MET A O 1
ATOM 7527 N N . LEU A 1 933 ? -6.369 -5.281 -31.042 1.00 95.25 933 LEU A N 1
ATOM 7528 C CA . LEU A 1 933 ? -5.074 -5.629 -31.615 1.00 95.25 933 LEU A CA 1
ATOM 7529 C C . LEU A 1 933 ? -3.953 -4.926 -30.854 1.00 95.25 933 LEU A C 1
ATOM 7531 O O . LEU A 1 933 ? -3.011 -5.587 -30.444 1.00 95.25 933 LEU A O 1
ATOM 7535 N N . THR A 1 934 ? -4.086 -3.625 -30.589 1.00 96.12 934 THR A N 1
ATOM 7536 C CA . THR A 1 934 ? -3.096 -2.853 -29.825 1.00 96.12 934 THR A CA 1
ATOM 7537 C C . THR A 1 934 ? -2.894 -3.434 -28.427 1.00 96.12 934 THR A C 1
ATOM 7539 O O . THR A 1 934 ? -1.757 -3.696 -28.038 1.00 96.12 934 THR A O 1
ATOM 7542 N N . ALA A 1 935 ? -3.985 -3.694 -27.698 1.00 94.88 935 ALA A N 1
ATOM 7543 C CA . ALA A 1 935 ? -3.939 -4.258 -26.350 1.00 94.88 935 ALA A CA 1
ATOM 7544 C C . ALA A 1 935 ? -3.287 -5.652 -26.296 1.00 94.88 935 ALA A C 1
ATOM 7546 O O . ALA A 1 935 ? -2.651 -6.000 -25.300 1.00 94.88 935 ALA A O 1
ATOM 7547 N N . LEU A 1 936 ? -3.432 -6.446 -27.362 1.00 92.88 936 LEU A N 1
ATOM 7548 C CA . LEU A 1 936 ? -2.934 -7.820 -27.429 1.00 92.88 936 LEU A CA 1
ATOM 7549 C C . LEU A 1 936 ? -1.536 -7.930 -28.057 1.00 92.88 936 LEU A C 1
ATOM 7551 O O . LEU A 1 936 ? -0.764 -8.797 -27.663 1.00 92.88 936 LEU A O 1
ATOM 7555 N N . SER A 1 937 ? -1.175 -7.063 -29.007 1.00 91.44 937 SER A N 1
ATOM 7556 C CA . SER A 1 937 ? 0.071 -7.181 -29.774 1.00 91.44 937 SER A CA 1
ATOM 7557 C C . SER A 1 937 ? 1.171 -6.213 -29.340 1.00 91.44 937 SER A C 1
ATOM 7559 O O . SER A 1 937 ? 2.344 -6.497 -29.584 1.00 91.44 937 SER A O 1
ATOM 7561 N N . VAL A 1 938 ? 0.853 -5.075 -28.711 1.00 92.19 938 VAL A N 1
ATOM 7562 C CA . VAL A 1 938 ? 1.866 -4.098 -28.271 1.00 92.19 938 VAL A CA 1
ATOM 7563 C C . VAL A 1 938 ? 2.331 -4.433 -26.857 1.00 92.19 938 VAL A C 1
ATOM 7565 O O . VAL A 1 938 ? 1.550 -4.465 -25.909 1.00 92.19 938 VAL A O 1
ATOM 7568 N N . ARG A 1 939 ? 3.631 -4.707 -26.704 1.00 87.88 939 ARG A N 1
ATOM 7569 C CA . ARG A 1 939 ? 4.166 -5.336 -25.484 1.00 87.88 939 ARG A CA 1
ATOM 7570 C C . ARG A 1 939 ? 4.577 -4.347 -24.399 1.00 87.88 939 ARG A C 1
ATOM 7572 O O . ARG A 1 939 ? 4.403 -4.646 -23.219 1.00 87.88 939 ARG A O 1
ATOM 7579 N N . SER A 1 940 ? 5.142 -3.194 -24.764 1.00 88.06 940 SER A N 1
ATOM 7580 C CA . SER A 1 940 ? 5.574 -2.210 -23.765 1.00 88.06 940 SER A CA 1
ATOM 7581 C C . SER A 1 940 ? 4.379 -1.502 -23.138 1.00 88.06 940 SER A C 1
ATOM 7583 O O . SER A 1 940 ? 3.548 -0.955 -23.860 1.00 88.06 940 SER A O 1
ATOM 7585 N N . LYS A 1 941 ? 4.337 -1.447 -21.796 1.00 86.56 941 LYS A N 1
ATOM 7586 C CA . LYS A 1 941 ? 3.262 -0.770 -21.044 1.00 86.56 941 LYS A CA 1
ATOM 7587 C C . LYS A 1 941 ? 3.121 0.700 -21.440 1.00 86.56 941 LYS A C 1
ATOM 7589 O O . LYS A 1 941 ? 2.014 1.215 -21.491 1.00 86.56 941 LYS A O 1
ATOM 7594 N N . GLN A 1 942 ? 4.239 1.371 -21.712 1.00 89.75 942 GLN A N 1
ATOM 7595 C CA . GLN A 1 942 ? 4.217 2.770 -22.125 1.00 89.75 942 GLN A CA 1
ATOM 7596 C C . GLN A 1 942 ? 3.718 2.902 -23.572 1.00 89.75 942 GLN A C 1
ATOM 7598 O O . GLN A 1 942 ? 2.811 3.684 -23.835 1.00 89.75 942 GLN A O 1
ATOM 7603 N N . LEU A 1 943 ? 4.245 2.086 -24.489 1.00 91.31 943 LEU A N 1
ATOM 7604 C CA . LEU A 1 943 ? 3.884 2.168 -25.905 1.00 91.31 943 LEU A CA 1
ATOM 7605 C C . LEU A 1 943 ? 2.425 1.771 -26.168 1.00 91.31 943 LEU A C 1
ATOM 7607 O O . LEU A 1 943 ? 1.760 2.429 -26.956 1.00 91.31 943 LEU A O 1
ATOM 7611 N N . VAL A 1 944 ? 1.904 0.730 -25.506 1.00 94.19 944 VAL A N 1
ATOM 7612 C CA . VAL A 1 944 ? 0.492 0.331 -25.653 1.00 94.19 944 VAL A CA 1
ATOM 7613 C C . VAL A 1 944 ? -0.436 1.451 -25.188 1.00 94.19 944 VAL A C 1
ATOM 7615 O O . VAL A 1 944 ? -1.431 1.729 -25.848 1.00 94.19 944 VAL A O 1
ATOM 7618 N N . GLN A 1 945 ? -0.077 2.152 -24.105 1.00 94.19 945 GLN A N 1
ATOM 7619 C CA . GLN A 1 945 ? -0.845 3.298 -23.626 1.00 94.19 945 GLN A CA 1
ATOM 7620 C C . GLN A 1 945 ? -0.820 4.450 -24.626 1.00 94.19 945 GLN A C 1
ATOM 7622 O O . GLN A 1 945 ? -1.872 4.997 -24.941 1.00 94.19 945 GLN A O 1
ATOM 7627 N N . GLU A 1 946 ? 0.356 4.787 -25.152 1.00 95.50 946 GLU A N 1
ATOM 7628 C CA . GLU A 1 946 ? 0.512 5.849 -26.147 1.00 95.50 946 GLU A CA 1
ATOM 7629 C C . GLU A 1 946 ? -0.269 5.531 -27.432 1.00 95.50 946 GLU A C 1
ATOM 7631 O O . GLU A 1 946 ? -1.039 6.369 -27.889 1.00 95.50 946 GLU A O 1
ATOM 7636 N N . VAL A 1 947 ? -0.168 4.309 -27.970 1.00 95.75 947 VAL A N 1
ATOM 7637 C CA . VAL A 1 947 ? -0.900 3.909 -29.187 1.00 95.75 947 VAL A CA 1
ATOM 7638 C C . VAL A 1 947 ? -2.416 3.914 -28.956 1.00 95.75 947 VAL A C 1
ATOM 7640 O O . VAL A 1 947 ? -3.147 4.443 -29.790 1.00 95.75 947 VAL A O 1
ATOM 7643 N N . LEU A 1 948 ? -2.910 3.378 -27.830 1.00 96.94 948 LEU A N 1
ATOM 7644 C CA . LEU A 1 948 ? -4.346 3.380 -27.512 1.00 96.94 948 LEU A CA 1
ATOM 7645 C C . LEU A 1 948 ? -4.905 4.802 -27.367 1.00 96.94 948 LEU A C 1
ATOM 7647 O O . LEU A 1 948 ? -5.993 5.087 -27.872 1.00 96.94 948 LEU A O 1
ATOM 7651 N N . LEU A 1 949 ? -4.162 5.695 -26.704 1.00 95.19 949 LEU A N 1
ATOM 7652 C CA . LEU A 1 949 ? -4.548 7.100 -26.573 1.00 95.19 949 LEU A CA 1
ATOM 7653 C C . LEU A 1 949 ? -4.534 7.807 -27.926 1.00 95.19 949 LEU A C 1
ATOM 7655 O O . LEU A 1 949 ? -5.520 8.455 -28.247 1.00 95.19 949 LEU A O 1
ATOM 7659 N N . VAL A 1 950 ? -3.500 7.612 -28.751 1.00 94.56 950 VAL A N 1
ATOM 7660 C CA . VAL A 1 950 ? -3.434 8.192 -30.102 1.00 94.56 950 VAL A CA 1
ATOM 7661 C C . VAL A 1 950 ? -4.606 7.718 -30.961 1.00 94.56 950 VAL A C 1
ATOM 7663 O O . VAL A 1 950 ? -5.270 8.547 -31.576 1.00 94.56 950 VAL A O 1
ATOM 7666 N N . LEU A 1 951 ? -4.930 6.419 -30.972 1.00 93.94 951 LEU A N 1
ATOM 7667 C CA . LEU A 1 951 ? -6.087 5.896 -31.713 1.00 93.94 951 LEU A CA 1
ATOM 7668 C C . LEU A 1 951 ? -7.401 6.546 -31.252 1.00 93.94 951 LEU A C 1
ATOM 7670 O O . LEU A 1 951 ? -8.250 6.890 -32.074 1.00 93.94 951 LEU A O 1
ATOM 7674 N N . ASN A 1 952 ? -7.582 6.715 -29.941 1.00 92.56 952 ASN A N 1
ATOM 7675 C CA . ASN A 1 952 ? -8.761 7.361 -29.373 1.00 92.56 952 ASN A CA 1
ATOM 7676 C C . ASN A 1 952 ? -8.814 8.867 -29.658 1.00 92.56 952 ASN A C 1
ATOM 7678 O O . ASN A 1 952 ? -9.868 9.375 -30.031 1.00 92.56 952 ASN A O 1
ATOM 7682 N N . ASP A 1 953 ? -7.693 9.569 -29.538 1.00 90.75 953 ASP A N 1
ATOM 7683 C CA . ASP A 1 953 ? -7.600 11.002 -29.806 1.00 90.75 953 ASP A CA 1
ATOM 7684 C C . ASP A 1 953 ? -7.829 11.300 -31.289 1.00 90.75 953 ASP A C 1
ATOM 7686 O O . ASP A 1 953 ? -8.579 12.221 -31.608 1.00 90.75 953 ASP A O 1
ATOM 7690 N N . CYS A 1 954 ? -7.296 10.469 -32.193 1.00 88.69 954 CYS A N 1
ATOM 7691 C CA . CYS A 1 954 ? -7.606 10.543 -33.622 1.00 88.69 954 CYS A CA 1
ATOM 7692 C C . CYS A 1 954 ? -9.110 10.373 -33.870 1.00 88.69 954 CYS A C 1
ATOM 7694 O O . CYS A 1 954 ? -9.691 11.077 -34.686 1.00 88.69 954 CYS A O 1
ATOM 7696 N N . ARG A 1 955 ? -9.774 9.465 -33.146 1.00 86.88 955 ARG A N 1
ATOM 7697 C CA . ARG A 1 955 ? -11.207 9.213 -33.331 1.00 86.88 955 ARG A CA 1
ATOM 7698 C C . ARG A 1 955 ? -12.095 10.317 -32.750 1.00 86.88 955 ARG A C 1
ATOM 7700 O O . ARG A 1 955 ? -13.150 10.575 -33.317 1.00 86.88 955 ARG A O 1
ATOM 7707 N N . ILE A 1 956 ? -11.715 10.928 -31.623 1.00 83.44 956 ILE A N 1
ATOM 7708 C CA . ILE A 1 956 ? -12.571 11.858 -30.861 1.00 83.44 956 ILE A CA 1
ATOM 7709 C C . ILE A 1 956 ? -12.301 13.338 -31.177 1.00 83.44 956 ILE A C 1
ATOM 7711 O O . ILE A 1 956 ? -13.247 14.125 -31.150 1.00 83.44 956 ILE A O 1
ATOM 7715 N N . ASN A 1 957 ? -11.054 13.730 -31.466 1.00 72.12 957 ASN A N 1
ATOM 7716 C CA . ASN A 1 957 ? -10.632 15.140 -31.440 1.00 72.12 957 ASN A CA 1
ATOM 7717 C C . ASN A 1 957 ? -10.555 15.828 -32.815 1.00 72.12 957 ASN A C 1
ATOM 7719 O O . ASN A 1 957 ? -10.158 16.989 -32.874 1.00 72.12 957 ASN A O 1
ATOM 7723 N N . ILE A 1 958 ? -10.891 15.149 -33.918 1.00 64.69 958 ILE A N 1
ATOM 7724 C CA . ILE A 1 958 ? -10.717 15.726 -35.266 1.00 64.69 958 ILE A CA 1
ATOM 7725 C C . ILE A 1 958 ? -11.866 16.648 -35.675 1.00 64.69 958 ILE A C 1
ATOM 7727 O O . ILE A 1 958 ? -11.608 17.649 -36.333 1.00 64.69 958 ILE A O 1
ATOM 7731 N N . ASP A 1 959 ? -13.100 16.378 -35.239 1.00 56.62 959 ASP A N 1
ATOM 7732 C CA . ASP A 1 959 ? -14.250 17.230 -35.555 1.00 56.62 959 ASP A CA 1
ATOM 7733 C C . ASP A 1 959 ? -15.062 17.562 -34.298 1.00 56.62 959 ASP A C 1
ATOM 7735 O O . ASP A 1 959 ? -15.777 16.729 -33.732 1.00 56.62 959 ASP A O 1
ATOM 7739 N N . ASP A 1 960 ? -14.963 18.827 -33.888 1.00 48.81 960 ASP A N 1
ATOM 7740 C CA . ASP A 1 960 ? -15.439 19.426 -32.632 1.00 48.81 960 ASP A CA 1
ATOM 7741 C C . ASP A 1 960 ? -16.985 19.516 -32.507 1.00 48.81 960 ASP A C 1
ATOM 7743 O O . ASP A 1 960 ? -17.538 20.455 -31.932 1.00 48.81 960 ASP A O 1
ATOM 7747 N N . GLY A 1 961 ? -17.737 18.542 -33.043 1.00 54.44 961 GLY A N 1
ATOM 7748 C CA . GLY A 1 961 ? -19.204 18.578 -32.991 1.00 54.44 961 GLY A CA 1
ATOM 7749 C C . GLY A 1 961 ? -20.016 17.443 -33.624 1.00 54.44 961 GLY A C 1
ATOM 7750 O O . GLY A 1 961 ? -21.237 17.497 -33.510 1.00 54.44 961 GLY A O 1
ATOM 7751 N N . VAL A 1 962 ? -19.418 16.429 -34.265 1.00 60.62 962 VAL A N 1
ATOM 7752 C CA . VAL A 1 962 ? -20.190 15.463 -35.093 1.00 60.62 962 VAL A CA 1
ATOM 7753 C C . VAL A 1 962 ? -20.461 14.110 -34.413 1.00 60.62 962 VAL A C 1
ATOM 7755 O O . VAL A 1 962 ? -21.432 13.435 -34.750 1.00 60.62 962 VAL A O 1
ATOM 7758 N N . LEU A 1 963 ? -19.663 13.697 -33.423 1.00 72.81 963 LEU A N 1
ATOM 7759 C CA . LEU A 1 963 ? -19.884 12.411 -32.748 1.00 72.81 963 LEU A CA 1
ATOM 7760 C C . LEU A 1 963 ? -21.125 12.452 -31.846 1.00 72.81 963 LEU A C 1
ATOM 7762 O O . LEU A 1 963 ? -21.202 13.257 -30.913 1.00 72.81 963 LEU A O 1
ATOM 7766 N N . THR A 1 964 ? -22.062 11.529 -32.083 1.00 81.75 964 THR A N 1
ATOM 7767 C CA . THR A 1 964 ? -23.236 11.330 -31.225 1.00 81.75 964 THR A CA 1
ATOM 7768 C C . THR A 1 964 ? -22.809 10.992 -29.786 1.00 81.75 964 THR A C 1
ATOM 7770 O O . THR A 1 964 ? -21.729 10.421 -29.573 1.00 81.75 964 THR A O 1
ATOM 7773 N N . PRO A 1 965 ? -23.630 11.309 -28.766 1.00 83.06 965 PRO A N 1
ATOM 7774 C CA . PRO A 1 965 ? -23.353 10.902 -27.387 1.00 83.06 965 PRO A CA 1
ATOM 7775 C C . PRO A 1 965 ? -23.135 9.388 -27.251 1.00 83.06 965 PRO A C 1
ATOM 7777 O O . PRO A 1 965 ? -22.208 8.971 -26.552 1.00 83.06 965 PRO A O 1
ATOM 7780 N N . SER A 1 966 ? -23.888 8.577 -28.007 1.00 83.88 966 SER A N 1
ATOM 7781 C CA . SER A 1 966 ? -23.653 7.133 -28.143 1.00 83.88 966 SER A CA 1
ATOM 7782 C C . SER A 1 966 ? -22.250 6.793 -28.634 1.00 83.88 966 SER A C 1
ATOM 7784 O O . SER A 1 966 ? -21.583 5.988 -27.986 1.00 83.88 966 SER A O 1
ATOM 7786 N N . MET A 1 967 ? -21.738 7.428 -29.696 1.00 85.88 967 MET A N 1
ATOM 7787 C CA . MET A 1 967 ? -20.380 7.144 -30.180 1.00 85.88 967 MET A CA 1
ATOM 7788 C C . MET A 1 967 ? -19.303 7.571 -29.185 1.00 85.88 967 MET A C 1
ATOM 7790 O O . MET A 1 967 ? -18.345 6.829 -28.970 1.00 85.88 967 MET A O 1
ATOM 7794 N N . ARG A 1 968 ? -19.467 8.714 -28.508 1.00 87.31 968 ARG A N 1
ATOM 7795 C CA . ARG A 1 968 ? -18.525 9.142 -27.457 1.00 87.31 968 ARG A CA 1
ATOM 7796 C C . ARG A 1 968 ? -18.507 8.176 -26.276 1.00 87.31 968 ARG A C 1
ATOM 7798 O O . ARG A 1 968 ? -17.434 7.862 -25.760 1.00 87.31 968 ARG A O 1
ATOM 7805 N N . TYR A 1 969 ? -19.679 7.695 -25.857 1.00 88.88 969 TYR A N 1
ATOM 7806 C CA . TYR A 1 969 ? -19.791 6.648 -24.846 1.00 88.88 969 TYR A CA 1
ATOM 7807 C C . TYR A 1 969 ? -19.077 5.377 -25.324 1.00 88.88 969 TYR A C 1
ATOM 7809 O O . TYR A 1 969 ? -18.185 4.875 -24.645 1.00 88.88 969 TYR A O 1
ATOM 7817 N N . GLY A 1 970 ? -19.399 4.916 -26.531 1.00 88.88 970 GLY A N 1
ATOM 7818 C CA . GLY A 1 970 ? -18.809 3.739 -27.157 1.00 88.88 970 GLY A CA 1
ATOM 7819 C C . GLY A 1 970 ? -17.287 3.745 -27.177 1.00 88.88 970 GLY A C 1
ATOM 7820 O O . GLY A 1 970 ? -16.669 2.838 -26.624 1.00 88.88 970 GLY A O 1
ATOM 7821 N N . CYS A 1 971 ? -16.683 4.790 -27.751 1.00 88.81 971 CYS A N 1
ATOM 7822 C CA . CYS A 1 971 ? -15.228 4.926 -27.836 1.00 88.81 971 CYS A CA 1
ATOM 7823 C C . CYS A 1 971 ? -14.576 4.952 -26.449 1.00 88.81 971 CYS A C 1
ATOM 7825 O O . CYS A 1 971 ? -13.589 4.257 -26.219 1.00 88.81 971 CYS A O 1
ATOM 7827 N N . LYS A 1 972 ? -15.163 5.681 -25.490 1.00 90.75 972 LYS A N 1
ATOM 7828 C CA . LYS A 1 972 ? -14.641 5.756 -24.120 1.00 90.75 972 LYS A CA 1
ATOM 7829 C C . LYS A 1 972 ? -14.635 4.392 -23.427 1.00 90.75 972 LYS A C 1
ATOM 7831 O O . LYS A 1 972 ? -13.635 4.030 -22.810 1.00 90.75 972 LYS A O 1
ATOM 7836 N N . PHE A 1 973 ? -15.741 3.652 -23.500 1.00 92.81 973 PHE A N 1
ATOM 7837 C CA . PHE A 1 973 ? -15.842 2.338 -22.862 1.00 92.81 973 PHE A CA 1
ATOM 7838 C C . PHE A 1 973 ? -14.983 1.294 -23.575 1.00 92.81 973 PHE A C 1
ATOM 7840 O O . PHE A 1 973 ? -14.319 0.512 -22.901 1.00 92.81 973 PHE A O 1
ATOM 7847 N N . ALA A 1 974 ? -14.916 1.329 -24.908 1.00 94.25 974 ALA A N 1
ATOM 7848 C CA . ALA A 1 974 ? -14.003 0.492 -25.679 1.00 94.25 974 ALA A CA 1
ATOM 7849 C C . ALA A 1 974 ? -12.537 0.731 -25.289 1.00 94.25 974 ALA A C 1
ATOM 7851 O O . ALA A 1 974 ? -11.805 -0.220 -25.023 1.00 94.25 974 ALA A O 1
ATOM 7852 N N . LEU A 1 975 ? -12.119 1.994 -25.166 1.00 94.88 975 LEU A N 1
ATOM 7853 C CA . LEU A 1 975 ? -10.777 2.347 -24.711 1.00 94.88 975 LEU A CA 1
ATOM 7854 C C . LEU A 1 975 ? -10.496 1.807 -23.297 1.00 94.88 975 LEU A C 1
ATOM 7856 O O . LEU A 1 975 ? -9.425 1.255 -23.060 1.00 94.88 975 LEU A O 1
ATOM 7860 N N . SER A 1 976 ? -11.453 1.916 -22.366 1.00 92.81 976 SER A N 1
ATOM 7861 C CA . SER A 1 976 ? -11.316 1.330 -21.022 1.00 92.81 976 SER A CA 1
ATOM 7862 C C . SER A 1 976 ? -11.163 -0.194 -21.062 1.00 92.81 976 SER A C 1
ATOM 7864 O O . SER A 1 976 ? -10.256 -0.717 -20.427 1.00 92.81 976 SER A O 1
ATOM 7866 N N . ILE A 1 977 ? -11.973 -0.897 -21.862 1.00 94.38 977 ILE A N 1
ATOM 7867 C CA . ILE A 1 977 ? -11.866 -2.358 -22.024 1.00 94.38 977 ILE A CA 1
ATOM 7868 C C . ILE A 1 977 ? -10.493 -2.744 -22.597 1.00 94.38 977 ILE A C 1
ATOM 7870 O O . ILE A 1 977 ? -9.889 -3.720 -22.153 1.00 94.38 977 ILE A O 1
ATOM 7874 N N . ALA A 1 978 ? -9.977 -1.980 -23.564 1.00 95.62 978 ALA A N 1
ATOM 7875 C CA . ALA A 1 978 ? -8.659 -2.219 -24.144 1.00 95.62 978 ALA A CA 1
ATOM 7876 C C . ALA A 1 978 ? -7.526 -1.993 -23.126 1.00 95.62 978 ALA A C 1
ATOM 7878 O O . ALA A 1 978 ? -6.584 -2.785 -23.086 1.00 95.62 978 ALA A O 1
ATOM 7879 N N . PHE A 1 979 ? -7.627 -0.968 -22.270 1.00 94.69 979 PHE A N 1
ATOM 7880 C CA . PHE A 1 979 ? -6.679 -0.749 -21.173 1.00 94.69 979 PHE A CA 1
ATOM 7881 C C . PHE A 1 979 ? -6.701 -1.876 -20.146 1.00 94.69 979 PHE A C 1
ATOM 7883 O O . PHE A 1 979 ? -5.634 -2.386 -19.812 1.00 94.69 979 PHE A O 1
ATOM 7890 N N . ASP A 1 980 ? -7.888 -2.291 -19.701 1.00 91.56 980 ASP A N 1
ATOM 7891 C CA . ASP A 1 980 ? -8.041 -3.391 -18.746 1.00 91.56 980 ASP A CA 1
ATOM 7892 C C . ASP A 1 980 ? -7.457 -4.689 -19.331 1.00 91.56 980 ASP A C 1
ATOM 7894 O O . ASP A 1 980 ? -6.711 -5.401 -18.662 1.00 91.56 980 ASP A O 1
ATOM 7898 N N . CYS A 1 981 ? -7.710 -4.958 -20.619 1.00 91.81 981 CYS A N 1
ATOM 7899 C CA . CYS A 1 981 ? -7.149 -6.110 -21.325 1.00 91.81 981 CYS A CA 1
ATOM 7900 C C . CYS A 1 981 ? -5.615 -6.045 -21.437 1.00 91.81 981 CYS A C 1
ATOM 7902 O O . CYS A 1 981 ? -4.938 -7.062 -21.274 1.00 91.81 981 CYS A O 1
ATOM 7904 N N . ALA A 1 982 ? -5.056 -4.865 -21.723 1.00 91.19 982 ALA A N 1
ATOM 7905 C CA . ALA A 1 982 ? -3.610 -4.664 -21.792 1.00 91.19 982 ALA A CA 1
ATOM 7906 C C . ALA A 1 982 ? -2.951 -4.800 -20.407 1.00 91.19 982 ALA A C 1
ATOM 7908 O O . ALA A 1 982 ? -1.858 -5.359 -20.297 1.00 91.19 982 ALA A O 1
ATOM 7909 N N . GLU A 1 983 ? -3.606 -4.315 -19.349 1.00 88.56 983 GLU A N 1
ATOM 7910 C CA . GLU A 1 983 ? -3.151 -4.446 -17.963 1.00 88.56 983 GLU A CA 1
ATOM 7911 C C . GLU A 1 983 ? -3.177 -5.909 -17.507 1.00 88.56 983 GLU A C 1
ATOM 7913 O O . GLU A 1 983 ? -2.148 -6.410 -17.047 1.00 88.56 983 GLU A O 1
ATOM 7918 N N . GLU A 1 984 ? -4.281 -6.627 -17.746 1.00 87.62 984 GLU A N 1
ATOM 7919 C CA . GLU A 1 984 ? -4.399 -8.065 -17.471 1.00 87.62 984 GLU A CA 1
ATOM 7920 C C . GLU A 1 984 ? -3.298 -8.850 -18.194 1.00 87.62 984 GLU A C 1
ATOM 7922 O O . GLU A 1 984 ? -2.584 -9.644 -17.578 1.00 87.62 984 GLU A O 1
ATOM 7927 N N . ALA A 1 985 ? -3.075 -8.569 -19.483 1.00 87.31 985 ALA A N 1
ATOM 7928 C CA . ALA A 1 985 ? -2.006 -9.205 -20.241 1.00 87.31 985 ALA A CA 1
ATOM 7929 C C . ALA A 1 985 ? -0.612 -8.882 -19.682 1.00 87.31 985 ALA A C 1
ATOM 7931 O O . ALA A 1 985 ? 0.284 -9.725 -19.740 1.00 87.31 985 ALA A O 1
ATOM 7932 N N . ALA A 1 986 ? -0.393 -7.685 -19.136 1.00 83.88 986 ALA A N 1
ATOM 7933 C CA . ALA A 1 986 ? 0.900 -7.292 -18.586 1.00 83.88 986 ALA A CA 1
ATOM 7934 C C . ALA A 1 986 ? 1.169 -7.835 -17.170 1.00 83.88 986 ALA A C 1
ATOM 7936 O O . ALA A 1 986 ? 2.341 -7.936 -16.773 1.00 83.88 986 ALA A O 1
ATOM 7937 N N . ASP A 1 987 ? 0.108 -8.166 -16.435 1.00 83.19 987 ASP A N 1
ATOM 7938 C CA . ASP A 1 987 ? 0.150 -8.723 -15.084 1.00 83.19 987 ASP A CA 1
ATOM 7939 C C . ASP A 1 987 ? 0.178 -10.256 -15.093 1.00 83.19 987 ASP A C 1
ATOM 7941 O O . ASP A 1 987 ? 0.968 -10.856 -14.358 1.00 83.19 987 ASP A O 1
ATOM 7945 N N . GLU A 1 988 ? -0.605 -10.899 -15.967 1.00 83.38 988 GLU A N 1
ATOM 7946 C CA . GLU A 1 988 ? -0.569 -12.352 -16.148 1.00 83.38 988 GLU A CA 1
ATOM 7947 C C . GLU A 1 988 ? 0.681 -12.811 -16.896 1.00 83.38 988 GLU A C 1
ATOM 7949 O O . GLU A 1 988 ? 1.278 -13.835 -16.544 1.00 83.38 988 GLU A O 1
ATOM 7954 N N . CYS A 1 989 ? 1.089 -12.079 -17.941 1.00 80.19 989 CYS A N 1
ATOM 7955 C CA . CYS A 1 989 ? 2.208 -12.514 -18.756 1.00 80.19 989 CYS A CA 1
ATOM 7956 C C . CYS A 1 989 ? 3.530 -12.302 -18.012 1.00 80.19 989 CYS A C 1
ATOM 7958 O O . CYS A 1 989 ? 3.921 -11.171 -17.695 1.00 80.19 989 CYS A O 1
ATOM 7960 N N . PRO A 1 990 ? 4.325 -13.362 -17.833 1.00 74.31 990 PRO A N 1
ATOM 7961 C CA . PRO A 1 990 ? 5.587 -13.258 -17.135 1.00 74.31 990 PRO A CA 1
ATOM 7962 C C . PRO A 1 990 ? 6.716 -12.736 -18.039 1.00 74.31 990 PRO A C 1
ATOM 7964 O O . PRO A 1 990 ? 7.877 -12.924 -17.701 1.00 74.31 990 PRO A O 1
ATOM 7967 N N . CYS A 1 991 ? 6.424 -12.106 -19.180 1.00 72.81 991 CYS A N 1
ATOM 7968 C CA . CYS A 1 991 ? 7.402 -11.442 -20.046 1.00 72.81 991 CYS A CA 1
ATOM 7969 C C . CYS A 1 991 ? 7.561 -9.951 -19.681 1.00 72.81 991 CYS A C 1
ATOM 7971 O O . CYS A 1 991 ? 6.660 -9.331 -19.114 1.00 72.81 991 CYS A O 1
ATOM 7973 N N . ASP A 1 992 ? 8.729 -9.376 -19.959 1.00 73.44 992 ASP A N 1
ATOM 7974 C CA . ASP A 1 992 ? 8.991 -7.936 -19.928 1.00 73.44 992 ASP A CA 1
ATOM 7975 C C . ASP A 1 992 ? 8.605 -7.257 -21.254 1.00 73.44 992 ASP A C 1
ATOM 7977 O O . ASP A 1 992 ? 8.176 -7.920 -22.199 1.00 73.44 992 ASP A O 1
ATOM 7981 N N . ASP A 1 993 ? 8.769 -5.935 -21.323 1.00 68.12 993 ASP A N 1
ATOM 7982 C CA . ASP A 1 993 ? 8.430 -5.099 -22.483 1.00 68.12 993 ASP A CA 1
ATOM 7983 C C . ASP A 1 993 ? 9.160 -5.516 -23.778 1.00 68.12 993 ASP A C 1
ATOM 7985 O O . ASP A 1 993 ? 8.673 -5.246 -24.872 1.00 68.12 993 ASP A O 1
ATOM 7989 N N . SER A 1 994 ? 10.297 -6.217 -23.670 1.00 65.69 994 SER A N 1
ATOM 7990 C CA . SER A 1 994 ? 11.052 -6.768 -24.808 1.00 65.69 994 SER A CA 1
ATOM 7991 C C . SER A 1 994 ? 10.665 -8.214 -25.144 1.00 65.69 994 SER A C 1
ATOM 7993 O O . SER A 1 994 ? 11.231 -8.833 -26.046 1.00 65.69 994 SER A O 1
ATOM 7995 N N . GLY A 1 995 ? 9.676 -8.772 -24.439 1.00 60.41 995 GLY A N 1
ATOM 7996 C CA . GLY A 1 995 ? 9.242 -10.161 -24.558 1.00 60.41 995 GLY A CA 1
ATOM 7997 C C . GLY A 1 995 ? 10.197 -11.170 -23.917 1.00 60.41 995 GLY A C 1
ATOM 7998 O O . GLY A 1 995 ? 10.074 -12.367 -24.175 1.00 60.41 995 GLY A O 1
ATOM 7999 N N . LYS A 1 996 ? 11.142 -10.731 -23.073 1.00 67.62 996 LYS A N 1
ATOM 8000 C CA . LYS A 1 996 ? 12.007 -11.637 -22.306 1.00 67.62 996 LYS A CA 1
ATOM 8001 C C . LYS A 1 996 ? 11.291 -12.066 -21.025 1.00 67.62 996 LYS A C 1
ATOM 8003 O O . LYS A 1 996 ? 10.695 -11.231 -20.353 1.00 67.62 996 LYS A O 1
ATOM 8008 N N . PRO A 1 997 ? 11.328 -13.349 -20.643 1.00 64.06 997 PRO A N 1
ATOM 8009 C CA . PRO A 1 997 ? 10.687 -13.800 -19.417 1.00 64.06 997 PRO A CA 1
ATOM 8010 C C . PRO A 1 997 ? 11.313 -13.117 -18.187 1.00 64.06 997 PRO A C 1
ATOM 8012 O O . PRO A 1 997 ? 12.510 -13.249 -17.925 1.00 64.06 997 PRO A O 1
ATOM 8015 N N . LYS A 1 998 ? 10.483 -12.437 -17.389 1.00 65.69 998 LYS A N 1
ATOM 8016 C CA . LYS A 1 998 ? 10.716 -12.149 -15.966 1.00 65.69 998 LYS A CA 1
ATOM 8017 C C . LYS A 1 998 ? 10.952 -13.476 -15.235 1.00 65.69 998 LYS A C 1
ATOM 8019 O O . LYS A 1 998 ? 10.593 -14.539 -15.734 1.00 65.69 998 LYS A O 1
ATOM 8024 N N . ARG A 1 999 ? 11.565 -13.453 -14.048 1.00 58.25 999 ARG A N 1
ATOM 8025 C CA . ARG A 1 999 ? 11.815 -14.688 -13.278 1.00 58.25 999 ARG A CA 1
ATOM 8026 C C . ARG A 1 999 ? 10.496 -15.383 -12.934 1.00 58.25 999 ARG A C 1
ATOM 8028 O O . ARG A 1 999 ? 9.618 -14.755 -12.354 1.00 58.25 999 ARG A O 1
ATOM 8035 N N . GLN A 1 1000 ? 10.383 -16.670 -13.261 1.00 56.72 1000 GLN A N 1
ATOM 8036 C CA . GLN A 1 1000 ? 9.159 -17.462 -13.083 1.00 56.72 1000 GLN A CA 1
ATOM 8037 C C . GLN A 1 1000 ? 9.455 -18.693 -12.228 1.00 56.72 1000 GLN A C 1
ATOM 8039 O O . GLN A 1 1000 ? 10.508 -19.314 -12.381 1.00 56.72 1000 GLN A O 1
ATOM 8044 N N . ARG A 1 1001 ? 8.509 -19.058 -11.353 1.00 54.38 1001 ARG A N 1
ATOM 8045 C CA . ARG A 1 1001 ? 8.569 -20.275 -10.523 1.00 54.38 1001 ARG A CA 1
ATOM 8046 C C . ARG A 1 1001 ? 8.220 -21.562 -11.285 1.00 54.38 1001 ARG A C 1
ATOM 8048 O O . ARG A 1 1001 ? 8.379 -22.652 -10.759 1.00 54.38 1001 ARG A O 1
ATOM 8055 N N . THR A 1 1002 ? 7.722 -21.462 -12.508 1.00 59.00 1002 THR A N 1
ATOM 8056 C CA . THR A 1 1002 ? 7.289 -22.625 -13.288 1.00 59.00 1002 THR A CA 1
ATOM 8057 C C . THR A 1 1002 ? 7.857 -22.469 -14.693 1.00 59.00 1002 THR A C 1
ATOM 8059 O O . THR A 1 1002 ? 7.748 -21.379 -15.256 1.00 59.00 1002 THR A O 1
ATOM 8062 N N . PRO A 1 1003 ? 8.526 -23.490 -15.258 1.00 67.12 1003 PRO A N 1
ATOM 8063 C CA . PRO A 1 1003 ? 9.076 -23.380 -16.602 1.00 67.12 1003 PRO A CA 1
ATOM 8064 C C . PRO A 1 1003 ? 7.938 -23.236 -17.627 1.00 67.12 1003 PRO A C 1
ATOM 8066 O O . PRO A 1 1003 ? 6.880 -23.845 -17.441 1.00 67.12 1003 PRO A O 1
ATOM 8069 N N . PRO A 1 1004 ? 8.140 -22.462 -18.707 1.00 76.50 1004 PRO A N 1
ATOM 8070 C CA . PRO A 1 1004 ? 7.137 -22.320 -19.754 1.00 76.50 1004 PRO A CA 1
ATOM 8071 C C . PRO A 1 1004 ? 6.840 -23.646 -20.444 1.00 76.50 1004 PRO A C 1
ATOM 8073 O O . PRO A 1 1004 ? 7.686 -24.544 -20.514 1.00 76.50 1004 PRO A O 1
ATOM 8076 N N . THR A 1 1005 ? 5.642 -23.742 -21.015 1.00 83.25 1005 THR A N 1
ATOM 8077 C CA . THR A 1 1005 ? 5.271 -24.906 -21.821 1.00 83.25 1005 THR A CA 1
ATOM 8078 C C . THR A 1 1005 ? 5.980 -24.815 -23.163 1.00 83.25 1005 THR A C 1
ATOM 8080 O O . THR A 1 1005 ? 5.739 -23.887 -23.928 1.00 83.25 1005 THR A O 1
ATOM 8083 N N . GLN A 1 1006 ? 6.858 -25.771 -23.455 1.00 84.69 1006 GLN A N 1
ATOM 8084 C CA . GLN A 1 1006 ? 7.491 -25.862 -24.768 1.00 84.69 1006 GLN A CA 1
ATOM 8085 C C . GLN A 1 1006 ? 6.551 -26.522 -25.776 1.00 84.69 1006 GLN A C 1
ATOM 8087 O O . GLN A 1 1006 ? 6.029 -27.610 -25.516 1.00 84.69 1006 GLN A O 1
ATOM 8092 N N . VAL A 1 1007 ? 6.382 -25.884 -26.930 1.00 88.56 1007 VAL A N 1
ATOM 8093 C CA . VAL A 1 1007 ? 5.517 -26.326 -28.027 1.00 88.56 1007 VAL A CA 1
ATOM 8094 C C . VAL A 1 1007 ? 6.286 -26.340 -29.346 1.00 88.56 1007 VAL A C 1
ATOM 8096 O O . VAL A 1 1007 ? 7.229 -25.573 -29.552 1.00 88.56 1007 VAL A O 1
ATOM 8099 N N . LYS A 1 1008 ? 5.873 -27.234 -30.246 1.00 88.88 1008 LYS A N 1
ATOM 8100 C CA . LYS A 1 1008 ? 6.262 -27.198 -31.659 1.00 88.88 1008 LYS A CA 1
ATOM 8101 C C . LYS A 1 1008 ? 5.124 -26.576 -32.451 1.00 88.88 1008 LYS A C 1
ATOM 8103 O O . LYS A 1 1008 ? 3.970 -26.961 -32.249 1.00 88.88 1008 LYS A O 1
ATOM 8108 N N . LEU A 1 1009 ? 5.467 -25.621 -33.308 1.00 91.50 1009 LEU A N 1
ATOM 8109 C CA . LEU A 1 1009 ? 4.526 -24.949 -34.194 1.00 91.50 1009 LEU A CA 1
ATOM 8110 C C . LEU A 1 1009 ? 4.632 -25.554 -35.594 1.00 91.50 1009 LEU A C 1
ATOM 8112 O O . LEU A 1 1009 ? 5.716 -25.947 -36.016 1.00 91.50 1009 LEU A O 1
ATOM 8116 N N . SER A 1 1010 ? 3.505 -25.629 -36.289 1.00 90.56 1010 SER A N 1
ATOM 8117 C CA . SER A 1 1010 ? 3.413 -26.066 -37.685 1.00 90.56 1010 SER A CA 1
ATOM 8118 C C . SER A 1 1010 ? 2.405 -25.200 -38.423 1.00 90.56 1010 SER A C 1
ATOM 8120 O O . SER A 1 1010 ? 1.403 -24.772 -37.833 1.00 90.56 1010 SER A O 1
ATOM 8122 N N . PHE A 1 1011 ? 2.677 -24.932 -39.694 1.00 88.00 1011 PHE A N 1
ATOM 8123 C CA . PHE A 1 1011 ? 1.740 -24.250 -40.571 1.00 88.00 1011 PHE A CA 1
ATOM 8124 C C . PHE A 1 1011 ? 0.546 -25.161 -40.870 1.00 88.00 1011 PHE A C 1
ATOM 8126 O O . PHE A 1 1011 ? 0.671 -26.382 -40.982 1.00 88.00 1011 PHE A O 1
ATOM 8133 N N . ILE A 1 1012 ? -0.638 -24.564 -40.998 1.00 86.75 1012 ILE A N 1
ATOM 8134 C CA . ILE A 1 1012 ? -1.828 -25.267 -41.471 1.00 86.75 1012 ILE A CA 1
ATOM 8135 C C . ILE A 1 1012 ? -1.960 -24.936 -42.957 1.00 86.75 1012 ILE A C 1
ATOM 8137 O O . ILE A 1 1012 ? -2.332 -23.821 -43.307 1.00 86.75 1012 ILE A O 1
ATOM 8141 N N . HIS A 1 1013 ? -1.632 -25.891 -43.833 1.00 73.62 1013 HIS A N 1
ATOM 8142 C CA . HIS A 1 1013 ? -1.598 -25.664 -45.287 1.00 73.62 1013 HIS A CA 1
ATOM 8143 C C . HIS A 1 1013 ? -2.926 -25.147 -45.868 1.00 73.62 1013 HIS A C 1
ATOM 8145 O O . HIS A 1 1013 ? -2.904 -24.382 -46.826 1.00 73.62 1013 HIS A O 1
ATOM 8151 N N . ASP A 1 1014 ? -4.056 -25.509 -45.254 1.00 72.38 1014 ASP A N 1
ATOM 8152 C CA . ASP A 1 1014 ? -5.398 -25.099 -45.689 1.00 72.38 1014 ASP A CA 1
ATOM 8153 C C . ASP A 1 1014 ? -5.902 -23.802 -45.016 1.00 72.38 1014 ASP A C 1
ATOM 8155 O O . ASP A 1 1014 ? -6.991 -23.328 -45.333 1.00 72.38 1014 ASP A O 1
ATOM 8159 N N . ASP A 1 1015 ? -5.156 -23.236 -44.057 1.00 73.69 1015 ASP A N 1
ATOM 8160 C CA . ASP A 1 1015 ? -5.570 -22.067 -43.267 1.00 73.69 1015 ASP A CA 1
ATOM 8161 C C . ASP A 1 1015 ? -4.349 -21.243 -42.805 1.00 73.69 1015 ASP A C 1
ATOM 8163 O O . ASP A 1 1015 ? -3.896 -21.381 -41.665 1.00 73.69 1015 ASP A O 1
ATOM 8167 N N . PRO A 1 1016 ? -3.795 -20.379 -43.678 1.00 66.81 1016 PRO A N 1
ATOM 8168 C CA . PRO A 1 1016 ? -2.549 -19.656 -43.415 1.00 66.81 1016 PRO A CA 1
ATOM 8169 C C . PRO A 1 1016 ? -2.666 -18.594 -42.311 1.00 66.81 1016 PRO A C 1
ATOM 8171 O O . PRO A 1 1016 ? -1.649 -18.150 -41.782 1.00 66.81 1016 PRO A O 1
ATOM 8174 N N . ALA A 1 1017 ? -3.886 -18.199 -41.930 1.00 70.94 1017 ALA A N 1
ATOM 8175 C CA . ALA A 1 1017 ? -4.120 -17.264 -40.830 1.00 70.94 1017 ALA A CA 1
ATOM 8176 C C . ALA A 1 1017 ? -3.882 -17.904 -39.449 1.00 70.94 1017 ALA A C 1
ATOM 8178 O O . ALA A 1 1017 ? -3.765 -17.203 -38.439 1.00 70.94 1017 ALA A O 1
ATOM 8179 N N . HIS A 1 1018 ? -3.808 -19.237 -39.397 1.00 87.62 1018 HIS A N 1
ATOM 8180 C CA . HIS A 1 1018 ? -3.706 -19.989 -38.162 1.00 87.62 1018 HIS A CA 1
ATOM 8181 C C . HIS A 1 1018 ? -2.522 -20.947 -38.169 1.00 87.62 1018 HIS A C 1
ATOM 8183 O O . HIS A 1 1018 ? -2.170 -21.572 -39.165 1.00 87.62 1018 HIS A O 1
ATOM 8189 N N . ILE A 1 1019 ? -1.955 -21.132 -36.986 1.00 91.56 1019 ILE A N 1
ATOM 8190 C CA . ILE A 1 1019 ? -0.894 -22.102 -36.751 1.00 91.56 1019 ILE A CA 1
ATOM 8191 C C . ILE A 1 1019 ? -1.383 -23.192 -35.804 1.00 91.56 1019 ILE A C 1
ATOM 8193 O O . ILE A 1 1019 ? -2.250 -22.975 -34.949 1.00 91.56 1019 ILE A O 1
ATOM 8197 N N . ARG A 1 1020 ? -0.793 -24.377 -35.940 1.00 92.12 1020 ARG A N 1
ATOM 8198 C CA . ARG A 1 1020 ? -1.008 -25.500 -35.030 1.00 92.12 1020 ARG A CA 1
ATOM 8199 C C . ARG A 1 1020 ? 0.142 -25.566 -34.033 1.00 92.12 1020 ARG A C 1
ATOM 8201 O O . ARG A 1 1020 ? 1.297 -25.654 -34.441 1.00 92.12 1020 ARG A O 1
ATOM 8208 N N . ALA A 1 1021 ? -0.177 -25.598 -32.742 1.00 91.06 1021 ALA A N 1
ATOM 8209 C CA . ALA A 1 1021 ? 0.768 -25.877 -31.667 1.00 91.06 1021 ALA A CA 1
ATOM 8210 C C . ALA A 1 1021 ? 0.493 -27.247 -31.044 1.00 91.06 1021 ALA A C 1
ATOM 8212 O O . ALA A 1 1021 ? -0.602 -27.512 -30.544 1.00 91.06 1021 ALA A O 1
ATOM 8213 N N . VAL A 1 1022 ? 1.506 -28.112 -31.033 1.00 87.75 1022 VAL A N 1
ATOM 8214 C CA . VAL A 1 1022 ? 1.424 -29.425 -30.383 1.00 87.75 1022 VAL A CA 1
ATOM 8215 C C . VAL A 1 1022 ? 1.834 -29.285 -28.920 1.00 87.75 1022 VAL A C 1
ATOM 8217 O O . VAL A 1 1022 ? 2.986 -28.961 -28.611 1.00 87.75 1022 VAL A O 1
ATOM 8220 N N . VAL A 1 1023 ? 0.885 -29.546 -28.023 1.00 84.00 1023 VAL A N 1
ATOM 8221 C CA . VAL A 1 1023 ? 1.057 -29.464 -26.570 1.00 84.00 1023 VAL A CA 1
ATOM 8222 C C . VAL A 1 1023 ? 1.101 -30.871 -25.990 1.00 84.00 1023 VAL A C 1
ATOM 8224 O O . VAL A 1 1023 ? 0.409 -31.789 -26.420 1.00 84.00 1023 VAL A O 1
ATOM 8227 N N . ARG A 1 1024 ? 1.931 -31.071 -24.975 1.00 77.06 1024 ARG A N 1
ATOM 8228 C CA . ARG A 1 1024 ? 1.958 -32.335 -24.245 1.00 77.06 1024 ARG A CA 1
ATOM 8229 C C . ARG A 1 1024 ? 0.665 -32.539 -23.454 1.00 77.06 1024 ARG A C 1
ATOM 8231 O O . ARG A 1 1024 ? 0.310 -31.701 -22.638 1.00 77.06 1024 ARG A O 1
ATOM 8238 N N . VAL A 1 1025 ? 0.018 -33.688 -23.639 1.00 72.06 1025 VAL A N 1
ATOM 8239 C CA . VAL A 1 1025 ? -1.256 -34.048 -22.980 1.00 72.06 1025 VAL A CA 1
ATOM 8240 C C . VAL A 1 1025 ? -1.138 -34.108 -21.449 1.00 72.06 1025 VAL A C 1
ATOM 8242 O O . VAL A 1 1025 ? -2.119 -33.906 -20.744 1.00 72.06 1025 VAL A O 1
ATOM 8245 N N . ASP A 1 1026 ? 0.055 -34.398 -20.933 1.00 63.72 1026 ASP A N 1
ATOM 8246 C CA . ASP A 1 1026 ? 0.359 -34.479 -19.504 1.00 63.72 1026 ASP A CA 1
ATOM 8247 C C . ASP A 1 1026 ? 0.906 -33.167 -18.914 1.00 63.72 1026 ASP A C 1
ATOM 8249 O O . ASP A 1 1026 ? 1.136 -33.083 -17.706 1.00 63.72 1026 ASP A O 1
ATOM 8253 N N . ALA A 1 1027 ? 1.136 -32.144 -19.743 1.00 64.44 1027 ALA A N 1
ATOM 8254 C CA . ALA A 1 1027 ? 1.566 -30.839 -19.268 1.00 64.44 1027 ALA A CA 1
ATOM 8255 C C . ALA A 1 1027 ? 0.367 -30.083 -18.686 1.00 64.44 1027 ALA A C 1
ATOM 8257 O O . ALA A 1 1027 ? -0.626 -29.847 -19.367 1.00 64.44 1027 ALA A O 1
ATOM 8258 N N . ALA A 1 1028 ? 0.470 -29.674 -17.422 1.00 62.03 1028 ALA A N 1
ATOM 8259 C CA . ALA A 1 1028 ? -0.511 -28.786 -16.815 1.00 62.03 1028 ALA A CA 1
ATOM 8260 C C . ALA A 1 1028 ? -0.381 -27.389 -17.444 1.00 62.03 1028 ALA A C 1
ATOM 8262 O O . ALA A 1 1028 ? 0.519 -26.629 -17.086 1.00 62.03 1028 ALA A O 1
ATOM 8263 N N . THR A 1 1029 ? -1.254 -27.059 -18.400 1.00 69.06 1029 THR A N 1
ATOM 8264 C CA . THR A 1 1029 ? -1.276 -25.747 -19.058 1.00 69.06 1029 THR A CA 1
ATOM 8265 C C . THR A 1 1029 ? -2.491 -24.931 -18.615 1.00 69.06 1029 THR A C 1
ATOM 8267 O O . THR A 1 1029 ? -3.613 -25.419 -18.737 1.00 69.06 1029 THR A O 1
ATOM 8270 N N . PRO A 1 1030 ? -2.312 -23.677 -18.159 1.00 71.31 1030 PRO A N 1
ATOM 8271 C CA . PRO A 1 1030 ? -3.435 -22.779 -17.873 1.00 71.31 1030 PRO A CA 1
ATOM 8272 C C . PRO A 1 1030 ? -4.114 -22.252 -19.151 1.00 71.31 1030 PRO A C 1
ATOM 8274 O O . PRO A 1 1030 ? -5.183 -21.660 -19.067 1.00 71.31 1030 PRO A O 1
ATOM 8277 N N . VAL A 1 1031 ? -3.501 -22.476 -20.319 1.00 80.62 1031 VAL A N 1
ATOM 8278 C CA . VAL A 1 1031 ? -3.981 -22.048 -21.637 1.00 80.62 1031 VAL A CA 1
ATOM 8279 C C . VAL A 1 1031 ? -5.230 -22.836 -22.040 1.00 80.62 1031 VAL A C 1
ATOM 8281 O O . VAL A 1 1031 ? -5.223 -24.067 -22.031 1.00 80.62 1031 VAL A O 1
ATOM 8284 N N . ARG A 1 1032 ? -6.290 -22.116 -22.411 1.00 81.31 1032 ARG A N 1
ATOM 8285 C CA . ARG A 1 1032 ? -7.601 -22.637 -22.822 1.00 81.31 1032 ARG A CA 1
ATOM 8286 C C . ARG A 1 1032 ? -8.084 -21.911 -24.082 1.00 81.31 1032 ARG A C 1
ATOM 8288 O O . ARG A 1 1032 ? -7.385 -21.068 -24.641 1.00 81.31 1032 ARG A O 1
ATOM 8295 N N . LEU A 1 1033 ? -9.290 -22.242 -24.540 1.00 80.88 1033 LEU A N 1
ATOM 8296 C CA . LEU A 1 1033 ? -9.975 -21.469 -25.574 1.00 80.88 1033 LEU A CA 1
ATOM 8297 C C . LEU A 1 1033 ? -10.057 -19.987 -25.159 1.00 80.88 1033 LEU A C 1
ATOM 8299 O O . LEU A 1 1033 ? -10.342 -19.689 -24.001 1.00 80.88 1033 LEU A O 1
ATOM 8303 N N . HIS A 1 1034 ? -9.801 -19.072 -26.095 1.00 85.94 1034 HIS A N 1
ATOM 8304 C CA . HIS A 1 1034 ? -9.742 -17.621 -25.863 1.00 85.94 1034 HIS A CA 1
ATOM 8305 C C . HIS A 1 1034 ? -8.619 -17.137 -24.933 1.00 85.94 1034 HIS A C 1
ATOM 8307 O O . HIS A 1 1034 ? -8.607 -15.964 -24.557 1.00 85.94 1034 HIS A O 1
ATOM 8313 N N . SER A 1 1035 ? -7.650 -17.988 -24.588 1.00 88.81 1035 SER A N 1
ATOM 8314 C CA . SER A 1 1035 ? -6.419 -17.514 -23.960 1.00 88.81 1035 SER A CA 1
ATOM 8315 C C . SER A 1 1035 ? -5.607 -16.690 -24.952 1.00 88.81 1035 SER A C 1
ATOM 8317 O O . SER A 1 1035 ? -5.322 -17.136 -26.070 1.00 88.81 1035 SER A O 1
ATOM 8319 N N . HIS A 1 1036 ? -5.210 -15.502 -24.515 1.00 92.69 1036 HIS A N 1
ATOM 8320 C CA . HIS A 1 1036 ? -4.145 -14.751 -25.150 1.00 92.69 1036 HIS A CA 1
ATOM 8321 C C . HIS A 1 1036 ? -2.813 -15.378 -24.740 1.00 92.69 1036 HIS A C 1
ATOM 8323 O O . HIS A 1 1036 ? -2.577 -15.662 -23.563 1.00 92.69 1036 HIS A O 1
ATOM 8329 N N . ILE A 1 1037 ? -1.952 -15.644 -25.716 1.00 91.62 1037 ILE A N 1
ATOM 8330 C CA . ILE A 1 1037 ? -0.670 -16.294 -25.487 1.00 91.62 1037 ILE A CA 1
ATOM 8331 C C . ILE A 1 1037 ? 0.473 -15.519 -26.126 1.00 91.62 1037 ILE A C 1
ATOM 8333 O O . ILE A 1 1037 ? 0.331 -14.924 -27.193 1.00 91.62 1037 ILE A O 1
ATOM 8337 N N . ARG A 1 1038 ? 1.642 -15.614 -25.492 1.00 91.38 1038 ARG A N 1
ATOM 8338 C CA . ARG A 1 1038 ? 2.912 -15.163 -26.064 1.00 91.38 1038 ARG A CA 1
ATOM 8339 C C . ARG A 1 1038 ? 3.795 -16.358 -26.376 1.00 91.38 1038 ARG A C 1
ATOM 8341 O O . ARG A 1 1038 ? 4.063 -17.186 -25.503 1.00 91.38 1038 ARG A O 1
ATOM 8348 N N . LEU A 1 1039 ? 4.251 -16.437 -27.618 1.00 90.50 1039 LEU A N 1
ATOM 8349 C CA . LEU A 1 1039 ? 5.127 -17.470 -28.151 1.00 90.50 1039 LEU A CA 1
ATOM 8350 C C . LEU A 1 1039 ? 6.521 -16.880 -28.330 1.00 90.50 1039 LEU A C 1
ATOM 8352 O O . LEU A 1 1039 ? 6.745 -16.037 -29.191 1.00 90.50 1039 LEU A O 1
ATOM 8356 N N . GLN A 1 1040 ? 7.472 -17.324 -27.521 1.00 89.62 1040 GLN A N 1
ATOM 8357 C CA . GLN A 1 1040 ? 8.864 -16.902 -27.619 1.00 89.62 1040 GLN A CA 1
ATOM 8358 C C . GLN A 1 1040 ? 9.705 -18.001 -28.265 1.00 89.62 1040 GLN A C 1
ATOM 8360 O O . GLN A 1 1040 ? 9.678 -19.148 -27.817 1.00 89.62 1040 GLN A O 1
ATOM 8365 N N . ALA A 1 1041 ? 10.526 -17.645 -29.249 1.00 88.25 1041 ALA A N 1
ATOM 8366 C CA . ALA A 1 1041 ? 11.528 -18.542 -29.804 1.00 88.25 1041 ALA A CA 1
ATOM 8367 C C . ALA A 1 1041 ? 12.518 -19.000 -28.715 1.00 88.25 1041 ALA A C 1
ATOM 8369 O O . ALA A 1 1041 ? 13.218 -18.193 -28.100 1.00 88.25 1041 ALA A O 1
ATOM 8370 N N . SER A 1 1042 ? 12.586 -20.308 -28.471 1.00 84.75 1042 SER A N 1
ATOM 8371 C CA . SER A 1 1042 ? 13.581 -20.922 -27.579 1.00 84.75 1042 SER A CA 1
ATOM 8372 C C . SER A 1 1042 ? 14.847 -21.354 -28.331 1.00 84.75 1042 SER A C 1
ATOM 8374 O O . SER A 1 1042 ? 15.932 -21.397 -27.745 1.00 84.75 1042 SER A O 1
ATOM 8376 N N . SER A 1 1043 ? 14.718 -21.626 -29.632 1.00 84.81 1043 SER A N 1
ATOM 8377 C CA . SER A 1 1043 ? 15.825 -21.909 -30.547 1.00 84.81 1043 SER A CA 1
ATOM 8378 C C . SER A 1 1043 ? 16.633 -20.656 -30.876 1.00 84.81 1043 SER A C 1
ATOM 8380 O O . SER A 1 1043 ? 16.092 -19.558 -30.978 1.00 84.81 1043 SER A O 1
ATOM 8382 N N . LYS A 1 1044 ? 17.941 -20.830 -31.086 1.00 83.62 1044 LYS A N 1
ATOM 8383 C CA . LYS A 1 1044 ? 18.852 -19.771 -31.548 1.00 83.62 1044 LYS A CA 1
ATOM 8384 C C . LYS A 1 1044 ? 19.347 -20.078 -32.956 1.00 83.62 1044 LYS A C 1
ATOM 8386 O O . LYS A 1 1044 ? 19.574 -21.249 -33.263 1.00 83.62 1044 LYS A O 1
ATOM 8391 N N . ALA A 1 1045 ? 19.537 -19.035 -33.759 1.00 81.88 1045 ALA A N 1
ATOM 8392 C CA . ALA A 1 1045 ? 20.163 -19.144 -35.069 1.00 81.88 1045 ALA A CA 1
ATOM 8393 C C . ALA A 1 1045 ? 21.631 -19.576 -34.906 1.00 81.88 1045 ALA A C 1
ATOM 8395 O O . ALA A 1 1045 ? 22.363 -19.020 -34.083 1.00 81.88 1045 ALA A O 1
ATOM 8396 N N . ALA A 1 1046 ? 22.054 -20.600 -35.644 1.00 80.31 1046 ALA A N 1
ATOM 8397 C CA . ALA A 1 1046 ? 23.402 -21.160 -35.559 1.00 80.31 1046 ALA A CA 1
ATOM 8398 C C . ALA A 1 1046 ? 24.446 -20.327 -36.325 1.00 80.31 1046 ALA A C 1
ATOM 8400 O O . ALA A 1 1046 ? 25.610 -20.286 -35.933 1.00 80.31 1046 ALA A O 1
ATOM 8401 N N . ASN A 1 1047 ? 24.024 -19.670 -37.406 1.00 79.12 1047 ASN A N 1
ATOM 8402 C CA . ASN A 1 1047 ? 24.864 -18.958 -38.374 1.00 79.12 1047 ASN A CA 1
ATOM 8403 C C . ASN A 1 1047 ? 24.912 -17.428 -38.171 1.00 79.12 1047 ASN A C 1
ATOM 8405 O O . ASN A 1 1047 ? 25.824 -16.779 -38.687 1.00 79.12 1047 ASN A O 1
ATOM 8409 N N . ARG A 1 1048 ? 23.998 -16.841 -37.384 1.00 74.94 1048 ARG A N 1
ATOM 8410 C CA . ARG A 1 1048 ? 23.986 -15.401 -37.068 1.00 74.94 1048 ARG A CA 1
ATOM 8411 C C . ARG A 1 1048 ? 23.408 -15.117 -35.683 1.00 74.94 1048 ARG A C 1
ATOM 8413 O O . ARG A 1 1048 ? 22.612 -15.883 -35.153 1.00 74.94 1048 ARG A O 1
ATOM 8420 N N . TRP A 1 1049 ? 23.805 -13.994 -35.088 1.00 72.06 1049 TRP A N 1
ATOM 8421 C CA . TRP A 1 1049 ? 23.138 -13.461 -33.901 1.00 72.06 1049 TRP A CA 1
ATOM 8422 C C . TRP A 1 1049 ? 21.882 -12.680 -34.308 1.00 72.06 1049 TRP A C 1
ATOM 8424 O O . TRP A 1 1049 ? 21.983 -11.707 -35.052 1.00 72.06 1049 TRP A O 1
ATOM 8434 N N . THR A 1 1050 ? 20.722 -13.096 -33.804 1.00 71.69 1050 THR A N 1
ATOM 8435 C CA . THR A 1 1050 ? 19.430 -12.424 -34.003 1.00 71.69 1050 THR A CA 1
ATOM 8436 C C . THR A 1 1050 ? 18.787 -12.126 -32.650 1.00 71.69 1050 THR A C 1
ATOM 8438 O O . THR A 1 1050 ? 19.038 -12.828 -31.662 1.00 71.69 1050 THR A O 1
ATOM 8441 N N . GLU A 1 1051 ? 17.935 -11.102 -32.592 1.00 72.06 1051 GLU A N 1
ATOM 8442 C CA . GLU A 1 1051 ? 17.094 -10.877 -31.417 1.00 72.06 1051 GLU A CA 1
ATOM 8443 C C . GLU A 1 1051 ? 16.108 -12.038 -31.216 1.00 72.06 1051 GLU A C 1
ATOM 8445 O O . GLU A 1 1051 ? 15.775 -12.780 -32.145 1.00 72.06 1051 GLU A O 1
ATOM 8450 N N . THR A 1 1052 ? 15.662 -12.236 -29.975 1.00 77.75 1052 THR A N 1
ATOM 8451 C CA . THR A 1 1052 ? 14.703 -13.297 -29.662 1.00 77.75 1052 THR A CA 1
ATOM 8452 C C . THR A 1 1052 ? 13.336 -12.932 -30.226 1.00 77.75 1052 THR A C 1
ATOM 8454 O O . THR A 1 1052 ? 12.696 -11.998 -29.744 1.00 77.75 1052 THR A O 1
ATOM 8457 N N . LEU A 1 1053 ? 12.866 -13.705 -31.200 1.00 84.50 1053 LEU A N 1
ATOM 8458 C CA . LEU A 1 1053 ? 11.550 -13.516 -31.792 1.00 84.50 1053 LEU A CA 1
ATOM 8459 C C . LEU A 1 1053 ? 10.433 -13.859 -30.796 1.00 84.50 1053 LEU A C 1
ATOM 8461 O O . LEU A 1 1053 ? 10.476 -14.894 -30.122 1.00 84.50 1053 LEU A O 1
ATOM 8465 N N . VAL A 1 1054 ? 9.429 -12.987 -30.721 1.00 87.94 1054 VAL A N 1
ATOM 8466 C CA . VAL A 1 1054 ? 8.239 -13.151 -29.881 1.00 87.94 1054 VAL A CA 1
ATOM 8467 C C . VAL A 1 1054 ? 7.008 -12.851 -30.720 1.00 87.94 1054 VAL A C 1
ATOM 8469 O O . VAL A 1 1054 ? 6.949 -11.809 -31.368 1.00 87.94 1054 VAL A O 1
ATOM 8472 N N . LEU A 1 1055 ? 6.044 -13.765 -30.696 1.00 89.19 1055 LEU A N 1
ATOM 8473 C CA . LEU A 1 1055 ? 4.774 -13.657 -31.399 1.00 89.19 1055 LEU A CA 1
ATOM 8474 C C . LEU A 1 1055 ? 3.633 -13.701 -30.382 1.00 89.19 1055 LEU A C 1
ATOM 8476 O O . LEU A 1 1055 ? 3.539 -14.635 -29.588 1.00 89.19 1055 LEU A O 1
ATOM 8480 N N . ASP A 1 1056 ? 2.749 -12.717 -30.420 1.00 90.69 1056 ASP A N 1
ATOM 8481 C CA . ASP A 1 1056 ? 1.478 -12.752 -29.697 1.00 90.69 1056 ASP A CA 1
ATOM 8482 C C . ASP A 1 1056 ? 0.401 -13.439 -30.554 1.00 90.69 1056 ASP A C 1
ATOM 8484 O O . ASP A 1 1056 ? 0.376 -13.293 -31.783 1.00 90.69 1056 ASP A O 1
ATOM 8488 N N . GLY A 1 1057 ? -0.491 -14.194 -29.914 1.00 91.88 1057 GLY A N 1
ATOM 8489 C CA . GLY A 1 1057 ? -1.570 -14.892 -30.603 1.00 91.88 1057 GLY A CA 1
ATOM 8490 C C . GLY A 1 1057 ? -2.731 -15.280 -29.695 1.00 91.88 1057 GLY A C 1
ATOM 8491 O O . GLY A 1 1057 ? -2.631 -15.280 -28.470 1.00 91.88 1057 GLY A O 1
ATOM 8492 N N . LEU A 1 1058 ? -3.851 -15.626 -30.319 1.00 92.69 1058 LEU A N 1
ATOM 8493 C CA . LEU A 1 1058 ? -5.089 -16.011 -29.655 1.00 92.69 1058 LEU A CA 1
ATOM 8494 C C . LEU A 1 1058 ? -5.407 -17.481 -29.911 1.00 92.69 1058 LEU A C 1
ATOM 8496 O O . LEU A 1 1058 ? -5.463 -17.919 -31.061 1.00 92.69 1058 LEU A O 1
ATOM 8500 N N . VAL A 1 1059 ? -5.693 -18.236 -28.852 1.00 91.19 1059 VAL A N 1
ATOM 8501 C CA . VAL A 1 1059 ? -6.161 -19.620 -28.980 1.00 91.19 1059 VAL A CA 1
ATOM 8502 C C . VAL A 1 1059 ? -7.615 -19.637 -29.452 1.00 91.19 1059 VAL A C 1
ATOM 8504 O O . VAL A 1 1059 ? -8.526 -19.226 -28.729 1.00 91.19 1059 VAL A O 1
ATOM 8507 N N . VAL A 1 1060 ? -7.835 -20.144 -30.666 1.00 89.12 1060 VAL A N 1
ATOM 8508 C CA . VAL A 1 1060 ? -9.163 -20.245 -31.299 1.00 89.12 1060 VAL A CA 1
ATOM 8509 C C . VAL A 1 1060 ? -9.761 -21.647 -31.212 1.00 89.12 1060 VAL A C 1
ATOM 8511 O O . VAL A 1 1060 ? -10.975 -21.799 -31.293 1.00 89.12 1060 VAL A O 1
ATOM 8514 N N . VAL A 1 1061 ? -8.926 -22.673 -31.027 1.00 85.44 1061 VAL A N 1
ATOM 8515 C CA . VAL A 1 1061 ? -9.358 -24.048 -30.740 1.00 85.44 1061 VAL A CA 1
ATOM 8516 C C . VAL A 1 1061 ? -8.403 -24.645 -29.717 1.00 85.44 1061 VAL A C 1
ATOM 8518 O O . VAL A 1 1061 ? -7.187 -24.555 -29.887 1.00 85.44 1061 VAL A O 1
ATOM 8521 N N . ALA A 1 1062 ? -8.953 -25.276 -28.681 1.00 82.06 1062 ALA A N 1
ATOM 8522 C CA . ALA A 1 1062 ? -8.192 -26.015 -27.683 1.00 82.06 1062 ALA A CA 1
ATOM 8523 C C . ALA A 1 1062 ? -8.673 -27.471 -27.648 1.00 82.06 1062 ALA A C 1
ATOM 8525 O O . ALA A 1 1062 ? -9.783 -27.752 -27.208 1.00 82.06 1062 ALA A O 1
ATOM 8526 N N . ALA A 1 1063 ? -7.846 -28.393 -28.135 1.00 79.56 1063 ALA A N 1
ATOM 8527 C CA . ALA A 1 1063 ? -8.095 -29.829 -28.105 1.00 79.56 1063 ALA A CA 1
ATOM 8528 C C . ALA A 1 1063 ? -7.025 -30.535 -27.260 1.00 79.56 1063 ALA A C 1
ATOM 8530 O O . ALA A 1 1063 ? -5.974 -29.978 -26.931 1.00 79.56 1063 ALA A O 1
ATOM 8531 N N . LYS A 1 1064 ? -7.274 -31.793 -26.891 1.00 73.81 1064 LYS A N 1
ATOM 8532 C CA . LYS A 1 1064 ? -6.351 -32.557 -26.046 1.00 73.81 1064 LYS A CA 1
ATOM 8533 C C . LYS A 1 1064 ? -5.020 -32.803 -26.772 1.00 73.81 1064 LYS A C 1
ATOM 8535 O O . LYS A 1 1064 ? -4.920 -33.697 -27.606 1.00 73.81 1064 LYS A O 1
ATOM 8540 N N . GLY A 1 1065 ? -4.001 -32.024 -26.413 1.00 78.62 1065 GLY A N 1
ATOM 8541 C CA . GLY A 1 1065 ? -2.652 -32.088 -26.984 1.00 78.62 1065 GLY A CA 1
ATOM 8542 C C . GLY A 1 1065 ? -2.422 -31.229 -28.236 1.00 78.62 1065 GLY A C 1
ATOM 8543 O O . GLY A 1 1065 ? -1.324 -31.243 -28.790 1.00 78.62 1065 GLY A O 1
ATOM 8544 N N . GLU A 1 1066 ? -3.415 -30.454 -28.674 1.00 86.19 1066 GLU A N 1
ATOM 8545 C CA . GLU A 1 1066 ? -3.311 -29.598 -29.859 1.00 86.19 1066 GLU A CA 1
ATOM 8546 C C . GLU A 1 1066 ? -4.048 -28.273 -29.639 1.00 86.19 1066 GLU A C 1
ATOM 8548 O O . GLU A 1 1066 ? -5.201 -28.256 -29.211 1.00 86.19 1066 GLU A O 1
ATOM 8553 N N . LEU A 1 1067 ? -3.392 -27.160 -29.967 1.00 89.50 1067 LEU A N 1
ATOM 8554 C CA . LEU A 1 1067 ? -3.994 -25.830 -29.986 1.00 89.50 1067 LEU A CA 1
ATOM 8555 C C . LEU A 1 1067 ? -3.939 -25.254 -31.402 1.00 89.50 1067 LEU A C 1
ATOM 8557 O O . LEU A 1 1067 ? -2.908 -25.344 -32.071 1.00 89.50 1067 LEU A O 1
ATOM 8561 N N . LYS A 1 1068 ? -5.022 -24.602 -31.829 1.00 91.62 1068 LYS A N 1
ATOM 8562 C CA . LYS A 1 1068 ? -5.041 -23.749 -33.024 1.00 91.62 1068 LYS A CA 1
ATOM 8563 C C . LYS A 1 1068 ? -4.958 -22.293 -32.579 1.00 91.62 1068 LYS A C 1
ATOM 8565 O O . LYS A 1 1068 ? -5.776 -21.857 -31.766 1.00 91.62 1068 LYS A O 1
ATOM 8570 N N . ILE A 1 1069 ? -3.976 -21.559 -33.092 1.00 93.44 1069 ILE A N 1
ATOM 8571 C CA . ILE A 1 1069 ? -3.655 -20.194 -32.660 1.00 93.44 1069 ILE A CA 1
ATOM 8572 C C . ILE A 1 1069 ? -3.743 -19.255 -33.862 1.00 93.44 1069 ILE A C 1
ATOM 8574 O O . ILE A 1 1069 ? -3.143 -19.524 -34.898 1.00 93.44 1069 ILE A O 1
ATOM 8578 N N . SER A 1 1070 ? -4.471 -18.152 -33.710 1.00 92.88 1070 SER A N 1
ATOM 8579 C CA . SER A 1 1070 ? -4.453 -17.019 -34.639 1.00 92.88 1070 SER A CA 1
ATOM 8580 C C . SER A 1 1070 ? -3.337 -16.069 -34.219 1.00 92.88 1070 SER A C 1
ATOM 8582 O O . SER A 1 1070 ? -3.375 -15.547 -33.104 1.00 92.88 1070 SER A O 1
ATOM 8584 N N . LEU A 1 1071 ? -2.340 -15.845 -35.071 1.00 90.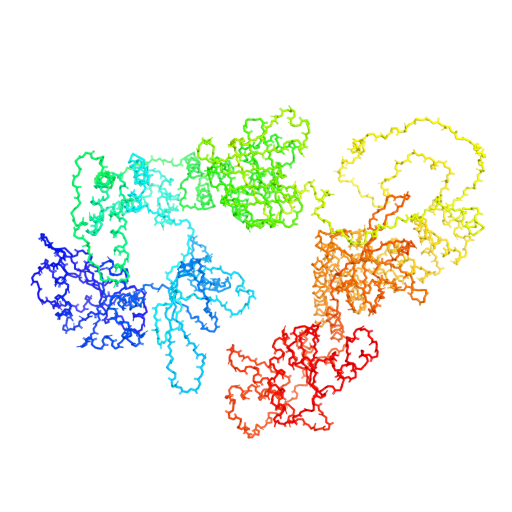94 1071 LEU A N 1
ATOM 8585 C CA . LEU A 1 1071 ? -1.223 -14.954 -34.748 1.00 90.94 1071 LEU A CA 1
ATOM 8586 C C . LEU A 1 1071 ? -1.566 -13.488 -35.026 1.00 90.94 1071 LEU A C 1
ATOM 8588 O O . LEU A 1 1071 ? -2.215 -13.166 -36.019 1.00 90.94 1071 LEU A O 1
ATOM 8592 N N . PHE A 1 1072 ? -1.063 -12.588 -34.180 1.00 90.06 1072 PHE A N 1
ATOM 8593 C CA . PHE A 1 1072 ? -1.123 -11.145 -34.424 1.00 90.06 1072 PHE A CA 1
ATOM 8594 C C . PHE A 1 1072 ? 0.086 -10.633 -35.213 1.00 90.06 1072 PHE A C 1
ATOM 8596 O O . PHE A 1 1072 ? 0.031 -9.551 -35.781 1.00 90.06 1072 PHE A O 1
ATOM 8603 N N . HIS A 1 1073 ? 1.161 -11.414 -35.313 1.00 87.44 1073 HIS A N 1
ATOM 8604 C CA . HIS A 1 1073 ? 2.405 -11.074 -36.013 1.00 87.44 1073 HIS A CA 1
ATOM 8605 C C . HIS A 1 1073 ? 2.691 -12.109 -37.113 1.00 87.44 1073 HIS A C 1
ATOM 8607 O O . HIS A 1 1073 ? 2.220 -13.242 -36.994 1.00 87.44 1073 HIS A O 1
ATOM 8613 N N . PRO A 1 1074 ? 3.416 -11.758 -38.191 1.00 86.44 1074 PRO A N 1
ATOM 8614 C CA . PRO A 1 1074 ? 3.756 -12.735 -39.221 1.00 86.44 1074 PRO A CA 1
ATOM 8615 C C . PRO A 1 1074 ? 4.681 -13.817 -38.644 1.00 86.44 1074 PRO A C 1
ATOM 8617 O O . PRO A 1 1074 ? 5.605 -13.518 -37.885 1.00 86.44 1074 PRO A O 1
ATOM 8620 N N . ALA A 1 1075 ? 4.420 -15.078 -38.988 1.00 87.06 1075 ALA A N 1
ATOM 8621 C CA . ALA A 1 1075 ? 5.282 -16.191 -38.605 1.00 87.06 1075 ALA A CA 1
ATOM 8622 C C . ALA A 1 1075 ? 6.542 -16.213 -39.485 1.00 87.06 1075 ALA A C 1
ATOM 8624 O O . ALA A 1 1075 ? 6.419 -16.056 -40.696 1.00 87.06 1075 ALA A O 1
ATOM 8625 N N . PRO A 1 1076 ? 7.738 -16.443 -38.920 1.00 88.25 1076 PRO A N 1
ATOM 8626 C CA . PRO A 1 1076 ? 8.962 -16.514 -39.709 1.00 88.25 1076 PRO A CA 1
ATOM 8627 C C . PRO A 1 1076 ? 8.975 -17.779 -40.591 1.00 88.25 1076 PRO A C 1
ATOM 8629 O O . PRO A 1 1076 ? 8.405 -18.801 -40.190 1.00 88.25 1076 PRO A O 1
ATOM 8632 N N . PRO A 1 1077 ? 9.684 -17.767 -41.734 1.00 86.62 1077 PRO A N 1
ATOM 8633 C CA . PRO A 1 1077 ? 9.835 -18.942 -42.599 1.00 86.62 1077 PRO A CA 1
ATOM 8634 C C . PRO A 1 1077 ? 10.349 -20.190 -41.861 1.00 86.62 1077 PRO A C 1
ATOM 8636 O O . PRO A 1 1077 ? 9.926 -21.311 -42.134 1.00 86.62 1077 PRO A O 1
ATOM 8639 N N . GLU A 1 1078 ? 11.235 -20.006 -40.881 1.00 88.19 1078 GLU A N 1
ATOM 8640 C CA . GLU A 1 1078 ? 11.891 -21.084 -40.140 1.00 88.19 1078 GLU A CA 1
ATOM 8641 C C . GLU A 1 1078 ? 11.076 -21.599 -38.935 1.00 88.19 1078 GLU A C 1
ATOM 8643 O O . GLU A 1 1078 ? 11.559 -22.454 -38.188 1.00 88.19 1078 GLU A O 1
ATOM 8648 N N . MET A 1 1079 ? 9.838 -21.119 -38.730 1.00 89.62 1079 MET A N 1
ATOM 8649 C CA . MET A 1 1079 ? 9.024 -21.367 -37.527 1.00 89.62 1079 MET A CA 1
ATOM 8650 C C . MET A 1 1079 ? 8.956 -22.845 -37.104 1.00 89.62 1079 MET A C 1
ATOM 8652 O O . MET A 1 1079 ? 9.047 -23.136 -35.909 1.00 89.62 1079 MET A O 1
ATOM 8656 N N . GLU A 1 1080 ? 8.798 -23.773 -38.051 1.00 89.69 1080 GLU A N 1
ATOM 8657 C CA . GLU A 1 1080 ? 8.654 -25.213 -37.768 1.00 89.69 1080 GLU A CA 1
ATOM 8658 C C . GLU A 1 1080 ? 9.966 -25.861 -37.288 1.00 89.69 1080 GLU A C 1
ATOM 8660 O O . GLU A 1 1080 ? 9.975 -26.797 -36.474 1.00 89.69 1080 GLU A O 1
ATOM 8665 N N . GLN A 1 1081 ? 11.101 -25.327 -37.749 1.00 86.75 1081 GLN A N 1
ATOM 8666 C CA . GLN A 1 1081 ? 12.437 -25.762 -37.335 1.00 86.75 1081 GLN A CA 1
ATOM 8667 C C . GLN A 1 1081 ? 12.748 -25.293 -35.907 1.00 86.75 1081 GLN A C 1
ATOM 8669 O O . GLN A 1 1081 ? 13.503 -25.942 -35.178 1.00 86.75 1081 GLN A O 1
ATOM 8674 N N . MET A 1 1082 ? 12.105 -24.209 -35.471 1.00 88.56 1082 MET A N 1
ATOM 8675 C CA . MET A 1 1082 ? 12.278 -23.612 -34.153 1.00 88.56 1082 MET A CA 1
ATOM 8676 C C . MET A 1 1082 ? 11.478 -24.353 -33.067 1.00 88.56 1082 MET A C 1
ATOM 8678 O O . MET A 1 1082 ? 10.448 -24.985 -33.301 1.00 88.56 1082 MET A O 1
ATOM 8682 N N . ASP A 1 1083 ? 11.976 -24.298 -31.838 1.00 88.06 1083 ASP A N 1
ATOM 8683 C CA . ASP A 1 1083 ? 11.271 -24.692 -30.621 1.00 88.06 1083 ASP A CA 1
ATOM 8684 C C . ASP A 1 1083 ? 10.726 -23.432 -29.939 1.00 88.06 1083 ASP A C 1
ATOM 8686 O O . ASP A 1 1083 ? 11.451 -22.439 -29.818 1.00 88.06 1083 ASP A O 1
ATOM 8690 N N . TRP A 1 1084 ? 9.491 -23.468 -29.434 1.00 90.31 1084 TRP A N 1
ATOM 8691 C CA . TRP A 1 1084 ? 8.802 -22.287 -28.903 1.00 90.31 1084 TRP A CA 1
ATOM 8692 C C . TRP A 1 1084 ? 8.409 -22.459 -27.434 1.00 90.31 1084 TRP A C 1
ATOM 8694 O O . TRP A 1 1084 ? 7.921 -23.511 -27.030 1.00 90.31 1084 TRP A O 1
ATOM 8704 N N . ASN A 1 1085 ? 8.593 -21.414 -26.630 1.00 88.88 1085 ASN A N 1
ATOM 8705 C CA . ASN A 1 1085 ? 8.057 -21.301 -25.276 1.00 88.88 1085 ASN A CA 1
ATOM 8706 C C . ASN A 1 1085 ? 6.704 -20.583 -25.336 1.00 88.88 1085 ASN A C 1
ATOM 8708 O O . ASN A 1 1085 ? 6.630 -19.461 -25.831 1.00 88.88 1085 ASN A O 1
ATOM 8712 N N . MET A 1 1086 ? 5.656 -21.204 -24.801 1.00 89.62 1086 MET A N 1
ATOM 8713 C CA . MET A 1 1086 ? 4.311 -20.639 -24.723 1.00 89.62 1086 MET A CA 1
ATOM 8714 C C . MET A 1 1086 ? 4.022 -20.118 -23.310 1.00 89.62 1086 MET A C 1
ATOM 8716 O O . MET A 1 1086 ? 4.150 -20.855 -22.326 1.00 89.62 1086 MET A O 1
ATOM 8720 N N . TYR A 1 1087 ? 3.600 -18.856 -23.230 1.00 88.69 1087 TYR A N 1
ATOM 8721 C CA . TYR A 1 1087 ? 3.198 -18.160 -22.008 1.00 88.69 1087 TYR A CA 1
ATOM 8722 C C . TYR A 1 1087 ? 1.726 -17.751 -22.084 1.00 88.69 1087 TYR A C 1
ATOM 8724 O O . TYR A 1 1087 ? 1.275 -17.298 -23.132 1.00 88.69 1087 TYR A O 1
ATOM 8732 N N . ASN A 1 1088 ? 0.996 -17.872 -20.973 1.00 88.38 1088 ASN A N 1
ATOM 8733 C CA . ASN A 1 1088 ? -0.355 -17.320 -20.843 1.00 88.38 1088 ASN A CA 1
ATOM 8734 C C . ASN A 1 1088 ? -0.277 -15.808 -20.583 1.00 88.38 1088 ASN A C 1
ATOM 8736 O O . ASN A 1 1088 ? 0.601 -15.369 -19.839 1.00 88.38 1088 ASN A O 1
ATOM 8740 N N . ALA A 1 1089 ? -1.160 -15.032 -21.202 1.00 88.44 1089 ALA A N 1
ATOM 8741 C CA . ALA A 1 1089 ? -1.170 -13.573 -21.149 1.00 88.44 1089 ALA A CA 1
ATOM 8742 C C . ALA A 1 1089 ? -2.599 -13.018 -21.002 1.00 88.44 1089 ALA A C 1
ATOM 8744 O O . ALA A 1 1089 ? -2.937 -12.026 -21.646 1.00 88.44 1089 ALA A O 1
ATOM 8745 N N . GLY A 1 1090 ? -3.435 -13.663 -20.186 1.00 86.56 1090 GLY A N 1
ATOM 8746 C CA . GLY A 1 1090 ? -4.834 -13.284 -19.989 1.00 86.56 1090 GLY A CA 1
ATOM 8747 C C . GLY A 1 1090 ? -5.830 -14.180 -20.718 1.00 86.56 1090 GLY A C 1
ATOM 8748 O O . GLY A 1 1090 ? -5.501 -14.909 -21.665 1.00 86.56 1090 GLY A O 1
ATOM 8749 N N . ILE A 1 1091 ? -7.090 -14.086 -20.295 1.00 84.75 1091 ILE A N 1
ATOM 8750 C CA . ILE A 1 1091 ? -8.235 -14.651 -21.014 1.00 84.75 1091 ILE A CA 1
ATOM 8751 C C . ILE A 1 1091 ? -9.050 -13.500 -21.599 1.00 84.75 1091 ILE A C 1
ATOM 8753 O O . ILE A 1 1091 ? -9.566 -12.647 -20.889 1.00 84.75 1091 ILE A O 1
ATOM 8757 N N . ILE A 1 1092 ? -9.225 -13.488 -22.920 1.00 88.56 1092 ILE A N 1
ATOM 8758 C CA . ILE A 1 1092 ? -9.897 -12.354 -23.574 1.00 88.56 1092 ILE A CA 1
ATOM 8759 C C . ILE A 1 1092 ? -11.410 -12.538 -23.685 1.00 88.56 1092 ILE A C 1
ATOM 8761 O O . ILE A 1 1092 ? -12.079 -11.697 -24.275 1.00 88.56 1092 ILE A O 1
ATOM 8765 N N . ALA A 1 1093 ? -11.965 -13.646 -23.182 1.00 82.12 1093 ALA A N 1
ATOM 8766 C CA . ALA A 1 1093 ? -13.384 -13.970 -23.337 1.00 82.12 1093 ALA A CA 1
ATOM 8767 C C . ALA A 1 1093 ? -14.288 -12.850 -22.791 1.00 82.12 1093 ALA A C 1
ATOM 8769 O O . ALA A 1 1093 ? -15.233 -12.437 -23.461 1.00 82.12 1093 ALA A O 1
ATOM 8770 N N . THR A 1 1094 ? -13.944 -12.314 -21.618 1.00 84.00 1094 THR A N 1
ATOM 8771 C CA . THR A 1 1094 ? -14.658 -11.204 -20.974 1.00 84.00 1094 THR A CA 1
ATOM 8772 C C . THR A 1 1094 ? -14.532 -9.915 -21.783 1.00 84.00 1094 THR A C 1
ATOM 8774 O O . THR A 1 1094 ? -15.545 -9.324 -22.151 1.00 84.00 1094 THR A O 1
ATOM 8777 N N . SER A 1 1095 ? -13.305 -9.505 -22.117 1.00 89.50 1095 SER A N 1
ATOM 8778 C CA . SER A 1 1095 ? -13.037 -8.275 -22.876 1.00 89.50 1095 SER A CA 1
ATOM 8779 C C . SER A 1 1095 ? -13.687 -8.312 -24.257 1.00 89.50 1095 SER A C 1
ATOM 8781 O O . SER A 1 1095 ? -14.275 -7.327 -24.691 1.00 89.50 1095 SER A O 1
ATOM 8783 N N . ARG A 1 1096 ? -13.674 -9.475 -24.918 1.00 88.31 1096 ARG A N 1
ATOM 8784 C CA . ARG A 1 1096 ? -14.362 -9.695 -26.193 1.00 88.31 1096 ARG A CA 1
ATOM 8785 C C . ARG A 1 1096 ? -15.875 -9.567 -26.051 1.00 88.31 1096 ARG A C 1
ATOM 8787 O O . ARG A 1 1096 ? -16.479 -8.851 -26.835 1.00 88.31 1096 ARG A O 1
ATOM 8794 N N . ALA A 1 1097 ? -16.480 -10.196 -25.042 1.00 86.75 1097 ALA A N 1
ATOM 8795 C CA . ALA A 1 1097 ? -17.918 -10.075 -24.805 1.00 86.75 1097 ALA A CA 1
ATOM 8796 C C . ALA A 1 1097 ? -18.335 -8.622 -24.509 1.00 86.75 1097 ALA A C 1
ATOM 8798 O O . ALA A 1 1097 ? -19.379 -8.172 -24.980 1.00 86.75 1097 ALA A O 1
ATOM 8799 N N . MET A 1 1098 ? -17.510 -7.875 -23.768 1.00 90.19 1098 MET A N 1
ATOM 8800 C CA . MET A 1 1098 ? -17.730 -6.448 -23.519 1.00 90.19 1098 MET A CA 1
ATOM 8801 C C . MET A 1 1098 ? -17.583 -5.614 -24.799 1.00 90.19 1098 MET A C 1
ATOM 8803 O O . MET A 1 1098 ? -18.432 -4.764 -25.053 1.00 90.19 1098 MET A O 1
ATOM 8807 N N . MET A 1 1099 ? -16.567 -5.877 -25.629 1.00 91.88 1099 MET A N 1
ATOM 8808 C CA . MET A 1 1099 ? -16.393 -5.208 -26.927 1.00 91.88 1099 MET A CA 1
ATOM 8809 C C . MET A 1 1099 ? -17.555 -5.496 -27.882 1.00 91.88 1099 MET A C 1
ATOM 8811 O O . MET A 1 1099 ? -18.089 -4.567 -28.483 1.00 91.88 1099 MET A O 1
ATOM 8815 N N . ASP A 1 1100 ? -18.005 -6.750 -27.965 1.00 90.38 1100 ASP A N 1
ATOM 8816 C CA . ASP A 1 1100 ? -19.168 -7.146 -28.764 1.00 90.38 1100 ASP A CA 1
ATOM 8817 C C . ASP A 1 1100 ? -20.439 -6.438 -28.260 1.00 90.38 1100 ASP A C 1
ATOM 8819 O O . ASP A 1 1100 ? -21.244 -5.953 -29.056 1.00 90.38 1100 ASP A O 1
ATOM 8823 N N . ALA A 1 1101 ? -20.618 -6.323 -26.938 1.00 89.56 1101 ALA A N 1
ATOM 8824 C CA . ALA A 1 1101 ? -21.739 -5.597 -26.345 1.00 89.56 1101 ALA A CA 1
ATOM 8825 C C . ALA A 1 1101 ? -21.692 -4.094 -26.659 1.00 89.56 1101 ALA A C 1
ATOM 8827 O O . ALA A 1 1101 ? -22.727 -3.520 -26.992 1.00 89.56 1101 ALA A O 1
ATOM 8828 N N . VAL A 1 1102 ? -20.511 -3.468 -26.611 1.00 91.38 1102 VAL A N 1
ATOM 8829 C CA . VAL A 1 1102 ? -20.323 -2.069 -27.025 1.00 91.38 1102 VAL A CA 1
ATOM 8830 C C . VAL A 1 1102 ? -20.635 -1.917 -28.511 1.00 91.38 1102 VAL A C 1
ATOM 8832 O O . VAL A 1 1102 ? -21.431 -1.060 -28.874 1.00 91.38 1102 VAL A O 1
ATOM 8835 N N . GLN A 1 1103 ? -20.108 -2.786 -29.377 1.00 92.31 1103 GLN A N 1
ATOM 8836 C CA . GLN A 1 1103 ? -20.397 -2.743 -30.811 1.00 92.31 1103 GLN A CA 1
ATOM 8837 C C . GLN A 1 1103 ? -21.900 -2.856 -31.097 1.00 92.31 1103 GLN A C 1
ATOM 8839 O O . GLN A 1 1103 ? -22.428 -2.111 -31.923 1.00 92.31 1103 GLN A O 1
ATOM 8844 N N . ARG A 1 1104 ? -22.599 -3.768 -30.412 1.00 90.44 1104 ARG A N 1
ATOM 8845 C CA . ARG A 1 1104 ? -24.051 -3.930 -30.545 1.00 90.44 1104 ARG A CA 1
ATOM 8846 C C . ARG A 1 1104 ? -24.812 -2.730 -30.003 1.00 90.44 1104 ARG A C 1
ATOM 8848 O O . ARG A 1 1104 ? -25.728 -2.271 -30.672 1.00 90.44 1104 ARG A O 1
ATOM 8855 N N . LEU A 1 1105 ? -24.409 -2.173 -28.861 1.00 89.69 1105 LEU A N 1
ATOM 8856 C CA . LEU A 1 1105 ? -25.004 -0.951 -28.316 1.00 89.69 1105 LEU A CA 1
ATOM 8857 C C . LEU A 1 1105 ? -24.909 0.204 -29.325 1.00 89.69 1105 LEU A C 1
ATOM 8859 O O . LEU A 1 1105 ? -25.884 0.920 -29.516 1.00 89.69 1105 LEU A O 1
ATOM 8863 N N . LEU A 1 1106 ? -23.768 0.331 -30.011 1.00 88.00 1106 LEU A N 1
ATOM 8864 C CA . LEU A 1 1106 ? -23.515 1.376 -31.006 1.00 88.00 1106 LEU A CA 1
ATOM 8865 C C . LEU A 1 1106 ? -24.236 1.145 -32.344 1.00 88.00 1106 LEU A C 1
ATOM 8867 O O . LEU A 1 1106 ? -24.638 2.115 -32.979 1.00 88.00 1106 LEU A O 1
ATOM 8871 N N . LYS A 1 1107 ? -24.399 -0.112 -32.785 1.00 88.06 1107 LYS A N 1
ATOM 8872 C CA . LYS A 1 1107 ? -25.038 -0.450 -34.075 1.00 88.06 1107 LYS A CA 1
ATOM 8873 C C . LYS A 1 1107 ? -26.557 -0.633 -33.984 1.00 88.06 1107 LYS A C 1
ATOM 8875 O O . LYS A 1 1107 ? -27.270 -0.251 -34.903 1.00 88.06 1107 LYS A O 1
ATOM 8880 N N . GLU A 1 1108 ? -27.048 -1.254 -32.914 1.00 89.06 1108 GLU A N 1
ATOM 8881 C CA . GLU A 1 1108 ? -28.457 -1.643 -32.737 1.00 89.06 1108 GLU A CA 1
ATOM 8882 C C . GLU A 1 1108 ? -29.237 -0.664 -31.830 1.00 89.06 1108 GLU A C 1
ATOM 8884 O O . GLU A 1 1108 ? -30.468 -0.709 -31.797 1.00 89.06 1108 GLU A O 1
ATOM 8889 N N . GLY A 1 1109 ? -28.558 0.209 -31.075 1.00 85.62 1109 GLY A N 1
ATOM 8890 C CA . GLY A 1 1109 ? -29.184 1.244 -30.248 1.00 85.62 1109 GLY A CA 1
ATOM 8891 C C . GLY A 1 1109 ? -30.220 0.701 -29.252 1.00 85.62 1109 GLY A C 1
ATOM 8892 O O . GLY A 1 1109 ? -29.975 -0.269 -28.523 1.00 85.62 1109 GLY A O 1
ATOM 8893 N N . ALA A 1 1110 ? -31.417 1.297 -29.253 1.00 82.31 1110 ALA A N 1
ATOM 8894 C CA . ALA A 1 1110 ? -32.543 0.891 -28.406 1.00 82.31 1110 ALA A CA 1
ATOM 8895 C C . ALA A 1 1110 ? -33.027 -0.557 -28.647 1.00 82.31 1110 ALA A C 1
ATOM 8897 O O . ALA A 1 1110 ? -33.609 -1.166 -27.745 1.00 82.31 1110 ALA A O 1
ATOM 8898 N N . ALA A 1 1111 ? -32.763 -1.140 -29.827 1.00 84.56 1111 ALA A N 1
ATOM 8899 C CA . ALA A 1 1111 ? -33.093 -2.539 -30.114 1.00 84.56 1111 ALA A CA 1
ATOM 8900 C C . ALA A 1 1111 ? -32.177 -3.523 -29.363 1.00 84.56 1111 ALA A C 1
ATOM 8902 O O . ALA A 1 1111 ? -32.619 -4.615 -29.005 1.00 84.56 1111 ALA A O 1
ATOM 8903 N N . CYS A 1 1112 ? -30.929 -3.129 -29.071 1.00 84.44 1112 CYS A N 1
ATOM 8904 C CA . CYS A 1 1112 ? -30.025 -3.913 -28.225 1.00 84.44 1112 CYS A CA 1
ATOM 8905 C C . CYS A 1 1112 ? -30.371 -3.760 -26.742 1.00 84.44 1112 CYS A C 1
ATOM 8907 O O . CYS A 1 1112 ? -30.403 -4.747 -26.005 1.00 84.44 1112 CYS A O 1
ATOM 8909 N N . CYS A 1 1113 ? -30.612 -2.528 -26.284 1.00 80.75 1113 CYS A N 1
ATOM 8910 C CA . CYS A 1 1113 ? -30.887 -2.239 -24.881 1.00 80.75 1113 CYS A CA 1
ATOM 8911 C C . CYS A 1 1113 ? -31.973 -1.172 -24.743 1.00 80.75 1113 CYS A C 1
ATOM 8913 O O . CYS A 1 1113 ? -31.791 -0.040 -25.178 1.00 80.75 1113 CYS A O 1
ATOM 8915 N N . ARG A 1 1114 ? -33.060 -1.487 -24.025 1.00 78.94 1114 ARG A N 1
ATOM 8916 C CA . ARG A 1 1114 ? -34.140 -0.524 -23.724 1.00 78.94 1114 ARG A CA 1
ATOM 8917 C C . ARG A 1 1114 ? -33.675 0.706 -22.938 1.00 78.94 1114 ARG A C 1
ATOM 8919 O O . ARG A 1 1114 ? -34.387 1.698 -22.890 1.00 78.94 1114 ARG A O 1
ATOM 8926 N N . PHE A 1 1115 ? -32.503 0.631 -22.310 1.00 82.44 1115 PHE A N 1
ATOM 8927 C CA . PHE A 1 1115 ? -31.884 1.734 -21.578 1.00 82.44 1115 PHE A CA 1
ATOM 8928 C C . PHE A 1 1115 ? -30.788 2.433 -22.386 1.00 82.44 1115 PHE A C 1
ATOM 8930 O O . PHE A 1 1115 ? -29.990 3.142 -21.784 1.00 82.44 1115 PHE A O 1
ATOM 8937 N N . HIS A 1 1116 ? -30.716 2.218 -23.706 1.00 85.19 1116 HIS A N 1
ATOM 8938 C CA . HIS A 1 1116 ? -29.702 2.808 -24.582 1.00 85.19 1116 HIS A CA 1
ATOM 8939 C C . HIS A 1 1116 ? -29.514 4.300 -24.297 1.00 85.19 1116 HIS A C 1
ATOM 8941 O O . HIS A 1 1116 ? -28.425 4.691 -23.897 1.00 85.19 1116 HIS A O 1
ATOM 8947 N N . ASP A 1 1117 ? -30.591 5.079 -24.366 1.00 82.88 1117 ASP A N 1
ATOM 8948 C CA . ASP A 1 1117 ? -30.556 6.537 -24.222 1.00 82.88 1117 ASP A CA 1
ATOM 8949 C C . ASP A 1 1117 ? -30.067 6.968 -22.829 1.00 82.88 1117 ASP A C 1
ATOM 8951 O O . ASP A 1 1117 ? -29.258 7.882 -22.686 1.00 82.88 1117 ASP A O 1
ATOM 8955 N N . ILE A 1 1118 ? -30.465 6.232 -21.783 1.00 82.25 1118 ILE A N 1
ATOM 8956 C CA . ILE A 1 1118 ? -29.997 6.458 -20.406 1.00 82.25 1118 ILE A CA 1
ATOM 8957 C C . ILE A 1 1118 ? -28.502 6.140 -20.273 1.00 82.25 1118 ILE A C 1
ATOM 8959 O O . ILE A 1 1118 ? -27.775 6.856 -19.586 1.00 82.25 1118 ILE A O 1
ATOM 8963 N N . ILE A 1 1119 ? -28.047 5.050 -20.895 1.00 84.50 1119 ILE A N 1
ATOM 8964 C CA . ILE A 1 1119 ? -26.659 4.582 -20.830 1.00 84.50 1119 ILE A CA 1
ATOM 8965 C C . ILE A 1 1119 ? -25.741 5.545 -21.587 1.00 84.50 1119 ILE A C 1
ATOM 8967 O O . ILE A 1 1119 ? -24.692 5.921 -21.067 1.00 84.50 1119 ILE A O 1
ATOM 8971 N N . THR A 1 1120 ? -26.136 5.955 -22.791 1.00 84.75 1120 THR A N 1
ATOM 8972 C CA . THR A 1 1120 ? -25.338 6.803 -23.685 1.00 84.75 1120 THR A CA 1
ATOM 8973 C C . THR A 1 1120 ? -25.491 8.296 -23.399 1.00 84.75 1120 THR A C 1
ATOM 8975 O O . THR A 1 1120 ? -24.679 9.093 -23.871 1.00 84.75 1120 THR A O 1
ATOM 8978 N N . GLY A 1 1121 ? -26.482 8.681 -22.589 1.00 77.75 1121 GLY A N 1
ATOM 8979 C CA . GLY A 1 1121 ? -26.794 10.076 -22.291 1.00 77.75 1121 GLY A CA 1
ATOM 8980 C C . GLY A 1 1121 ? -27.488 10.799 -23.447 1.00 77.75 1121 GLY A C 1
ATOM 8981 O O . GLY A 1 1121 ? -27.430 12.027 -23.509 1.00 77.75 1121 GLY A O 1
ATOM 8982 N N . GLU A 1 1122 ? -28.112 10.061 -24.368 1.00 73.12 1122 GLU A N 1
ATOM 8983 C CA . GLU A 1 1122 ? -28.990 10.642 -25.382 1.00 73.12 1122 GLU A CA 1
ATOM 8984 C C . GLU A 1 1122 ? -30.317 11.049 -24.725 1.00 73.12 1122 GLU A C 1
ATOM 8986 O O . GLU A 1 1122 ? -30.890 10.324 -23.913 1.00 73.12 1122 GLU A O 1
ATOM 8991 N N . THR A 1 1123 ? -30.792 12.261 -25.013 1.00 61.44 1123 THR A N 1
ATOM 8992 C CA . THR A 1 1123 ? -32.109 12.705 -24.547 1.00 61.44 1123 THR A CA 1
ATOM 8993 C C . THR A 1 1123 ? -33.181 11.891 -25.267 1.00 61.44 1123 THR A C 1
ATOM 8995 O O . THR A 1 1123 ? -33.157 11.887 -26.501 1.00 61.44 1123 THR A O 1
ATOM 8998 N N . PRO A 1 1124 ? -34.118 11.245 -24.545 1.00 56.66 1124 PRO A N 1
ATOM 8999 C CA . PRO A 1 1124 ? -35.219 10.534 -25.181 1.00 56.66 1124 PRO A CA 1
ATOM 9000 C C . PRO A 1 1124 ? -35.943 11.484 -26.139 1.00 56.66 1124 PRO A C 1
ATOM 9002 O O . PRO A 1 1124 ? -36.288 12.599 -25.745 1.00 56.66 1124 PRO A O 1
ATOM 9005 N N . GLN A 1 1125 ? -36.155 11.075 -27.391 1.00 51.44 1125 GLN A N 1
ATOM 9006 C CA . GLN A 1 1125 ? -37.105 11.776 -28.254 1.00 51.44 1125 GLN A CA 1
ATOM 9007 C C . GLN A 1 1125 ? -38.496 11.613 -27.626 1.00 51.44 1125 GLN A C 1
ATOM 9009 O O . GLN A 1 1125 ? -38.922 10.494 -27.347 1.00 51.44 1125 GLN A O 1
ATOM 9014 N N . ASP A 1 1126 ? -39.153 12.740 -27.354 1.00 42.28 1126 ASP A N 1
ATOM 9015 C CA . ASP A 1 1126 ? -40.318 12.935 -26.472 1.00 42.28 1126 ASP A CA 1
ATOM 9016 C C . ASP A 1 1126 ? -41.616 12.164 -26.828 1.00 42.28 1126 ASP A C 1
ATOM 9018 O O . ASP A 1 1126 ? -42.671 12.451 -26.267 1.00 42.28 1126 ASP A O 1
ATOM 9022 N N . ASP A 1 1127 ? -41.594 11.153 -27.698 1.00 42.38 1127 ASP A N 1
ATOM 9023 C CA . ASP A 1 1127 ? -42.824 10.632 -28.314 1.00 42.38 1127 ASP A CA 1
ATOM 9024 C C . ASP A 1 1127 ? -43.374 9.307 -27.752 1.00 42.38 1127 ASP A C 1
ATOM 9026 O O . ASP A 1 1127 ? -44.424 8.859 -28.210 1.00 42.38 1127 ASP A O 1
ATOM 9030 N N . THR A 1 1128 ? -42.769 8.665 -26.740 1.00 40.34 1128 THR A N 1
ATOM 9031 C CA . THR A 1 1128 ? -43.316 7.383 -26.222 1.00 40.34 1128 THR A CA 1
ATOM 9032 C C . THR A 1 1128 ? -43.202 7.153 -24.711 1.00 40.34 1128 THR A C 1
ATOM 9034 O O . THR A 1 1128 ? -42.907 6.038 -24.278 1.00 40.34 1128 THR A O 1
ATOM 9037 N N . ILE A 1 1129 ? -43.487 8.152 -23.869 1.00 40.62 1129 ILE A N 1
ATOM 9038 C CA . ILE A 1 1129 ? -43.927 7.859 -22.489 1.00 40.62 1129 ILE A CA 1
ATOM 9039 C C . ILE A 1 1129 ? -45.458 7.807 -22.494 1.00 40.62 1129 ILE A C 1
ATOM 9041 O O . ILE A 1 1129 ? -46.145 8.675 -21.958 1.00 40.62 1129 ILE A O 1
ATOM 9045 N N . GLU A 1 1130 ? -46.013 6.780 -23.145 1.00 37.56 1130 GLU A N 1
ATOM 9046 C CA . GLU A 1 1130 ? -47.394 6.395 -22.872 1.00 37.56 1130 GLU A CA 1
ATOM 9047 C C . GLU A 1 1130 ? -47.487 5.994 -21.399 1.00 37.56 1130 GLU A C 1
ATOM 9049 O O . GLU A 1 1130 ? -46.726 5.160 -20.903 1.00 37.56 1130 GLU A O 1
ATOM 9054 N N . ASN A 1 1131 ? -48.418 6.644 -20.701 1.00 37.81 1131 ASN A N 1
ATOM 9055 C CA . ASN A 1 1131 ? -48.789 6.383 -19.320 1.00 37.81 1131 ASN A CA 1
ATOM 9056 C C . ASN A 1 1131 ? -48.920 4.874 -19.070 1.00 37.81 1131 ASN A C 1
ATOM 9058 O O . ASN A 1 1131 ? -49.943 4.276 -19.407 1.00 37.81 1131 ASN A O 1
ATOM 9062 N N . ILE A 1 1132 ? -47.912 4.261 -18.440 1.00 38.16 1132 ILE A N 1
ATOM 9063 C CA . ILE A 1 1132 ? -48.052 2.901 -17.922 1.00 38.16 1132 ILE A CA 1
ATOM 9064 C C . ILE A 1 1132 ? -49.175 2.968 -16.877 1.00 38.16 1132 ILE A C 1
ATOM 9066 O O . ILE A 1 1132 ? -49.044 3.712 -15.897 1.00 38.16 1132 ILE A O 1
ATOM 9070 N N . PRO A 1 1133 ? -50.294 2.245 -17.066 1.00 34.91 1133 PRO A N 1
ATOM 9071 C CA . PRO A 1 1133 ? -51.372 2.255 -16.103 1.00 34.91 1133 PRO A CA 1
ATOM 9072 C C . PRO A 1 1133 ? -50.819 1.680 -14.806 1.00 34.91 1133 PRO A C 1
ATOM 9074 O O . PRO A 1 1133 ? -50.305 0.561 -14.785 1.00 34.91 1133 PRO A O 1
ATOM 9077 N N . VAL A 1 1134 ? -50.947 2.431 -13.715 1.00 38.50 1134 VAL A N 1
ATOM 9078 C CA . VAL A 1 1134 ? -50.828 1.885 -12.365 1.00 38.50 1134 VAL A CA 1
ATOM 9079 C C . VAL A 1 1134 ? -51.978 0.889 -12.216 1.00 38.50 1134 VAL A C 1
ATOM 9081 O O . VAL A 1 1134 ? -53.085 1.242 -11.815 1.00 38.50 1134 VAL A O 1
ATOM 9084 N N . THR A 1 1135 ? -51.764 -0.354 -12.645 1.00 37.88 1135 THR A N 1
ATOM 9085 C CA . THR A 1 1135 ? -52.727 -1.430 -12.449 1.00 37.88 1135 THR A CA 1
ATOM 9086 C C . THR A 1 1135 ? -52.890 -1.615 -10.952 1.00 37.88 1135 THR A C 1
ATOM 9088 O O . THR A 1 1135 ? -51.930 -1.957 -10.260 1.00 37.88 1135 THR A O 1
ATOM 9091 N N . ASN A 1 1136 ? -54.108 -1.336 -10.479 1.00 37.53 1136 ASN A N 1
ATOM 9092 C CA . ASN A 1 1136 ? -54.571 -1.555 -9.117 1.00 37.53 1136 ASN A CA 1
ATOM 9093 C C . ASN A 1 1136 ? -53.954 -2.830 -8.544 1.00 37.53 1136 ASN A C 1
ATOM 9095 O O . ASN A 1 1136 ? -54.162 -3.920 -9.082 1.00 37.53 1136 ASN A O 1
ATOM 9099 N N . ALA A 1 1137 ? -53.203 -2.672 -7.454 1.00 37.38 1137 ALA A N 1
ATOM 9100 C CA . ALA A 1 1137 ? -52.675 -3.773 -6.674 1.00 37.38 1137 ALA A CA 1
ATOM 9101 C C . ALA A 1 1137 ? -53.842 -4.674 -6.245 1.00 37.38 1137 ALA A C 1
ATOM 9103 O O . ALA A 1 1137 ? -54.593 -4.359 -5.321 1.00 37.38 1137 ALA A O 1
ATOM 9104 N N . GLY A 1 1138 ? -54.007 -5.788 -6.959 1.00 37.97 1138 GLY A N 1
ATOM 9105 C CA . GLY A 1 1138 ? -54.828 -6.900 -6.518 1.00 37.97 1138 GLY A CA 1
ATOM 9106 C C . GLY A 1 1138 ? -54.364 -7.347 -5.133 1.00 37.97 1138 GLY A C 1
ATOM 9107 O O . GLY A 1 1138 ? -53.168 -7.354 -4.842 1.00 37.97 1138 GLY A O 1
ATOM 9108 N N . SER A 1 1139 ? -55.345 -7.662 -4.290 1.00 42.00 1139 SER A N 1
ATOM 9109 C CA . SER A 1 1139 ? -55.242 -8.164 -2.916 1.00 42.00 1139 SER A CA 1
ATOM 9110 C C . SER A 1 1139 ? -53.924 -8.869 -2.576 1.00 42.00 1139 SER A C 1
ATOM 9112 O O . SER A 1 1139 ? -53.544 -9.835 -3.241 1.00 42.00 1139 SER A O 1
ATOM 9114 N N . LEU A 1 1140 ? -53.286 -8.410 -1.491 1.00 40.72 1140 LEU A N 1
ATOM 9115 C CA . LEU A 1 1140 ? -52.058 -8.967 -0.922 1.00 40.72 1140 LEU A CA 1
ATOM 9116 C C . LEU A 1 1140 ? -52.123 -10.502 -0.820 1.00 40.72 1140 LEU A C 1
ATOM 9118 O O . LEU A 1 1140 ? -52.962 -11.017 -0.076 1.00 40.72 1140 LEU A O 1
ATOM 9122 N N . PRO A 1 1141 ? -51.201 -11.251 -1.451 1.00 44.22 1141 PRO A N 1
ATOM 9123 C CA . PRO A 1 1141 ? -50.900 -12.594 -0.999 1.00 44.22 1141 PRO A CA 1
ATOM 9124 C C . PRO A 1 1141 ? -50.164 -12.445 0.334 1.00 44.22 1141 PRO A C 1
ATOM 9126 O O . PRO A 1 1141 ? -48.993 -12.065 0.383 1.00 44.22 1141 PRO A O 1
ATOM 9129 N N . THR A 1 1142 ? -50.871 -12.708 1.429 1.00 45.78 1142 THR A N 1
ATOM 9130 C CA . THR A 1 1142 ? -50.314 -12.847 2.776 1.00 45.78 1142 THR A CA 1
ATOM 9131 C C . THR A 1 1142 ? -49.359 -14.036 2.799 1.00 45.78 1142 THR A C 1
ATOM 9133 O O . THR A 1 1142 ? -49.732 -15.170 3.090 1.00 45.78 1142 THR A O 1
ATOM 9136 N N . SER A 1 1143 ? -48.106 -13.789 2.434 1.00 50.34 1143 SER A N 1
ATOM 9137 C CA . SER A 1 1143 ? -46.999 -14.645 2.826 1.00 50.34 1143 SER A CA 1
ATOM 9138 C C . SER A 1 1143 ? -46.588 -14.215 4.230 1.00 50.34 1143 SER A C 1
ATOM 9140 O O . SER A 1 1143 ? -45.890 -13.214 4.376 1.00 50.34 1143 SER A O 1
ATOM 9142 N N . ASP A 1 1144 ? -46.962 -14.992 5.252 1.00 54.78 1144 ASP A N 1
ATOM 9143 C CA . ASP A 1 1144 ? -46.571 -14.790 6.665 1.00 54.78 1144 ASP A CA 1
ATOM 9144 C C . ASP A 1 1144 ? -45.041 -14.718 6.891 1.00 54.78 1144 ASP A C 1
ATOM 9146 O O . ASP A 1 1144 ? -44.568 -14.488 8.003 1.00 54.78 1144 ASP A O 1
ATOM 9150 N N . ARG A 1 1145 ? -44.238 -14.945 5.842 1.00 67.62 1145 ARG A N 1
ATOM 9151 C CA . ARG A 1 1145 ? -42.772 -14.958 5.875 1.00 67.62 1145 ARG A CA 1
ATOM 9152 C C . ARG A 1 1145 ? -42.091 -13.641 5.523 1.00 67.62 1145 ARG A C 1
ATOM 9154 O O . ARG A 1 1145 ? -40.915 -13.508 5.855 1.00 67.62 1145 ARG A O 1
ATOM 9161 N N . LEU A 1 1146 ? -42.760 -12.717 4.831 1.00 78.88 1146 LEU A N 1
ATOM 9162 C CA . LEU A 1 1146 ? -42.134 -11.475 4.363 1.00 78.88 1146 LEU A CA 1
ATOM 9163 C C . LEU A 1 1146 ? -42.685 -10.275 5.123 1.00 78.88 1146 LEU A C 1
ATOM 9165 O O . LEU A 1 1146 ? -43.884 -10.177 5.366 1.00 78.88 1146 LEU A O 1
ATOM 9169 N N . ASN A 1 1147 ? -41.799 -9.351 5.488 1.00 84.50 1147 ASN A N 1
ATOM 9170 C CA . ASN A 1 1147 ? -42.217 -8.086 6.083 1.00 84.50 1147 ASN A CA 1
ATOM 9171 C C . ASN A 1 1147 ? -42.678 -7.085 5.007 1.00 84.50 1147 ASN A C 1
ATOM 9173 O O . ASN A 1 1147 ? -42.465 -7.282 3.813 1.00 84.50 1147 ASN A O 1
ATOM 9177 N N . GLU A 1 1148 ? -43.287 -5.984 5.437 1.00 83.06 1148 GLU A N 1
ATOM 9178 C CA . GLU A 1 1148 ? -43.874 -4.971 4.552 1.00 83.06 1148 GLU A CA 1
ATOM 9179 C C . GLU A 1 1148 ? -42.878 -4.388 3.533 1.00 83.06 1148 GLU A C 1
ATOM 9181 O O . GLU A 1 1148 ? -43.200 -4.257 2.353 1.00 83.06 1148 GLU A O 1
ATOM 9186 N N . SER A 1 1149 ? -41.635 -4.106 3.943 1.00 84.56 1149 SER A N 1
ATOM 9187 C CA . SER A 1 1149 ? -40.621 -3.562 3.030 1.00 84.56 1149 SER A CA 1
ATOM 9188 C C . SER A 1 1149 ? -40.121 -4.592 2.016 1.00 84.56 1149 SER A C 1
ATOM 9190 O O . SER A 1 1149 ? -39.850 -4.246 0.868 1.00 84.56 1149 SER A O 1
ATOM 9192 N N . GLN A 1 1150 ? -40.054 -5.866 2.403 1.00 86.88 1150 GLN A N 1
ATOM 9193 C CA . GLN A 1 1150 ? -39.754 -6.973 1.498 1.00 86.88 1150 GLN A CA 1
ATOM 9194 C C . GLN A 1 1150 ? -40.897 -7.216 0.509 1.00 86.88 1150 GLN A C 1
ATOM 9196 O O . GLN A 1 1150 ? -40.628 -7.456 -0.663 1.00 86.88 1150 GLN A O 1
ATOM 9201 N N . ILE A 1 1151 ? -42.155 -7.094 0.944 1.00 84.44 1151 ILE A N 1
ATOM 9202 C CA . ILE A 1 1151 ? -43.329 -7.184 0.063 1.00 84.44 1151 ILE A CA 1
ATOM 9203 C C . ILE A 1 1151 ? -43.294 -6.062 -0.981 1.00 84.44 1151 ILE A C 1
ATOM 9205 O O . ILE A 1 1151 ? -43.437 -6.344 -2.169 1.00 84.44 1151 ILE A O 1
ATOM 9209 N N . MET A 1 1152 ? -43.020 -4.817 -0.571 1.00 83.50 1152 MET A N 1
ATOM 9210 C CA . MET A 1 1152 ? -42.846 -3.699 -1.509 1.00 83.50 1152 MET A CA 1
ATOM 9211 C C . MET A 1 1152 ? -41.694 -3.947 -2.494 1.00 83.50 1152 MET A C 1
ATOM 9213 O O . MET A 1 1152 ? -41.833 -3.694 -3.690 1.00 83.50 1152 MET A O 1
ATOM 9217 N N . ALA A 1 1153 ? -40.571 -4.494 -2.018 1.00 85.94 1153 ALA A N 1
ATOM 9218 C CA . ALA A 1 1153 ? -39.446 -4.848 -2.878 1.00 85.94 1153 ALA A CA 1
ATOM 9219 C C . ALA A 1 1153 ? -39.822 -5.927 -3.910 1.00 85.94 1153 ALA A C 1
ATOM 9221 O O . ALA A 1 1153 ? -39.465 -5.788 -5.078 1.00 85.94 1153 ALA A O 1
ATOM 9222 N N . VAL A 1 1154 ? -40.587 -6.954 -3.521 1.00 86.31 1154 VAL A N 1
ATOM 9223 C CA . VAL A 1 1154 ? -41.097 -7.968 -4.459 1.00 86.31 1154 VAL A CA 1
ATOM 9224 C C . VAL A 1 1154 ? -42.053 -7.335 -5.473 1.00 86.31 1154 VAL A C 1
ATOM 9226 O O . VAL A 1 1154 ? -41.901 -7.555 -6.668 1.00 86.31 1154 VAL A O 1
ATOM 9229 N N . GLN A 1 1155 ? -42.986 -6.486 -5.036 1.00 83.19 1155 GLN A N 1
ATOM 9230 C CA . GLN A 1 1155 ? -43.955 -5.818 -5.919 1.00 83.19 1155 GLN A CA 1
ATOM 9231 C C . GLN A 1 1155 ? -43.306 -4.870 -6.937 1.00 83.19 1155 GLN A C 1
ATOM 9233 O O . GLN A 1 1155 ? -43.836 -4.689 -8.038 1.00 83.19 1155 GLN A O 1
ATOM 9238 N N . SER A 1 1156 ? -42.137 -4.312 -6.604 1.00 82.62 1156 SER A N 1
ATOM 9239 C CA . SER A 1 1156 ? -41.382 -3.448 -7.515 1.00 82.62 1156 SER A CA 1
ATOM 9240 C C . SER A 1 1156 ? -40.968 -4.154 -8.812 1.00 82.62 1156 SER A C 1
ATOM 9242 O O . SER A 1 1156 ? -40.701 -3.476 -9.797 1.00 82.62 1156 SER A O 1
ATOM 9244 N N . CYS A 1 1157 ? -40.977 -5.494 -8.879 1.00 75.25 1157 CYS A N 1
ATOM 9245 C CA . CYS A 1 1157 ? -40.641 -6.234 -10.104 1.00 75.25 1157 CYS A CA 1
ATOM 9246 C C . CYS A 1 1157 ? -41.581 -5.958 -11.296 1.00 75.25 1157 CYS A C 1
ATOM 9248 O O . CYS A 1 1157 ? -41.264 -6.333 -12.419 1.00 75.25 1157 CYS A O 1
ATOM 9250 N N . SER A 1 1158 ? -42.723 -5.304 -11.060 1.00 75.75 1158 SER A N 1
ATOM 9251 C CA . SER A 1 1158 ? -43.648 -4.863 -12.111 1.00 75.75 1158 SER A CA 1
ATOM 9252 C C . SER A 1 1158 ? -43.119 -3.691 -12.948 1.00 75.75 1158 SER A C 1
ATOM 9254 O O . SER A 1 1158 ? -43.579 -3.498 -14.072 1.00 75.75 1158 SER A O 1
ATOM 9256 N N . ALA A 1 1159 ? -42.154 -2.919 -12.435 1.00 78.44 1159 ALA A N 1
ATOM 9257 C CA . ALA A 1 1159 ? -41.526 -1.844 -13.193 1.00 78.44 1159 ALA A CA 1
ATOM 9258 C C . ALA A 1 1159 ? -40.394 -2.381 -14.099 1.00 78.44 1159 ALA A C 1
ATOM 9260 O O . ALA A 1 1159 ? -39.679 -3.302 -13.700 1.00 78.44 1159 ALA A O 1
ATOM 9261 N N . PRO A 1 1160 ? -40.162 -1.782 -15.288 1.00 73.69 1160 PRO A N 1
ATOM 9262 C CA . PRO A 1 1160 ? -39.087 -2.194 -16.201 1.00 73.69 1160 PRO A CA 1
ATOM 9263 C C . PRO A 1 1160 ? -37.672 -2.125 -15.602 1.00 73.69 1160 PRO A C 1
ATOM 9265 O O . PRO A 1 1160 ? -36.787 -2.860 -16.033 1.00 73.69 1160 PRO A O 1
ATOM 9268 N N . LEU A 1 1161 ? -37.456 -1.241 -14.622 1.00 81.12 1161 LEU A N 1
ATOM 9269 C CA . LEU A 1 1161 ? -36.227 -1.128 -13.843 1.00 81.12 1161 LEU A CA 1
ATOM 9270 C C . LEU A 1 1161 ? -36.584 -0.830 -12.388 1.00 81.12 1161 LEU A C 1
ATOM 9272 O O . LEU A 1 1161 ? -37.256 0.162 -12.107 1.00 81.12 1161 LEU A O 1
ATOM 9276 N N . SER A 1 1162 ? -36.060 -1.643 -11.474 1.00 83.19 1162 SER A N 1
ATOM 9277 C CA . SER A 1 1162 ? -36.269 -1.471 -10.038 1.00 83.19 1162 SER A CA 1
ATOM 9278 C C . SER A 1 1162 ? -34.951 -1.535 -9.289 1.00 83.19 1162 SER A C 1
ATOM 9280 O O . SER A 1 1162 ? -34.205 -2.509 -9.379 1.00 83.19 1162 SER A O 1
ATOM 9282 N N . LEU A 1 1163 ? -34.667 -0.480 -8.527 1.00 84.88 1163 LEU A N 1
ATOM 9283 C CA . LEU A 1 1163 ? -33.497 -0.400 -7.661 1.00 84.88 1163 LEU A CA 1
ATOM 9284 C C . LEU A 1 1163 ? -33.900 -0.799 -6.243 1.00 84.88 1163 LEU A C 1
ATOM 9286 O O . LEU A 1 1163 ? -34.512 -0.024 -5.512 1.00 84.88 1163 LEU A O 1
ATOM 9290 N N . ILE A 1 1164 ? -33.548 -2.023 -5.853 1.00 83.69 1164 ILE A N 1
ATOM 9291 C CA . ILE A 1 1164 ? -33.851 -2.560 -4.524 1.00 83.69 1164 ILE A CA 1
ATOM 9292 C C . ILE A 1 1164 ? -32.601 -2.449 -3.654 1.00 83.69 1164 ILE A C 1
ATOM 9294 O O . ILE A 1 1164 ? -31.579 -3.084 -3.919 1.00 83.69 1164 ILE A O 1
ATOM 9298 N N . TRP A 1 1165 ? -32.684 -1.658 -2.587 1.00 83.19 1165 TRP A N 1
ATOM 9299 C CA . TRP A 1 1165 ? -31.582 -1.452 -1.651 1.00 83.19 1165 TRP A CA 1
ATOM 9300 C C . TRP A 1 1165 ? -31.907 -2.014 -0.266 1.00 83.19 1165 TRP A C 1
ATOM 9302 O O . TRP A 1 1165 ? -33.013 -1.848 0.243 1.00 83.19 1165 TRP A O 1
ATOM 9312 N N . GLY A 1 1166 ? -30.926 -2.663 0.367 1.00 78.69 1166 GLY A N 1
ATOM 9313 C CA . GLY A 1 1166 ? -31.080 -3.173 1.727 1.00 78.69 1166 GLY A CA 1
ATOM 9314 C C . GLY A 1 1166 ? -29.744 -3.479 2.422 1.00 78.69 1166 GLY A C 1
ATOM 9315 O O . GLY A 1 1166 ? -28.890 -4.153 1.830 1.00 78.69 1166 GLY A O 1
ATOM 9316 N N . PRO A 1 1167 ? -29.542 -3.062 3.687 1.00 73.62 1167 PRO A N 1
ATOM 9317 C CA . PRO A 1 1167 ? -28.334 -3.366 4.465 1.00 73.62 1167 PRO A CA 1
ATOM 9318 C C . PRO A 1 1167 ? -28.117 -4.878 4.719 1.00 73.62 1167 PRO A C 1
ATOM 9320 O O . PRO A 1 1167 ? -29.011 -5.691 4.444 1.00 73.62 1167 PRO A O 1
ATOM 9323 N N . PRO A 1 1168 ? -26.923 -5.337 5.151 1.00 74.50 1168 PRO A N 1
ATOM 9324 C CA . PRO A 1 1168 ? -26.665 -6.752 5.452 1.00 74.50 1168 PRO A CA 1
ATOM 9325 C C . PRO A 1 1168 ? -27.692 -7.335 6.440 1.00 74.50 1168 PRO A C 1
ATOM 9327 O O . PRO A 1 1168 ? -28.108 -6.665 7.374 1.00 74.50 1168 PRO A O 1
ATOM 9330 N N . GLY A 1 1169 ? -28.138 -8.577 6.223 1.00 76.75 1169 GLY A N 1
ATOM 9331 C CA . GLY A 1 1169 ? -29.113 -9.246 7.102 1.00 76.75 1169 GLY A CA 1
ATOM 9332 C C . GLY A 1 1169 ? -30.600 -8.964 6.824 1.00 76.75 1169 GLY A C 1
ATOM 9333 O O . GLY A 1 1169 ? -31.444 -9.682 7.341 1.00 76.75 1169 GLY A O 1
ATOM 9334 N N . THR A 1 1170 ? -30.951 -8.024 5.938 1.00 78.31 1170 THR A N 1
ATOM 9335 C CA . THR A 1 1170 ? -32.355 -7.665 5.593 1.00 78.31 1170 THR A CA 1
ATOM 9336 C C . THR A 1 1170 ? -33.113 -8.685 4.730 1.00 78.31 1170 THR A C 1
ATOM 9338 O O . THR A 1 1170 ? -34.183 -8.395 4.199 1.00 78.31 1170 THR A O 1
ATOM 9341 N N . GLY A 1 1171 ? -32.576 -9.895 4.563 1.00 82.25 1171 GLY A N 1
ATOM 9342 C CA . GLY A 1 1171 ? -33.229 -10.945 3.780 1.00 82.25 1171 GLY A CA 1
ATOM 9343 C C . GLY A 1 1171 ? -33.187 -10.737 2.264 1.00 82.25 1171 GLY A C 1
ATOM 9344 O O . GLY A 1 1171 ? -34.016 -11.312 1.578 1.00 82.25 1171 GLY A O 1
ATOM 9345 N N . LYS A 1 1172 ? -32.225 -9.978 1.715 1.00 86.81 1172 LYS A N 1
ATOM 9346 C CA . LYS A 1 1172 ? -32.064 -9.760 0.257 1.00 86.81 1172 LYS A CA 1
ATOM 9347 C C . LYS A 1 1172 ? -32.165 -11.040 -0.576 1.00 86.81 1172 LYS A C 1
ATOM 9349 O O . LYS A 1 1172 ? -32.901 -11.081 -1.548 1.00 86.81 1172 LYS A O 1
ATOM 9354 N N . THR A 1 1173 ? -31.459 -12.094 -0.173 1.00 87.69 1173 THR A N 1
ATOM 9355 C CA . THR A 1 1173 ? -31.513 -13.400 -0.847 1.00 87.69 1173 THR A CA 1
ATOM 9356 C C . THR A 1 1173 ? -32.924 -13.988 -0.808 1.00 87.69 1173 THR A C 1
ATOM 9358 O O . THR A 1 1173 ? -33.370 -14.557 -1.791 1.00 87.69 1173 THR A O 1
ATOM 9361 N N . THR A 1 1174 ? -33.644 -13.820 0.305 1.00 87.75 1174 THR A N 1
ATOM 9362 C CA . THR A 1 1174 ? -35.048 -14.235 0.437 1.00 87.75 1174 THR A CA 1
ATOM 9363 C C . THR A 1 1174 ? -35.944 -13.429 -0.503 1.00 87.75 1174 THR A C 1
ATOM 9365 O O . THR A 1 1174 ? -36.691 -14.021 -1.265 1.00 87.75 1174 THR A O 1
ATOM 9368 N N . VAL A 1 1175 ? -35.784 -12.100 -0.537 1.00 88.81 1175 VAL A N 1
ATOM 9369 C CA . VAL A 1 1175 ? -36.515 -11.210 -1.456 1.00 88.81 1175 VAL A CA 1
ATOM 9370 C C . VAL A 1 1175 ? -36.271 -11.591 -2.914 1.00 88.81 1175 VAL A C 1
ATOM 9372 O O . VAL A 1 1175 ? -37.221 -11.685 -3.675 1.00 88.81 1175 VAL A O 1
ATOM 9375 N N . VAL A 1 1176 ? -35.022 -11.863 -3.309 1.00 91.56 1176 VAL A N 1
ATOM 9376 C CA . VAL A 1 1176 ? -34.690 -12.298 -4.677 1.00 91.56 1176 VAL A CA 1
ATOM 9377 C C . VAL A 1 1176 ? -35.374 -13.621 -5.017 1.00 91.56 1176 VAL A C 1
ATOM 9379 O O . VAL A 1 1176 ? -35.949 -13.744 -6.092 1.00 91.56 1176 VAL A O 1
ATOM 9382 N N . VAL A 1 1177 ? -35.356 -14.601 -4.109 1.00 91.94 1177 VAL A N 1
ATOM 9383 C CA . VAL A 1 1177 ? -36.028 -15.894 -4.326 1.00 91.94 1177 VAL A CA 1
ATOM 9384 C C . VAL A 1 1177 ? -37.544 -15.720 -4.455 1.00 91.94 1177 VAL A C 1
ATOM 9386 O O . VAL A 1 1177 ? -38.150 -16.345 -5.323 1.00 91.94 1177 VAL A O 1
ATOM 9389 N N . ASP A 1 1178 ? -38.155 -14.844 -3.657 1.00 89.00 1178 ASP A N 1
ATOM 9390 C CA . ASP A 1 1178 ? -39.582 -14.532 -3.771 1.00 89.00 1178 ASP A CA 1
ATOM 9391 C C . ASP A 1 1178 ? -39.920 -13.717 -5.033 1.00 89.00 1178 ASP A C 1
ATOM 9393 O O . ASP A 1 1178 ? -40.980 -13.932 -5.614 1.00 89.00 1178 ASP A O 1
ATOM 9397 N N . ILE A 1 1179 ? -39.015 -12.863 -5.529 1.00 90.38 1179 ILE A N 1
ATOM 9398 C CA . ILE A 1 1179 ? -39.155 -12.219 -6.849 1.00 90.38 1179 ILE A CA 1
ATOM 9399 C C . ILE A 1 1179 ? -39.156 -13.276 -7.957 1.00 90.38 1179 ILE A C 1
ATOM 9401 O O . ILE A 1 1179 ? -40.040 -13.265 -8.810 1.00 90.38 1179 ILE A O 1
ATOM 9405 N N . LEU A 1 1180 ? -38.207 -14.222 -7.935 1.00 91.25 1180 LEU A N 1
ATOM 9406 C CA . LEU A 1 1180 ? -38.160 -15.317 -8.913 1.00 91.25 1180 LEU A CA 1
ATOM 9407 C C . LEU A 1 1180 ? -39.453 -16.139 -8.885 1.00 91.25 1180 LEU A C 1
ATOM 9409 O O . LEU A 1 1180 ? -40.018 -16.455 -9.930 1.00 91.25 1180 LEU A O 1
ATOM 9413 N N . ARG A 1 1181 ? -39.947 -16.447 -7.683 1.00 88.94 1181 ARG A N 1
ATOM 9414 C CA . ARG A 1 1181 ? -41.218 -17.144 -7.472 1.00 88.94 1181 ARG A CA 1
ATOM 9415 C C . ARG A 1 1181 ? -42.401 -16.376 -8.062 1.00 88.94 1181 ARG A C 1
ATOM 9417 O O . ARG A 1 1181 ? -43.230 -16.984 -8.732 1.00 88.94 1181 ARG A O 1
ATOM 9424 N N . ASP A 1 1182 ? -42.497 -15.075 -7.801 1.00 86.12 1182 ASP A N 1
ATOM 9425 C CA . ASP A 1 1182 ? -43.607 -14.235 -8.260 1.00 86.12 1182 ASP A CA 1
ATOM 9426 C C . ASP A 1 1182 ? -43.621 -14.099 -9.790 1.00 86.12 1182 ASP A C 1
ATOM 9428 O O . ASP A 1 1182 ? -44.669 -14.279 -10.409 1.00 86.12 1182 ASP A O 1
ATOM 9432 N N . ILE A 1 1183 ? -42.450 -13.900 -10.413 1.00 87.56 1183 ILE A N 1
ATOM 9433 C CA . ILE A 1 1183 ? -42.308 -13.858 -11.878 1.00 87.56 1183 ILE A CA 1
ATOM 9434 C C . ILE A 1 1183 ? -42.782 -15.176 -12.505 1.00 87.56 1183 ILE A C 1
ATOM 9436 O O . ILE A 1 1183 ? -43.589 -15.158 -13.433 1.00 87.56 1183 ILE A O 1
ATOM 9440 N N . LEU A 1 1184 ? -42.338 -16.320 -11.971 1.00 87.69 1184 LEU A N 1
ATOM 9441 C CA . LEU A 1 1184 ? -42.694 -17.641 -12.504 1.00 87.69 1184 LEU A CA 1
ATOM 9442 C C . LEU A 1 1184 ? -44.174 -17.996 -12.305 1.00 87.69 1184 LEU A C 1
ATOM 9444 O O . LEU A 1 1184 ? -44.763 -18.675 -13.143 1.00 87.69 1184 LEU A O 1
ATOM 9448 N N . LYS A 1 1185 ? -44.801 -17.529 -11.219 1.00 84.50 1185 LYS A N 1
ATOM 9449 C CA . LYS A 1 1185 ? -46.239 -17.740 -10.980 1.00 84.50 1185 LYS A CA 1
ATOM 9450 C C . LYS A 1 1185 ? -47.130 -16.866 -11.852 1.00 84.50 1185 LYS A C 1
ATOM 9452 O O . LYS A 1 1185 ? -48.247 -17.272 -12.161 1.00 84.50 1185 LYS A O 1
ATOM 9457 N N . LYS A 1 1186 ? -46.666 -15.665 -12.200 1.00 80.25 1186 LYS A N 1
ATOM 9458 C CA . LYS A 1 1186 ? -47.404 -14.722 -13.050 1.00 80.25 1186 LYS A CA 1
ATOM 9459 C C . LYS A 1 1186 ? -47.280 -15.045 -14.538 1.00 80.25 1186 LYS A C 1
ATOM 9461 O O . LYS A 1 1186 ? -48.134 -14.619 -15.309 1.00 80.25 1186 LYS A O 1
ATOM 9466 N N . SER A 1 1187 ? -46.252 -15.787 -14.944 1.00 76.69 1187 SER A N 1
ATOM 9467 C CA . SER A 1 1187 ? -46.091 -16.231 -16.328 1.00 76.69 1187 SER A CA 1
ATOM 9468 C C . SER A 1 1187 ? -46.997 -17.407 -16.696 1.00 76.69 1187 SER A C 1
ATOM 9470 O O . SER A 1 1187 ? -47.242 -18.300 -15.885 1.00 76.69 1187 SER A O 1
ATOM 9472 N N . THR A 1 1188 ? -47.464 -17.439 -17.944 1.00 69.56 1188 THR A N 1
ATOM 9473 C CA . THR A 1 1188 ? -48.222 -18.562 -18.504 1.00 69.56 1188 THR A CA 1
ATOM 9474 C C . THR A 1 1188 ? -47.298 -19.731 -18.848 1.00 69.56 1188 THR A C 1
ATOM 9476 O O . THR A 1 1188 ? -46.145 -19.548 -19.233 1.00 69.56 1188 THR A O 1
ATOM 9479 N N . LYS A 1 1189 ? -47.807 -20.965 -18.734 1.00 66.69 1189 LYS A N 1
ATOM 9480 C CA . LYS A 1 1189 ? -47.034 -22.178 -19.061 1.00 66.69 1189 LYS A CA 1
ATOM 9481 C C . LYS A 1 1189 ? -46.647 -22.274 -20.545 1.00 66.69 1189 LYS A C 1
ATOM 9483 O O . LYS A 1 1189 ? -45.680 -22.964 -20.854 1.00 66.69 1189 LYS A O 1
ATOM 9488 N N . ASP A 1 1190 ? -47.372 -21.584 -21.425 1.00 66.06 1190 ASP A N 1
ATOM 9489 C CA . ASP A 1 1190 ? -47.145 -21.602 -22.875 1.00 66.06 1190 ASP A CA 1
ATOM 9490 C C . ASP A 1 1190 ? -46.004 -20.664 -23.323 1.00 66.06 1190 ASP A C 1
ATOM 9492 O O . ASP A 1 1190 ? -45.369 -20.927 -24.342 1.00 66.06 1190 ASP A O 1
ATOM 9496 N N . GLU A 1 1191 ? -45.672 -19.629 -22.537 1.00 71.50 1191 GLU A N 1
ATOM 9497 C CA . GLU A 1 1191 ? -44.532 -18.726 -22.774 1.00 71.50 1191 GLU A CA 1
ATOM 9498 C C . GLU A 1 1191 ? -43.753 -18.470 -21.467 1.00 71.50 1191 GLU A C 1
ATOM 9500 O O . GLU A 1 1191 ? -43.963 -17.464 -20.782 1.00 71.50 1191 GLU A O 1
ATOM 9505 N N . PRO A 1 1192 ? -42.839 -19.382 -21.078 1.00 75.44 1192 PRO A N 1
ATOM 9506 C CA . PRO A 1 1192 ? -42.081 -19.239 -19.842 1.00 75.44 1192 PRO A CA 1
ATOM 9507 C C . PRO A 1 1192 ? -41.056 -18.089 -19.931 1.00 75.44 1192 PRO A C 1
ATOM 9509 O O . PRO A 1 1192 ? -40.366 -17.943 -20.947 1.00 75.44 1192 PRO A O 1
ATOM 9512 N N . PRO A 1 1193 ? -40.880 -17.297 -18.858 1.00 85.81 1193 PRO A N 1
ATOM 9513 C CA . PRO A 1 1193 ? -40.023 -16.122 -18.862 1.00 85.81 1193 PRO A CA 1
ATOM 9514 C C . PRO A 1 1193 ? -38.557 -16.550 -18.829 1.00 85.81 1193 PRO A C 1
ATOM 9516 O O . PRO A 1 1193 ? -38.163 -17.385 -18.021 1.00 85.81 1193 PRO A O 1
ATOM 9519 N N . LYS A 1 1194 ? -37.710 -15.960 -19.674 1.00 88.62 1194 LYS A N 1
ATOM 9520 C CA . LYS A 1 1194 ? -36.259 -16.185 -19.605 1.00 88.62 1194 LYS A CA 1
ATOM 9521 C C . LYS A 1 1194 ? -35.653 -15.284 -18.536 1.00 88.62 1194 LYS A C 1
ATOM 9523 O O . LYS A 1 1194 ? -35.653 -14.065 -18.683 1.00 88.62 1194 LYS A O 1
ATOM 9528 N N . ILE A 1 1195 ? -35.131 -15.884 -17.472 1.00 91.94 1195 ILE A N 1
ATOM 9529 C CA . ILE A 1 1195 ? -34.589 -15.170 -16.319 1.00 91.94 1195 ILE A CA 1
ATOM 9530 C C . ILE A 1 1195 ? -33.095 -15.464 -16.192 1.00 91.94 1195 ILE A C 1
ATOM 9532 O O . ILE A 1 1195 ? -32.673 -16.617 -16.077 1.00 91.94 1195 ILE A O 1
ATOM 9536 N N . LEU A 1 1196 ? -32.297 -14.400 -16.158 1.00 92.31 1196 LEU A N 1
ATOM 9537 C CA . LEU A 1 1196 ? -30.878 -14.452 -15.835 1.00 92.31 1196 LEU A CA 1
ATOM 9538 C C . LEU A 1 1196 ? -30.665 -13.847 -14.445 1.00 92.31 1196 LEU A C 1
ATOM 9540 O O . LEU A 1 1196 ? -30.912 -12.661 -14.234 1.00 92.31 1196 LEU A O 1
ATOM 9544 N N . MET A 1 1197 ? -30.201 -14.659 -13.499 1.00 93.12 1197 MET A N 1
ATOM 9545 C CA . MET A 1 1197 ? -29.819 -14.215 -12.164 1.00 93.12 1197 MET A CA 1
ATOM 9546 C C . MET A 1 1197 ? -28.297 -14.149 -12.081 1.00 93.12 1197 MET A C 1
ATOM 9548 O O . MET A 1 1197 ? -27.616 -15.170 -12.214 1.00 93.12 1197 MET A O 1
ATOM 9552 N N . THR A 1 1198 ? -27.772 -12.942 -11.859 1.00 93.19 1198 THR A N 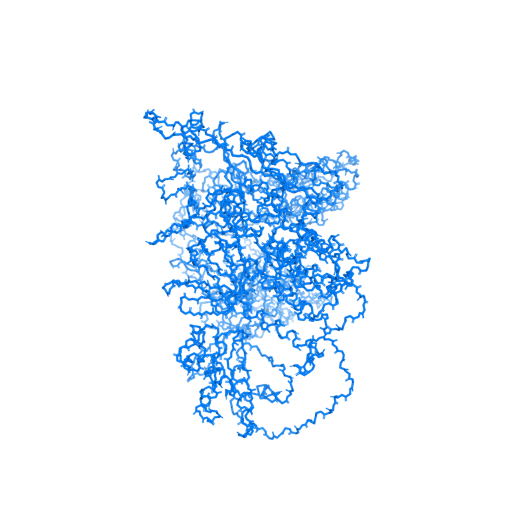1
ATOM 9553 C CA . THR A 1 1198 ? -26.332 -12.701 -11.760 1.00 93.19 1198 THR A CA 1
ATOM 9554 C C . THR A 1 1198 ? -25.917 -12.145 -10.402 1.00 93.19 1198 THR A C 1
ATOM 9556 O O . THR A 1 1198 ? -26.674 -11.439 -9.733 1.00 93.19 1198 THR A O 1
ATOM 9559 N N . ALA A 1 1199 ? -24.696 -12.469 -9.971 1.00 89.38 1199 ALA A N 1
ATOM 9560 C CA . ALA A 1 1199 ? -24.054 -11.837 -8.818 1.00 89.38 1199 ALA A CA 1
ATOM 9561 C C . ALA A 1 1199 ? -22.525 -11.774 -8.983 1.00 89.38 1199 ALA A C 1
ATOM 9563 O O . ALA A 1 1199 ? -21.938 -12.464 -9.811 1.00 89.38 1199 ALA A O 1
ATOM 9564 N N . SER A 1 1200 ? -21.844 -10.973 -8.161 1.00 81.00 1200 SER A N 1
ATOM 9565 C CA . SER A 1 1200 ? -20.392 -10.763 -8.275 1.00 81.00 1200 SER A CA 1
ATOM 9566 C C . SER A 1 1200 ? -19.526 -11.950 -7.826 1.00 81.00 1200 SER A C 1
ATOM 9568 O O . SER A 1 1200 ? -18.331 -11.964 -8.101 1.00 81.00 1200 SER A O 1
ATOM 9570 N N . THR A 1 1201 ? -20.086 -12.944 -7.125 1.00 85.50 1201 THR A N 1
ATOM 9571 C CA . THR A 1 1201 ? -19.328 -14.086 -6.573 1.00 85.50 1201 THR A CA 1
ATOM 9572 C C . THR A 1 1201 ? -20.102 -15.396 -6.697 1.00 85.50 1201 THR A C 1
ATOM 9574 O O . THR A 1 1201 ? -21.329 -15.391 -6.597 1.00 85.50 1201 THR A O 1
ATOM 9577 N N . HIS A 1 1202 ? -19.394 -16.526 -6.841 1.00 86.44 1202 HIS A N 1
ATOM 9578 C CA . HIS A 1 1202 ? -20.015 -17.861 -6.887 1.00 86.44 1202 HIS A CA 1
ATOM 9579 C C . HIS A 1 1202 ? -20.883 -18.121 -5.652 1.00 86.44 1202 HIS A C 1
ATOM 9581 O O . HIS A 1 1202 ? -22.040 -18.493 -5.797 1.00 86.44 1202 HIS A O 1
ATOM 9587 N N . ASN A 1 1203 ? -20.382 -17.790 -4.457 1.00 88.38 1203 ASN A N 1
ATOM 9588 C CA . ASN A 1 1203 ? -21.124 -17.965 -3.207 1.00 88.38 1203 ASN A CA 1
ATOM 9589 C C . ASN A 1 1203 ? -22.463 -17.213 -3.197 1.00 88.38 1203 ASN A C 1
ATOM 9591 O O . ASN A 1 1203 ? -23.444 -17.719 -2.663 1.00 88.38 1203 ASN A O 1
ATOM 9595 N N . ALA A 1 1204 ? -22.534 -15.997 -3.747 1.00 88.38 1204 ALA A N 1
ATOM 9596 C CA . ALA A 1 1204 ? -23.786 -15.241 -3.778 1.00 88.38 1204 ALA A CA 1
ATOM 9597 C C . ALA A 1 1204 ? -24.824 -15.888 -4.709 1.00 88.38 1204 ALA A C 1
ATOM 9599 O O . ALA A 1 1204 ? -25.996 -15.960 -4.344 1.00 88.38 1204 ALA A O 1
ATOM 9600 N N . VAL A 1 1205 ? -24.385 -16.384 -5.868 1.00 92.12 1205 VAL A N 1
ATOM 9601 C CA . VAL A 1 1205 ? -25.233 -17.106 -6.828 1.00 92.12 1205 VAL A CA 1
ATOM 9602 C C . VAL A 1 1205 ? -25.729 -18.419 -6.224 1.00 92.12 1205 VAL A C 1
ATOM 9604 O O . VAL A 1 1205 ? -26.928 -18.688 -6.225 1.00 92.12 1205 VAL A O 1
ATOM 9607 N N . ASP A 1 1206 ? -24.815 -19.197 -5.644 1.00 92.88 1206 ASP A N 1
ATOM 9608 C CA . ASP A 1 1206 ? -25.095 -20.510 -5.064 1.00 92.88 1206 ASP A CA 1
ATOM 9609 C C . ASP A 1 1206 ? -26.078 -20.393 -3.885 1.00 92.88 1206 ASP A C 1
ATOM 9611 O O . ASP A 1 1206 ? -27.035 -21.156 -3.811 1.00 92.88 1206 ASP A O 1
ATOM 9615 N N . ASN A 1 1207 ? -25.938 -19.364 -3.037 1.00 91.62 1207 ASN A N 1
ATOM 9616 C CA . ASN A 1 1207 ? -26.884 -19.081 -1.947 1.00 91.62 1207 ASN A CA 1
ATOM 9617 C C . ASN A 1 1207 ? -28.318 -18.802 -2.433 1.00 91.62 1207 ASN A C 1
ATOM 9619 O O . ASN A 1 1207 ? -29.281 -19.094 -1.719 1.00 91.62 1207 ASN A O 1
ATOM 9623 N N . VAL A 1 1208 ? -28.483 -18.170 -3.599 1.00 93.56 1208 VAL A N 1
ATOM 9624 C CA . VAL A 1 1208 ? -29.812 -17.910 -4.178 1.00 93.56 1208 VAL A CA 1
ATOM 9625 C C . VAL A 1 1208 ? -30.347 -19.182 -4.830 1.00 93.56 1208 VAL A C 1
ATOM 9627 O O . VAL A 1 1208 ? -31.502 -19.531 -4.590 1.00 93.56 1208 VAL A O 1
ATOM 9630 N N . LEU A 1 1209 ? -29.511 -19.898 -5.591 1.00 94.81 1209 LEU A N 1
ATOM 9631 C CA . LEU A 1 1209 ? -29.877 -21.156 -6.242 1.00 94.81 1209 LEU A CA 1
ATOM 9632 C C . LEU A 1 1209 ? -30.315 -22.214 -5.221 1.00 94.81 1209 LEU A C 1
ATOM 9634 O O . LEU A 1 1209 ? -31.381 -22.792 -5.385 1.00 94.81 1209 LEU A O 1
ATOM 9638 N N . GLU A 1 1210 ? -29.561 -22.422 -4.141 1.00 94.31 1210 GLU A N 1
ATOM 9639 C CA . GLU A 1 1210 ? -29.889 -23.395 -3.088 1.00 94.31 1210 GLU A CA 1
ATOM 9640 C C . GLU A 1 1210 ? -31.276 -23.128 -2.480 1.00 94.31 1210 GLU A C 1
ATOM 9642 O O . GLU A 1 1210 ? -32.117 -24.023 -2.365 1.00 94.31 1210 GLU A O 1
ATOM 9647 N N . ARG A 1 1211 ? -31.562 -21.861 -2.154 1.00 92.44 1211 ARG A N 1
ATOM 9648 C CA . ARG A 1 1211 ? -32.863 -21.459 -1.599 1.00 92.44 1211 ARG A CA 1
ATOM 9649 C C . ARG A 1 1211 ? -33.989 -21.565 -2.618 1.00 92.44 1211 ARG A C 1
ATOM 9651 O O . ARG A 1 1211 ? -35.100 -21.941 -2.245 1.00 92.44 1211 ARG A O 1
ATOM 9658 N N . PHE A 1 1212 ? -33.716 -21.245 -3.881 1.00 94.00 1212 PHE A N 1
ATOM 9659 C CA . PHE A 1 1212 ? -34.683 -21.408 -4.957 1.00 94.00 1212 PHE A CA 1
ATOM 9660 C C . PHE A 1 1212 ? -34.999 -22.888 -5.201 1.00 94.00 1212 PHE A C 1
ATOM 9662 O O . PHE A 1 1212 ? -36.168 -23.234 -5.303 1.00 94.00 1212 PHE A O 1
ATOM 9669 N N . VAL A 1 1213 ? -34.004 -23.778 -5.209 1.00 92.81 1213 VAL A N 1
ATOM 9670 C CA . VAL A 1 1213 ? -34.202 -25.232 -5.352 1.00 92.81 1213 VAL A CA 1
ATOM 9671 C C . VAL A 1 1213 ? -35.046 -25.782 -4.202 1.00 92.81 1213 VAL A C 1
ATOM 9673 O O . VAL A 1 1213 ? -36.009 -26.510 -4.439 1.00 92.81 1213 VAL A O 1
ATOM 9676 N N . ALA A 1 1214 ? -34.762 -25.371 -2.963 1.00 90.75 1214 ALA A N 1
ATOM 9677 C CA . ALA A 1 1214 ? -35.552 -25.768 -1.798 1.00 90.75 1214 ALA A CA 1
ATOM 9678 C C . ALA A 1 1214 ? -37.010 -25.269 -1.852 1.00 90.75 1214 ALA A C 1
ATOM 9680 O O . ALA A 1 1214 ? -37.910 -25.921 -1.315 1.00 90.75 1214 ALA A O 1
ATOM 9681 N N . LEU A 1 1215 ? -37.254 -24.111 -2.474 1.00 89.00 1215 LEU A N 1
ATOM 9682 C CA . LEU A 1 1215 ? -38.598 -23.596 -2.739 1.00 89.00 1215 LEU A CA 1
ATOM 9683 C C . LEU A 1 1215 ? -39.273 -24.370 -3.880 1.00 89.00 1215 LEU A C 1
ATOM 9685 O O . LEU A 1 1215 ? -40.426 -24.777 -3.751 1.00 89.00 1215 LEU A O 1
ATOM 9689 N N . ASN A 1 1216 ? -38.547 -24.608 -4.969 1.00 91.12 1216 ASN A N 1
ATOM 9690 C CA . ASN A 1 1216 ? -39.027 -25.305 -6.152 1.00 91.12 1216 ASN A CA 1
ATOM 9691 C C . ASN A 1 1216 ? -39.450 -26.744 -5.832 1.00 91.12 1216 ASN A C 1
ATOM 9693 O O . ASN A 1 1216 ? -40.496 -27.182 -6.287 1.00 91.12 1216 ASN A O 1
ATOM 9697 N N . ALA A 1 1217 ? -38.716 -27.439 -4.959 1.00 88.88 1217 ALA A N 1
ATOM 9698 C CA . ALA A 1 1217 ? -39.088 -28.770 -4.477 1.00 88.88 1217 ALA A CA 1
ATOM 9699 C C . ALA A 1 1217 ? -40.423 -28.799 -3.702 1.00 88.88 1217 ALA A C 1
ATOM 9701 O O . ALA A 1 1217 ? -41.034 -29.856 -3.575 1.00 88.88 1217 ALA A O 1
ATOM 9702 N N . LYS A 1 1218 ? -40.871 -27.658 -3.156 1.00 88.00 1218 LYS A N 1
ATOM 9703 C CA . LYS A 1 1218 ? -42.133 -27.547 -2.404 1.00 88.00 1218 LYS A CA 1
ATOM 9704 C C . LYS A 1 1218 ? -43.303 -27.093 -3.263 1.00 88.00 1218 LYS A C 1
ATOM 9706 O O . LYS A 1 1218 ? -44.432 -27.475 -2.979 1.00 88.00 1218 LYS A O 1
ATOM 9711 N N . GLU A 1 1219 ? -43.043 -26.232 -4.242 1.00 87.44 1219 GLU A N 1
ATOM 9712 C CA . GLU A 1 1219 ? -44.087 -25.561 -5.025 1.00 87.44 1219 GLU A CA 1
ATOM 9713 C C . GLU A 1 1219 ? -44.149 -26.000 -6.494 1.00 87.44 1219 GLU A C 1
ATOM 9715 O O . GLU A 1 1219 ? -45.056 -25.560 -7.193 1.00 87.44 1219 GLU A O 1
ATOM 9720 N N . ASP A 1 1220 ? -43.220 -26.850 -6.944 1.00 86.81 1220 ASP A N 1
ATOM 9721 C CA . ASP A 1 1220 ? -43.131 -27.394 -8.308 1.00 86.81 1220 ASP A CA 1
ATOM 9722 C C . ASP A 1 1220 ? -43.244 -26.304 -9.393 1.00 86.81 1220 ASP A C 1
ATOM 9724 O O . ASP A 1 1220 ? -44.087 -26.349 -10.288 1.00 86.81 1220 ASP A O 1
ATOM 9728 N N . LEU A 1 1221 ? -42.418 -25.256 -9.262 1.00 86.12 1221 LEU A N 1
ATOM 9729 C CA . LEU A 1 1221 ? -42.489 -24.063 -10.114 1.00 86.12 1221 LEU A CA 1
ATOM 9730 C C . LEU A 1 1221 ? -41.876 -24.314 -11.497 1.00 86.12 1221 LEU A C 1
ATOM 9732 O O . LEU A 1 1221 ? -42.423 -23.870 -12.503 1.00 86.12 1221 LEU A O 1
ATOM 9736 N N . LEU A 1 1222 ? -40.731 -24.999 -11.547 1.00 88.31 1222 LEU A N 1
ATOM 9737 C CA . LEU A 1 1222 ? -39.997 -25.322 -12.767 1.00 88.31 1222 LEU A CA 1
ATOM 9738 C C . LEU A 1 1222 ? -39.409 -26.739 -12.714 1.00 88.31 1222 LEU A C 1
ATOM 9740 O O . LEU A 1 1222 ? -38.831 -27.130 -11.695 1.00 88.31 1222 LEU A O 1
ATOM 9744 N N . PRO A 1 1223 ? -39.426 -27.482 -13.834 1.00 88.12 1223 PRO A N 1
ATOM 9745 C CA . PRO A 1 1223 ? -38.650 -28.706 -13.970 1.00 88.12 1223 PRO A CA 1
ATOM 9746 C C . PRO A 1 1223 ? -37.154 -28.445 -13.775 1.00 88.12 1223 PRO A C 1
ATOM 9748 O O . PRO A 1 1223 ? -36.601 -27.467 -14.285 1.00 88.12 1223 PRO A O 1
ATOM 9751 N N . GLU A 1 1224 ? -36.464 -29.367 -13.106 1.00 86.56 1224 GLU A N 1
ATOM 9752 C CA . GLU A 1 1224 ? -35.038 -29.233 -12.795 1.00 86.56 1224 GLU A CA 1
ATOM 9753 C C . GLU A 1 1224 ? -34.174 -29.003 -14.051 1.00 86.56 1224 GLU A C 1
ATOM 9755 O O . GLU A 1 1224 ? -33.187 -28.264 -14.017 1.00 86.56 1224 GLU A O 1
ATOM 9760 N N . GLN A 1 1225 ? -34.563 -29.585 -15.192 1.00 86.00 1225 GLN A N 1
ATOM 9761 C CA . GLN A 1 1225 ? -33.853 -29.462 -16.469 1.00 86.00 1225 GLN A CA 1
ATOM 9762 C C . GLN A 1 1225 ? -33.815 -28.021 -17.000 1.00 86.00 1225 GLN A C 1
ATOM 9764 O O . GLN A 1 1225 ? -32.923 -27.691 -17.782 1.00 86.00 1225 GLN A O 1
ATOM 9769 N N . GLN A 1 1226 ? -34.752 -27.172 -16.569 1.00 89.56 1226 GLN A N 1
ATOM 9770 C CA . GLN A 1 1226 ? -34.857 -25.770 -16.974 1.00 89.56 1226 GLN A CA 1
ATOM 9771 C C . GLN A 1 1226 ? -34.085 -24.810 -16.055 1.00 89.56 1226 GLN A C 1
ATOM 9773 O O . GLN A 1 1226 ? -33.981 -23.625 -16.377 1.00 89.56 1226 GLN A O 1
ATOM 9778 N N . ILE A 1 1227 ? -33.535 -25.311 -14.944 1.00 92.94 1227 ILE A N 1
ATOM 9779 C CA . ILE A 1 1227 ? -32.677 -24.567 -14.016 1.00 92.94 1227 ILE A CA 1
ATOM 9780 C C . ILE A 1 1227 ? -31.222 -24.893 -14.347 1.00 92.94 1227 ILE A C 1
ATOM 9782 O O . ILE A 1 1227 ? -30.853 -26.069 -14.424 1.00 92.94 1227 ILE A O 1
ATOM 9786 N N . LEU A 1 1228 ? -30.395 -23.866 -14.543 1.00 93.62 1228 LEU A N 1
ATOM 9787 C CA . LEU A 1 1228 ? -29.008 -24.034 -14.972 1.00 93.62 1228 LEU A CA 1
ATOM 9788 C C . LEU A 1 1228 ? -28.051 -23.133 -14.190 1.00 93.62 1228 LEU A C 1
ATOM 9790 O O . LEU A 1 1228 ? -28.321 -21.950 -14.003 1.00 93.62 1228 LEU A O 1
ATOM 9794 N N . ARG A 1 1229 ? -26.906 -23.680 -13.777 1.00 91.81 1229 ARG A N 1
ATOM 9795 C CA . ARG A 1 1229 ? -25.798 -22.944 -13.154 1.00 91.81 1229 ARG A CA 1
ATOM 9796 C C . ARG A 1 1229 ? -24.635 -22.831 -14.145 1.00 91.81 1229 ARG A C 1
ATOM 9798 O O . ARG A 1 1229 ? -24.141 -23.848 -14.623 1.00 91.81 1229 ARG A O 1
ATOM 9805 N N . VAL A 1 1230 ? -24.172 -21.618 -14.439 1.00 87.94 1230 VAL A N 1
ATOM 9806 C CA . VAL A 1 1230 ? -23.026 -21.380 -15.340 1.00 87.94 1230 VAL A CA 1
ATOM 9807 C C . VAL A 1 1230 ? -21.870 -20.768 -14.565 1.00 87.94 1230 VAL A C 1
ATOM 9809 O O . VAL A 1 1230 ? -22.017 -19.724 -13.938 1.00 87.94 1230 VAL A O 1
ATOM 9812 N N . ALA A 1 1231 ? -20.730 -21.450 -14.526 1.00 80.00 1231 ALA A N 1
ATOM 9813 C CA . ALA A 1 1231 ? -19.583 -21.044 -13.726 1.00 80.00 1231 ALA A CA 1
ATOM 9814 C C . ALA A 1 1231 ? -18.304 -21.130 -14.558 1.00 80.00 1231 ALA A C 1
ATOM 9816 O O . ALA A 1 1231 ? -18.030 -22.163 -15.157 1.00 80.00 1231 ALA A O 1
ATOM 9817 N N . THR A 1 1232 ? -17.496 -20.069 -14.523 1.00 69.88 1232 THR A N 1
ATOM 9818 C CA . THR A 1 1232 ? -16.167 -20.029 -15.158 1.00 69.88 1232 THR A CA 1
ATOM 9819 C C . THR A 1 1232 ? -15.170 -20.996 -14.511 1.00 69.88 1232 THR A C 1
ATOM 9821 O O . THR A 1 1232 ? -14.225 -21.448 -15.155 1.00 69.88 1232 THR A O 1
ATOM 9824 N N . ASP A 1 1233 ? -15.391 -21.343 -13.241 1.00 70.12 1233 ASP A N 1
ATOM 9825 C CA . ASP A 1 1233 ? -14.616 -22.323 -12.485 1.00 70.12 1233 ASP A CA 1
ATOM 9826 C C . ASP A 1 1233 ? -15.548 -23.206 -11.642 1.00 70.12 1233 ASP A C 1
ATOM 9828 O O . ASP A 1 1233 ? -16.136 -22.763 -10.650 1.00 70.12 1233 ASP A O 1
ATOM 9832 N N . GLN A 1 1234 ? -15.677 -24.475 -12.033 1.00 71.19 1234 GLN A N 1
ATOM 9833 C CA . GLN A 1 1234 ? -16.520 -25.455 -11.343 1.00 71.19 1234 GLN A CA 1
ATOM 9834 C C . GLN A 1 1234 ? -16.014 -25.809 -9.942 1.00 71.19 1234 GLN A C 1
ATOM 9836 O O . GLN A 1 1234 ? -16.806 -26.237 -9.103 1.00 71.19 1234 GLN A O 1
ATOM 9841 N N . SER A 1 1235 ? -14.715 -25.642 -9.665 1.00 72.62 1235 SER A N 1
ATOM 9842 C CA . SER A 1 1235 ? -14.153 -25.959 -8.345 1.00 72.62 1235 SER A CA 1
ATOM 9843 C C . SER A 1 1235 ? -14.681 -25.028 -7.252 1.00 72.62 1235 SER A C 1
ATOM 9845 O O . SER A 1 1235 ? -14.696 -25.397 -6.081 1.00 72.62 1235 SER A O 1
ATOM 9847 N N . LYS A 1 1236 ? -15.163 -23.844 -7.650 1.00 78.12 1236 LYS A N 1
ATOM 9848 C CA . LYS A 1 1236 ? -15.731 -22.819 -6.768 1.00 78.12 1236 LYS A CA 1
ATOM 9849 C C . LYS A 1 1236 ? -17.245 -22.937 -6.585 1.00 78.12 1236 LYS A C 1
ATOM 9851 O O . LYS A 1 1236 ? -17.807 -22.146 -5.832 1.00 78.12 1236 LYS A O 1
ATOM 9856 N N . VAL A 1 1237 ? -17.902 -23.863 -7.286 1.00 86.19 1237 VAL A N 1
ATOM 9857 C CA . VAL A 1 1237 ? -19.336 -24.141 -7.125 1.00 86.19 1237 VAL A CA 1
ATOM 9858 C C . VAL A 1 1237 ? -19.522 -25.121 -5.973 1.00 86.19 1237 VAL A C 1
ATOM 9860 O O . VAL A 1 1237 ? -18.791 -26.110 -5.886 1.00 86.19 1237 VAL A O 1
ATOM 9863 N N . ASN A 1 1238 ? -20.509 -24.864 -5.113 1.00 85.88 1238 ASN A N 1
ATOM 9864 C CA . ASN A 1 1238 ? -20.860 -25.766 -4.017 1.00 85.88 1238 ASN A CA 1
ATOM 9865 C C . ASN A 1 1238 ? -21.139 -27.191 -4.541 1.00 85.88 1238 ASN A C 1
ATOM 9867 O O . ASN A 1 1238 ? -21.861 -27.357 -5.526 1.00 85.88 1238 ASN A O 1
ATOM 9871 N N . ASP A 1 1239 ? -20.578 -28.210 -3.880 1.00 86.69 1239 ASP A N 1
ATOM 9872 C CA . ASP A 1 1239 ? -20.664 -29.621 -4.279 1.00 86.69 1239 ASP A CA 1
ATOM 9873 C C . ASP A 1 1239 ? -22.112 -30.081 -4.491 1.00 86.69 1239 ASP A C 1
ATOM 9875 O O . ASP A 1 1239 ? -22.412 -30.721 -5.503 1.00 86.69 1239 ASP A O 1
ATOM 9879 N N . ASP A 1 1240 ? -23.027 -29.653 -3.617 1.00 86.06 1240 ASP A N 1
ATOM 9880 C CA . ASP A 1 1240 ? -24.452 -29.993 -3.698 1.00 86.06 1240 ASP A CA 1
ATOM 9881 C C . ASP A 1 1240 ? -25.139 -29.398 -4.935 1.00 86.06 1240 ASP A C 1
ATOM 9883 O O . ASP A 1 1240 ? -26.149 -29.921 -5.394 1.00 86.06 1240 ASP A O 1
ATOM 9887 N N . LEU A 1 1241 ? -24.587 -28.333 -5.526 1.00 89.50 1241 LEU A N 1
ATOM 9888 C CA . LEU A 1 1241 ? -25.146 -27.650 -6.696 1.00 89.50 1241 LEU A CA 1
ATOM 9889 C C . LEU A 1 1241 ? -24.421 -28.002 -8.001 1.00 89.50 1241 LEU A C 1
ATOM 9891 O O . LEU A 1 1241 ? -24.866 -27.591 -9.076 1.00 89.50 1241 LEU A O 1
ATOM 9895 N N . LYS A 1 1242 ? -23.338 -28.791 -7.952 1.00 86.00 1242 LYS A N 1
ATOM 9896 C CA . LYS A 1 1242 ? -22.554 -29.149 -9.147 1.00 86.00 1242 LYS A CA 1
ATOM 9897 C C . LYS A 1 1242 ? -23.388 -29.838 -10.225 1.00 86.00 1242 LYS A C 1
ATOM 9899 O O . LYS A 1 1242 ? -23.148 -29.606 -11.404 1.00 86.00 1242 LYS A O 1
ATOM 9904 N N . HIS A 1 1243 ? -24.411 -30.609 -9.863 1.00 88.62 1243 HIS A N 1
ATOM 9905 C CA . HIS A 1 1243 ? -25.294 -31.279 -10.827 1.00 88.62 1243 HIS A CA 1
ATOM 9906 C C . HIS A 1 1243 ? -26.209 -30.322 -11.626 1.00 88.62 1243 HIS A C 1
ATOM 9908 O O . HIS A 1 1243 ? -26.709 -30.691 -12.692 1.00 88.62 1243 HIS A O 1
ATOM 9914 N N . TYR A 1 1244 ? -26.381 -29.075 -11.168 1.00 89.81 1244 TYR A N 1
ATOM 9915 C CA . TYR A 1 1244 ? -27.039 -28.010 -11.935 1.00 89.81 1244 TYR A CA 1
ATOM 9916 C C . TYR A 1 1244 ? -26.105 -27.340 -12.953 1.00 89.81 1244 TYR A C 1
ATOM 9918 O O . TYR A 1 1244 ? -26.575 -26.548 -13.774 1.00 89.81 1244 TYR A O 1
ATOM 9926 N N . THR A 1 1245 ? -24.797 -27.622 -12.915 1.00 88.88 1245 THR A N 1
ATOM 9927 C CA . THR A 1 1245 ? -23.833 -27.000 -13.831 1.00 88.88 1245 THR A CA 1
ATOM 9928 C C . THR A 1 1245 ? -23.954 -27.536 -15.253 1.00 88.88 1245 THR A C 1
ATOM 9930 O O . THR A 1 1245 ? -24.283 -28.708 -15.462 1.00 88.88 1245 THR A O 1
ATOM 9933 N N . ILE A 1 1246 ? -23.674 -26.684 -16.246 1.00 84.31 1246 ILE A N 1
ATOM 9934 C CA . ILE A 1 1246 ? -23.684 -27.076 -17.666 1.00 84.31 1246 ILE A CA 1
ATOM 9935 C C . ILE A 1 1246 ? -22.811 -28.308 -17.901 1.00 84.31 1246 ILE A C 1
ATOM 9937 O O . ILE A 1 1246 ? -23.268 -29.271 -18.515 1.00 84.31 1246 ILE A O 1
ATOM 9941 N N . ASP A 1 1247 ? -21.582 -28.297 -17.397 1.00 78.69 1247 ASP A N 1
ATOM 9942 C CA . ASP A 1 1247 ? -20.608 -29.352 -17.664 1.00 78.69 1247 ASP A CA 1
ATOM 9943 C C . ASP A 1 1247 ? -21.016 -30.689 -17.040 1.00 78.69 1247 ASP A C 1
ATOM 9945 O O . ASP A 1 1247 ? -20.931 -31.727 -17.699 1.00 78.69 1247 ASP A O 1
ATOM 9949 N N . ALA A 1 1248 ? -21.577 -30.681 -15.823 1.00 81.88 1248 ALA A N 1
ATOM 9950 C CA . ALA A 1 1248 ? -22.143 -31.887 -15.216 1.00 81.88 1248 ALA A CA 1
ATOM 9951 C C . ALA A 1 1248 ? -23.330 -32.432 -16.030 1.00 81.88 1248 ALA A C 1
ATOM 9953 O O . ALA A 1 1248 ? -23.466 -33.642 -16.213 1.00 81.88 1248 ALA A O 1
ATOM 9954 N N . ARG A 1 1249 ? -24.172 -31.544 -16.577 1.00 82.44 1249 ARG A N 1
ATOM 9955 C CA . ARG A 1 1249 ? -25.339 -31.910 -17.402 1.00 82.44 1249 ARG A CA 1
ATOM 9956 C C . ARG A 1 1249 ? -24.962 -32.417 -18.793 1.00 82.44 1249 ARG A C 1
ATOM 9958 O O . ARG A 1 1249 ? -25.743 -33.137 -19.427 1.00 82.44 1249 ARG A O 1
ATOM 9965 N N . VAL A 1 1250 ? -23.811 -32.002 -19.301 1.00 82.50 1250 VAL A N 1
ATOM 9966 C CA . VAL A 1 1250 ? -23.301 -32.382 -20.621 1.00 82.50 1250 VAL A CA 1
ATOM 9967 C C . VAL A 1 1250 ? -22.324 -33.566 -20.525 1.00 82.50 1250 VAL A C 1
ATOM 9969 O O . VAL A 1 1250 ? -22.173 -34.294 -21.506 1.00 82.50 1250 VAL A O 1
ATOM 9972 N N . GLY A 1 1251 ? -21.792 -33.846 -19.329 1.00 70.50 1251 GLY A N 1
ATOM 9973 C CA . GLY A 1 1251 ? -20.989 -35.027 -19.005 1.00 70.50 1251 GLY A CA 1
ATOM 9974 C C . GLY A 1 1251 ? -19.492 -34.858 -19.272 1.00 70.50 1251 GLY A C 1
ATOM 9975 O O . GLY A 1 1251 ? -18.818 -35.845 -19.554 1.00 70.50 1251 GLY A O 1
ATOM 9976 N N . GLY A 1 1252 ? -18.985 -33.625 -19.235 1.00 68.69 1252 GLY A N 1
ATOM 9977 C CA . GLY A 1 1252 ? -17.587 -33.299 -19.520 1.00 68.69 1252 GLY A CA 1
ATOM 9978 C C . GLY A 1 1252 ? -17.387 -31.810 -19.794 1.00 68.69 1252 GLY A C 1
ATOM 9979 O O . GLY A 1 1252 ? -18.363 -31.065 -19.881 1.00 68.69 1252 GLY A O 1
ATOM 9980 N N . ASP A 1 1253 ? -16.129 -31.392 -19.937 1.00 63.75 1253 ASP A N 1
ATOM 9981 C CA . ASP A 1 1253 ? -15.782 -30.005 -20.252 1.00 63.75 1253 ASP A CA 1
ATOM 9982 C C . ASP A 1 1253 ? -16.269 -29.656 -21.666 1.00 63.75 1253 ASP A C 1
ATOM 9984 O O . ASP A 1 1253 ? -15.932 -30.308 -22.663 1.00 63.75 1253 ASP A O 1
ATOM 9988 N N . THR A 1 1254 ? -17.105 -28.625 -21.746 1.00 63.12 1254 THR A N 1
ATOM 9989 C CA . THR A 1 1254 ? -17.676 -28.138 -23.006 1.00 63.12 1254 THR A CA 1
ATOM 9990 C C . THR A 1 1254 ? -16.622 -27.658 -24.007 1.00 63.12 1254 THR A C 1
ATOM 9992 O O . THR A 1 1254 ? -16.887 -27.690 -25.211 1.00 63.12 1254 THR A O 1
ATOM 9995 N N . ASN A 1 1255 ? -15.419 -27.305 -23.543 1.00 56.84 1255 ASN A N 1
ATOM 9996 C CA . ASN A 1 1255 ? -14.308 -26.850 -24.379 1.00 56.84 1255 ASN A CA 1
ATOM 9997 C C . ASN A 1 1255 ? -13.562 -27.988 -25.089 1.00 56.84 1255 ASN A C 1
ATOM 9999 O O . ASN A 1 1255 ? -12.864 -27.738 -26.067 1.00 56.84 1255 ASN A O 1
ATOM 10003 N N . GLU A 1 1256 ? -13.707 -29.238 -24.638 1.00 58.03 1256 GLU A N 1
ATOM 10004 C CA . GLU A 1 1256 ? -12.960 -30.374 -25.195 1.00 58.03 1256 GLU A CA 1
ATOM 10005 C C . GLU A 1 1256 ? -13.629 -30.995 -26.435 1.00 58.03 1256 GLU A C 1
ATOM 10007 O O . GLU A 1 1256 ? -12.998 -31.760 -27.168 1.00 58.03 1256 GLU A O 1
ATOM 10012 N N . ASN A 1 1257 ? -14.918 -30.720 -26.677 1.00 65.31 1257 ASN A N 1
ATOM 10013 C CA . ASN A 1 1257 ? -15.685 -31.404 -27.719 1.00 65.31 1257 ASN A CA 1
ATOM 10014 C C . ASN A 1 1257 ? -16.814 -30.536 -28.300 1.00 65.31 1257 ASN A C 1
ATOM 10016 O O . ASN A 1 1257 ? -17.809 -30.260 -27.631 1.00 65.31 1257 ASN A O 1
ATOM 10020 N N . ASN A 1 1258 ? -16.740 -30.225 -29.599 1.00 66.12 1258 ASN A N 1
ATOM 10021 C CA . ASN A 1 1258 ? -17.759 -29.448 -30.325 1.00 66.12 1258 ASN A CA 1
ATOM 10022 C C . ASN A 1 1258 ? -19.186 -30.015 -30.202 1.00 66.12 1258 ASN A C 1
ATOM 10024 O O . ASN A 1 1258 ? -20.164 -29.265 -30.212 1.00 66.12 1258 ASN A O 1
ATOM 10028 N N . ARG A 1 1259 ? -19.343 -31.337 -30.051 1.00 73.12 1259 ARG A N 1
ATOM 10029 C CA . ARG A 1 1259 ? -20.658 -31.958 -29.825 1.00 73.12 1259 ARG A CA 1
ATOM 10030 C C . ARG A 1 1259 ? -21.207 -31.639 -28.432 1.00 73.12 1259 ARG A C 1
ATOM 10032 O O . ARG A 1 1259 ? -22.419 -31.491 -28.284 1.00 73.12 1259 ARG A O 1
ATOM 10039 N N . LEU A 1 1260 ? -20.335 -31.551 -27.427 1.00 75.12 1260 LEU A N 1
ATOM 10040 C CA . LEU A 1 1260 ? -20.690 -31.153 -26.063 1.00 75.12 1260 LEU A CA 1
ATOM 10041 C C . LEU A 1 1260 ? -20.992 -29.652 -26.002 1.00 75.12 1260 LEU A C 1
ATOM 10043 O O . LEU A 1 1260 ? -22.019 -29.287 -25.442 1.00 75.12 1260 LEU A O 1
ATOM 10047 N N . ALA A 1 1261 ? -20.205 -28.809 -26.678 1.00 69.19 1261 ALA A N 1
ATOM 10048 C CA . ALA A 1 1261 ? -20.490 -27.378 -26.820 1.00 69.19 1261 ALA A CA 1
ATOM 10049 C C . ALA A 1 1261 ? -21.868 -27.118 -27.459 1.00 69.19 1261 ALA A C 1
ATOM 10051 O O . ALA A 1 1261 ? -22.662 -26.332 -26.943 1.00 69.19 1261 ALA A O 1
ATOM 10052 N N . LYS A 1 1262 ? -22.217 -27.847 -28.530 1.00 78.25 1262 LYS A N 1
ATOM 10053 C CA . LYS A 1 1262 ? -23.542 -27.738 -29.161 1.00 78.25 1262 LYS A CA 1
ATOM 10054 C C . LYS A 1 1262 ? -24.672 -28.168 -28.217 1.00 78.25 1262 LYS A C 1
ATOM 10056 O O . LYS A 1 1262 ? -25.671 -27.463 -28.099 1.00 78.25 1262 LYS A O 1
ATOM 10061 N N . LYS A 1 1263 ? -24.491 -29.272 -27.481 1.00 82.44 1263 LYS A N 1
ATOM 10062 C CA . LYS A 1 1263 ? -25.441 -29.712 -26.441 1.00 82.44 1263 LYS A CA 1
ATOM 10063 C C . LYS A 1 1263 ? -25.574 -28.696 -25.303 1.00 82.44 1263 LYS A C 1
ATOM 10065 O O . LYS A 1 1263 ? -26.674 -28.493 -24.798 1.00 82.44 1263 LYS A O 1
ATOM 10070 N N . ALA A 1 1264 ? -24.476 -28.068 -24.888 1.00 81.62 1264 ALA A N 1
ATOM 10071 C CA . ALA A 1 1264 ? -24.484 -27.009 -23.887 1.00 81.62 1264 ALA A CA 1
ATOM 10072 C C . ALA A 1 1264 ? -25.286 -25.800 -24.378 1.00 81.62 1264 ALA A C 1
ATOM 10074 O O . ALA A 1 1264 ? -26.160 -25.317 -23.663 1.00 81.62 1264 ALA A O 1
ATOM 10075 N N . GLN A 1 1265 ? -25.073 -25.379 -25.626 1.00 82.56 1265 GLN A N 1
ATOM 10076 C CA . GLN A 1 1265 ? -25.810 -24.278 -26.241 1.00 82.56 1265 GLN A CA 1
ATOM 10077 C C . GLN A 1 1265 ? -27.312 -24.581 -26.360 1.00 82.56 1265 GLN A C 1
ATOM 10079 O O . GLN A 1 1265 ? -28.141 -23.724 -26.055 1.00 82.56 1265 GLN A O 1
ATOM 10084 N N . GLU A 1 1266 ? -27.679 -25.804 -26.750 1.00 85.81 1266 GLU A N 1
ATOM 10085 C CA . GLU A 1 1266 ? -29.071 -26.271 -26.758 1.00 85.81 1266 GLU A CA 1
ATOM 10086 C C . GLU A 1 1266 ? -29.687 -26.233 -25.349 1.00 85.81 1266 GLU A C 1
ATOM 10088 O O . GLU A 1 1266 ? -30.812 -25.762 -25.185 1.00 85.81 1266 GLU A O 1
ATOM 10093 N N . ARG A 1 1267 ? -28.941 -26.643 -24.313 1.00 85.00 1267 ARG A N 1
ATOM 10094 C CA . ARG A 1 1267 ? -29.400 -26.586 -22.914 1.00 85.00 1267 ARG A CA 1
ATOM 10095 C C . ARG A 1 1267 ? -29.560 -25.161 -22.392 1.00 85.00 1267 ARG A C 1
ATOM 10097 O O . ARG A 1 1267 ? -30.551 -24.895 -21.724 1.00 85.00 1267 ARG A O 1
ATOM 10104 N N . VAL A 1 1268 ? -28.643 -24.248 -22.711 1.00 86.75 1268 VAL A N 1
ATOM 10105 C CA . VAL A 1 1268 ? -28.777 -22.824 -22.352 1.00 86.75 1268 VAL A CA 1
ATOM 10106 C C . VAL A 1 1268 ? -30.007 -22.223 -23.034 1.00 86.75 1268 VAL A C 1
ATOM 10108 O O . VAL A 1 1268 ? -30.801 -21.553 -22.381 1.00 86.75 1268 VAL A O 1
ATOM 10111 N N . LYS A 1 1269 ? -30.233 -22.530 -24.320 1.00 85.38 1269 LYS A N 1
ATOM 10112 C CA . LYS A 1 1269 ? -31.443 -22.098 -25.040 1.00 85.38 1269 LYS A CA 1
ATOM 10113 C C . LYS A 1 1269 ? -32.724 -22.687 -24.443 1.00 85.38 1269 LYS A C 1
ATOM 10115 O O . LYS A 1 1269 ? -33.748 -22.005 -24.418 1.00 85.38 1269 LYS A O 1
ATOM 10120 N N . ALA A 1 1270 ? -32.682 -23.920 -23.943 1.00 86.56 1270 ALA A N 1
ATOM 10121 C CA . ALA A 1 1270 ? -33.817 -24.568 -23.289 1.00 86.56 1270 ALA A CA 1
ATOM 10122 C C . ALA A 1 1270 ? -34.055 -24.083 -21.843 1.00 86.56 1270 ALA A C 1
ATOM 10124 O O . ALA A 1 1270 ? -35.190 -24.131 -21.373 1.00 86.56 1270 ALA A O 1
ATOM 10125 N N . ALA A 1 1271 ? -33.027 -23.586 -21.146 1.00 90.38 1271 ALA A N 1
ATOM 10126 C CA . ALA A 1 1271 ? -33.120 -23.153 -19.752 1.00 90.38 1271 ALA A CA 1
ATOM 10127 C C . ALA A 1 1271 ? -34.030 -21.929 -19.588 1.00 90.38 1271 ALA A C 1
ATOM 10129 O O . ALA A 1 1271 ? -33.971 -20.984 -20.375 1.00 90.38 1271 ALA A O 1
ATOM 10130 N N . VAL A 1 1272 ? -34.878 -21.952 -18.564 1.00 91.94 1272 VAL A N 1
ATOM 10131 C CA . VAL A 1 1272 ? -35.773 -20.842 -18.202 1.00 91.94 1272 VAL A CA 1
ATOM 10132 C C . VAL A 1 1272 ? -35.077 -19.928 -17.201 1.00 91.94 1272 VAL A C 1
ATOM 10134 O O . VAL A 1 1272 ? -35.129 -18.712 -17.350 1.00 91.94 1272 VAL A O 1
ATOM 10137 N N . LEU A 1 1273 ? -34.367 -20.510 -16.230 1.00 93.44 1273 LEU A N 1
ATOM 10138 C CA . LEU A 1 1273 ? -33.671 -19.782 -15.178 1.00 93.44 1273 LEU A CA 1
ATOM 10139 C C . LEU A 1 1273 ? -32.184 -20.142 -15.175 1.00 93.44 1273 LEU A C 1
ATOM 10141 O O . LEU A 1 1273 ? -31.808 -21.296 -14.948 1.00 93.44 1273 LEU A O 1
ATOM 10145 N N . VAL A 1 1274 ? -31.344 -19.138 -15.416 1.00 94.31 1274 VAL A N 1
ATOM 10146 C CA . VAL A 1 1274 ? -29.888 -19.279 -15.468 1.00 94.31 1274 VAL A CA 1
ATOM 10147 C C . VAL A 1 1274 ? -29.252 -18.502 -14.321 1.00 94.31 1274 VAL A C 1
ATOM 10149 O O . VAL A 1 1274 ? -29.496 -17.312 -14.152 1.00 94.31 1274 VAL A O 1
ATOM 10152 N N . PHE A 1 1275 ? -28.414 -19.184 -13.547 1.00 94.00 1275 PHE A N 1
ATOM 10153 C CA . PHE A 1 1275 ? -27.657 -18.646 -12.424 1.00 94.00 1275 PHE A CA 1
ATOM 10154 C C . PHE A 1 1275 ? -26.179 -18.540 -12.795 1.00 94.00 1275 PHE A C 1
ATOM 10156 O O . PHE A 1 1275 ? -25.503 -19.558 -12.979 1.00 94.00 1275 PHE A O 1
ATOM 10163 N N . THR A 1 1276 ? -25.650 -17.324 -12.870 1.00 92.44 1276 THR A N 1
ATOM 10164 C CA . THR A 1 1276 ? -24.252 -17.096 -13.260 1.00 92.44 1276 THR A CA 1
ATOM 10165 C C . THR A 1 1276 ? -23.592 -15.977 -12.460 1.00 92.44 1276 THR A C 1
ATOM 10167 O O . THR A 1 1276 ? -24.261 -15.190 -11.795 1.00 92.44 1276 THR A O 1
ATOM 10170 N N . THR A 1 1277 ? -22.263 -15.920 -12.449 1.00 87.88 1277 THR A N 1
ATOM 10171 C CA . THR A 1 1277 ? -21.565 -14.725 -11.959 1.00 87.88 1277 THR A CA 1
ATOM 10172 C C . THR A 1 1277 ? -21.573 -13.644 -13.038 1.00 87.88 1277 THR A C 1
ATOM 10174 O O . THR A 1 1277 ? -21.865 -13.927 -14.192 1.00 87.88 1277 THR A O 1
ATOM 10177 N N . CYS A 1 1278 ? -21.217 -12.399 -12.711 1.00 76.81 1278 CYS A N 1
ATOM 10178 C CA . CYS A 1 1278 ? -21.133 -11.338 -13.729 1.00 76.81 1278 CYS A CA 1
ATOM 10179 C C . CYS A 1 1278 ? -20.161 -11.650 -14.890 1.00 76.81 1278 CYS A C 1
ATOM 10181 O O . CYS A 1 1278 ? -20.234 -10.987 -15.915 1.00 76.81 1278 CYS A O 1
ATOM 10183 N N . ALA A 1 1279 ? -19.255 -12.619 -14.719 1.00 65.44 1279 ALA A N 1
ATOM 10184 C CA . ALA A 1 1279 ? -18.281 -13.042 -15.724 1.00 65.44 1279 ALA A CA 1
ATOM 10185 C C . ALA A 1 1279 ? -18.625 -14.374 -16.422 1.00 65.44 1279 ALA A C 1
ATOM 10187 O O . ALA A 1 1279 ? -17.901 -14.762 -17.334 1.00 65.44 1279 ALA A O 1
ATOM 10188 N N . GLY A 1 1280 ? -19.631 -15.117 -15.944 1.00 59.16 1280 GLY A N 1
ATOM 10189 C CA . GLY A 1 1280 ? -19.875 -16.509 -16.345 1.00 59.16 1280 GLY A CA 1
ATOM 10190 C C . GLY A 1 1280 ? -21.006 -16.714 -17.328 1.00 59.16 1280 GLY A C 1
ATOM 10191 O O . GLY A 1 1280 ? -21.912 -15.853 -17.388 1.00 59.16 1280 GLY A O 1
#

InterPro domains:
  IPR007855 RNA-dependent RNA polymerase [PTHR23079] (53-328)
  IPR027417 P-loop containing nucleoside triphosphate hydrolase [G3DSA:3.40.50.300] (1080-1273)
  IPR027417 P-loop containing nucleoside triphosphate hydrolase [SSF52540] (1145-1216)
  IPR041677 DNA2/NAM7 helicase, helicase domain [PF13086] (1146-1267)
  IPR057596 RDRP, core domain [PF05183] (55-362)

Secondary structure (DSSP, 8-state):
-PPEEEEES--TT---EEE---HHHHPPPTT-TTEEEEEEEESSEEEEEEEEPP--HHHHHS-GGGEEEEEEEE---TT--HHHHHHHHHHHHHH-EEETTEEEEEEE--HHHHHTTEEEEEE-S-HHHHHHHHHTTB--TT---HHHHHHHHTTTTS---EEEE--GGGEEEEPPPEETTEETTTTEEEE-HHHHHHHHHHTT-EETTEE---SEEEEEEEEEE-----TTS----EEEEEEEEEEE-THHHHH-S-SEEEEGGGEEE-BSS--EEEEEEE--TTPPP---HHHHHHHHHTT--HHHHHHHHHHHHHHHHHTTT-HHHHHHHHHHTT-HHHHHHHHHH-TTSHHHHHHHHHHHHHHHGGGG-PPPTHHHHHHHHHHH-TTGGGSHHHHHHHHHHHHHHTT------GGGTSPPP-SSSPPPHHHHHHHHHHHHHHHHHH------------HHHHHHHHHHHHT-TT-SS-HHHHHHHHHHHHHHTT--SGGGGGGS-TTTS-HHHHHHHHHHTT--TTT-GGGTBGGGG-SSS-HHHHHHTT--S---EEEEEEHHHH-GGGHHHHHHHHHHH-SEEEEEEEETTTEEEEEEEES---SSS--SSSSEEEE-SSEEEEESSSGGGEEEEEE---GGG--SSEEEE-GGGT-HHHHHHH--EEEEEEEEEEEEEE-TT-HHHHHHH-TTTTS--------SS--PPPPBPPP-GGGS-TTSHHHHTTGGGT-SS-----------PPP---PPPPP-STTS-SS-------------PPP-----SSGGG-PPPPHHHHHHHHTTS-HHHHHHHHHHHHHTT-HHHHHHHHHHHHTSSS--HHHHHHHHHHSTTHHHHHHHHSPPPTTSPPPTTTGGGHHHHHHHHHHTHHHHTHHHHHHHHHTHHHHHHS-HHHHHHHHHHHHHH---HHHHHHHHHHHHHHHHSSSTTTS-HHHHHHHHHHHHHHHHHHHHHHHH--B-TTSPBPP-SSPPEEEEEEE-TT-TTEEEEE--TTS-----TTEEEEEEE-S-BSSS-----EEEEEEEEEETTEEEEEESSPPPTTTTTS-EEEEEEEE-HHHHHHHHHHHHHHHHGGGT-TTHHHHHTPPPPTT----------------TTS-HHHHHHHHGGGSSS------TTS-HHHHHHHHHHHHHHHS-TTS---EEEEESSHHHHHHHHHHHHHHHHHH--S-GGGEEEE-S-GGGS-GGGGGGBHHHHHTS-TTS-HHHHHHHHHHHHH-SEEEEETT-